Protein 3ZQ6 (pdb70)

Secondary structure (DSSP, 8-state):
-GGGG---BTTB-EEEEEEESTTSSHHHHHHHHHHHHHHTT--EEEEE--SS--HHHHHTS---SS-EEEETTEEEEE--HHHHHHHHHHH--TTSTTHHHHHHHHHHHHHHHH---SEEEEEPPPHHHHHHHHHHHHHHHHHHHHHHHHHHHHHHHHTTTTTTS-----HHHHHHHHHHHHHHHHHHHHHHHHHT-TTTEEEEEEE-SSHHHHHHHHHHHHHHHHTT--EEEEEEEEE--S---SHHHHHHHHHHHHHHHHHHHHTTTSEEEEEEPPSS-S-SHHHHHHHHHHHH-S--/-GGGG---BTTB-EEEEEEESTTSSHHHHHHHHHHHHHHTT--EEEEE--SS--HHHHHTS---SS-EEEETTEEEEE--HHHHHHHHHH--HHHHHHHHHTTSTTHHHHHHHHHHHHHHHS---SEEEEEPPPHHHHHHHHHHHHHHHHHHHHHHHHHHHH---HHHHHHHHHHHHHHHHHHT-TTTEEEEEEE-SSHHHHHHHHHHHHHHHHHT--EEEEEEEEEPPSS--SHHHHHHHHHHHHHHHHHHHHTTTSEEEEEEPPSS-S-SHHHHHHHHHHHH-S--/-GGGG---BTTB-EEEEEEESTTSSHHHHHHHHHHHHHHTT--EEEEE--SS--HHHHHTS---SS-EEEETTEEEEE--HHHHHHHH-----TTHHHHHHHHHHHHHHHH---SEEEEEPPPHHHHHHHHTHHHHHHHHHHHHHHHHHHHTT--HHHHHHHHHHHHHHHHHHHHHHHHHT-TTTEEEEEEE-SSHHHHHHHHHHHHHHHHTT--EEEEEEEEE--TT--SHHHHHHHHHHHHHHHHHHHHTTTSEEEEEEPPSS---SHHHHHHHHHHHH---/-GGGG---BTTB-EEEEEEESTTSSHHHHHHHHHHHHHHTT--EEEEE--SS--HHHHHTS---SS-EEEETTEEEEE--HHHHHHHHHHH--HHHHHHHHHTSTTHHHHHHHHHHHHHHHS--SSEEEEEPPPHHHHHHHHHHHHHHHHHHHHHHHHHHHHHHHHHHTTTT--SPPPHHHHHHHHHHHHHHHHHHHHHHHHHH-TTTEEEEEEE-SSHHHHHHHHHHHHHTTTTT--EEEEEEEEEPPTT--SHHHHHHHHHHHHHHHHHHHHTTTSEEEEEEPPSS-S-SHHHHHHHHHHHH---

CATH classification: 3.40.50.300

Nearest PDB structures (foldseek):
  3zq6-assembly2_D  TM=1.003E+00  e=7.695E-59  Methanothermobacter thermautotrophicus
  3zq6-assembly1_A  TM=9.754E-01  e=1.996E-52  Methanothermobacter thermautotrophicus
  3zq6-assembly1_B  TM=9.876E-01  e=6.273E-51  Methanothermobacter thermautotrophicus
  3zq6-assembly2_C  TM=9.934E-01  e=2.343E-49  Methanothermobacter thermautotrophicus
  3ug6-assembly1_A  TM=8.538E-01  e=9.283E-34  Methanocaldococcus jannaschii DSM 2661

Sequence (1179 aa):
AFKDLFKFNKGKTTFVFIGGKGGVGKTTISAATALWMARSGKKTLVISTDPAHSLSDSLEREIGHTPTKITENLYAVEIDPEVAMEEYQAKLASMSPGIDEAAAFDQFLRYMTTDEYDIVIFDTAPTGHTLRLLSFPEIMDSWVGKMIKIRRQIGSMAKAFKNILPFMGDEEEEDRALQDMEATKKQINAAREVMSDPERTSFKMVVIPEEMSIYESERAMKALEKYSIHADGVIVNQVLPEESDCEFCNARRKLQQERLKQIREKFSDKVVAEVPLLKKEAKGIETLEKIAEQLYGEPEAFKDLFKFNKGKTTFVFIGGKGGVGKTTISAATALWMARSGKKTLVISTDPAHSLSDSLEREIGHTPTKITENLYAVEIDPEVAMEEYQAKDMLQDQMDMASMSPGIDEAAAFDQFLRYMTTDEYDIVIFDTAPTGHTLRLLSFPEIMDSWVGKMIKIRRQIGSALQDMEATKKQINAAREVMSDPERTSFKMVVIPEEMSIYESERAMKALEKYSIHADGVIVNQVLPEESDCEFCNARRKLQQERLKQIREKFSDKVVAEVPLLKKEAKGIETLEKIAEQLYGEPEAFKDLFKFNKGKTTFVFIGGKGGVGKTTISAATALWMARSGKKTLVISTDPAHSLSDSLEREIGHTPTKITENLYAVEIDPEVAMEEYQASMSPGIDEAAAFDQFLRYMTTDEYDIVIFDTAPTGHTLRLLSFPEIMDSWVGKMIKIRRQIGSMDEEEEDRALQDMEATKKQINAAREVMSDPERTSFKMVVIPEEMSIYESERAMKALEKYSIHADGVIVNQVLPEESDCEFCNARRKLQQERLKQIREKFSDKVVAEVPLLKKEAKGIETLEKIAEQLYGEPAFKDLFKFNKGKTTFVFIGGKGGVGKTTISAATALWMARSGKKTLVISTDPAHSLSDSLEREIGHTPTKITENLYAVEIDPEVAMEEYQAKLMLQDQMDMASMSPGIDEAAAFDQFLRYMTTDEYDIVIFDTAPTGHTLRLLSFPEIMDSWVGKMIKIRRQIGSMAKAFKNILPFMGDEEEEDRALQDMEATKKQINAAREVMSDPERTSFKMVVIPEEMSIYESERAMKALEKYSIHADGVIVNQVLPEESDCEFCNARRKLQQERLKQIREKFSDKVVAEVPLLKKEAKGIETLEKIAEQLYGEP

Solvent-accessible surface area: 53478 Å² total; per-residue (Å²): 106,7,78,88,29,14,85,67,53,207,58,95,0,7,0,0,4,1,0,1,36,6,30,0,13,12,18,13,0,0,0,1,0,0,2,21,1,4,163,26,50,60,71,0,0,0,0,0,7,26,26,17,40,6,0,28,17,0,2,100,102,164,20,36,17,84,55,36,127,8,56,135,44,0,54,0,0,21,7,58,17,104,45,10,73,99,46,104,126,80,168,134,88,22,79,31,19,8,25,5,6,31,3,2,7,56,5,4,24,82,5,24,83,74,39,81,10,56,0,0,0,2,0,1,3,14,9,7,4,4,33,30,11,8,18,23,3,109,22,48,26,43,99,10,18,71,71,6,101,69,99,104,95,111,20,64,132,59,79,62,118,115,146,138,116,110,67,159,40,84,57,110,100,49,78,129,31,16,128,95,35,66,63,56,51,159,70,8,52,43,0,93,91,16,9,31,42,64,94,28,2,10,7,0,0,0,0,31,1,50,24,25,2,0,65,8,0,64,114,3,8,160,27,0,95,149,57,71,9,62,7,19,1,0,0,0,11,60,8,16,24,131,101,6,134,12,124,6,4,77,36,30,49,161,50,13,59,84,22,0,137,32,0,98,121,65,5,91,104,40,65,41,20,80,5,70,30,56,84,103,21,27,32,8,42,122,12,0,49,132,11,1,65,141,21,8,30,139,48,170,111,12,61,94,26,15,90,62,57,204,60,101,0,7,0,0,5,0,0,2,35,6,32,0,13,13,20,13,0,0,0,0,0,0,0,13,1,3,99,16,51,55,69,0,0,0,0,0,6,27,29,16,36,7,0,26,21,0,1,101,95,170,18,35,23,96,44,35,103,10,27,126,53,0,58,0,0,22,7,57,15,90,50,10,25,107,51,146,97,67,195,139,138,106,88,47,92,43,81,26,44,9,73,23,17,8,22,5,6,34,6,2,10,58,4,5,23,89,8,21,80,70,48,86,10,46,0,0,0,1,1,1,3,13,8,7,5,3,37,42,12,8,4,18,4,88,25,38,23,48,128,13,16,108,39,11,103,67,119,139,148,111,64,157,80,52,138,82,46,58,59,58,48,145,67,5,40,39,0,69,120,22,10,46,50,66,90,26,2,9,5,0,2,0,0,33,2,47,22,24,1,0,54,8,0,65,121,4,19,146,31,1,126,154,47,68,14,63,17,20,0,0,0,0,9,60,8,14,27,133,104,1,103,9,98,6,5,73,33,31,58,140,43,14,70,76,31,0,122,34,0,117,94,76,2,90,119,30,72,40,16,77,6,71,32,52,80,92,18,26,41,4,16,122,8,0,51,127,8,1,52,139,19,9,32,121,43,155,98,6,84,90,30,15,120,63,65,209,66,91,0,6,0,0,4,1,1,2,36,8,31,1,13,14,19,14,0,0,0,0,0,0,2,27,1,2,127,42,50,65,76,0,0,0,0,0,6,25,26,17,36,7,0,26,19,0,2,99,107,161,22,33,19,87,53,37,129,9,36,130,46,0,54,0,0,20,6,52,14,107,47,17,69,104,89,159,148,155,100,66,35,16,9,23,4,7,38,5,2,9,65,2,4,22,84,6,20,81,71,39,83,10,60,0,0,0,2,1,1,2,13,10,8,5,6,54,41,11,21,39,19,4,63,13,39,18,26,119,12,13,84,84,10,150,94,98,107,103,95,52,83,191,149,141,124,126,37,72,133,28,10,106,93,41,49,61,57,57,149,64,4,63,42,0,81,131,19,8,44,49,69,89,26,1,9,6,0,2,0,0,31,2,48,26,23,1,0,67,10,0,63,114,5,7,122,35,4,110,122,159,70,16,70,6,21,1,0,0,0,8,63,8,14,28,153,98,5,104,14,146,5,4,74,36,33,52,166,45,11,67,89,22,7,145,30,0,109,111,77,5,91,110,45,57,27,18,66,5,71,30,56,84,93,19,28,30,5,36,112,8,0,46,77,11,2,86,150,19,5,29,150,74,102,8,97,88,18,10,83,73,108,171,53,95,1,7,0,0,6,0,1,2,38,7,29,0,12,12,17,13,1,0,0,2,0,0,0,26,0,0,88,41,46,62,68,0,0,0,0,0,6,27,28,16,39,7,0,25,16,0,1,108,97,166,19,36,13,91,46,37,131,12,22,115,51,0,54,0,0,19,7,49,14,115,42,8,21,116,56,120,76,78,164,151,190,118,114,89,102,19,90,47,37,12,66,26,18,7,21,5,8,29,5,2,8,63,9,4,27,98,2,7,84,80,29,87,11,26,0,0,0,2,0,1,2,12,8,4,4,7,32,30,10,8,11,23,5,66,41,63,14,49,147,12,19,109,61,10,132,74,73,118,98,67,10,56,102,17,117,80,115,145,145,127,52,86,202,91,42,98,86,113,103,27,72,130,23,21,128,95,36,54,58,61,54,141,62,3,60,36,0,81,118,17,11,39,53,58,112,35,3,9,6,0,2,0,0,31,1,49,22,26,1,1,66,10,0,42,114,4,11,131,36,1,122,150,52,73,16,61,15,23,0,0,0,0,10,59,10,15,25,141,106,1,103,9,139,5,3,76,36,31,52,145,47,12,65,56,30,0,129,60,0,108,125,78,6,87,108,50,59,39,18,69,4,61,33,52,86,94,13,25,19,8,27,137,12,0,55,127,10,1,65,132,23,8,29,156,74

Structure (mmCIF, N/CA/C/O backbone):
data_3ZQ6
#
_entry.id   3ZQ6
#
_cell.length_a   206.948
_cell.length_b   49.768
_cell.length_c   147.363
_cell.angle_alpha   90.00
_cell.angle_beta   115.04
_cell.angle_gamma   90.00
#
_symmetry.space_group_name_H-M   'C 1 2 1'
#
loop_
_entity.id
_entity.type
_entity.pdbx_description
1 polymer 'PUTATIVE ARSENICAL PUMP-DRIVING ATPASE'
2 non-polymer "ADENOSINE-5'-DIPHOSPHATE"
3 non-polymer 'TETRAFLUOROALUMINATE ION'
4 non-polymer 'MAGNESIUM ION'
5 non-polymer 'POTASSIUM ION'
6 non-polymer 'ZINC ION'
7 water water
#
loop_
_atom_site.group_PDB
_atom_site.id
_atom_site.type_symbol
_atom_site.label_atom_id
_atom_site.label_alt_id
_atom_site.label_comp_id
_atom_site.label_asym_id
_atom_site.label_entity_id
_atom_site.label_seq_id
_atom_site.pdbx_PDB_ins_code
_atom_site.Cartn_x
_atom_site.Cartn_y
_atom_site.Cartn_z
_atom_site.occupancy
_atom_site.B_iso_or_equiv
_atom_site.auth_seq_id
_atom_site.auth_comp_id
_atom_site.auth_asym_id
_atom_site.auth_atom_id
_atom_site.pdbx_PDB_model_num
ATOM 1 N N . ALA A 1 2 ? 32.064 -19.116 43.377 1.00 63.93 2 ALA A N 1
ATOM 2 C CA . ALA A 1 2 ? 30.906 -18.589 44.084 1.00 52.08 2 ALA A CA 1
ATOM 3 C C . ALA A 1 2 ? 31.103 -18.699 45.593 1.00 46.95 2 ALA A C 1
ATOM 4 O O . ALA A 1 2 ? 30.161 -18.515 46.361 1.00 43.19 2 ALA A O 1
ATOM 6 N N . PHE A 1 3 ? 32.325 -18.993 46.029 1.00 39.77 3 PHE A N 1
ATOM 7 C CA . PHE A 1 3 ? 32.598 -18.920 47.460 1.00 36.61 3 PHE A CA 1
ATOM 8 C C . PHE A 1 3 ? 32.260 -17.528 48.022 1.00 35.36 3 PHE A C 1
ATOM 9 O O . PHE A 1 3 ? 31.762 -17.417 49.146 1.00 38.07 3 PHE A O 1
ATOM 17 N N . LYS A 1 4 ? 32.521 -16.470 47.247 1.00 24.73 4 LYS A N 1
ATOM 18 C CA . LYS A 1 4 ? 32.225 -15.126 47.713 1.00 31.67 4 LYS A CA 1
ATOM 19 C C . LYS A 1 4 ? 30.741 -14.939 47.992 1.00 29.63 4 LYS A C 1
ATOM 20 O O . LYS A 1 4 ? 30.349 -14.026 48.708 1.00 35.39 4 LYS A O 1
ATOM 26 N N . ASP A 1 5 ? 29.904 -15.812 47.455 1.00 30.25 5 ASP A N 1
ATOM 27 C CA . ASP A 1 5 ? 28.475 -15.615 47.653 1.00 34.09 5 ASP A CA 1
ATOM 28 C C . ASP A 1 5 ? 28.058 -16.169 49.009 1.00 39.47 5 ASP A C 1
ATOM 29 O O . ASP A 1 5 ? 26.935 -15.966 49.445 1.00 32.67 5 ASP A O 1
ATOM 34 N N . LEU A 1 6 ? 28.969 -16.863 49.685 1.00 27.82 6 LEU A N 1
ATOM 35 C CA . LEU A 1 6 ? 28.656 -17.390 51.013 1.00 28.76 6 LEU A CA 1
ATOM 36 C C . LEU A 1 6 ? 28.737 -16.300 52.097 1.00 31.99 6 LEU A C 1
ATOM 37 O O . LEU A 1 6 ? 28.709 -16.584 53.303 1.00 34.20 6 LEU A O 1
ATOM 42 N N . PHE A 1 7 ? 28.893 -15.056 51.674 1.00 32.00 7 PHE A N 1
ATOM 43 C CA . PHE A 1 7 ? 28.851 -13.952 52.627 1.00 37.50 7 PHE A CA 1
ATOM 44 C C . PHE A 1 7 ? 27.629 -13.051 52.397 1.00 39.06 7 PHE A C 1
ATOM 45 O O . PHE A 1 7 ? 27.558 -12.360 51.388 1.00 54.13 7 PHE A O 1
ATOM 53 N N . LYS A 1 8 ? 26.682 -13.051 53.335 1.00 42.63 8 LYS A N 1
ATOM 54 C CA . LYS A 1 8 ? 25.463 -12.239 53.224 1.00 47.90 8 LYS A CA 1
ATOM 55 C C . LYS A 1 8 ? 25.543 -10.957 54.054 1.00 45.76 8 LYS A C 1
ATOM 56 O O . LYS A 1 8 ? 26.098 -10.953 55.152 1.00 43.33 8 LYS A O 1
ATOM 62 N N . PHE A 1 9 ? 24.938 -9.887 53.544 1.00 37.99 9 PHE A N 1
ATOM 63 C CA . PHE A 1 9 ? 24.963 -8.582 54.207 1.00 35.57 9 PHE A CA 1
ATOM 64 C C . PHE A 1 9 ? 23.559 -8.026 54.342 1.00 46.26 9 P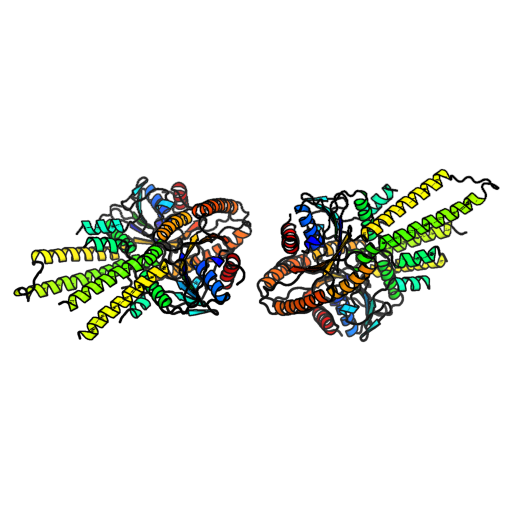HE A C 1
ATOM 65 O O . PHE A 1 9 ? 22.756 -8.129 53.417 1.00 50.28 9 PHE A O 1
ATOM 73 N N . ASN A 1 10 ? 23.284 -7.428 55.496 1.00 51.41 10 ASN A N 1
ATOM 74 C CA . ASN A 1 10 ? 22.030 -6.733 55.760 1.00 48.97 10 ASN A CA 1
ATOM 75 C C . ASN A 1 10 ? 22.320 -5.306 56.248 1.00 53.56 10 ASN A C 1
ATOM 76 O O . ASN A 1 10 ? 22.888 -5.102 57.344 1.00 36.74 10 ASN A O 1
ATOM 81 N N . LYS A 1 11 ? 21.943 -4.318 55.433 1.00 59.54 11 LYS A N 1
ATOM 82 C CA . LYS A 1 11 ? 22.193 -2.909 55.759 1.00 53.24 11 LYS A CA 1
ATOM 83 C C . LYS A 1 11 ? 21.880 -2.654 57.226 1.00 33.20 11 LYS A C 1
ATOM 84 O O . LYS A 1 11 ? 20.806 -2.997 57.699 1.00 34.10 11 LYS A O 1
ATOM 90 N N . GLY A 1 12 ? 22.838 -2.105 57.966 1.00 42.07 12 GLY A N 1
ATOM 91 C CA . GLY A 1 12 ? 22.629 -1.822 59.383 1.00 43.13 12 GLY A CA 1
ATOM 92 C C . GLY A 1 12 ? 22.653 -2.982 60.379 1.00 42.64 12 GLY A C 1
ATOM 93 O O . GLY A 1 12 ? 22.482 -2.767 61.589 1.00 35.52 12 GLY A O 1
ATOM 94 N N . LYS A 1 13 ? 22.853 -4.213 59.910 1.00 30.26 13 LYS A N 1
ATOM 95 C CA . LYS A 1 13 ? 23.056 -5.313 60.863 1.00 34.59 13 LYS A CA 1
ATOM 96 C C . LYS A 1 13 ? 24.392 -6.001 60.573 1.00 34.76 13 LYS A C 1
ATOM 97 O O . LYS A 1 13 ? 24.599 -6.544 59.491 1.00 25.61 13 LYS A O 1
ATOM 103 N N . THR A 1 14 ? 25.300 -5.970 61.533 1.00 29.57 14 THR A N 1
ATOM 104 C CA . THR A 1 14 ? 26.603 -6.597 61.329 1.00 24.98 14 THR A CA 1
ATOM 105 C C . THR A 1 14 ? 26.479 -8.073 60.948 1.00 17.98 14 THR A C 1
ATOM 106 O O . THR A 1 14 ? 25.778 -8.844 61.612 1.00 21.52 14 THR A O 1
ATOM 110 N N . THR A 1 15 ? 27.147 -8.447 59.871 1.00 22.29 15 THR A N 1
ATOM 111 C CA . THR A 1 15 ? 27.382 -9.842 59.529 1.00 21.11 15 THR A CA 1
ATOM 112 C C . THR A 1 15 ? 28.605 -10.375 60.328 1.00 25.05 15 THR A C 1
ATOM 113 O O . THR A 1 15 ? 29.642 -9.722 60.370 1.00 26.32 15 THR A O 1
ATOM 117 N N . PHE A 1 16 ? 28.470 -11.571 60.919 1.00 20.33 16 PHE A N 1
ATOM 118 C CA . PHE A 1 16 ? 29.540 -12.250 61.639 1.00 23.33 16 PHE A CA 1
ATOM 119 C C . PHE A 1 16 ? 30.016 -13.495 60.922 1.00 22.63 16 PHE A C 1
ATOM 120 O O . PHE A 1 16 ? 29.209 -14.280 60.406 1.00 27.05 16 PHE A O 1
ATOM 128 N N . VAL A 1 17 ? 31.333 -13.670 60.880 1.00 21.19 17 VAL A N 1
ATOM 129 C CA . VAL A 1 17 ? 31.929 -14.850 60.250 1.00 18.37 17 VAL A CA 1
ATOM 130 C C . VAL A 1 17 ? 33.031 -15.382 61.163 1.00 23.84 17 VAL A C 1
ATOM 131 O O . VAL A 1 17 ? 33.928 -14.627 61.536 1.00 22.84 17 VAL A O 1
ATOM 135 N N . PHE A 1 18 ? 32.958 -16.662 61.532 1.00 16.68 18 PHE A N 1
ATOM 136 C CA . PHE A 1 18 ? 34.026 -17.350 62.268 1.00 16.14 18 PHE A CA 1
ATOM 137 C C . PHE A 1 18 ? 34.836 -18.189 61.276 1.00 24.49 18 PHE A C 1
ATOM 138 O O . PHE A 1 18 ? 34.278 -18.991 60.529 1.00 20.50 18 PHE A O 1
ATOM 146 N N . ILE A 1 19 ? 36.146 -17.999 61.269 1.00 20.01 19 ILE A N 1
ATOM 147 C CA . ILE A 1 19 ? 37.045 -18.797 60.438 1.00 9.50 19 ILE A CA 1
ATOM 148 C C . ILE A 1 19 ? 37.720 -19.754 61.385 1.00 19.41 19 ILE A C 1
ATOM 149 O O . ILE A 1 19 ? 38.317 -19.337 62.372 1.00 17.58 19 ILE A O 1
ATOM 154 N N . GLY A 1 20 ? 37.595 -21.045 61.114 1.00 20.80 20 GLY A N 1
ATOM 155 C CA . GLY A 1 20 ? 37.991 -22.044 62.074 1.00 17.55 20 GLY A CA 1
ATOM 156 C C . GLY A 1 20 ? 38.678 -23.207 61.423 1.00 18.74 20 GLY A C 1
ATOM 157 O O . GLY A 1 20 ? 38.747 -23.308 60.191 1.00 14.92 20 GLY A O 1
ATOM 158 N N . GLY A 1 21 ? 39.181 -24.106 62.259 1.00 19.39 21 GLY A N 1
ATOM 159 C CA . GLY A 1 21 ? 39.883 -25.270 61.765 1.00 14.78 21 GLY A CA 1
ATOM 160 C C . GLY A 1 21 ? 40.993 -25.699 62.700 1.00 21.68 21 GLY A C 1
ATOM 161 O O . GLY A 1 21 ? 41.265 -25.091 63.751 1.00 16.05 21 GLY A O 1
ATOM 162 N N . LYS A 1 22 ? 41.622 -26.798 62.327 1.00 12.65 22 LYS A N 1
ATOM 163 C CA . LYS A 1 22 ? 42.710 -27.360 63.109 1.00 12.03 22 LYS A CA 1
ATOM 164 C C . LYS A 1 22 ? 43.935 -26.389 63.147 1.00 11.37 22 LYS A C 1
ATOM 165 O O . LYS A 1 22 ? 44.027 -25.446 62.363 1.00 18.57 22 LYS A O 1
ATOM 171 N N . GLY A 1 23 ? 44.857 -26.617 64.076 1.00 12.32 23 GLY A N 1
ATOM 172 C CA . GLY A 1 23 ? 46.058 -25.808 64.200 1.00 10.51 23 GLY A CA 1
ATOM 173 C C . GLY A 1 23 ? 46.804 -25.737 62.892 1.00 16.96 23 GLY A C 1
ATOM 174 O O . GLY A 1 23 ? 46.975 -26.752 62.203 1.00 14.14 23 GLY A O 1
ATOM 175 N N . GLY A 1 24 ? 47.236 -24.535 62.524 1.00 12.55 24 GLY A N 1
ATOM 176 C CA . GLY A 1 24 ? 48.203 -24.395 61.448 1.00 9.81 24 GLY A CA 1
ATOM 177 C C . GLY A 1 24 ? 47.658 -24.567 60.049 1.00 16.14 24 GLY A C 1
ATOM 178 O O . GLY A 1 24 ? 48.438 -24.607 59.096 1.00 13.01 24 GLY A O 1
ATOM 179 N N . VAL A 1 25 ? 46.338 -24.653 59.881 1.00 12.78 25 VAL A N 1
ATOM 180 C CA . VAL A 1 25 ? 45.834 -24.857 58.521 1.00 8.09 25 VAL A CA 1
ATOM 181 C C . VAL A 1 25 ? 45.720 -23.602 57.665 1.00 11.96 25 VAL A C 1
ATOM 182 O O . VAL A 1 25 ? 45.582 -23.706 56.409 1.00 14.36 25 VAL A O 1
ATOM 186 N N . GLY A 1 26 ? 45.749 -22.436 58.319 1.00 15.36 26 GLY A N 1
ATOM 187 C CA . GLY A 1 26 ? 45.624 -21.143 57.639 1.00 15.04 26 GLY A CA 1
ATOM 188 C C . GLY A 1 26 ? 44.430 -20.304 58.071 1.00 18.64 26 GLY A C 1
ATOM 189 O O . GLY A 1 26 ? 43.973 -19.446 57.320 1.00 18.27 26 GLY A O 1
ATOM 190 N N . LYS A 1 27 ? 43.867 -20.570 59.245 1.00 16.27 27 LYS A N 1
ATOM 191 C CA . LYS A 1 27 ? 42.786 -19.701 59.756 1.00 14.64 27 LYS A CA 1
ATOM 192 C C . LYS A 1 27 ? 43.143 -18.199 59.681 1.00 17.57 27 LYS A C 1
ATOM 193 O O . LYS A 1 27 ? 42.367 -17.364 59.218 1.00 17.69 27 LYS A O 1
ATOM 199 N N . THR A 1 28 ? 44.333 -17.855 60.151 1.00 17.18 28 THR A N 1
ATOM 200 C CA . THR A 1 28 ? 44.696 -16.463 60.256 1.00 10.97 28 THR A CA 1
ATOM 201 C C . THR A 1 28 ? 44.930 -15.940 58.851 1.00 20.45 28 THR A C 1
ATOM 202 O O . THR A 1 28 ? 44.482 -14.854 58.507 1.00 16.55 28 THR A O 1
ATOM 206 N N . THR A 1 29 ? 45.609 -16.732 58.026 1.00 14.93 29 THR A N 1
ATOM 207 C CA . THR A 1 29 ? 45.825 -16.343 56.648 1.00 15.13 29 THR A CA 1
ATOM 208 C C . THR A 1 29 ? 44.493 -16.069 55.928 1.00 21.31 29 THR A C 1
ATOM 209 O O . THR A 1 29 ? 44.340 -15.077 55.248 1.00 19.34 29 THR A O 1
ATOM 213 N N . ILE A 1 30 ? 43.526 -16.961 56.068 1.00 16.45 30 ILE A N 1
ATOM 214 C CA . ILE A 1 30 ? 42.248 -16.810 55.357 1.00 13.66 30 ILE A CA 1
ATOM 215 C C . ILE A 1 30 ? 41.452 -15.631 55.942 1.00 18.14 30 ILE A C 1
ATOM 216 O O . ILE A 1 30 ? 40.792 -14.899 55.207 1.00 18.37 30 ILE A O 1
ATOM 221 N N . SER A 1 31 ? 41.519 -15.462 57.266 1.00 10.30 31 SER A N 1
ATOM 222 C CA . SER A 1 31 ? 40.812 -14.369 57.934 1.00 21.84 31 SER A CA 1
ATOM 223 C C . SER A 1 31 ? 41.338 -13.023 57.443 1.00 22.36 31 SER A C 1
ATOM 224 O O . SER A 1 31 ? 40.568 -12.101 57.156 1.00 19.29 31 SER A O 1
ATOM 227 N N . ALA A 1 32 ? 42.653 -12.911 57.353 1.00 14.90 32 ALA A N 1
ATOM 228 C CA . ALA A 1 32 ? 43.255 -11.616 57.029 1.00 17.47 32 ALA A CA 1
ATOM 229 C C . ALA A 1 32 ? 43.046 -11.329 55.543 1.00 21.52 32 ALA A C 1
ATOM 230 O O . ALA A 1 32 ? 42.651 -10.229 55.169 1.00 18.51 32 ALA A O 1
ATOM 232 N N . ALA A 1 33 ? 43.255 -12.326 54.695 1.00 21.85 33 ALA A N 1
ATOM 233 C CA . ALA A 1 33 ? 42.947 -12.175 53.262 1.00 20.28 33 ALA A CA 1
ATOM 234 C C . ALA A 1 33 ? 41.480 -11.815 52.988 1.00 25.08 33 ALA A C 1
ATOM 235 O O . ALA A 1 33 ? 41.182 -10.949 52.147 1.00 22.27 33 ALA A O 1
ATOM 237 N N . THR A 1 34 ? 40.559 -12.489 53.685 1.00 21.05 34 THR A N 1
ATOM 238 C CA . THR A 1 34 ? 39.129 -12.243 53.497 1.00 19.05 34 THR A CA 1
ATOM 239 C C . THR A 1 34 ? 38.769 -10.832 53.970 1.00 26.96 34 THR A C 1
ATOM 240 O O . THR A 1 34 ? 38.002 -10.134 53.332 1.00 23.74 34 THR A O 1
ATOM 244 N N . ALA A 1 35 ? 39.313 -10.428 55.110 1.00 22.13 35 ALA A N 1
ATOM 245 C CA . ALA A 1 35 ? 39.043 -9.098 55.628 1.00 25.36 35 ALA A CA 1
ATOM 246 C C . ALA A 1 35 ? 39.547 -7.995 54.682 1.00 19.72 35 ALA A C 1
ATOM 247 O O . ALA A 1 35 ? 38.872 -6.977 54.473 1.00 20.63 35 ALA A O 1
ATOM 249 N N . LEU A 1 36 ? 40.742 -8.177 54.138 1.00 18.05 36 LEU A N 1
ATOM 250 C CA . LEU A 1 36 ? 41.291 -7.207 53.183 1.00 22.62 36 LEU A CA 1
ATOM 251 C C . LEU A 1 36 ? 40.426 -7.143 51.955 1.00 30.18 36 LEU A C 1
ATOM 252 O O . LEU A 1 36 ? 40.225 -6.087 51.377 1.00 27.70 36 LEU A O 1
ATOM 257 N N . TRP A 1 37 ? 39.936 -8.294 51.528 1.00 27.82 37 TRP A N 1
ATOM 258 C CA . TRP A 1 37 ? 39.084 -8.320 50.360 1.00 26.59 37 TRP A CA 1
ATOM 259 C C . TRP A 1 37 ? 37.780 -7.567 50.644 1.00 30.72 37 TRP A C 1
ATOM 260 O O . TRP A 1 37 ? 37.268 -6.860 49.785 1.00 26.44 37 TRP A O 1
ATOM 271 N N . MET A 1 38 ? 37.252 -7.715 51.858 1.00 24.47 38 MET A N 1
ATOM 272 C CA . MET A 1 38 ? 35.975 -7.116 52.201 1.00 20.86 38 MET A CA 1
ATOM 273 C C . MET A 1 38 ? 36.152 -5.623 52.258 1.00 30.05 38 MET A C 1
ATOM 274 O O . MET A 1 38 ? 35.302 -4.867 51.760 1.00 24.16 38 MET A O 1
ATOM 279 N N . ALA A 1 39 ? 37.268 -5.199 52.847 1.00 25.57 39 ALA A N 1
ATOM 280 C CA . ALA A 1 39 ? 37.576 -3.774 52.936 1.00 20.63 39 ALA A CA 1
ATOM 281 C C . ALA A 1 39 ? 37.678 -3.178 51.541 1.00 34.74 39 ALA A C 1
ATOM 282 O O . ALA A 1 39 ? 37.080 -2.151 51.262 1.00 27.69 39 ALA A O 1
ATOM 284 N N . ARG A 1 40 ? 38.433 -3.819 50.656 1.00 25.60 40 ARG A N 1
ATOM 285 C CA . ARG A 1 40 ? 38.543 -3.289 49.302 1.00 34.19 40 ARG A CA 1
ATOM 286 C C . ARG A 1 40 ? 37.186 -3.256 48.603 1.00 37.29 40 ARG A C 1
ATOM 287 O O . ARG A 1 40 ? 36.999 -2.496 47.670 1.00 38.50 40 ARG A O 1
ATOM 295 N N . SER A 1 41 ? 36.255 -4.104 49.035 1.00 30.40 41 SER A N 1
ATOM 296 C CA . SER A 1 41 ? 34.935 -4.164 48.429 1.00 32.47 41 SER A CA 1
ATOM 297 C C . SER A 1 41 ? 34.019 -3.078 48.978 1.00 33.23 41 SER A C 1
ATOM 298 O O . SER A 1 41 ? 32.878 -2.974 48.565 1.00 35.32 41 SER A O 1
ATOM 301 N N . GLY A 1 42 ? 34.508 -2.306 49.941 1.00 34.82 42 GLY A N 1
ATOM 302 C CA . GLY A 1 42 ? 33.750 -1.177 50.460 1.00 33.13 42 GLY A CA 1
ATOM 303 C C . GLY A 1 42 ? 32.996 -1.522 51.722 1.00 34.39 42 GLY A C 1
ATOM 304 O O . GLY A 1 42 ? 32.171 -0.758 52.188 1.00 31.21 42 GLY A O 1
ATOM 305 N N . LYS A 1 43 ? 33.262 -2.688 52.289 1.00 30.16 43 LYS A N 1
ATOM 306 C CA . LYS A 1 43 ? 32.604 -3.044 53.540 1.00 24.84 43 LYS A CA 1
ATOM 307 C C . LYS A 1 43 ? 33.453 -2.571 54.705 1.00 29.07 43 LYS A C 1
ATOM 308 O O . LYS A 1 43 ? 34.655 -2.801 54.715 1.00 28.06 43 LYS A O 1
ATOM 314 N N . LYS A 1 44 ? 32.837 -1.922 55.686 1.00 23.89 44 LYS A N 1
ATOM 315 C CA . LYS A 1 44 ? 33.578 -1.539 56.874 1.00 28.71 44 LYS A CA 1
ATOM 316 C C . LYS A 1 44 ? 33.826 -2.826 57.652 1.00 31.42 44 LYS A C 1
ATOM 317 O O . LYS A 1 44 ? 32.877 -3.487 58.082 1.00 24.43 44 LYS A O 1
ATOM 323 N N . THR A 1 45 ? 35.090 -3.187 57.834 1.00 25.81 45 THR A N 1
ATOM 324 C CA . THR A 1 45 ? 35.408 -4.552 58.286 1.00 25.55 45 THR A CA 1
ATOM 325 C C . THR A 1 45 ? 36.231 -4.551 59.550 1.00 17.95 45 THR A C 1
ATOM 326 O O . THR A 1 45 ? 37.180 -3.781 59.659 1.00 21.98 45 THR A O 1
ATOM 330 N N . LEU A 1 46 ? 35.855 -5.389 60.511 1.00 17.99 46 LEU A N 1
ATOM 331 C CA . LEU A 1 46 ? 36.689 -5.622 61.683 1.00 19.23 46 LEU A CA 1
ATOM 332 C C . LEU A 1 46 ? 37.126 -7.094 61.710 1.00 17.28 46 LEU A C 1
ATOM 333 O O . LEU A 1 46 ? 36.287 -7.994 61.705 1.00 19.20 46 LEU A O 1
ATOM 338 N N . VAL A 1 47 ? 38.433 -7.344 61.737 1.00 18.22 47 VAL A N 1
ATOM 339 C CA . VAL A 1 47 ? 38.895 -8.711 61.929 1.00 19.45 47 VAL A CA 1
ATOM 340 C C . VAL A 1 47 ? 39.456 -8.823 63.334 1.00 22.32 47 VAL A C 1
ATOM 341 O O . VAL A 1 47 ? 40.305 -8.054 63.724 1.00 20.72 47 VAL A O 1
ATOM 345 N N . ILE A 1 48 ? 38.947 -9.777 64.094 1.00 12.96 48 ILE A N 1
ATOM 346 C CA . ILE A 1 48 ? 39.299 -9.947 65.494 1.00 12.35 48 ILE A CA 1
ATOM 347 C C . ILE A 1 48 ? 39.930 -11.352 65.740 1.00 15.57 48 ILE A C 1
ATOM 348 O O . ILE A 1 48 ? 39.281 -12.380 65.524 1.00 19.91 48 ILE A O 1
ATOM 353 N N . SER A 1 49 ? 41.151 -11.377 66.266 1.00 16.57 49 SER A N 1
ATOM 354 C CA . SER A 1 49 ? 41.808 -12.622 66.675 1.00 16.00 49 SER A CA 1
ATOM 355 C C . SER A 1 49 ? 41.356 -13.037 68.073 1.00 18.25 49 SER A C 1
ATOM 356 O O . SER A 1 49 ? 41.461 -12.270 69.005 1.00 15.83 49 SER A O 1
ATOM 359 N N . THR A 1 50 ? 40.792 -14.237 68.208 1.00 13.56 50 THR A N 1
ATOM 360 C CA . THR A 1 50 ? 40.450 -14.771 69.519 1.00 20.23 50 THR A CA 1
ATOM 361 C C . THR A 1 50 ? 41.425 -15.881 69.980 1.00 22.61 50 THR A C 1
ATOM 362 O O . THR A 1 50 ? 41.249 -16.493 71.030 1.00 18.79 50 THR A O 1
ATOM 366 N N . ASP A 1 51 ? 42.446 -16.140 69.178 1.00 21.26 51 ASP A N 1
ATOM 367 C CA . ASP A 1 51 ? 43.517 -17.075 69.551 1.00 15.30 51 ASP A CA 1
ATOM 368 C C . ASP A 1 51 ? 44.459 -16.427 70.570 1.00 22.69 51 ASP A C 1
ATOM 369 O O . ASP A 1 51 ? 45.104 -15.444 70.243 1.00 20.14 51 ASP A O 1
ATOM 374 N N . PRO A 1 52 ? 44.540 -16.954 71.807 1.00 21.62 52 PRO A N 1
ATOM 375 C CA . PRO A 1 52 ? 45.379 -16.217 72.772 1.00 23.65 52 PRO A CA 1
ATOM 376 C C . PRO A 1 52 ? 46.853 -16.100 72.369 1.00 24.68 52 PRO A C 1
ATOM 377 O O . PRO A 1 52 ? 47.506 -15.209 72.859 1.00 28.11 52 PRO A O 1
ATOM 381 N N . ALA A 1 53 ? 47.370 -16.947 71.487 1.00 19.11 53 ALA A N 1
ATOM 382 C CA . ALA A 1 53 ? 48.661 -16.630 70.895 1.00 21.80 53 ALA A CA 1
ATOM 383 C C . ALA A 1 53 ? 48.378 -15.903 69.600 1.00 19.21 53 ALA A C 1
ATOM 384 O O . ALA A 1 53 ? 48.179 -16.534 68.593 1.00 15.48 53 ALA A O 1
ATOM 386 N N . HIS A 1 54 ? 48.293 -14.586 69.605 1.00 25.93 54 HIS A N 1
ATOM 387 C CA . HIS A 1 54 ? 47.824 -13.893 68.404 1.00 21.78 54 HIS A CA 1
ATOM 388 C C . HIS A 1 54 ? 48.785 -14.011 67.210 1.00 19.11 54 HIS A C 1
ATOM 389 O O . HIS A 1 54 ? 50.013 -13.950 67.367 1.00 21.89 54 HIS A O 1
ATOM 396 N N . SER A 1 55 ? 48.256 -14.192 66.010 1.00 17.87 55 SER A N 1
ATOM 397 C CA . SER A 1 55 ? 49.120 -14.167 64.796 1.00 17.47 55 SER A CA 1
ATOM 398 C C . SER A 1 55 ? 48.716 -13.152 63.713 1.00 13.48 55 SER A C 1
ATOM 399 O O . SER A 1 55 ? 49.363 -13.022 62.672 1.00 14.69 55 SER A O 1
ATOM 402 N N . LEU A 1 56 ? 47.583 -12.512 63.901 1.00 17.14 56 LEU A N 1
ATOM 403 C CA . LEU A 1 56 ? 47.070 -11.570 62.918 1.00 17.05 56 LEU A CA 1
ATOM 404 C C . LEU A 1 56 ? 48.096 -10.455 62.685 1.00 17.72 56 LEU A C 1
ATOM 405 O O . LEU A 1 56 ? 48.375 -10.025 61.565 1.00 15.43 56 LEU A O 1
ATOM 410 N N . SER A 1 57 ? 48.698 -10.003 63.761 1.00 14.94 57 SER A N 1
ATOM 411 C CA . SER A 1 57 ? 49.745 -8.994 63.619 1.00 18.83 57 SER A CA 1
ATOM 412 C C . SER A 1 57 ? 50.946 -9.499 62.814 1.00 25.32 57 SER A C 1
ATOM 413 O O . SER A 1 57 ? 51.508 -8.745 62.018 1.00 21.59 57 SER A O 1
ATOM 416 N N . ASP A 1 58 ? 51.340 -10.766 62.998 1.00 17.00 58 ASP A N 1
ATOM 417 C CA . ASP A 1 58 ? 52.449 -11.324 62.220 1.00 20.72 58 ASP A CA 1
ATOM 418 C C . ASP A 1 58 ? 52.028 -11.427 60.784 1.00 18.64 58 ASP A C 1
ATOM 419 O O . ASP A 1 58 ? 52.807 -11.180 59.873 1.00 22.24 58 ASP A O 1
ATOM 424 N N . SER A 1 59 ? 50.773 -11.815 60.578 1.00 21.07 59 SER A N 1
ATOM 425 C CA . SER A 1 59 ? 50.265 -12.058 59.233 1.00 17.14 59 SER A CA 1
ATOM 426 C C . SER A 1 59 ? 50.086 -10.783 58.412 1.00 20.75 59 SER A C 1
ATOM 427 O O . SER A 1 59 ? 50.386 -10.743 57.212 1.00 20.64 59 SER A O 1
ATOM 430 N N . LEU A 1 60 ? 49.544 -9.742 59.033 1.00 20.16 60 LEU A N 1
ATOM 431 C CA . LEU A 1 60 ? 49.403 -8.474 58.300 1.00 25.80 60 LEU A CA 1
ATOM 432 C C . LEU A 1 60 ? 50.702 -7.656 58.347 1.00 29.46 60 LEU A C 1
ATOM 433 O O . LEU A 1 60 ? 50.821 -6.634 57.668 1.00 25.28 60 LEU A O 1
ATOM 438 N N . GLU A 1 61 ? 51.656 -8.105 59.159 1.00 24.97 61 GLU A N 1
ATOM 439 C CA . GLU A 1 61 ? 52.887 -7.346 59.408 1.00 28.18 61 GLU A CA 1
ATOM 440 C C . GLU A 1 61 ? 52.588 -5.954 59.941 1.00 32.40 61 GLU A C 1
ATOM 441 O O . GLU A 1 61 ? 53.148 -4.960 59.475 1.00 26.34 61 GLU A O 1
ATOM 447 N N . ARG A 1 62 ? 51.727 -5.876 60.943 1.00 28.45 62 ARG A N 1
ATOM 448 C CA . ARG A 1 62 ? 51.396 -4.586 61.527 1.00 26.02 62 ARG A CA 1
ATOM 449 C C . ARG A 1 62 ? 51.184 -4.834 62.990 1.00 31.88 62 ARG A C 1
ATOM 450 O O . ARG A 1 62 ? 50.683 -5.895 63.374 1.00 30.14 62 ARG A O 1
ATOM 458 N N . GLU A 1 63 ? 51.554 -3.858 63.802 1.00 22.32 63 GLU A N 1
ATOM 459 C CA . GLU A 1 63 ? 51.291 -3.868 65.239 1.00 29.07 63 GLU A CA 1
ATOM 460 C C . GLU A 1 63 ? 49.790 -3.688 65.459 1.00 30.44 63 GLU A C 1
ATOM 461 O O . GLU A 1 63 ? 49.175 -2.833 64.838 1.00 24.42 63 GLU A O 1
ATOM 467 N N . ILE A 1 64 ? 49.188 -4.480 66.337 1.00 22.38 64 ILE A N 1
ATOM 468 C CA . ILE A 1 64 ? 47.747 -4.432 66.491 1.00 29.15 64 ILE A CA 1
ATOM 469 C C . ILE A 1 64 ? 47.490 -4.566 67.972 1.00 36.94 64 ILE A C 1
ATOM 470 O O . ILE A 1 64 ? 48.126 -5.372 68.630 1.00 33.12 64 ILE A O 1
ATOM 475 N N . GLY A 1 65 ? 46.577 -3.771 68.514 1.00 33.93 65 GLY A N 1
ATOM 476 C CA . GLY A 1 65 ? 46.266 -3.893 69.928 1.00 38.03 65 GLY A CA 1
ATOM 477 C C . GLY A 1 65 ? 44.898 -4.461 70.252 1.00 32.29 65 GLY A C 1
ATOM 478 O O . GLY A 1 65 ? 44.210 -4.991 69.393 1.00 22.91 65 GLY A O 1
ATOM 479 N N . HIS A 1 66 ? 44.509 -4.328 71.512 1.00 29.59 66 HIS A N 1
ATOM 480 C CA . HIS A 1 66 ? 43.192 -4.720 71.974 1.00 27.02 66 HIS A CA 1
ATOM 481 C C . HIS A 1 66 ? 42.113 -3.806 71.477 1.00 29.18 66 HIS A C 1
ATOM 482 O O . HIS A 1 66 ? 40.967 -4.240 71.280 1.00 29.10 66 HIS A O 1
ATOM 489 N N . THR A 1 67 ? 42.428 -2.518 71.319 1.00 25.17 67 THR A N 1
ATOM 490 C CA . THR A 1 67 ? 41.384 -1.627 70.817 1.00 25.29 67 THR A CA 1
ATOM 491 C C . THR A 1 67 ? 41.553 -1.604 69.307 1.00 20.28 67 THR A C 1
ATOM 492 O O . THR A 1 67 ? 42.644 -1.836 68.807 1.00 22.82 67 THR A O 1
ATOM 496 N N . PRO A 1 68 ? 40.471 -1.318 68.576 1.00 29.48 68 PRO A N 1
ATOM 497 C CA . PRO A 1 68 ? 40.505 -1.408 67.115 1.00 22.94 68 PRO A CA 1
ATOM 498 C C . PRO A 1 68 ? 41.611 -0.553 66.527 1.00 27.47 68 PRO A C 1
ATOM 499 O O . PRO A 1 68 ? 41.811 0.613 66.897 1.00 23.84 68 PRO A O 1
ATOM 503 N N . THR A 1 69 ? 42.345 -1.168 65.612 1.00 21.87 69 THR A N 1
ATOM 504 C CA . THR A 1 69 ? 43.539 -0.585 65.040 1.00 18.28 69 THR A CA 1
ATOM 505 C C . THR A 1 69 ? 43.244 -0.469 63.569 1.00 22.27 69 THR A C 1
ATOM 506 O O . THR A 1 69 ? 42.773 -1.427 62.992 1.00 19.64 69 THR A O 1
ATOM 510 N N . LYS A 1 70 ? 43.512 0.678 62.946 1.00 23.56 70 LYS A N 1
ATOM 511 C CA . LYS A 1 70 ? 43.239 0.805 61.526 1.00 25.74 70 LYS A CA 1
ATOM 512 C C . LYS A 1 70 ? 44.354 0.154 60.744 1.00 30.69 70 LYS A C 1
ATOM 513 O O . LYS A 1 70 ? 45.510 0.386 61.024 1.00 26.95 70 LYS A O 1
ATOM 519 N N . ILE A 1 71 ? 43.997 -0.636 59.743 1.00 25.55 71 ILE A N 1
ATOM 520 C CA . ILE A 1 71 ? 44.984 -1.318 58.924 1.00 21.10 71 ILE A CA 1
ATOM 521 C C . ILE A 1 71 ? 45.043 -0.621 57.580 1.00 28.22 71 ILE A C 1
ATOM 522 O O . ILE A 1 71 ? 46.122 -0.357 57.031 1.00 25.35 71 ILE A O 1
ATOM 527 N N . THR A 1 72 ? 43.865 -0.314 57.051 1.00 26.77 72 THR A N 1
ATOM 528 C CA . THR A 1 72 ? 43.778 0.375 55.768 1.00 31.85 72 THR A CA 1
ATOM 529 C C . THR A 1 72 ? 42.349 0.884 55.604 1.00 26.27 72 THR A C 1
ATOM 530 O O . THR A 1 72 ? 41.510 0.680 56.494 1.00 31.66 72 THR A O 1
ATOM 534 N N . GLU A 1 73 ? 42.057 1.583 54.516 1.00 28.62 73 GLU A N 1
ATOM 535 C CA . GLU A 1 73 ? 40.700 2.116 54.366 1.00 32.93 73 GLU A CA 1
ATOM 536 C C . GLU A 1 73 ? 39.678 0.977 54.554 1.00 32.77 73 GLU A C 1
ATOM 537 O O . GLU A 1 73 ? 39.735 -0.041 53.864 1.00 33.13 73 GLU A O 1
ATOM 543 N N . ASN A 1 74 ? 38.777 1.159 55.518 1.00 22.09 74 ASN A N 1
ATOM 544 C CA . ASN A 1 74 ? 37.690 0.224 55.832 1.00 20.69 74 ASN A CA 1
ATOM 545 C C . ASN A 1 74 ? 38.064 -1.056 56.588 1.00 21.85 74 ASN A C 1
ATOM 546 O O . ASN A 1 74 ? 37.195 -1.904 56.773 1.00 23.25 74 ASN A O 1
ATOM 551 N N . LEU A 1 75 ? 39.333 -1.213 56.972 1.00 24.70 75 LEU A N 1
ATOM 552 C CA . LEU A 1 75 ? 39.762 -2.425 57.712 1.00 21.64 75 LEU A CA 1
ATOM 553 C C . LEU A 1 75 ? 40.377 -2.058 59.041 1.00 18.06 75 LEU A C 1
ATOM 554 O O . LEU A 1 75 ? 41.335 -1.267 59.115 1.00 21.43 75 LEU A O 1
ATOM 559 N N . TYR A 1 76 ? 39.790 -2.618 60.087 1.00 19.99 76 TYR A N 1
ATOM 560 C CA . TYR A 1 76 ? 40.227 -2.419 61.459 1.00 19.18 76 TYR A CA 1
ATOM 561 C C . TYR A 1 76 ? 40.548 -3.809 62.016 1.00 20.81 76 TYR A C 1
ATOM 562 O O . TYR A 1 76 ? 39.953 -4.815 61.584 1.00 21.26 76 TYR A O 1
ATOM 571 N N . ALA A 1 77 ? 41.441 -3.883 62.985 1.00 19.01 77 ALA A N 1
ATOM 572 C CA . ALA A 1 77 ? 41.795 -5.196 63.559 1.00 20.64 77 ALA A CA 1
ATOM 573 C C . ALA A 1 77 ? 41.972 -5.092 65.062 1.00 26.86 77 ALA A C 1
ATOM 574 O O . ALA A 1 77 ? 42.378 -4.032 65.575 1.00 23.64 77 ALA A O 1
ATOM 576 N N . VAL A 1 78 ? 41.674 -6.194 65.747 1.00 17.43 78 VAL A N 1
ATOM 577 C CA . VAL A 1 78 ? 41.810 -6.312 67.185 1.00 14.65 78 VAL A CA 1
ATOM 578 C C . VAL A 1 78 ? 42.504 -7.654 67.514 1.00 23.86 78 VAL A C 1
ATOM 579 O O . VAL A 1 78 ? 42.143 -8.696 66.947 1.00 18.19 78 VAL A O 1
ATOM 583 N N . GLU A 1 79 ? 43.507 -7.625 68.395 1.00 21.46 79 GLU A N 1
ATOM 584 C CA . GLU A 1 79 ? 44.012 -8.828 69.048 1.00 24.22 79 GLU A CA 1
ATOM 585 C C . GLU A 1 79 ? 43.606 -8.734 70.497 1.00 21.01 79 GLU A C 1
ATOM 586 O O . GLU A 1 79 ? 44.093 -7.876 71.226 1.00 20.82 79 GLU A O 1
ATOM 592 N N . ILE A 1 80 ? 42.685 -9.595 70.911 1.00 21.19 80 ILE A N 1
ATOM 593 C CA . ILE A 1 80 ? 42.103 -9.521 72.252 1.00 24.86 80 ILE A CA 1
ATOM 594 C C . ILE A 1 80 ? 43.146 -9.684 73.367 1.00 32.32 80 ILE A C 1
ATOM 595 O O . ILE A 1 80 ? 43.925 -10.617 73.355 1.00 24.70 80 ILE A O 1
ATOM 600 N N . ASP A 1 81 ? 43.139 -8.781 74.339 1.00 23.35 81 ASP A N 1
ATOM 601 C CA . ASP A 1 81 ? 44.023 -8.900 75.495 1.00 26.10 81 ASP A CA 1
ATOM 602 C C . ASP A 1 81 ? 43.171 -9.033 76.767 1.00 29.64 81 ASP A C 1
ATOM 603 O O . ASP A 1 81 ? 42.551 -8.084 77.214 1.00 30.85 81 ASP A O 1
ATOM 608 N N . PRO A 1 82 ? 43.136 -10.230 77.351 1.00 34.11 82 PRO A N 1
ATOM 609 C CA . PRO A 1 82 ? 42.198 -10.555 78.437 1.00 34.57 82 PRO A CA 1
ATOM 610 C C . PRO A 1 82 ? 42.420 -9.695 79.684 1.00 26.08 82 PRO A C 1
ATOM 611 O O . PRO A 1 82 ? 41.471 -9.369 80.363 1.00 35.70 82 PRO A O 1
ATOM 615 N N . GLU A 1 83 ? 43.661 -9.358 79.984 1.00 29.85 83 GLU A N 1
ATOM 616 C CA . GLU A 1 83 ? 43.913 -8.310 80.986 1.00 51.81 83 GLU A CA 1
ATOM 617 C C . GLU A 1 83 ? 43.085 -7.029 80.746 1.00 50.63 83 GLU A C 1
ATOM 618 O O . GLU A 1 83 ? 42.394 -6.540 81.649 1.00 52.39 83 GLU A O 1
ATOM 624 N N . VAL A 1 84 ? 43.150 -6.482 79.535 1.00 45.79 84 VAL A N 1
ATOM 625 C CA . VAL A 1 84 ? 42.380 -5.277 79.235 1.00 30.90 84 VAL A CA 1
ATOM 626 C C . VAL A 1 84 ? 40.883 -5.601 79.253 1.00 42.33 84 VAL A C 1
ATOM 627 O O . VAL A 1 84 ? 40.081 -4.793 79.719 1.00 45.10 84 VAL A O 1
ATOM 631 N N . ALA A 1 85 ? 40.508 -6.787 78.762 1.00 38.91 85 ALA A N 1
ATOM 632 C CA . ALA A 1 85 ? 39.103 -7.220 78.772 1.00 42.62 85 ALA A CA 1
ATOM 633 C C . ALA A 1 85 ? 38.493 -7.208 80.178 1.00 44.99 85 ALA A C 1
ATOM 634 O O . ALA A 1 85 ? 37.349 -6.786 80.367 1.00 42.14 85 ALA A O 1
ATOM 636 N N . MET A 1 86 ? 39.260 -7.693 81.153 1.00 36.47 86 MET A N 1
ATOM 637 C CA . MET A 1 86 ? 38.872 -7.576 82.555 1.00 45.74 86 MET A CA 1
ATOM 638 C C . MET A 1 86 ? 38.543 -6.122 82.933 1.00 47.85 86 MET A C 1
ATOM 639 O O . MET A 1 86 ? 37.442 -5.846 83.440 1.00 48.78 86 MET A O 1
ATOM 644 N N . GLU A 1 87 ? 39.483 -5.201 82.685 1.00 46.66 87 GLU A N 1
ATOM 645 C CA . GLU A 1 87 ? 39.261 -3.770 82.983 1.00 44.29 87 GLU A CA 1
ATOM 646 C C . GLU A 1 87 ? 37.948 -3.274 82.395 1.00 44.82 87 GLU A C 1
ATOM 647 O O . GLU A 1 87 ? 37.106 -2.729 83.105 1.00 56.50 87 GLU A O 1
ATOM 653 N N . GLU A 1 88 ? 37.770 -3.482 81.095 1.00 45.38 88 GLU A N 1
ATOM 654 C CA . GLU A 1 88 ? 36.556 -3.057 80.407 1.00 51.61 88 GLU A CA 1
ATOM 655 C C . GLU A 1 88 ? 35.306 -3.727 80.961 1.00 64.02 88 GLU A C 1
ATOM 656 O O . GLU A 1 88 ? 34.197 -3.285 80.678 1.00 70.02 88 GLU A O 1
ATOM 662 N N . TYR A 1 89 ? 35.481 -4.799 81.731 1.00 64.17 89 TYR A N 1
ATOM 663 C CA . TYR A 1 89 ? 34.348 -5.488 82.344 1.00 63.29 89 TYR A CA 1
ATOM 664 C C . TYR A 1 89 ? 33.955 -4.815 83.663 1.00 59.63 89 TYR A C 1
ATOM 665 O O . TYR A 1 89 ? 32.803 -4.411 83.855 1.00 61.18 89 TYR A O 1
ATOM 674 N N . GLN A 1 90 ? 34.918 -4.707 84.570 1.00 58.47 90 GLN A N 1
ATOM 675 C CA . GLN A 1 90 ? 34.690 -4.048 85.844 1.00 73.57 90 GLN A CA 1
ATOM 676 C C . GLN A 1 90 ? 34.071 -2.665 85.622 1.00 79.60 90 GLN A C 1
ATOM 677 O O . GLN A 1 90 ? 33.044 -2.332 86.211 1.00 79.39 90 GLN A O 1
ATOM 683 N N . ALA A 1 91 ? 34.696 -1.874 84.752 1.00 82.72 91 ALA A N 1
ATOM 684 C CA . ALA A 1 91 ? 34.248 -0.512 84.480 1.00 87.15 91 ALA A CA 1
ATOM 685 C C . ALA A 1 91 ? 32.782 -0.439 84.038 1.00 93.80 91 ALA A C 1
ATOM 686 O O . ALA A 1 91 ? 32.057 0.478 84.422 1.00 94.70 91 ALA A O 1
ATOM 688 N N . LYS A 1 92 ? 32.346 -1.407 83.236 1.00 98.66 92 LYS A N 1
ATOM 689 C CA . LYS A 1 92 ? 30.978 -1.407 82.720 1.00 102.66 92 LYS A CA 1
ATOM 690 C C . LYS A 1 92 ? 29.938 -1.624 83.819 1.00 102.10 92 LYS A C 1
ATOM 691 O O . LYS A 1 92 ? 28.919 -0.934 83.861 1.00 102.55 92 LYS A O 1
ATOM 697 N N . LEU A 1 93 ? 30.196 -2.586 84.700 1.00 98.72 93 LEU A N 1
ATOM 698 C CA . LEU A 1 93 ? 29.313 -2.834 85.835 1.00 94.41 93 LEU A CA 1
ATOM 699 C C . LEU A 1 93 ? 30.093 -2.835 87.145 1.00 85.38 93 LEU A C 1
ATOM 700 O O . LEU A 1 93 ? 31.138 -3.475 87.251 1.00 74.46 93 LEU A O 1
ATOM 705 N N . ALA A 1 115 ? 41.223 -13.549 88.070 1.00 79.76 115 ALA A N 1
ATOM 706 C CA . ALA A 1 115 ? 42.482 -13.302 87.379 1.00 77.34 115 ALA A CA 1
ATOM 707 C C . ALA A 1 115 ? 42.300 -13.299 85.865 1.00 81.14 115 ALA A C 1
ATOM 708 O O . ALA A 1 115 ? 41.662 -14.185 85.294 1.00 80.32 115 ALA A O 1
ATOM 710 N N . SER A 1 116 ? 42.869 -12.285 85.227 1.00 83.91 116 SER A N 1
ATOM 711 C CA . SER A 1 116 ? 42.836 -12.147 83.780 1.00 78.20 116 SER A CA 1
ATOM 712 C C . SER A 1 116 ? 43.834 -13.105 83.149 1.00 63.02 116 SER A C 1
ATOM 713 O O . SER A 1 116 ? 44.397 -12.823 82.081 1.00 44.53 116 SER A O 1
ATOM 716 N N . MET A 1 117 ? 44.047 -14.238 83.820 1.00 56.93 117 MET A N 1
ATOM 717 C CA . MET A 1 117 ? 45.033 -15.216 83.392 1.00 49.82 117 MET A CA 1
ATOM 718 C C . MET A 1 117 ? 44.584 -16.660 83.700 1.00 38.97 117 MET A C 1
ATOM 719 O O . MET A 1 117 ? 45.345 -17.604 83.535 1.00 38.13 117 MET A O 1
ATOM 724 N N . SER A 1 118 ? 43.350 -16.804 84.155 1.00 29.58 118 SER A N 1
ATOM 725 C CA . SER A 1 118 ? 42.758 -18.097 84.451 1.00 36.90 118 SER A CA 1
ATOM 726 C C . SER A 1 118 ? 42.318 -18.812 83.164 1.00 31.96 118 SER A C 1
ATOM 727 O O . SER A 1 118 ? 41.859 -18.179 82.217 1.00 26.02 118 SER A O 1
ATOM 730 N N . PRO A 1 119 ? 42.416 -20.146 83.129 1.00 35.38 119 PRO A N 1
ATOM 731 C CA . PRO A 1 119 ? 42.004 -20.772 81.864 1.00 31.14 119 PRO A CA 1
ATOM 732 C C . PRO A 1 119 ? 40.540 -20.430 81.595 1.00 26.50 119 PRO A C 1
ATOM 733 O O . PRO A 1 119 ? 39.783 -20.292 82.545 1.00 28.87 119 PRO A O 1
ATOM 737 N N . GLY A 1 120 ? 40.157 -20.262 80.332 1.00 22.20 120 GLY A N 1
ATOM 738 C CA . GLY A 1 120 ? 38.788 -19.859 80.007 1.00 22.24 120 GLY A CA 1
ATOM 739 C C . GLY A 1 120 ? 38.632 -18.350 79.787 1.00 24.17 120 GLY A C 1
ATOM 740 O O . GLY A 1 120 ? 37.675 -17.894 79.172 1.00 23.30 120 GLY A O 1
ATOM 741 N N . ILE A 1 121 ? 39.568 -17.559 80.296 1.00 21.62 121 ILE A N 1
ATOM 742 C CA . ILE A 1 121 ? 39.427 -16.104 80.188 1.00 26.90 121 ILE A CA 1
ATOM 743 C C . ILE A 1 121 ? 39.441 -15.654 78.713 1.00 23.68 121 ILE A C 1
ATOM 744 O O . ILE A 1 121 ? 38.714 -14.754 78.330 1.00 24.61 121 ILE A O 1
ATOM 749 N N . ASP A 1 122 ? 40.239 -16.307 77.874 1.00 21.61 122 ASP A N 1
ATOM 750 C CA . ASP A 1 122 ? 40.317 -15.887 76.462 1.00 24.16 122 ASP A CA 1
ATOM 751 C C . ASP A 1 122 ? 38.991 -16.047 75.735 1.00 25.40 122 ASP A C 1
ATOM 752 O O . ASP A 1 122 ? 38.639 -15.241 74.863 1.00 21.17 122 ASP A O 1
ATOM 757 N N . GLU A 1 123 ? 38.250 -17.095 76.077 1.00 24.42 123 GLU A N 1
ATOM 758 C CA . GLU A 1 123 ? 36.955 -17.283 75.459 1.00 18.00 123 GLU A CA 1
ATOM 759 C C . GLU A 1 123 ? 35.879 -16.324 76.001 1.00 16.94 123 GLU A C 1
ATOM 760 O O . GLU A 1 123 ? 35.000 -15.879 75.253 1.00 21.86 123 GLU A O 1
ATOM 766 N N . ALA A 1 124 ? 35.919 -16.060 77.303 1.00 18.78 124 ALA A N 1
ATOM 767 C CA . ALA A 1 124 ? 34.994 -15.121 77.919 1.00 27.53 124 ALA A CA 1
ATOM 768 C C . ALA A 1 124 ? 35.240 -13.717 77.316 1.00 30.07 124 ALA A C 1
ATOM 769 O O . ALA A 1 124 ? 34.305 -12.983 76.955 1.00 24.97 124 ALA A O 1
ATOM 771 N N . ALA A 1 125 ? 36.509 -13.352 77.176 1.00 24.56 125 ALA A N 1
ATOM 772 C CA . ALA A 1 125 ? 36.830 -12.040 76.583 1.00 21.42 125 ALA A CA 1
ATOM 773 C C . ALA A 1 125 ? 36.431 -11.981 75.106 1.00 27.21 125 ALA A C 1
ATOM 774 O O . ALA A 1 125 ? 36.035 -10.934 74.613 1.00 22.79 125 ALA A O 1
ATOM 776 N N . ALA A 1 126 ? 36.512 -13.109 74.394 1.00 19.88 126 ALA A N 1
ATOM 777 C CA . ALA A 1 126 ? 36.076 -13.154 72.981 1.00 20.02 126 ALA A CA 1
ATOM 778 C C . ALA A 1 126 ? 34.567 -12.999 72.845 1.00 27.06 126 ALA A C 1
ATOM 779 O O . ALA A 1 126 ? 34.054 -12.362 71.912 1.00 22.62 126 ALA A O 1
ATOM 781 N N . PHE A 1 127 ? 33.843 -13.607 73.767 1.00 26.04 127 PHE A N 1
ATOM 782 C CA . PHE A 1 127 ? 32.392 -13.458 73.769 1.00 16.22 127 PHE A CA 1
ATOM 783 C C . PHE A 1 127 ? 31.981 -11.999 74.079 1.00 22.06 127 PHE A C 1
ATOM 784 O O . PHE A 1 127 ? 31.026 -11.485 73.517 1.00 23.75 127 PHE A O 1
ATOM 792 N N . ASP A 1 128 ? 32.690 -11.357 74.994 1.00 24.46 128 ASP A N 1
ATOM 793 C CA . ASP A 1 128 ? 32.474 -9.928 75.255 1.00 29.86 128 ASP A CA 1
ATOM 794 C C . ASP A 1 128 ? 32.630 -9.073 74.000 1.00 35.10 128 ASP A C 1
ATOM 795 O O . ASP A 1 128 ? 31.850 -8.146 73.773 1.00 28.84 128 ASP A O 1
ATOM 800 N N . GLN A 1 129 ? 33.638 -9.377 73.180 1.00 25.14 129 GLN A N 1
ATOM 801 C CA . GLN A 1 129 ? 33.803 -8.658 71.922 1.00 18.32 129 GLN A CA 1
ATOM 802 C C . GLN A 1 129 ? 32.597 -8.837 71.037 1.00 18.67 129 GLN A C 1
ATOM 803 O O . GLN A 1 129 ? 32.123 -7.874 70.430 1.00 25.02 129 GLN A O 1
ATOM 809 N N . PHE A 1 130 ? 32.091 -10.064 70.964 1.00 21.37 130 PHE A N 1
ATOM 810 C CA . PHE A 1 130 ? 30.907 -10.359 70.142 1.00 21.21 130 PHE A CA 1
ATOM 811 C C . PHE A 1 130 ? 29.697 -9.540 70.587 1.00 21.93 130 PHE A C 1
ATOM 812 O O . PHE A 1 130 ? 28.961 -9.020 69.756 1.00 30.38 130 PHE A O 1
ATOM 820 N N . LEU A 1 131 ? 29.489 -9.458 71.898 1.00 21.54 131 LEU A N 1
ATOM 821 C CA . LEU A 1 131 ? 28.390 -8.674 72.468 1.00 30.54 131 LEU A CA 1
ATOM 822 C C . LEU A 1 131 ? 28.541 -7.209 72.080 1.00 31.87 131 LEU A C 1
ATOM 823 O O . LEU A 1 131 ? 27.585 -6.576 71.629 1.00 30.29 131 LEU A O 1
ATOM 828 N N . ARG A 1 132 ? 29.753 -6.676 72.242 1.00 25.75 132 ARG A N 1
ATOM 829 C CA . ARG A 1 132 ? 30.005 -5.266 71.918 1.00 31.32 132 ARG A CA 1
ATOM 830 C C . ARG A 1 132 ? 29.568 -4.911 70.505 1.00 36.44 132 ARG A C 1
ATOM 831 O O . ARG A 1 132 ? 28.844 -3.943 70.299 1.00 35.12 132 ARG A O 1
ATOM 839 N N . TYR A 1 133 ? 30.024 -5.684 69.524 1.00 35.19 133 TYR A N 1
ATOM 840 C CA . TYR A 1 133 ? 29.794 -5.327 68.125 1.00 35.46 133 TYR A CA 1
ATOM 841 C C . TYR A 1 133 ? 28.399 -5.687 67.645 1.00 36.58 133 TYR A C 1
ATOM 842 O O . TYR A 1 133 ? 27.864 -5.060 66.732 1.00 30.98 133 TYR A O 1
ATOM 851 N N . MET A 1 134 ? 27.809 -6.688 68.282 1.00 38.53 134 MET A N 1
ATOM 852 C CA . MET A 1 134 ? 26.409 -7.001 68.081 1.00 36.37 134 MET A CA 1
ATOM 853 C C . MET A 1 134 ? 25.592 -5.810 68.589 1.00 36.88 134 MET A C 1
ATOM 854 O O . MET A 1 134 ? 24.604 -5.419 67.977 1.00 31.26 134 MET A O 1
ATOM 859 N N . THR A 1 135 ? 26.025 -5.233 69.710 1.00 37.08 135 THR A N 1
ATOM 860 C CA . THR A 1 135 ? 25.314 -4.112 70.313 1.00 42.33 135 THR A CA 1
ATOM 861 C C . THR A 1 135 ? 25.353 -2.841 69.474 1.00 53.57 135 THR A C 1
ATOM 862 O O . THR A 1 135 ? 24.328 -2.180 69.316 1.00 59.47 135 THR A O 1
ATOM 866 N N . THR A 1 136 ? 26.533 -2.480 68.967 1.00 47.18 136 THR A N 1
ATOM 867 C CA . THR A 1 136 ? 26.691 -1.207 68.255 1.00 34.71 136 THR A CA 1
ATOM 868 C C . THR A 1 136 ? 26.310 -1.322 66.793 1.00 30.45 136 THR A C 1
ATOM 869 O O . THR A 1 136 ? 25.872 -0.354 66.205 1.00 35.29 136 THR A O 1
ATOM 873 N N . ASP A 1 137 ? 26.518 -2.491 66.185 1.00 34.99 137 ASP A N 1
ATOM 874 C CA . ASP A 1 137 ? 26.280 -2.643 64.741 1.00 37.33 137 ASP A CA 1
ATOM 875 C C . ASP A 1 137 ? 27.084 -1.623 63.952 1.00 42.31 137 ASP A C 1
ATOM 876 O O . ASP A 1 137 ? 26.610 -1.081 62.957 1.00 42.80 137 ASP A O 1
ATOM 881 N N . GLU A 1 138 ? 28.296 -1.348 64.416 1.00 43.39 138 GLU A N 1
ATOM 882 C CA . GLU A 1 138 ? 29.153 -0.351 63.778 1.00 35.74 138 GLU A CA 1
ATOM 883 C C . GLU A 1 138 ? 29.832 -0.880 62.502 1.00 28.17 138 GLU A C 1
ATOM 884 O O . GLU A 1 138 ? 30.178 -0.111 61.625 1.00 27.16 138 GLU A O 1
ATOM 890 N N . TYR A 1 139 ? 30.005 -2.197 62.383 1.00 25.09 139 TYR A N 1
ATOM 891 C CA . TYR A 1 139 ? 30.680 -2.745 61.209 1.00 26.12 139 TYR A CA 1
ATOM 892 C C . TYR A 1 139 ? 29.694 -3.422 60.260 1.00 23.55 139 TYR A C 1
ATOM 893 O O . TYR A 1 139 ? 28.689 -3.956 60.702 1.00 31.31 139 TYR A O 1
ATOM 902 N N . ASP A 1 140 ? 29.982 -3.422 58.964 1.00 23.98 140 ASP A N 1
ATOM 903 C CA . ASP A 1 140 ? 29.251 -4.279 58.019 1.00 22.68 140 ASP A CA 1
ATOM 904 C C . ASP A 1 140 ? 29.510 -5.779 58.255 1.00 22.17 140 ASP A C 1
ATOM 905 O O . ASP A 1 140 ? 28.632 -6.635 58.088 1.00 28.77 140 ASP A O 1
ATOM 910 N N . ILE A 1 141 ? 30.747 -6.096 58.607 1.00 21.65 141 ILE A N 1
ATOM 911 C CA . ILE A 1 141 ? 31.123 -7.478 58.808 1.00 16.20 141 ILE A CA 1
ATOM 912 C C . ILE A 1 141 ? 32.232 -7.522 59.830 1.00 22.64 141 ILE A C 1
ATOM 913 O O . ILE A 1 141 ? 33.184 -6.710 59.772 1.00 17.73 141 ILE A O 1
ATOM 918 N N . VAL A 1 142 ? 32.065 -8.440 60.789 1.00 20.91 142 VAL A N 1
ATOM 919 C CA . VAL A 1 142 ? 33.079 -8.762 61.771 1.00 18.99 142 VAL A CA 1
ATOM 920 C C . VAL A 1 142 ? 33.571 -10.195 61.510 1.00 21.42 142 VAL A C 1
ATOM 921 O O . VAL A 1 142 ? 32.775 -11.126 61.349 1.00 20.21 142 VAL A O 1
ATOM 925 N N . ILE A 1 143 ? 34.883 -10.355 61.427 1.00 16.01 143 ILE A N 1
ATOM 926 C CA . ILE A 1 143 ? 35.471 -11.636 61.109 1.00 19.48 143 ILE A CA 1
ATOM 927 C C . ILE A 1 143 ? 36.300 -12.086 62.290 1.00 19.76 143 ILE A C 1
ATOM 928 O O . ILE A 1 143 ? 37.232 -11.400 62.705 1.00 17.86 143 ILE A O 1
ATOM 933 N N . PHE A 1 144 ? 35.924 -13.207 62.869 1.00 14.48 144 PHE A N 1
ATOM 934 C CA . PHE A 1 144 ? 36.694 -13.805 63.955 1.00 15.87 144 PHE A CA 1
ATOM 935 C C . PHE A 1 144 ? 37.766 -14.789 63.452 1.00 23.72 144 PHE A C 1
ATOM 936 O O . PHE A 1 144 ? 37.468 -15.785 62.805 1.00 20.08 144 PHE A O 1
ATOM 944 N N . ASP A 1 145 ? 39.018 -14.483 63.753 1.00 16.60 145 ASP A N 1
ATOM 945 C CA . ASP A 1 145 ? 40.119 -15.359 63.441 1.00 18.92 145 ASP A CA 1
ATOM 946 C C . ASP A 1 145 ? 40.325 -16.256 64.664 1.00 19.15 145 ASP A C 1
ATOM 947 O O . ASP A 1 145 ? 40.875 -15.820 65.663 1.00 18.29 145 ASP A O 1
ATOM 952 N N . THR A 1 146 ? 39.896 -17.514 64.599 1.00 19.30 146 THR A N 1
ATOM 953 C CA . THR A 1 146 ? 39.660 -18.217 65.845 1.00 15.85 146 THR A CA 1
ATOM 954 C C . THR A 1 146 ? 40.865 -19.044 66.270 1.00 18.49 146 THR A C 1
ATOM 955 O O . THR A 1 146 ? 41.758 -19.284 65.485 1.00 14.74 146 THR A O 1
ATOM 959 N N . ALA A 1 147 ? 40.884 -19.462 67.527 1.00 16.10 147 ALA A N 1
ATOM 960 C CA . ALA A 1 147 ? 41.816 -20.483 67.969 1.00 20.26 147 ALA A CA 1
ATOM 961 C C . ALA A 1 147 ? 41.539 -21.837 67.285 1.00 15.64 147 ALA A C 1
ATOM 962 O O . ALA A 1 147 ? 40.450 -22.051 66.739 1.00 16.00 147 ALA A O 1
ATOM 964 N N . PRO A 1 148 ? 42.530 -22.750 67.299 1.00 14.75 148 PRO A N 1
ATOM 965 C CA . PRO A 1 148 ? 42.342 -24.112 66.794 1.00 20.86 148 PRO A CA 1
ATOM 966 C C . PRO A 1 148 ? 41.091 -24.779 67.382 1.00 21.75 148 PRO A C 1
ATOM 967 O O . PRO A 1 148 ? 40.711 -24.556 68.536 1.00 16.27 148 PRO A O 1
ATOM 971 N N . THR A 1 149 ? 40.447 -25.571 66.542 1.00 17.60 149 THR A N 1
ATOM 972 C CA . THR A 1 149 ? 39.193 -26.281 66.847 1.00 18.06 149 THR A CA 1
ATOM 973 C C . THR A 1 149 ? 38.724 -26.398 68.299 1.00 18.45 149 THR A C 1
ATOM 974 O O . THR A 1 149 ? 37.678 -25.891 68.662 1.00 22.37 149 THR A O 1
ATOM 978 N N . GLY A 1 150 ? 39.492 -27.087 69.120 1.00 17.25 150 GLY A N 1
ATOM 979 C CA . GLY A 1 150 ? 38.961 -27.525 70.397 1.00 24.81 150 GLY A CA 1
ATOM 980 C C . GLY A 1 150 ? 38.522 -26.367 71.261 1.00 22.80 150 GLY A C 1
ATOM 981 O O . GLY A 1 150 ? 37.458 -26.404 71.844 1.00 18.74 150 GLY A O 1
ATOM 982 N N . HIS A 1 151 ? 39.336 -25.317 71.336 1.00 18.28 151 HIS A N 1
ATOM 983 C CA . HIS A 1 151 ? 38.961 -24.201 72.189 1.00 16.10 151 HIS A CA 1
ATOM 984 C C . HIS A 1 151 ? 37.919 -23.309 71.540 1.00 13.00 151 HIS A C 1
ATOM 985 O O . HIS A 1 151 ? 37.155 -22.646 72.225 1.00 19.53 151 HIS A O 1
ATOM 992 N N . THR A 1 152 ? 37.884 -23.270 70.216 1.00 15.59 152 THR A N 1
ATOM 993 C CA . THR A 1 152 ? 36.832 -22.511 69.543 1.00 15.49 152 THR A CA 1
ATOM 994 C C . THR A 1 152 ? 35.426 -23.140 69.689 1.00 19.92 152 THR A C 1
ATOM 995 O O . THR A 1 152 ? 34.398 -22.456 69.658 1.00 18.66 152 THR A O 1
ATOM 999 N N . LEU A 1 153 ? 35.377 -24.451 69.857 1.00 19.17 153 LEU A N 1
ATOM 1000 C CA . LEU A 1 153 ? 34.103 -25.097 70.160 1.00 16.20 153 LEU A CA 1
ATOM 1001 C C . LEU A 1 153 ? 33.654 -24.703 71.595 1.00 18.49 153 LEU A C 1
ATOM 1002 O O . LEU A 1 153 ? 32.465 -24.534 71.853 1.00 22.03 153 LEU A O 1
ATOM 1007 N N . ARG A 1 154 ? 34.613 -24.528 72.515 1.00 15.09 154 ARG A N 1
ATOM 1008 C CA . ARG A 1 154 ? 34.296 -24.023 73.838 1.00 23.41 154 ARG A CA 1
ATOM 1009 C C . ARG A 1 154 ? 33.714 -22.629 73.732 1.00 27.50 154 ARG A C 1
ATOM 1010 O O . ARG A 1 154 ? 32.714 -22.326 74.368 1.00 26.99 154 ARG A O 1
ATOM 1018 N N . LEU A 1 155 ? 34.354 -21.777 72.938 1.00 25.70 155 LEU A N 1
ATOM 1019 C CA . LEU A 1 155 ? 33.876 -20.415 72.765 1.00 18.41 155 LEU A CA 1
ATOM 1020 C C . LEU A 1 155 ? 32.425 -20.418 72.259 1.00 22.34 155 LEU A C 1
ATOM 1021 O O . LEU A 1 155 ? 31.557 -19.733 72.785 1.00 27.86 155 LEU A O 1
ATOM 1026 N N . LEU A 1 156 ? 32.180 -21.188 71.220 1.00 21.27 156 LEU A N 1
ATOM 1027 C CA . LEU A 1 156 ? 30.894 -21.200 70.545 1.00 18.31 156 LEU A CA 1
ATOM 1028 C C . LEU A 1 156 ? 29.772 -21.821 71.408 1.00 31.35 156 LEU A C 1
ATOM 1029 O O . LEU A 1 156 ? 28.610 -21.496 71.227 1.00 26.41 156 LEU A O 1
ATOM 1034 N N . SER A 1 157 ? 30.110 -22.676 72.368 1.00 26.14 157 SER A N 1
ATOM 1035 C CA . SER A 1 157 ? 29.075 -23.229 73.254 1.00 30.66 157 SER A CA 1
ATOM 1036 C C . SER A 1 157 ? 28.927 -22.407 74.529 1.00 32.88 157 SER A C 1
ATOM 1037 O O . SER A 1 157 ? 28.025 -22.643 75.329 1.00 30.66 157 SER A O 1
ATOM 1040 N N . PHE A 1 158 ? 29.806 -21.426 74.716 1.00 24.74 158 PHE A N 1
ATOM 1041 C CA . PHE A 1 158 ? 29.793 -20.620 75.942 1.00 25.45 158 PHE A CA 1
ATOM 1042 C C . PHE A 1 158 ? 28.518 -19.744 76.135 1.00 34.73 158 PHE A C 1
ATOM 1043 O O . PHE A 1 158 ? 28.048 -19.568 77.256 1.00 34.02 158 PHE A O 1
ATOM 1051 N N . PRO A 1 159 ? 27.948 -19.197 75.057 1.00 27.82 159 PRO A N 1
ATOM 1052 C CA . PRO A 1 159 ? 26.737 -18.372 75.286 1.00 28.88 159 PRO A CA 1
ATOM 1053 C C . PRO A 1 159 ? 25.576 -19.135 75.951 1.00 30.15 159 PRO A C 1
ATOM 1054 O O . PRO A 1 159 ? 24.992 -18.659 76.927 1.00 24.65 159 PRO A O 1
ATOM 1058 N N . GLU A 1 160 ? 25.245 -20.313 75.438 1.00 27.75 160 GLU A N 1
ATOM 1059 C CA . GLU A 1 160 ? 24.156 -21.102 76.022 1.00 30.56 160 GLU A CA 1
ATOM 1060 C C . GLU A 1 160 ? 24.425 -21.393 77.506 1.00 28.02 160 GLU A C 1
ATOM 1061 O O . GLU A 1 160 ? 23.544 -21.269 78.353 1.00 34.24 160 GLU A O 1
ATOM 1067 N N . ILE A 1 161 ? 25.663 -21.738 77.816 1.00 31.84 161 ILE A N 1
ATOM 1068 C CA . ILE A 1 161 ? 26.090 -21.966 79.196 1.00 34.38 161 ILE A CA 1
ATOM 1069 C C . ILE A 1 161 ? 25.964 -20.708 80.059 1.00 34.05 161 ILE A C 1
ATOM 1070 O O . ILE A 1 161 ? 25.523 -20.765 81.204 1.00 35.33 161 ILE A O 1
ATOM 1075 N N . MET A 1 162 ? 26.401 -19.577 79.520 1.00 33.59 162 MET A N 1
ATOM 1076 C CA . MET A 1 162 ? 26.294 -18.304 80.220 1.00 29.64 162 MET A CA 1
ATOM 1077 C C . MET A 1 162 ? 24.815 -17.948 80.463 1.00 27.39 162 MET A C 1
ATOM 1078 O O . MET A 1 162 ? 24.446 -17.433 81.512 1.00 29.58 162 MET A O 1
ATOM 1083 N N . ASP A 1 163 ? 23.976 -18.254 79.490 1.00 28.47 163 ASP A N 1
ATOM 1084 C CA . ASP A 1 163 ? 22.551 -17.979 79.594 1.00 32.20 163 ASP A CA 1
ATOM 1085 C C . ASP A 1 163 ? 21.918 -18.774 80.734 1.00 33.89 163 ASP A C 1
ATOM 1086 O O . ASP A 1 163 ? 21.137 -18.235 81.524 1.00 30.36 163 ASP A O 1
ATOM 1091 N N . SER A 1 164 ? 22.252 -20.059 80.819 1.00 22.98 164 SER A N 1
ATOM 1092 C CA . SER A 1 164 ? 21.682 -20.908 81.861 1.00 37.05 164 SER A CA 1
ATOM 1093 C C . SER A 1 164 ? 22.159 -20.449 83.214 1.00 33.88 164 SER A C 1
ATOM 1094 O O . SER A 1 164 ? 21.377 -20.344 84.151 1.00 35.33 164 SER A O 1
ATOM 1097 N N . TRP A 1 165 ? 23.456 -20.183 83.317 1.00 33.48 165 TRP A N 1
ATOM 1098 C CA . TRP A 1 165 ? 24.043 -19.774 84.585 1.00 29.74 165 TRP A CA 1
ATOM 1099 C C . TRP A 1 165 ? 23.417 -18.477 85.098 1.00 29.13 165 TRP A C 1
ATOM 1100 O O . TRP A 1 165 ? 23.022 -18.391 86.249 1.00 34.24 165 TRP A O 1
ATOM 1111 N N . VAL A 1 166 ? 23.367 -17.451 84.259 1.00 27.63 166 VAL A N 1
ATOM 1112 C CA . VAL A 1 166 ? 22.800 -16.182 84.694 1.00 29.59 166 VAL A CA 1
ATOM 1113 C C . VAL A 1 166 ? 21.323 -16.393 85.079 1.00 28.45 166 VAL A C 1
ATOM 1114 O O . VAL A 1 166 ? 20.852 -15.875 86.095 1.00 29.67 166 VAL A O 1
ATOM 1118 N N . GLY A 1 167 ? 20.615 -17.177 84.275 1.00 24.44 167 GLY A N 1
ATOM 1119 C CA . GLY A 1 167 ? 19.216 -17.487 84.535 1.00 27.11 167 GLY A CA 1
ATOM 1120 C C . GLY A 1 167 ? 19.011 -18.157 85.885 1.00 36.59 167 GLY A C 1
ATOM 1121 O O . GLY A 1 167 ? 18.047 -17.850 86.595 1.00 27.50 167 GLY A O 1
ATOM 1122 N N . LYS A 1 168 ? 19.912 -19.072 86.241 1.00 31.07 168 LYS A N 1
ATOM 1123 C CA . LYS A 1 168 ? 19.832 -19.725 87.535 1.00 33.50 168 LYS A CA 1
ATOM 1124 C C . LYS A 1 168 ? 20.152 -18.763 88.679 1.00 23.99 168 LYS A C 1
ATOM 1125 O O . LYS A 1 168 ? 19.472 -18.772 89.705 1.00 36.17 168 LYS A O 1
ATOM 1131 N N . MET A 1 169 ? 21.196 -17.963 88.543 1.00 24.93 169 MET A N 1
ATOM 1132 C CA . MET A 1 169 ? 21.484 -16.979 89.586 1.00 23.45 169 MET A CA 1
ATOM 1133 C C . MET A 1 169 ? 20.255 -16.085 89.863 1.00 33.49 169 MET A C 1
ATOM 1134 O O . MET A 1 169 ? 19.896 -15.852 91.015 1.00 35.41 169 MET A O 1
ATOM 1139 N N . ILE A 1 170 ? 19.623 -15.575 88.808 1.00 28.94 170 ILE A N 1
ATOM 1140 C CA . ILE A 1 170 ? 18.463 -14.704 88.975 1.00 26.81 170 ILE A CA 1
ATOM 1141 C C . ILE A 1 170 ? 17.328 -15.422 89.712 1.00 28.71 170 ILE A C 1
ATOM 1142 O O . ILE A 1 170 ? 16.720 -14.854 90.599 1.00 31.93 170 ILE A O 1
ATOM 1147 N N . LYS A 1 171 ? 17.072 -16.675 89.343 1.00 30.13 171 LYS A N 1
ATOM 1148 C CA . LYS A 1 171 ? 15.993 -17.464 89.915 1.00 40.66 171 LYS A CA 1
ATOM 1149 C C . LYS A 1 171 ? 16.217 -17.663 91.404 1.00 38.23 171 LYS A C 1
ATOM 1150 O O . LYS A 1 171 ? 15.364 -17.353 92.208 1.00 34.63 171 LYS A O 1
ATOM 1156 N N . ILE A 1 172 ? 17.377 -18.186 91.763 1.00 37.28 172 ILE A N 1
ATOM 1157 C CA . ILE A 1 172 ? 17.760 -18.292 93.165 1.00 42.17 172 ILE A CA 1
ATOM 1158 C C . ILE A 1 172 ? 17.627 -16.954 93.905 1.00 44.51 172 ILE A C 1
ATOM 1159 O O . ILE A 1 172 ? 17.005 -16.892 94.975 1.00 45.50 172 ILE A O 1
ATOM 1164 N N . ARG A 1 173 ? 18.179 -15.880 93.332 1.00 34.55 173 ARG A N 1
ATOM 1165 C CA . ARG A 1 173 ? 18.108 -14.570 93.979 1.00 29.66 173 ARG A CA 1
ATOM 1166 C C . ARG A 1 173 ? 16.674 -14.088 94.225 1.00 34.81 173 ARG A C 1
ATOM 1167 O O . ARG A 1 173 ? 16.392 -13.473 95.259 1.00 33.24 173 ARG A O 1
ATOM 1175 N N . ARG A 1 174 ? 15.775 -14.355 93.280 1.00 34.64 174 ARG A N 1
ATOM 1176 C CA . ARG A 1 174 ? 14.355 -14.045 93.479 1.00 40.12 174 ARG A CA 1
ATOM 1177 C C . ARG A 1 174 ? 13.731 -14.875 94.616 1.00 40.99 174 ARG A C 1
ATOM 1178 O O . ARG A 1 174 ? 12.974 -14.354 95.421 1.00 42.64 174 ARG A O 1
ATOM 1186 N N . GLN A 1 175 ? 14.054 -16.162 94.683 1.00 41.76 175 GLN A N 1
ATOM 1187 C CA . GLN A 1 175 ? 13.499 -17.022 95.731 1.00 45.89 175 GLN A CA 1
ATOM 1188 C C . GLN A 1 175 ? 13.923 -16.569 97.129 1.00 45.00 175 GLN A C 1
ATOM 1189 O O . GLN A 1 175 ? 13.102 -16.486 98.037 1.00 42.89 175 GLN A O 1
ATOM 1195 N N . ILE A 1 176 ? 15.208 -16.288 97.294 1.00 45.94 176 ILE A N 1
ATOM 1196 C CA . ILE A 1 176 ? 15.728 -15.768 98.558 1.00 46.75 176 ILE A CA 1
ATOM 1197 C C . ILE A 1 176 ? 15.093 -14.418 98.918 1.00 41.06 176 ILE A C 1
ATOM 1198 O O . ILE A 1 176 ? 14.804 -14.137 100.082 1.00 48.64 176 ILE A O 1
ATOM 1203 N N . GLY A 1 177 ? 14.858 -13.590 97.910 1.00 36.11 177 GLY A N 1
ATOM 1204 C CA . GLY A 1 177 ? 14.139 -12.342 98.105 1.00 39.81 177 GLY A CA 1
ATOM 1205 C C . GLY A 1 177 ? 12.697 -12.528 98.576 1.00 44.88 177 GLY A C 1
ATOM 1206 O O . GLY A 1 177 ? 12.241 -11.845 99.489 1.00 45.02 177 GLY A O 1
ATOM 1207 N N . SER A 1 178 ? 11.976 -13.445 97.942 1.00 46.17 178 SER A N 1
ATOM 1208 C CA . SER A 1 178 ? 10.603 -13.744 98.327 1.00 47.43 178 SER A CA 1
ATOM 1209 C C . SER A 1 178 ? 10.528 -14.187 99.783 1.00 49.45 178 SER A C 1
ATOM 1210 O O . SER A 1 178 ? 9.766 -13.631 100.562 1.00 53.04 178 SER A O 1
ATOM 1213 N N . MET A 1 179 ? 11.319 -15.191 100.143 1.00 48.24 179 MET A N 1
ATOM 1214 C CA . MET A 1 179 ? 11.422 -15.616 101.536 1.00 53.27 179 MET A CA 1
ATOM 1215 C C . MET A 1 179 ? 11.752 -14.443 102.471 1.00 59.53 179 MET A C 1
ATOM 1216 O O . MET A 1 179 ? 11.054 -14.205 103.463 1.00 60.21 179 MET A O 1
ATOM 1221 N N . ALA A 1 180 ? 12.802 -13.701 102.135 1.00 53.75 180 ALA A N 1
ATOM 1222 C CA . ALA A 1 180 ? 13.289 -12.627 102.994 1.00 50.56 180 ALA A CA 1
ATOM 1223 C C . ALA A 1 180 ? 12.230 -11.587 103.343 1.00 51.90 180 ALA A C 1
ATOM 1224 O O . ALA A 1 180 ? 12.264 -11.008 104.429 1.00 50.68 180 ALA A O 1
ATOM 1226 N N . LYS A 1 181 ? 11.300 -11.342 102.426 1.00 49.25 181 LYS A N 1
ATOM 1227 C CA . LYS A 1 181 ? 10.300 -10.304 102.643 1.00 53.53 181 LYS A CA 1
ATOM 1228 C C . LYS A 1 181 ? 8.919 -10.889 102.944 1.00 55.75 181 LYS A C 1
ATOM 1229 O O . LYS A 1 181 ? 7.914 -10.171 102.976 1.00 55.66 181 LYS A O 1
ATOM 1235 N N . ALA A 1 182 ? 8.878 -12.196 103.178 1.00 57.18 182 ALA A N 1
ATOM 1236 C CA . ALA A 1 182 ? 7.615 -12.906 103.368 1.00 62.84 182 ALA A CA 1
ATOM 1237 C C . ALA A 1 182 ? 6.916 -12.544 104.684 1.00 68.52 182 ALA A C 1
ATOM 1238 O O . ALA A 1 182 ? 5.718 -12.789 104.851 1.00 68.73 182 ALA A O 1
ATOM 1240 N N . PHE A 1 183 ? 7.665 -11.962 105.613 1.00 65.23 183 PHE A N 1
ATOM 1241 C CA . PHE A 1 183 ? 7.135 -11.676 106.938 1.00 63.79 183 PHE A CA 1
ATOM 1242 C C . PHE A 1 183 ? 7.083 -10.182 107.231 1.00 69.24 183 PHE A C 1
ATOM 1243 O O . PHE A 1 183 ? 6.965 -9.787 108.385 1.00 73.14 183 PHE A O 1
ATOM 1251 N N . LYS A 1 184 ? 7.159 -9.358 106.188 1.00 66.92 184 LYS A N 1
ATOM 1252 C CA . LYS A 1 184 ? 7.183 -7.904 106.350 1.00 71.07 184 LYS A CA 1
ATOM 1253 C C . LYS A 1 184 ? 5.896 -7.385 106.988 1.00 75.42 184 LYS A C 1
ATOM 1254 O O . LYS A 1 184 ? 5.822 -6.232 107.425 1.00 73.85 184 LYS A O 1
ATOM 1260 N N . ASN A 1 185 ? 4.889 -8.250 107.032 1.00 81.22 185 ASN A N 1
ATOM 1261 C CA . ASN A 1 185 ? 3.587 -7.910 107.591 1.00 86.35 185 ASN A CA 1
ATOM 1262 C C . ASN A 1 185 ? 3.449 -8.386 109.041 1.00 80.71 185 ASN A C 1
ATOM 1263 O O . ASN A 1 185 ? 2.426 -8.167 109.688 1.00 77.40 185 ASN A O 1
ATOM 1268 N N . ILE A 1 186 ? 4.495 -9.028 109.547 1.00 75.59 186 ILE A N 1
ATOM 1269 C CA . ILE A 1 186 ? 4.465 -9.623 110.873 1.00 74.74 186 ILE A CA 1
ATOM 1270 C C . ILE A 1 186 ? 5.671 -9.166 111.679 1.00 73.25 186 ILE A C 1
ATOM 1271 O O . ILE A 1 186 ? 5.570 -8.883 112.872 1.00 73.97 186 ILE A O 1
ATOM 1276 N N . LEU A 1 187 ? 6.814 -9.106 111.004 1.00 72.32 187 LEU A N 1
ATOM 1277 C CA . LEU A 1 187 ? 8.080 -8.732 111.613 1.00 70.75 187 LEU A CA 1
ATOM 1278 C C . LEU A 1 187 ? 8.639 -7.512 110.894 1.00 73.87 187 LEU A C 1
ATOM 1279 O O . LEU A 1 187 ? 8.383 -7.327 109.707 1.00 68.55 187 LEU A O 1
ATOM 1284 N N . PRO A 1 188 ? 9.403 -6.668 111.607 1.00 82.37 188 PRO A N 1
ATOM 1285 C CA . PRO A 1 188 ? 10.031 -5.535 110.922 1.00 78.48 188 PRO A CA 1
ATOM 1286 C C . PRO A 1 188 ? 10.999 -6.011 109.834 1.00 68.98 188 PRO A C 1
ATOM 1287 O O . PRO A 1 188 ? 11.940 -6.757 110.125 1.00 59.52 188 PRO A O 1
ATOM 1291 N N . PHE A 1 189 ? 10.736 -5.600 108.594 1.00 68.45 189 PHE A N 1
ATOM 1292 C CA . PHE A 1 189 ? 11.594 -5.915 107.452 1.00 68.17 189 PHE A CA 1
ATOM 1293 C C . PHE A 1 189 ? 12.237 -4.633 106.921 1.00 62.47 189 PHE A C 1
ATOM 1294 O O . PHE A 1 189 ? 11.535 -3.719 106.474 1.00 62.91 189 PHE A O 1
ATOM 1302 N N . MET A 1 190 ? 13.565 -4.564 106.972 1.00 56.32 190 MET A N 1
ATOM 1303 C CA . MET A 1 190 ? 14.261 -3.309 106.687 1.00 70.25 190 MET A CA 1
ATOM 1304 C C . MET A 1 190 ? 14.884 -3.261 105.296 1.00 78.11 190 MET A C 1
ATOM 1305 O O . MET A 1 190 ? 15.612 -2.319 104.968 1.00 81.41 190 MET A O 1
ATOM 1310 N N . GLY A 1 191 ? 14.594 -4.273 104.484 1.00 71.11 191 GLY A N 1
ATOM 1311 C CA . GLY A 1 191 ? 15.169 -4.370 103.157 1.00 65.08 191 GLY A CA 1
ATOM 1312 C C . GLY A 1 191 ? 14.687 -3.284 102.214 1.00 60.24 191 GLY A C 1
ATOM 1313 O O . GLY A 1 191 ? 13.549 -2.814 102.312 1.00 54.05 191 GLY A O 1
ATOM 1314 N N . ASP A 1 192 ? 15.561 -2.888 101.293 1.00 58.82 192 ASP A N 1
ATOM 1315 C CA . ASP A 1 192 ? 15.218 -1.893 100.278 1.00 58.93 192 ASP A CA 1
ATOM 1316 C C . ASP A 1 192 ? 14.726 -2.578 98.991 1.00 53.48 192 ASP A C 1
ATOM 1317 O O . ASP A 1 192 ? 15.527 -3.057 98.184 1.00 47.48 192 ASP A O 1
ATOM 1322 N N . GLU A 1 193 ? 13.408 -2.637 98.815 1.00 50.97 193 GLU A N 1
ATOM 1323 C CA . GLU A 1 193 ? 12.820 -3.370 97.701 1.00 50.26 193 GLU A CA 1
ATOM 1324 C C . GLU A 1 193 ? 13.083 -2.689 96.366 1.00 48.87 193 GLU A C 1
ATOM 1325 O O . GLU A 1 193 ? 13.280 -3.356 95.345 1.00 43.88 193 GLU A O 1
ATOM 1331 N N . GLU A 1 194 ? 13.069 -1.361 96.390 1.00 50.44 194 GLU A N 1
ATOM 1332 C CA . GLU A 1 194 ? 13.362 -0.535 95.225 1.00 54.29 194 GLU A CA 1
ATOM 1333 C C . GLU A 1 194 ? 14.691 -0.932 94.618 1.00 45.26 194 GLU A C 1
ATOM 1334 O O . GLU A 1 194 ? 14.775 -1.273 93.435 1.00 45.75 194 GLU A O 1
ATOM 1340 N N . GLU A 1 195 ? 15.732 -0.869 95.441 1.00 39.37 195 GLU A N 1
ATOM 1341 C CA . GLU A 1 195 ? 17.079 -1.182 95.005 1.00 37.77 195 GLU A CA 1
ATOM 1342 C C . GLU A 1 195 ? 17.199 -2.641 94.574 1.00 38.19 195 GLU A C 1
ATOM 1343 O O . GLU A 1 195 ? 17.876 -2.950 93.604 1.00 38.66 195 GLU A O 1
ATOM 1349 N N . GLU A 1 196 ? 16.565 -3.539 95.313 1.00 36.05 196 GLU A N 1
ATOM 1350 C CA . GLU A 1 196 ? 16.606 -4.951 94.949 1.00 38.99 196 GLU A CA 1
ATOM 1351 C C . GLU A 1 196 ? 15.986 -5.148 93.558 1.00 37.71 196 GLU A C 1
ATOM 1352 O O . GLU A 1 196 ? 16.544 -5.855 92.724 1.00 37.19 196 GLU A O 1
ATOM 1358 N N . ASP A 1 197 ? 14.843 -4.507 93.309 1.00 32.50 197 ASP A N 1
ATOM 1359 C CA . ASP A 1 197 ? 14.164 -4.625 92.011 1.00 34.32 197 ASP A CA 1
ATOM 1360 C C . ASP A 1 197 ? 15.017 -4.086 90.846 1.00 37.88 197 ASP A C 1
ATOM 1361 O O . ASP A 1 197 ? 15.027 -4.656 89.740 1.00 31.35 197 ASP A O 1
ATOM 1366 N N . ARG A 1 198 ? 15.736 -2.992 91.088 1.00 32.38 198 ARG A N 1
ATOM 1367 C CA . ARG A 1 198 ? 16.659 -2.468 90.082 1.00 29.72 198 ARG A CA 1
ATOM 1368 C C . ARG A 1 198 ? 17.785 -3.475 89.774 1.00 35.18 198 ARG A C 1
ATOM 1369 O O . ARG A 1 198 ? 18.142 -3.680 88.606 1.00 33.45 198 ARG A O 1
ATOM 1377 N N . ALA A 1 199 ? 18.333 -4.118 90.805 1.00 31.85 199 ALA A N 1
ATOM 1378 C CA . ALA A 1 199 ? 19.433 -5.054 90.580 1.00 33.50 199 ALA A CA 1
ATOM 1379 C C . ALA A 1 199 ? 18.925 -6.248 89.799 1.00 37.44 199 ALA A C 1
ATOM 1380 O O . ALA A 1 199 ? 19.591 -6.714 88.876 1.00 30.45 199 ALA A O 1
ATOM 1382 N N . LEU A 1 200 ? 17.746 -6.749 90.163 1.00 27.87 200 LEU A N 1
ATOM 1383 C CA . LEU A 1 200 ? 17.164 -7.850 89.390 1.00 29.39 200 LEU A CA 1
ATOM 1384 C C . LEU A 1 200 ? 16.936 -7.441 87.930 1.00 26.77 200 LEU A C 1
ATOM 1385 O O . LEU A 1 200 ? 17.192 -8.221 87.013 1.00 24.46 200 LEU A O 1
ATOM 1390 N N . GLN A 1 201 ? 16.454 -6.219 87.723 1.00 27.13 201 GLN A N 1
ATOM 1391 C CA . GLN A 1 201 ? 16.223 -5.717 86.379 1.00 31.44 201 GLN A CA 1
ATOM 1392 C C . GLN A 1 201 ? 17.544 -5.652 85.589 1.00 31.57 201 GLN A C 1
ATOM 1393 O O . GLN A 1 201 ? 17.595 -5.974 84.396 1.00 33.96 201 GLN A O 1
ATOM 1399 N N . ASP A 1 202 ? 18.616 -5.256 86.261 1.00 27.91 202 ASP A N 1
ATOM 1400 C CA . ASP A 1 202 ? 19.927 -5.226 85.614 1.00 26.98 202 ASP A CA 1
ATOM 1401 C C . ASP A 1 202 ? 20.424 -6.639 85.261 1.00 29.41 202 ASP A C 1
ATOM 1402 O O . ASP A 1 202 ? 20.925 -6.872 84.168 1.00 29.77 202 ASP A O 1
ATOM 1407 N N . MET A 1 203 ? 20.261 -7.598 86.161 1.00 27.27 203 MET A N 1
ATOM 1408 C CA . MET A 1 203 ? 20.631 -8.967 85.820 1.00 27.54 203 MET A CA 1
ATOM 1409 C C . MET A 1 203 ? 19.821 -9.504 84.640 1.00 27.28 203 MET A C 1
ATOM 1410 O O . MET A 1 203 ? 20.356 -10.219 83.804 1.00 30.06 203 MET A O 1
ATOM 1415 N N . GLU A 1 204 ? 18.527 -9.180 84.589 1.00 23.33 204 GLU A N 1
ATOM 1416 C CA . GLU A 1 204 ? 17.650 -9.668 83.522 1.00 23.44 204 GLU A CA 1
ATOM 1417 C C . GLU A 1 204 ? 18.087 -9.084 82.173 1.00 25.97 204 GLU A C 1
ATOM 1418 O O . GLU A 1 204 ? 18.056 -9.779 81.157 1.00 31.75 204 GLU A O 1
ATOM 1424 N N . ALA A 1 205 ? 18.471 -7.804 82.169 1.00 22.60 205 ALA A N 1
ATOM 1425 C CA . ALA A 1 205 ? 18.964 -7.162 80.952 1.00 24.21 205 ALA A CA 1
ATOM 1426 C C . ALA A 1 205 ? 20.289 -7.792 80.480 1.00 31.87 205 ALA A C 1
ATOM 1427 O O . ALA A 1 205 ? 20.497 -7.985 79.285 1.00 32.05 205 ALA A O 1
ATOM 1429 N N . THR A 1 206 ? 21.177 -8.132 81.410 1.00 32.73 206 THR A N 1
ATOM 1430 C CA . THR A 1 206 ? 22.420 -8.831 81.031 1.00 26.58 206 THR A CA 1
ATOM 1431 C C . THR A 1 206 ? 22.071 -10.169 80.386 1.00 30.75 206 THR A C 1
ATOM 1432 O O . THR A 1 206 ? 22.623 -10.541 79.346 1.00 30.94 206 THR A O 1
ATOM 1436 N N . LYS A 1 207 ? 21.142 -10.889 81.001 1.00 27.43 207 LYS A N 1
ATOM 1437 C CA . LYS A 1 207 ? 20.719 -12.168 80.456 1.00 30.57 207 LYS A CA 1
ATOM 1438 C C . LYS A 1 207 ? 20.110 -12.033 79.063 1.00 32.15 207 LYS A C 1
ATOM 1439 O O . LYS A 1 207 ? 20.385 -12.862 78.200 1.00 31.15 207 LYS A O 1
ATOM 1445 N N . LYS A 1 208 ? 19.268 -11.017 78.854 1.00 29.26 208 LYS A N 1
ATOM 1446 C CA . LYS A 1 208 ? 18.639 -10.797 77.550 1.00 32.23 208 LYS A CA 1
ATOM 1447 C C . LYS A 1 208 ? 19.705 -10.555 76.481 1.00 31.14 208 LYS A C 1
ATOM 1448 O O . LYS A 1 208 ? 19.575 -10.989 75.343 1.00 28.42 208 LYS A O 1
ATOM 1454 N N . GLN A 1 209 ? 20.759 -9.845 76.857 1.00 27.82 209 GLN A N 1
ATOM 1455 C CA . GLN A 1 209 ? 21.874 -9.607 75.952 1.00 38.39 209 GLN A CA 1
ATOM 1456 C C . GLN A 1 209 ? 22.579 -10.928 75.593 1.00 36.78 209 GLN A C 1
ATOM 1457 O O . GLN A 1 209 ? 22.815 -11.211 74.426 1.00 28.38 209 GLN A O 1
ATOM 1463 N N . ILE A 1 210 ? 22.913 -11.731 76.595 1.00 28.81 210 ILE A N 1
ATOM 1464 C CA . ILE A 1 210 ? 23.560 -13.010 76.350 1.00 29.28 210 ILE A CA 1
ATOM 1465 C C . ILE A 1 210 ? 22.677 -13.875 75.448 1.00 39.25 210 ILE A C 1
ATOM 1466 O O . ILE A 1 210 ? 23.125 -14.518 74.497 1.00 32.74 210 ILE A O 1
ATOM 1471 N N . ASN A 1 211 ? 21.396 -13.877 75.739 1.00 38.33 211 ASN A N 1
ATOM 1472 C CA . ASN A 1 211 ? 20.510 -14.676 74.942 1.00 30.61 211 ASN A CA 1
ATOM 1473 C C . ASN A 1 211 ? 20.334 -14.109 73.543 1.00 34.30 211 ASN A C 1
ATOM 1474 O O . ASN A 1 211 ? 20.211 -14.862 72.584 1.00 37.50 211 ASN A O 1
ATOM 1479 N N . ALA A 1 212 ? 20.308 -12.785 73.410 1.00 27.61 212 ALA A N 1
ATOM 1480 C CA . ALA A 1 212 ? 20.195 -12.213 72.073 1.00 35.42 212 ALA A CA 1
ATOM 1481 C C . ALA A 1 212 ? 21.404 -12.670 71.207 1.00 37.18 212 ALA A C 1
ATOM 1482 O O . ALA A 1 212 ? 21.275 -12.946 70.024 1.00 40.67 212 ALA A O 1
ATOM 1484 N N . ALA A 1 213 ? 22.571 -12.778 71.820 1.00 35.63 213 ALA A N 1
ATOM 1485 C CA . ALA A 1 213 ? 23.784 -13.090 71.080 1.00 29.05 213 ALA A CA 1
ATOM 1486 C C . ALA A 1 213 ? 23.773 -14.555 70.664 1.00 30.45 213 ALA A C 1
ATOM 1487 O O . ALA A 1 213 ? 24.132 -14.899 69.550 1.00 33.28 213 ALA A O 1
ATOM 1489 N N . ARG A 1 214 ? 23.336 -15.417 71.563 1.00 31.39 214 ARG A N 1
ATOM 1490 C CA . ARG A 1 214 ? 23.159 -16.826 71.234 1.00 34.61 214 ARG A CA 1
ATOM 1491 C C . ARG A 1 214 ? 22.250 -16.952 69.997 1.00 38.28 214 ARG A C 1
ATOM 1492 O O . ARG A 1 214 ? 22.466 -17.803 69.120 1.00 38.56 214 ARG A O 1
ATOM 1500 N N . GLU A 1 215 ? 21.272 -16.055 69.896 1.00 36.33 215 GLU A N 1
ATOM 1501 C CA . GLU A 1 215 ? 20.277 -16.090 68.824 1.00 37.64 215 GLU A CA 1
ATOM 1502 C C . GLU A 1 215 ? 20.855 -15.526 67.524 1.00 35.77 215 GLU A C 1
ATOM 1503 O O . GLU A 1 215 ? 20.507 -15.946 66.425 1.00 39.01 215 GLU A O 1
ATOM 1509 N N . VAL A 1 216 ? 21.742 -14.557 67.633 1.00 24.21 216 VAL A N 1
ATOM 1510 C CA . VAL A 1 216 ? 22.338 -14.042 66.409 1.00 26.60 216 VAL A CA 1
ATOM 1511 C C . VAL A 1 216 ? 23.327 -15.076 65.860 1.00 27.44 216 VAL A C 1
ATOM 1512 O O . VAL A 1 216 ? 23.459 -15.254 64.648 1.00 25.77 216 VAL A O 1
ATOM 1516 N N . MET A 1 217 ? 24.008 -15.767 66.768 1.00 27.41 217 MET A N 1
ATOM 1517 C CA . MET A 1 217 ? 25.027 -16.738 66.390 1.00 30.99 217 MET A CA 1
ATOM 1518 C C . MET A 1 217 ? 24.487 -17.947 65.642 1.00 35.31 217 MET A C 1
ATOM 1519 O O . MET A 1 217 ? 25.194 -18.554 64.820 1.00 28.90 217 MET A O 1
ATOM 1524 N N . SER A 1 218 ? 23.242 -18.304 65.919 1.00 30.23 218 SER A N 1
ATOM 1525 C CA . SER A 1 218 ? 22.655 -19.477 65.271 1.00 33.54 218 SER A CA 1
ATOM 1526 C C . SER A 1 218 ? 21.672 -19.060 64.181 1.00 34.25 218 SER A C 1
ATOM 1527 O O . SER A 1 218 ? 20.917 -19.864 63.669 1.00 35.53 218 SER A O 1
ATOM 1530 N N . ASP A 1 219 ? 21.707 -17.784 63.821 1.00 28.33 219 ASP A N 1
ATOM 1531 C CA . ASP A 1 219 ? 20.914 -17.256 62.713 1.00 25.69 219 ASP A CA 1
ATOM 1532 C C . ASP A 1 219 ? 21.737 -17.255 61.408 1.00 33.49 219 ASP A C 1
ATOM 1533 O O . ASP A 1 219 ? 22.616 -16.406 61.221 1.00 29.80 219 ASP A O 1
ATOM 1538 N N . PRO A 1 220 ? 21.440 -18.185 60.488 1.00 29.17 220 PRO A N 1
ATOM 1539 C CA . PRO A 1 220 ? 22.250 -18.331 59.272 1.00 28.93 220 PRO A CA 1
ATOM 1540 C C . PRO A 1 220 ? 22.252 -17.075 58.411 1.00 33.67 220 PRO A C 1
ATOM 1541 O O . PRO A 1 220 ? 23.045 -16.972 57.484 1.00 38.25 220 PRO A O 1
ATOM 1545 N N . GLU A 1 221 ? 21.359 -16.140 58.703 1.00 27.66 221 GLU A N 1
ATOM 1546 C CA . GLU A 1 221 ? 21.297 -14.886 57.960 1.00 37.28 221 GLU A CA 1
ATOM 1547 C C . GLU A 1 221 ? 22.254 -13.838 58.522 1.00 34.23 221 GLU A C 1
ATOM 1548 O O . GLU A 1 221 ? 22.527 -12.842 57.868 1.00 44.84 221 GLU A O 1
ATOM 1554 N N . ARG A 1 222 ? 22.733 -14.061 59.741 1.00 22.77 222 ARG A N 1
ATOM 1555 C CA . ARG A 1 222 ? 23.648 -13.140 60.415 1.00 22.44 222 ARG A CA 1
ATOM 1556 C C . ARG A 1 222 ? 25.075 -13.696 60.637 1.00 27.00 222 ARG A C 1
ATOM 1557 O O . ARG A 1 222 ? 26.060 -12.947 60.569 1.00 26.96 222 ARG A O 1
ATOM 1565 N N . THR A 1 223 ? 25.181 -14.992 60.926 1.00 25.84 223 THR A N 1
ATOM 1566 C CA . THR A 1 223 ? 26.439 -15.596 61.368 1.00 22.26 223 THR A CA 1
ATOM 1567 C C . THR A 1 223 ? 26.732 -16.853 60.582 1.00 30.73 223 THR A C 1
ATOM 1568 O O . THR A 1 223 ? 25.846 -17.682 60.409 1.00 24.03 223 THR A O 1
ATOM 1572 N N . SER A 1 224 ? 27.974 -17.014 60.133 1.00 30.47 224 SER A N 1
ATOM 1573 C CA . SER A 1 224 ? 28.391 -18.255 59.496 1.00 25.39 224 SER A CA 1
ATOM 1574 C C . SER A 1 224 ? 29.784 -18.677 59.976 1.00 27.26 224 SER A C 1
ATOM 1575 O O . SER A 1 224 ? 30.525 -17.874 60.547 1.00 21.74 224 SER A O 1
ATOM 1578 N N . PHE A 1 225 ? 30.138 -19.931 59.716 1.00 23.99 225 PHE A N 1
ATOM 1579 C CA . PHE A 1 225 ? 31.434 -20.498 60.086 1.00 23.08 225 PHE A CA 1
ATOM 1580 C C . PHE A 1 225 ? 32.046 -21.091 58.808 1.00 25.15 225 PHE A C 1
ATOM 1581 O O . PHE A 1 225 ? 31.393 -21.880 58.128 1.00 22.21 225 PHE A O 1
ATOM 1589 N N . LYS A 1 226 ? 33.258 -20.673 58.438 1.00 17.28 226 LYS A N 1
ATOM 1590 C CA . LYS A 1 226 ? 33.952 -21.248 57.288 1.00 13.11 226 LYS A CA 1
ATOM 1591 C C . LYS A 1 226 ? 35.045 -22.125 57.839 1.00 23.31 226 LYS A C 1
ATOM 1592 O O . LYS A 1 226 ? 35.868 -21.666 58.625 1.00 19.40 226 LYS A O 1
ATOM 1598 N N . MET A 1 227 ? 35.053 -23.385 57.424 1.00 15.77 227 MET A N 1
ATOM 1599 C CA . MET A 1 227 ? 35.999 -24.359 57.952 1.00 18.18 227 MET A CA 1
ATOM 1600 C C . MET A 1 227 ? 37.253 -24.401 57.048 1.00 20.43 227 MET A C 1
ATOM 1601 O O . MET A 1 227 ? 37.125 -24.611 55.856 1.00 21.58 227 MET A O 1
ATOM 1606 N N . VAL A 1 228 ? 38.453 -24.203 57.597 1.00 17.08 228 VAL A N 1
ATOM 1607 C CA . VAL A 1 228 ? 39.676 -24.372 56.807 1.00 13.77 228 VAL A CA 1
ATOM 1608 C C . VAL A 1 228 ? 40.298 -25.743 57.108 1.00 14.87 228 VAL A C 1
ATOM 1609 O O . VAL 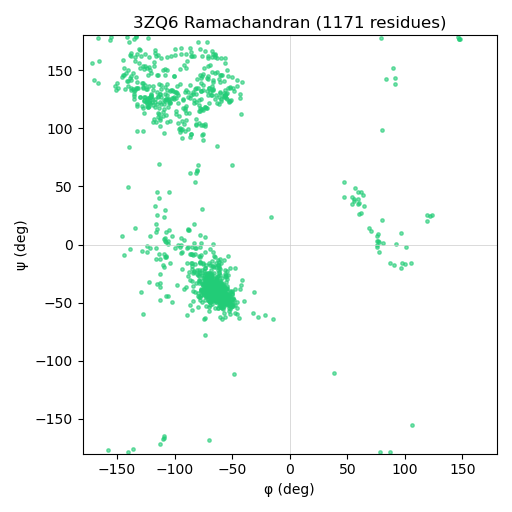A 1 228 ? 40.398 -26.144 58.263 1.00 13.62 228 VAL A O 1
ATOM 1613 N N . VAL A 1 229 ? 40.640 -26.483 56.060 1.00 14.75 229 VAL A N 1
ATOM 1614 C CA . VAL A 1 229 ? 41.323 -27.772 56.195 1.00 17.14 229 VAL A CA 1
ATOM 1615 C C . VAL A 1 229 ? 42.561 -27.748 55.276 1.00 22.75 229 VAL A C 1
ATOM 1616 O O . VAL A 1 229 ? 42.696 -26.868 54.407 1.00 17.40 229 VAL A O 1
ATOM 1620 N N . ILE A 1 230 ? 43.491 -28.662 55.519 1.00 16.76 230 ILE A N 1
ATOM 1621 C CA . ILE A 1 230 ? 44.519 -28.951 54.538 1.00 24.71 230 ILE A CA 1
ATOM 1622 C C . ILE A 1 230 ? 44.284 -30.390 54.084 1.00 23.02 230 ILE A C 1
ATOM 1623 O O . ILE A 1 230 ? 43.581 -31.131 54.765 1.00 18.20 230 ILE A O 1
ATOM 1628 N N . PRO A 1 231 ? 44.874 -30.798 52.948 1.00 18.44 231 PRO A N 1
ATOM 1629 C CA . PRO A 1 231 ? 44.555 -32.144 52.449 1.00 22.54 231 PRO A CA 1
ATOM 1630 C C . PRO A 1 231 ? 45.350 -33.223 53.174 1.00 25.69 231 PRO A C 1
ATOM 1631 O O . PRO A 1 231 ? 46.156 -33.924 52.548 1.00 21.80 231 PRO A O 1
ATOM 1635 N N . GLU A 1 232 ? 45.117 -33.364 54.473 1.00 23.33 232 GLU A N 1
ATOM 1636 C CA . GLU A 1 232 ? 45.831 -34.356 55.284 1.00 19.42 232 GLU A CA 1
ATOM 1637 C C . GLU A 1 232 ? 44.813 -34.935 56.238 1.00 20.68 232 GLU A C 1
ATOM 1638 O O . GLU A 1 232 ? 43.937 -34.225 56.736 1.00 19.66 232 GLU A O 1
ATOM 1644 N N . GLU A 1 233 ? 44.898 -36.239 56.470 1.00 17.98 233 GLU A N 1
ATOM 1645 C CA . GLU A 1 233 ? 43.861 -36.919 57.197 1.00 19.42 233 GLU A CA 1
ATOM 1646 C C . GLU A 1 233 ? 43.625 -36.361 58.573 1.00 16.15 233 GLU A C 1
ATOM 1647 O O . GLU A 1 233 ? 42.476 -36.251 58.994 1.00 23.33 233 GLU A O 1
ATOM 1653 N N . MET A 1 234 ? 44.696 -36.003 59.292 1.00 22.82 234 MET A N 1
ATOM 1654 C CA . MET A 1 234 ? 44.498 -35.503 60.662 1.00 23.35 234 MET A CA 1
ATOM 1655 C C . MET A 1 234 ? 43.675 -34.222 60.699 1.00 27.65 234 MET A C 1
ATOM 1656 O O . MET A 1 234 ? 42.868 -34.022 61.599 1.00 19.65 234 MET A O 1
ATOM 1661 N N . SER A 1 235 ? 43.849 -33.375 59.697 1.00 17.98 235 SER A N 1
ATOM 1662 C CA . SER A 1 235 ? 43.019 -32.199 59.575 1.00 14.39 235 SER A CA 1
ATOM 1663 C C . SER A 1 235 ? 41.578 -32.534 59.125 1.00 18.56 235 SER A C 1
ATOM 1664 O O . SER A 1 235 ? 40.611 -32.020 59.682 1.00 21.68 235 SER A O 1
ATOM 1667 N N . ILE A 1 236 ? 41.444 -33.400 58.128 1.00 21.13 236 ILE A N 1
ATOM 1668 C CA . ILE A 1 236 ? 40.125 -33.845 57.656 1.00 23.69 236 ILE A CA 1
ATOM 1669 C C . ILE A 1 236 ? 39.243 -34.447 58.762 1.00 23.34 236 ILE A C 1
ATOM 1670 O O . ILE A 1 236 ? 38.082 -34.061 58.913 1.00 22.74 236 ILE A O 1
ATOM 1675 N N . TYR A 1 237 ? 39.803 -35.370 59.535 1.00 17.63 237 TYR A N 1
ATOM 1676 C CA . TYR A 1 237 ? 39.058 -36.031 60.600 1.00 20.94 237 TYR A CA 1
ATOM 1677 C C . TYR A 1 237 ? 38.685 -35.080 61.706 1.00 26.28 237 TYR A C 1
ATOM 1678 O O . TYR A 1 237 ? 37.587 -35.152 62.240 1.00 23.88 237 TYR A O 1
ATOM 1687 N N . GLU A 1 238 ? 39.609 -34.212 62.093 1.00 22.36 238 GLU A N 1
ATOM 1688 C CA . GLU A 1 238 ? 39.295 -33.255 63.140 1.00 17.32 238 GLU A CA 1
ATOM 1689 C C . GLU A 1 238 ? 38.130 -32.393 62.701 1.00 17.72 238 GLU A C 1
ATOM 1690 O O . GLU A 1 238 ? 37.174 -32.179 63.445 1.00 21.39 238 GLU A O 1
ATOM 1696 N N . SER A 1 239 ? 38.192 -31.907 61.470 1.00 15.96 239 SER A N 1
ATOM 1697 C CA . SER A 1 239 ? 37.183 -30.975 61.014 1.00 16.70 239 SER A CA 1
ATOM 1698 C C . SER A 1 239 ? 35.856 -31.634 60.771 1.00 22.01 239 SER A C 1
ATOM 1699 O O . SER A 1 239 ? 34.819 -30.995 60.868 1.00 17.35 239 SER A O 1
ATOM 1702 N N . GLU A 1 240 ? 35.885 -32.921 60.433 1.00 19.13 240 GLU A N 1
ATOM 1703 C CA . GLU A 1 240 ? 34.642 -33.673 60.254 1.00 25.68 240 GLU A CA 1
ATOM 1704 C C . GLU A 1 240 ? 33.958 -33.826 61.631 1.00 22.60 240 GLU A C 1
ATOM 1705 O O . GLU A 1 240 ? 32.761 -33.620 61.763 1.00 19.45 240 GLU A O 1
ATOM 1711 N N . ARG A 1 241 ? 34.726 -34.140 62.671 1.00 22.73 241 ARG A N 1
ATOM 1712 C CA . ARG A 1 241 ? 34.152 -34.118 64.020 1.00 20.34 241 ARG A CA 1
ATOM 1713 C C . ARG A 1 241 ? 33.667 -32.722 64.410 1.00 33.39 241 ARG A C 1
ATOM 1714 O O . ARG A 1 241 ? 32.570 -32.563 64.990 1.00 29.49 241 ARG A O 1
ATOM 1722 N N . ALA A 1 242 ? 34.464 -31.695 64.093 1.00 21.05 242 ALA A N 1
ATOM 1723 C CA . ALA A 1 242 ? 34.037 -30.344 64.445 1.00 20.20 242 ALA A CA 1
ATOM 1724 C C . ALA A 1 242 ? 32.749 -29.943 63.743 1.00 19.30 242 ALA A C 1
ATOM 1725 O O . ALA A 1 242 ? 31.889 -29.342 64.368 1.00 21.83 242 ALA A O 1
ATOM 1727 N N . MET A 1 243 ? 32.616 -30.243 62.447 1.00 17.28 243 MET A N 1
ATOM 1728 C CA . MET A 1 243 ? 31.412 -29.850 61.715 1.00 20.07 243 MET A CA 1
ATOM 1729 C C . MET A 1 243 ? 30.164 -30.481 62.365 1.00 35.68 243 MET A C 1
ATOM 1730 O O . MET A 1 243 ? 29.074 -29.909 62.355 1.00 24.02 243 MET A O 1
ATOM 1735 N N . LYS A 1 244 ? 30.325 -31.676 62.918 1.00 32.82 244 LYS A N 1
ATOM 1736 C CA . LYS A 1 244 ? 29.195 -32.357 63.523 1.00 30.39 244 LYS A CA 1
ATOM 1737 C C . LYS A 1 244 ? 28.843 -31.611 64.802 1.00 32.79 244 LYS A C 1
ATOM 1738 O O . LYS A 1 244 ? 27.690 -31.269 65.032 1.00 31.72 244 LYS A O 1
ATOM 1744 N N . ALA A 1 245 ? 29.842 -31.313 65.620 1.00 23.13 245 ALA A N 1
ATOM 1745 C CA . ALA A 1 245 ? 29.592 -30.571 66.841 1.00 22.36 245 ALA A CA 1
ATOM 1746 C C . ALA A 1 245 ? 28.972 -29.195 66.542 1.00 43.60 245 ALA A C 1
ATOM 1747 O O . ALA A 1 245 ? 28.139 -28.711 67.312 1.00 41.11 245 ALA A O 1
ATOM 1749 N N . LEU A 1 246 ? 29.359 -28.586 65.417 1.00 37.02 246 LEU A N 1
ATOM 1750 C CA . LEU A 1 246 ? 28.831 -27.277 65.006 1.00 39.00 246 LEU A CA 1
ATOM 1751 C C . LEU A 1 246 ? 27.349 -27.335 64.615 1.00 39.61 246 LEU A C 1
ATOM 1752 O O . LEU A 1 246 ? 26.544 -26.478 65.009 1.00 33.16 246 LEU A O 1
ATOM 1757 N N . GLU A 1 247 ? 26.989 -28.314 63.797 1.00 31.14 247 GLU A N 1
ATOM 1758 C CA . GLU A 1 247 ? 25.605 -28.376 63.349 1.00 45.07 247 GLU A CA 1
ATOM 1759 C C . GLU A 1 247 ? 24.697 -28.948 64.431 1.00 49.91 247 GLU A C 1
ATOM 1760 O O . GLU A 1 247 ? 23.485 -28.994 64.268 1.00 51.76 247 GLU A O 1
ATOM 1766 N N . LYS A 1 248 ? 25.309 -29.329 65.549 1.00 54.60 248 LYS A N 1
ATOM 1767 C CA . LYS A 1 248 ? 24.594 -29.601 66.785 1.00 60.91 248 LYS A CA 1
ATOM 1768 C C . LYS A 1 248 ? 24.160 -28.300 67.473 1.00 58.67 248 LYS A C 1
ATOM 1769 O O . LYS A 1 248 ? 22.998 -28.174 67.864 1.00 66.24 248 LYS A O 1
ATOM 1775 N N . TYR A 1 249 ? 25.094 -27.357 67.630 1.00 56.27 249 TYR A N 1
ATOM 1776 C CA . TYR A 1 249 ? 24.828 -26.043 68.236 1.00 55.39 249 TYR A CA 1
ATOM 1777 C C . TYR A 1 249 ? 24.030 -25.123 67.282 1.00 44.47 249 TYR A C 1
ATOM 1778 O O . TYR A 1 249 ? 23.844 -23.950 67.557 1.00 50.81 249 TYR A O 1
ATOM 1787 N N . SER A 1 250 ? 23.581 -25.651 66.154 1.00 34.97 250 SER A N 1
ATOM 1788 C CA . SER A 1 250 ? 22.967 -24.821 65.112 1.00 42.92 250 SER A CA 1
ATOM 1789 C C . SER A 1 250 ? 23.810 -23.624 64.613 1.00 42.87 250 SER A C 1
ATOM 1790 O O . SER A 1 250 ? 23.249 -22.578 64.273 1.00 38.45 250 SER A O 1
ATOM 1793 N N . ILE A 1 251 ? 25.140 -23.775 64.540 1.00 34.96 251 ILE A N 1
ATOM 1794 C CA . ILE A 1 251 ? 25.975 -22.751 63.900 1.00 34.09 251 ILE A CA 1
ATOM 1795 C C . ILE A 1 251 ? 26.015 -23.042 62.405 1.00 26.55 251 ILE A C 1
ATOM 1796 O O . ILE A 1 251 ? 26.303 -24.156 62.021 1.00 31.43 251 ILE A O 1
ATOM 1801 N N . HIS A 1 252 ? 25.726 -22.057 61.563 1.00 30.36 252 HIS A N 1
ATOM 1802 C CA . HIS A 1 252 ? 25.648 -22.283 60.114 1.00 30.37 252 HIS A CA 1
ATOM 1803 C C . HIS A 1 252 ? 27.049 -22.467 59.514 1.00 23.50 252 HIS A C 1
ATOM 1804 O O . HIS A 1 252 ? 27.764 -21.505 59.331 1.00 23.12 252 HIS A O 1
ATOM 1811 N N . ALA A 1 253 ? 27.460 -23.692 59.219 1.00 26.46 253 ALA A N 1
ATOM 1812 C CA . ALA A 1 253 ? 28.807 -23.909 58.672 1.00 27.19 253 ALA A CA 1
ATOM 1813 C C . ALA A 1 253 ? 28.689 -24.299 57.206 1.00 31.12 253 ALA A C 1
ATOM 1814 O O . ALA A 1 253 ? 28.465 -25.470 56.892 1.00 29.51 253 ALA A O 1
ATOM 1816 N N . ASP A 1 254 ? 28.817 -23.329 56.305 1.00 22.72 254 ASP A N 1
ATOM 1817 C CA . ASP A 1 254 ? 28.357 -23.538 54.924 1.00 23.18 254 ASP A CA 1
ATOM 1818 C C . ASP A 1 254 ? 29.480 -23.710 53.901 1.00 24.15 254 ASP A C 1
ATOM 1819 O O . ASP A 1 254 ? 29.235 -24.118 52.768 1.00 28.90 254 ASP A O 1
ATOM 1824 N N . GLY A 1 255 ? 30.716 -23.438 54.307 1.00 21.41 255 GLY A N 1
ATOM 1825 C CA . GLY A 1 255 ? 31.826 -23.437 53.362 1.00 17.03 255 GLY A CA 1
ATOM 1826 C C . GLY A 1 255 ? 33.068 -24.103 53.951 1.00 23.96 255 GLY A C 1
ATOM 1827 O O . GLY A 1 255 ? 33.384 -23.938 55.132 1.00 19.75 255 GLY A O 1
ATOM 1828 N N . VAL A 1 256 ? 33.774 -24.845 53.109 1.00 19.24 256 VAL A N 1
ATOM 1829 C CA . VAL A 1 256 ? 35.043 -25.461 53.472 1.00 18.96 256 VAL A CA 1
ATOM 1830 C C . VAL A 1 256 ? 36.108 -24.928 52.509 1.00 24.27 256 VAL A C 1
ATOM 1831 O O . VAL A 1 256 ? 35.949 -24.971 51.295 1.00 24.04 256 VAL A O 1
ATOM 1835 N N . ILE A 1 257 ? 37.199 -24.433 53.061 1.00 17.69 257 ILE A N 1
ATOM 1836 C CA . ILE A 1 257 ? 38.348 -24.015 52.271 1.00 13.91 257 ILE A CA 1
ATOM 1837 C C . ILE A 1 257 ? 39.487 -25.034 52.469 1.00 19.81 257 ILE A C 1
ATOM 1838 O O . ILE A 1 257 ? 39.874 -25.332 53.608 1.00 22.19 257 ILE A O 1
ATOM 1843 N N . VAL A 1 258 ? 39.998 -25.582 51.367 1.00 18.32 258 VAL A N 1
ATOM 1844 C CA . VAL A 1 258 ? 41.132 -26.494 51.431 1.00 19.18 258 VAL A CA 1
ATOM 1845 C C . VAL A 1 258 ? 42.363 -25.685 51.098 1.00 21.61 258 VAL A C 1
ATOM 1846 O O . VAL A 1 258 ? 42.532 -25.244 49.977 1.00 22.22 258 VAL A O 1
ATOM 1850 N N . ASN A 1 259 ? 43.225 -25.491 52.080 1.00 19.33 259 ASN A N 1
ATOM 1851 C CA . ASN A 1 259 ? 44.355 -24.587 51.935 1.00 14.55 259 ASN A CA 1
ATOM 1852 C C . ASN A 1 259 ? 45.637 -25.393 51.707 1.00 19.39 259 ASN A C 1
ATOM 1853 O O . ASN A 1 259 ? 45.660 -26.573 52.000 1.00 20.81 259 ASN A O 1
ATOM 1858 N N . GLN A 1 260 ? 46.689 -24.743 51.201 1.00 19.10 260 GLN A N 1
ATOM 1859 C CA . GLN A 1 260 ? 48.013 -25.350 51.073 1.00 19.76 260 GLN A CA 1
ATOM 1860 C C . GLN A 1 260 ? 48.035 -26.512 50.098 1.00 16.95 260 GLN A C 1
ATOM 1861 O O . GLN A 1 260 ? 48.749 -27.476 50.290 1.00 23.19 260 GLN A O 1
ATOM 1867 N N . VAL A 1 261 ? 47.206 -26.419 49.057 1.00 18.50 261 VAL A N 1
ATOM 1868 C CA . VAL A 1 261 ? 47.165 -27.436 48.008 1.00 22.14 261 VAL A CA 1
ATOM 1869 C C . VAL A 1 261 ? 48.328 -27.311 47.020 1.00 25.08 261 VAL A C 1
ATOM 1870 O O . VAL A 1 261 ? 48.443 -26.310 46.303 1.00 29.85 261 VAL A O 1
ATOM 1874 N N . LEU A 1 262 ? 49.195 -28.315 46.994 1.00 23.38 262 LEU A N 1
ATOM 1875 C CA . LEU A 1 262 ? 50.344 -28.331 46.071 1.00 24.13 262 LEU A CA 1
ATOM 1876 C C . LEU A 1 262 ? 49.936 -28.160 44.617 1.00 25.06 262 LEU A C 1
ATOM 1877 O O . LEU A 1 262 ? 49.116 -28.902 44.113 1.00 31.30 262 LEU A O 1
ATOM 1882 N N . PRO A 1 263 ? 50.531 -27.181 43.932 1.00 28.00 263 PRO A N 1
ATOM 1883 C CA . PRO A 1 263 ? 50.229 -26.914 42.530 1.00 35.49 263 PRO A CA 1
ATOM 1884 C C . PRO A 1 263 ? 50.782 -28.005 41.597 1.00 40.40 263 PRO A C 1
ATOM 1885 O O . PRO A 1 263 ? 51.738 -28.696 41.945 1.00 39.52 263 PRO A O 1
ATOM 1889 N N . GLU A 1 264 ? 50.149 -28.168 40.436 1.00 47.17 264 GLU A N 1
ATOM 1890 C CA . GLU A 1 264 ? 50.615 -29.104 39.417 1.00 64.23 264 GLU A CA 1
ATOM 1891 C C . GLU A 1 264 ? 52.094 -28.901 39.083 1.00 63.15 264 GLU A C 1
ATOM 1892 O O . GLU A 1 264 ? 52.845 -29.865 38.970 1.00 64.45 264 GLU A O 1
ATOM 1898 N N . GLU A 1 265 ? 52.508 -27.649 38.918 1.00 59.96 265 GLU A N 1
ATOM 1899 C CA . GLU A 1 265 ? 53.907 -27.349 38.634 1.00 73.26 265 GLU A CA 1
ATOM 1900 C C . GLU A 1 265 ? 54.816 -28.057 39.638 1.00 81.42 265 GLU A C 1
ATOM 1901 O O . GLU A 1 265 ? 55.452 -27.416 40.475 1.00 76.33 265 GLU A O 1
ATOM 1907 N N . SER A 1 266 ? 54.859 -29.385 39.551 1.00 88.83 266 SER A N 1
ATOM 1908 C CA . SER A 1 266 ? 55.665 -30.202 40.452 1.00 92.71 266 SER A CA 1
ATOM 1909 C C . SER A 1 266 ? 56.338 -31.334 39.680 1.00 101.15 266 SER A C 1
ATOM 1910 O O . SER A 1 266 ? 55.840 -32.461 39.642 1.00 105.14 266 SER A O 1
ATOM 1913 N N . ASP A 1 267 ? 57.478 -31.018 39.069 1.00 105.38 267 ASP A N 1
ATOM 1914 C CA . ASP A 1 267 ? 58.205 -31.959 38.218 1.00 104.65 267 ASP A CA 1
ATOM 1915 C C . ASP A 1 267 ? 58.926 -33.045 39.007 1.00 93.14 267 ASP A C 1
ATOM 1916 O O . ASP A 1 267 ? 59.260 -34.096 38.458 1.00 91.57 267 ASP A O 1
ATOM 1921 N N . CYS A 1 268 ? 59.171 -32.794 40.290 1.00 78.85 268 CYS A N 1
ATOM 1922 C CA . CYS A 1 268 ? 60.054 -33.668 41.052 1.00 67.86 268 CYS A CA 1
ATOM 1923 C C . CYS A 1 268 ? 59.339 -34.840 41.730 1.00 57.59 268 CYS A C 1
ATOM 1924 O O . CYS A 1 268 ? 58.132 -34.813 41.962 1.00 59.03 268 CYS A O 1
ATOM 1927 N N . GLU A 1 269 ? 60.094 -35.882 42.028 1.00 48.11 269 GLU A N 1
ATOM 1928 C CA . GLU A 1 269 ? 59.503 -37.106 42.529 1.00 52.52 269 GLU A CA 1
ATOM 1929 C C . GLU A 1 269 ? 58.957 -36.945 43.952 1.00 44.31 269 GLU A C 1
ATOM 1930 O O . GLU A 1 269 ? 57.936 -37.543 44.303 1.00 41.84 269 GLU A O 1
ATOM 1936 N N . PHE A 1 270 ? 59.632 -36.140 44.768 1.00 37.84 270 PHE A N 1
ATOM 1937 C CA . PHE A 1 270 ? 59.156 -35.865 46.122 1.00 33.65 270 PHE A CA 1
ATOM 1938 C C . PHE A 1 270 ? 57.777 -35.176 46.064 1.00 33.70 270 PHE A C 1
ATOM 1939 O O . PHE A 1 270 ? 56.816 -35.625 46.682 1.00 37.33 270 PHE A O 1
ATOM 1947 N N . CYS A 1 271 ? 57.679 -34.103 45.287 1.00 41.39 271 CYS A N 1
ATOM 1948 C CA . CYS A 1 271 ? 56.403 -33.416 45.036 1.00 39.66 271 CYS A CA 1
ATOM 1949 C C . CYS A 1 271 ? 55.307 -34.312 44.500 1.00 42.41 271 CYS A C 1
ATOM 1950 O O . CYS A 1 271 ? 54.126 -34.143 44.825 1.00 42.34 271 CYS A O 1
ATOM 1953 N N . ASN A 1 272 ? 55.692 -35.242 43.637 1.00 35.62 272 ASN A N 1
ATOM 1954 C CA . ASN A 1 272 ? 54.704 -36.004 42.918 1.00 37.23 272 ASN A CA 1
ATOM 1955 C C . ASN A 1 272 ? 53.986 -36.951 43.847 1.00 38.83 272 ASN A C 1
ATOM 1956 O O . ASN A 1 272 ? 52.767 -37.104 43.767 1.00 38.42 272 ASN A O 1
ATOM 1961 N N . ALA A 1 273 ? 54.760 -37.578 44.725 1.00 35.76 273 ALA A N 1
ATOM 1962 C CA . ALA A 1 273 ? 54.218 -38.433 45.760 1.00 35.87 273 ALA A CA 1
ATOM 1963 C C . ALA A 1 273 ? 53.253 -37.638 46.650 1.00 31.40 273 ALA A C 1
ATOM 1964 O O . ALA A 1 273 ? 52.113 -38.073 46.896 1.00 27.69 273 ALA A O 1
ATOM 1966 N N . ARG A 1 274 ? 53.700 -36.476 47.118 1.00 24.08 274 ARG A N 1
ATOM 1967 C CA . ARG A 1 274 ? 52.870 -35.675 48.021 1.00 25.99 274 ARG A CA 1
ATOM 1968 C C . ARG A 1 274 ? 51.595 -35.160 47.329 1.00 24.18 274 ARG A C 1
ATOM 1969 O O . ARG A 1 274 ? 50.500 -35.179 47.898 1.00 28.34 274 ARG A O 1
ATOM 1977 N N . ARG A 1 275 ? 51.733 -34.735 46.082 1.00 28.92 275 ARG A N 1
ATOM 1978 C CA . ARG A 1 275 ? 50.598 -34.170 45.357 1.00 24.94 275 ARG A CA 1
ATOM 1979 C C . ARG A 1 275 ? 49.592 -35.252 45.065 1.00 27.80 275 ARG A C 1
ATOM 1980 O O . ARG A 1 275 ? 48.382 -35.042 45.194 1.00 31.69 275 ARG A O 1
ATOM 1988 N N . LYS A 1 276 ? 50.091 -36.432 44.696 1.00 32.65 276 LYS A N 1
ATOM 1989 C CA . LYS A 1 276 ? 49.211 -37.574 44.422 1.00 38.27 276 LYS A CA 1
ATOM 1990 C C . LYS A 1 276 ? 48.379 -37.961 45.661 1.00 35.68 276 LYS A C 1
ATOM 1991 O O . LYS A 1 276 ? 47.190 -38.255 45.574 1.00 28.57 276 LYS A O 1
ATOM 1997 N N . LEU A 1 277 ? 49.016 -37.933 46.824 1.00 35.59 277 LEU A N 1
ATOM 1998 C CA . LEU A 1 277 ? 48.319 -38.139 48.082 1.00 28.52 277 LEU A CA 1
ATOM 1999 C C . LEU A 1 277 ? 47.378 -36.971 48.421 1.00 26.99 277 LEU A C 1
ATOM 2000 O O . LEU A 1 277 ? 46.270 -37.203 48.871 1.00 32.57 277 LEU A O 1
ATOM 2005 N N . GLN A 1 278 ? 47.804 -35.719 48.224 1.00 24.67 278 GLN A N 1
ATOM 2006 C CA . GLN A 1 278 ? 46.865 -34.608 48.452 1.00 22.98 278 GLN A CA 1
ATOM 2007 C C . GLN A 1 278 ? 45.576 -34.729 47.588 1.00 28.71 278 GLN A C 1
ATOM 2008 O O . GLN A 1 278 ? 44.462 -34.542 48.082 1.00 26.39 278 GLN A O 1
ATOM 2014 N N . GLN A 1 279 ? 45.729 -35.080 46.315 1.00 22.41 279 GLN A N 1
ATOM 2015 C CA . GLN A 1 279 ? 44.568 -35.235 45.411 1.00 28.48 279 GLN A CA 1
ATOM 2016 C C . GLN A 1 279 ? 43.602 -36.347 45.830 1.00 26.94 279 GLN A C 1
ATOM 2017 O O . GLN A 1 279 ? 42.392 -36.263 45.599 1.00 28.76 279 GLN A O 1
ATOM 2023 N N . GLU A 1 280 ? 44.121 -37.372 46.490 1.00 29.05 280 GLU A N 1
ATOM 2024 C CA . GLU A 1 280 ? 43.241 -38.371 47.072 1.00 27.12 280 GLU A CA 1
ATOM 2025 C C . GLU A 1 280 ? 42.529 -37.827 48.322 1.00 30.93 280 GLU A C 1
ATOM 2026 O O . GLU A 1 280 ? 41.378 -38.177 48.606 1.00 23.67 280 GLU A O 1
ATOM 2032 N N . ARG A 1 281 ? 43.220 -36.985 49.086 1.00 23.01 281 ARG A N 1
ATOM 2033 C CA . ARG A 1 281 ? 42.606 -36.371 50.251 1.00 22.09 281 ARG A CA 1
ATOM 2034 C C . ARG A 1 281 ? 41.535 -35.378 49.789 1.00 21.26 281 ARG A C 1
ATOM 2035 O O . ARG A 1 281 ? 40.512 -35.202 50.442 1.00 24.21 281 ARG A O 1
ATOM 2043 N N . LEU A 1 282 ? 41.780 -34.717 48.668 1.00 19.81 282 LEU A N 1
ATOM 2044 C CA . LEU A 1 282 ? 40.786 -33.802 48.130 1.00 22.06 282 LEU A CA 1
ATOM 2045 C C . LEU A 1 282 ? 39.529 -34.552 47.781 1.00 30.96 282 LEU A C 1
ATOM 2046 O O . LEU A 1 282 ? 38.420 -34.045 47.974 1.00 29.47 282 LEU A O 1
ATOM 2051 N N . LYS A 1 283 ? 39.689 -35.769 47.270 1.00 26.97 283 LYS A N 1
ATOM 2052 C CA . LYS A 1 283 ? 38.505 -36.551 46.975 1.00 23.25 283 LYS A CA 1
ATOM 2053 C C . LYS A 1 283 ? 37.758 -36.868 48.260 1.00 25.97 283 LYS A C 1
ATOM 2054 O O . LYS A 1 283 ? 36.528 -36.764 48.303 1.00 27.52 283 LYS A O 1
ATOM 2060 N N . GLN A 1 284 ? 38.483 -37.257 49.310 1.00 22.85 284 GLN A N 1
ATOM 2061 C CA . GLN A 1 284 ? 37.812 -37.564 50.569 1.00 27.91 284 GLN A CA 1
ATOM 2062 C C . GLN A 1 284 ? 37.099 -36.341 51.109 1.00 24.81 284 GLN A C 1
ATOM 2063 O O . GLN A 1 284 ? 36.010 -36.439 51.666 1.00 27.15 284 GLN A O 1
ATOM 2069 N N . ILE A 1 285 ? 37.744 -35.187 50.968 1.00 26.07 285 ILE A N 1
ATOM 2070 C CA . ILE A 1 285 ? 37.172 -33.966 51.478 1.00 19.89 285 ILE A CA 1
ATOM 2071 C C . ILE A 1 285 ? 35.889 -33.692 50.744 1.00 20.22 285 ILE A C 1
ATOM 2072 O O . ILE A 1 285 ? 34.865 -33.361 51.351 1.00 24.42 285 ILE A O 1
ATOM 2077 N N . ARG A 1 286 ? 35.918 -33.818 49.428 1.00 22.37 286 ARG A N 1
ATOM 2078 C CA . ARG A 1 286 ? 34.701 -33.494 48.693 1.00 28.56 286 ARG A CA 1
ATOM 2079 C C . ARG A 1 286 ? 33.588 -34.517 49.016 1.00 30.89 286 ARG A C 1
ATOM 2080 O O . ARG A 1 286 ? 32.418 -34.204 48.981 1.00 26.01 286 ARG A O 1
ATOM 2088 N N . GLU A 1 287 ? 33.964 -35.718 49.412 1.00 31.19 287 GLU A N 1
ATOM 2089 C CA . GLU A 1 287 ? 32.971 -36.708 49.812 1.00 26.87 287 GLU A CA 1
ATOM 2090 C C . GLU A 1 287 ? 32.485 -36.444 51.254 1.00 31.43 287 GLU A C 1
ATOM 2091 O O . GLU A 1 287 ? 31.280 -36.466 51.534 1.00 32.97 287 GLU A O 1
ATOM 2097 N N . LYS A 1 288 ? 33.397 -36.147 52.177 1.00 21.71 288 LYS A N 1
ATOM 2098 C CA . LYS A 1 288 ? 32.941 -35.938 53.549 1.00 23.76 288 LYS A CA 1
ATOM 2099 C C . LYS A 1 288 ? 32.184 -34.612 53.746 1.00 30.26 288 LYS A C 1
ATOM 2100 O O . LYS A 1 288 ? 31.371 -34.499 54.651 1.00 25.68 288 LYS A O 1
ATOM 2106 N N . PHE A 1 289 ? 32.450 -33.611 52.912 1.00 20.17 289 PHE A N 1
ATOM 2107 C CA . PHE A 1 289 ? 31.737 -32.338 53.029 1.00 26.36 289 PHE A CA 1
ATOM 2108 C C . PHE A 1 289 ? 30.860 -32.115 51.796 1.00 33.77 289 PHE A C 1
ATOM 2109 O O . PHE A 1 289 ? 30.739 -31.003 51.302 1.00 31.69 289 PHE A O 1
ATOM 2117 N N . SER A 1 290 ? 30.224 -33.192 51.329 1.00 30.53 290 SER A N 1
ATOM 2118 C CA . SER A 1 290 ? 29.526 -33.183 50.045 1.00 25.74 290 SER A CA 1
ATOM 2119 C C . SER A 1 290 ? 28.314 -32.259 50.069 1.00 26.23 290 SER A C 1
ATOM 2120 O O . SER A 1 290 ? 27.795 -31.871 49.018 1.00 27.55 290 SER A O 1
ATOM 2123 N N . ASP A 1 291 ? 27.852 -31.917 51.270 1.00 23.58 291 ASP A N 1
ATOM 2124 C CA . ASP A 1 291 ? 26.712 -31.016 51.411 1.00 20.99 291 ASP A CA 1
ATOM 2125 C C . ASP A 1 291 ? 27.148 -29.555 51.527 1.00 24.92 291 ASP A C 1
ATOM 2126 O O . ASP A 1 291 ? 26.320 -28.676 51.752 1.00 26.74 291 ASP A O 1
ATOM 2131 N N . LYS A 1 292 ? 28.446 -29.294 51.404 1.00 26.63 292 LYS A N 1
ATOM 2132 C CA . LYS A 1 292 ? 28.960 -27.927 51.585 1.00 23.21 292 LYS A CA 1
ATOM 2133 C C . LYS A 1 292 ? 29.589 -27.436 50.288 1.00 25.24 292 LYS A C 1
ATOM 2134 O O . LYS A 1 292 ? 29.829 -28.215 49.382 1.00 28.99 292 LYS A O 1
ATOM 2140 N N . VAL A 1 293 ? 29.865 -26.138 50.209 1.00 24.14 293 VAL A N 1
ATOM 2141 C CA . VAL A 1 293 ? 30.680 -25.602 49.137 1.00 23.00 293 VAL A CA 1
ATOM 2142 C C . VAL A 1 293 ? 32.156 -25.749 49.509 1.00 29.44 293 VAL A C 1
ATOM 2143 O O . VAL A 1 293 ? 32.550 -25.355 50.595 1.00 31.18 293 VAL A O 1
ATOM 2147 N N . VAL A 1 294 ? 32.961 -26.309 48.609 1.00 34.70 294 VAL A N 1
ATOM 2148 C CA . VAL A 1 294 ? 34.384 -26.552 48.851 1.00 32.15 294 VAL A CA 1
ATOM 2149 C C . VAL A 1 294 ? 35.227 -25.746 47.875 1.00 27.93 294 VAL A C 1
ATOM 2150 O O . VAL A 1 294 ? 35.053 -25.860 46.677 1.00 33.81 294 VAL A O 1
ATOM 2154 N N . ALA A 1 295 ? 36.149 -24.935 48.382 1.00 22.07 295 ALA A N 1
ATOM 2155 C CA . ALA A 1 295 ? 37.049 -24.193 47.502 1.00 22.26 295 ALA A CA 1
ATOM 2156 C C . ALA A 1 295 ? 38.507 -24.425 47.920 1.00 25.10 295 ALA A C 1
ATOM 2157 O O . ALA A 1 295 ? 38.778 -24.735 49.086 1.00 24.91 295 ALA A O 1
ATOM 2159 N N . GLU A 1 296 ? 39.435 -24.294 46.964 1.00 24.24 296 GLU A N 1
ATOM 2160 C CA . GLU A 1 296 ? 40.835 -24.579 47.196 1.00 22.91 296 GLU A CA 1
ATOM 2161 C C . GLU A 1 296 ? 41.652 -23.309 47.222 1.00 23.46 296 GLU A C 1
ATOM 2162 O O . GLU A 1 296 ? 41.364 -22.361 46.501 1.00 28.06 296 GLU A O 1
ATOM 2168 N N . VAL A 1 297 ? 42.687 -23.297 48.055 1.00 21.64 297 VAL A N 1
ATOM 2169 C CA . VAL A 1 297 ? 43.701 -22.272 47.945 1.00 20.91 297 VAL A CA 1
ATOM 2170 C C . VAL A 1 297 ? 45.055 -22.926 47.768 1.00 22.72 297 VAL A C 1
ATOM 2171 O O . VAL A 1 297 ? 45.478 -23.719 48.610 1.00 23.38 297 VAL A O 1
ATOM 2175 N N . PRO A 1 298 ? 45.738 -22.609 46.663 1.00 25.50 298 PRO A N 1
ATOM 2176 C CA . PRO A 1 298 ? 47.048 -23.215 46.391 1.00 16.14 298 PRO A CA 1
ATOM 2177 C C . PRO A 1 298 ? 48.107 -22.813 47.410 1.00 21.26 298 PRO A C 1
ATOM 2178 O O . PRO A 1 298 ? 48.115 -21.704 47.952 1.00 23.25 298 PRO A O 1
ATOM 2182 N N . LEU A 1 299 ? 49.017 -23.736 47.649 1.00 19.66 299 LEU A N 1
ATOM 2183 C CA . LEU A 1 299 ? 50.227 -23.436 48.370 1.00 23.95 299 LEU A CA 1
ATOM 2184 C C . LEU A 1 299 ? 51.127 -22.549 47.519 1.00 24.47 299 LEU A C 1
ATOM 2185 O O . LEU A 1 299 ? 51.421 -22.872 46.371 1.00 27.84 299 LEU A O 1
ATOM 2190 N N . LEU A 1 300 ? 51.616 -21.476 48.116 1.00 23.91 300 LEU A N 1
ATOM 2191 C CA . LEU A 1 300 ? 52.471 -20.528 47.406 1.00 26.37 300 LEU A CA 1
ATOM 2192 C C . LEU A 1 300 ? 53.922 -20.961 47.435 1.00 27.66 300 LEU A C 1
ATOM 2193 O O . LEU A 1 300 ? 54.296 -21.784 48.268 1.00 30.14 300 LEU A O 1
ATOM 2198 N N . LYS A 1 301 ? 54.732 -20.393 46.539 1.00 30.84 301 LYS A N 1
ATOM 2199 C CA . LYS A 1 301 ? 56.189 -20.564 46.526 1.00 34.84 301 LYS A CA 1
ATOM 2200 C C . LYS A 1 301 ? 56.847 -19.954 47.757 1.00 31.96 301 LYS A C 1
ATOM 2201 O O . LYS A 1 301 ? 58.041 -20.098 47.958 1.00 37.84 301 LYS A O 1
ATOM 2207 N N . LYS A 1 302 ? 56.099 -19.198 48.539 1.00 24.78 302 LYS A N 1
ATOM 2208 C CA . LYS A 1 302 ? 56.674 -18.556 49.734 1.00 25.91 302 LYS A CA 1
ATOM 2209 C C . LYS A 1 302 ? 55.654 -18.623 50.846 1.00 25.17 302 LYS A C 1
ATOM 2210 O O . LYS A 1 302 ? 54.578 -19.179 50.650 1.00 21.43 302 LYS A O 1
ATOM 2216 N N . GLU A 1 303 ? 55.973 -18.063 52.003 1.00 23.98 303 GLU A N 1
ATOM 2217 C CA . GLU A 1 303 ? 55.013 -18.026 53.103 1.00 29.11 303 GLU A CA 1
ATOM 2218 C C . GLU A 1 303 ? 53.880 -17.045 52.813 1.00 28.83 303 GLU A C 1
ATOM 2219 O O . GLU A 1 303 ? 54.115 -16.009 52.191 1.00 27.58 303 GLU A O 1
ATOM 2225 N N . ALA A 1 304 ? 52.661 -17.374 53.260 1.00 22.34 304 ALA A N 1
ATOM 2226 C CA . ALA A 1 304 ? 51.509 -16.467 53.156 1.00 19.49 304 ALA A CA 1
ATOM 2227 C C . ALA A 1 304 ? 51.645 -15.519 54.299 1.00 28.12 304 ALA A C 1
ATOM 2228 O O . ALA A 1 304 ? 51.444 -15.900 55.463 1.00 24.31 304 ALA A O 1
ATOM 2230 N N . LYS A 1 305 ? 52.005 -14.284 53.980 1.00 20.26 305 LYS A N 1
ATOM 2231 C CA . LYS A 1 305 ? 52.328 -13.318 54.999 1.00 22.96 305 LYS A CA 1
ATOM 2232 C C . LYS A 1 305 ? 52.445 -11.979 54.256 1.00 29.34 305 LYS A C 1
ATOM 2233 O O . LYS A 1 305 ? 52.935 -11.959 53.150 1.00 29.13 305 LYS A O 1
ATOM 2239 N N . GLY A 1 306 ? 51.983 -10.882 54.843 1.00 25.79 306 GLY A N 1
ATOM 2240 C CA . GLY A 1 306 ? 52.141 -9.572 54.210 1.00 30.08 306 GLY A CA 1
ATOM 2241 C C . GLY A 1 306 ? 50.935 -9.252 53.343 1.00 34.85 306 GLY A C 1
ATOM 2242 O O . GLY A 1 306 ? 50.447 -10.116 52.616 1.00 26.10 306 GLY A O 1
ATOM 2243 N N . ILE A 1 307 ? 50.468 -8.005 53.410 1.00 25.38 307 ILE A N 1
ATOM 2244 C CA . ILE A 1 307 ? 49.217 -7.591 52.776 1.00 26.45 307 ILE A CA 1
ATOM 2245 C C . ILE A 1 307 ? 49.137 -7.903 51.294 1.00 26.65 307 ILE A C 1
ATOM 2246 O O . ILE A 1 307 ? 48.123 -8.382 50.803 1.00 35.80 307 ILE A O 1
ATOM 2251 N N . GLU A 1 308 ? 50.215 -7.665 50.575 1.00 27.92 308 GLU A N 1
ATOM 2252 C CA . GLU A 1 308 ? 50.179 -7.842 49.131 1.00 31.83 308 GLU A CA 1
ATOM 2253 C C . GLU A 1 308 ? 49.957 -9.307 48.794 1.00 21.49 308 GLU A C 1
ATOM 2254 O O . GLU A 1 308 ? 49.189 -9.650 47.896 1.00 22.81 308 GLU A O 1
ATOM 2260 N N . THR A 1 309 ? 50.658 -10.177 49.512 1.00 26.38 309 THR A N 1
ATOM 2261 C CA . THR A 1 309 ? 50.491 -11.612 49.332 1.00 27.84 309 THR A CA 1
ATOM 2262 C C . THR A 1 309 ? 49.078 -12.045 49.753 1.00 25.16 309 THR A C 1
ATOM 2263 O O . THR A 1 309 ? 48.455 -12.844 49.073 1.00 25.28 309 THR A O 1
ATOM 2267 N N . LEU A 1 310 ? 48.561 -11.488 50.854 1.00 21.98 310 LEU A N 1
ATOM 2268 C CA . LEU A 1 310 ? 47.201 -11.834 51.305 1.00 16.55 310 LEU A CA 1
ATOM 2269 C C . LEU A 1 310 ? 46.126 -11.410 50.302 1.00 26.58 310 LEU A C 1
ATOM 2270 O O . LEU A 1 310 ? 45.152 -12.135 50.085 1.00 25.09 310 LEU A O 1
ATOM 2275 N N . GLU A 1 311 ? 46.288 -10.233 49.697 1.00 20.19 311 GLU A N 1
ATOM 2276 C CA . GLU A 1 311 ? 45.339 -9.800 48.667 1.00 24.02 311 GLU A CA 1
ATOM 2277 C C . GLU A 1 311 ? 45.319 -10.679 47.413 1.00 27.41 311 GLU A C 1
ATOM 2278 O O . GLU A 1 311 ? 44.256 -10.897 46.823 1.00 29.53 311 GLU A O 1
ATOM 2284 N N . LYS A 1 312 ? 46.477 -11.194 47.013 1.00 24.44 312 LYS A N 1
ATOM 2285 C CA . LYS A 1 312 ? 46.530 -12.132 45.889 1.00 35.53 312 LYS A CA 1
ATOM 2286 C C . LYS A 1 312 ? 45.832 -13.462 46.185 1.00 31.35 312 LYS A C 1
ATOM 2287 O O . LYS A 1 312 ? 45.248 -14.073 45.288 1.00 39.29 312 LYS A O 1
ATOM 2293 N N . ILE A 1 313 ? 45.897 -13.911 47.436 1.00 29.08 313 ILE A N 1
ATOM 2294 C CA . ILE A 1 313 ? 45.176 -15.123 47.851 1.00 25.98 313 ILE A CA 1
ATOM 2295 C C . ILE A 1 313 ? 43.691 -14.826 47.798 1.00 27.18 313 ILE A C 1
ATOM 2296 O O . ILE A 1 313 ? 42.920 -15.607 47.258 1.00 30.99 313 ILE A O 1
ATOM 2301 N N . ALA A 1 314 ? 43.294 -13.663 48.327 1.00 19.44 314 ALA A N 1
ATOM 2302 C CA . ALA A 1 314 ? 41.882 -13.266 48.311 1.00 23.58 314 ALA A CA 1
ATOM 2303 C C . ALA A 1 314 ? 41.352 -13.163 46.874 1.00 32.90 314 ALA A C 1
ATOM 2304 O O . ALA A 1 314 ? 40.250 -13.610 46.564 1.00 31.19 314 ALA A O 1
ATOM 2306 N N . GLU A 1 315 ? 42.145 -12.580 45.992 1.00 27.84 315 GLU A N 1
ATOM 2307 C CA . GLU A 1 315 ? 41.696 -12.384 44.614 1.00 37.07 315 GLU A CA 1
ATOM 2308 C C . GLU A 1 315 ? 41.463 -13.716 43.875 1.00 35.03 315 GLU A C 1
ATOM 2309 O O . GLU A 1 315 ? 40.530 -13.847 43.086 1.00 36.96 315 GLU A O 1
ATOM 2315 N N . GLN A 1 316 ? 42.299 -14.711 44.140 1.00 29.72 316 GLN A N 1
ATOM 2316 C CA . GLN A 1 316 ? 42.123 -16.022 43.517 1.00 31.01 316 GLN A CA 1
ATOM 2317 C C . GLN A 1 316 ? 40.929 -16.776 44.108 1.00 36.64 316 GLN A C 1
ATOM 2318 O O . GLN A 1 316 ? 40.259 -17.533 43.415 1.00 35.48 316 GLN A O 1
ATOM 2324 N N . LEU A 1 317 ? 40.666 -16.569 45.394 1.00 34.07 317 LEU A N 1
ATOM 2325 C CA . LEU A 1 317 ? 39.548 -17.235 46.061 1.00 32.23 317 LEU A CA 1
ATOM 2326 C C . LEU A 1 317 ? 38.175 -16.607 45.796 1.00 39.79 317 LEU A C 1
ATOM 2327 O O . LEU A 1 317 ? 37.189 -17.316 45.551 1.00 38.37 317 LEU A O 1
ATOM 2332 N N . TYR A 1 318 ? 38.116 -15.282 45.884 1.00 29.58 318 TYR A N 1
ATOM 2333 C CA . TYR A 1 318 ? 36.862 -14.537 45.816 1.00 34.32 318 TYR A CA 1
ATOM 2334 C C . TYR A 1 318 ? 36.678 -13.777 44.499 1.00 33.96 318 TYR A C 1
ATOM 2335 O O . TYR A 1 318 ? 35.593 -13.280 44.216 1.00 40.37 318 TYR A O 1
ATOM 2344 N N . GLY A 1 319 ? 37.722 -13.705 43.688 1.00 31.47 319 GLY A N 1
ATOM 2345 C CA . GLY A 1 319 ? 37.674 -12.890 42.488 1.00 41.88 319 GLY A CA 1
ATOM 2346 C C . GLY A 1 319 ? 38.075 -11.450 42.799 1.00 46.39 319 GLY A C 1
ATOM 2347 O O . GLY A 1 319 ? 38.407 -11.109 43.938 1.00 38.99 319 GLY A O 1
ATOM 2348 N N . GLU A 1 320 ? 38.045 -10.588 41.791 1.00 45.77 320 GLU A N 1
ATOM 2349 C CA . GLU A 1 320 ? 38.415 -9.198 42.020 1.00 48.09 320 GLU A CA 1
ATOM 2350 C C . GLU A 1 320 ? 37.388 -8.532 42.931 1.00 36.33 320 GLU A C 1
ATOM 2351 O O . GLU A 1 320 ? 36.199 -8.820 42.835 1.00 41.27 320 GLU A O 1
ATOM 2357 N N . PRO A 1 321 ? 37.851 -7.668 43.849 1.00 36.75 321 PRO A N 1
ATOM 2358 C CA . PRO A 1 321 ? 36.972 -6.943 44.778 1.00 43.81 321 PRO A CA 1
ATOM 2359 C C . PRO A 1 321 ? 36.017 -6.057 43.995 1.00 52.61 321 PRO A C 1
ATOM 2360 O O . PRO A 1 321 ? 36.447 -5.515 42.980 1.00 50.99 321 PRO A O 1
ATOM 2364 N N . GLU A 1 322 ? 34.762 -5.936 44.435 1.00 69.21 322 GLU A N 1
ATOM 2365 C CA . GLU A 1 322 ? 33.773 -5.078 43.763 1.00 79.39 322 GLU A CA 1
ATOM 2366 C C . GLU A 1 322 ? 33.739 -3.655 44.322 1.00 70.02 322 GLU A C 1
ATOM 2367 O O . GLU A 1 322 ? 34.621 -2.844 44.033 1.00 66.98 322 GLU A O 1
ATOM 2373 N N . ALA B 1 2 ? 72.911 -35.700 69.838 1.00 69.02 2 ALA B N 1
ATOM 2374 C CA . ALA B 1 2 ? 72.818 -35.943 71.272 1.00 64.10 2 ALA B CA 1
ATOM 2375 C C . ALA B 1 2 ? 71.479 -35.471 71.837 1.00 51.78 2 ALA B C 1
ATOM 2376 O O . ALA B 1 2 ? 71.321 -35.369 73.053 1.00 47.07 2 ALA B O 1
ATOM 2378 N N . PHE B 1 3 ? 70.520 -35.197 70.954 1.00 50.76 3 PHE B N 1
ATOM 2379 C CA . PHE B 1 3 ? 69.215 -34.673 71.365 1.00 39.65 3 PHE B CA 1
ATOM 2380 C C . PHE B 1 3 ? 68.552 -35.551 72.432 1.00 38.41 3 PHE B C 1
ATOM 2381 O O . PHE B 1 3 ? 68.051 -35.046 73.429 1.00 42.20 3 PHE B O 1
ATOM 2389 N N . LYS B 1 4 ? 68.566 -36.870 72.225 1.00 36.84 4 LYS B N 1
ATOM 2390 C CA . LYS B 1 4 ? 68.058 -37.812 73.227 1.00 30.14 4 LYS B CA 1
ATOM 2391 C C . LYS B 1 4 ? 68.657 -37.601 74.634 1.00 32.29 4 LYS B C 1
ATOM 2392 O O . LYS B 1 4 ? 68.083 -38.044 75.631 1.00 39.47 4 LYS B O 1
ATOM 2398 N N . ASP B 1 5 ? 69.807 -36.933 74.732 1.00 29.82 5 ASP B N 1
ATOM 2399 C CA . ASP B 1 5 ? 70.400 -36.719 76.047 1.00 37.85 5 ASP B CA 1
ATOM 2400 C C . ASP B 1 5 ? 69.622 -35.667 76.842 1.00 43.44 5 ASP B C 1
ATOM 2401 O O . ASP B 1 5 ? 69.887 -35.458 78.028 1.00 35.63 5 ASP B O 1
ATOM 2406 N N . LEU B 1 6 ? 68.645 -35.032 76.195 1.00 31.94 6 LEU B N 1
ATOM 2407 C CA . LEU B 1 6 ? 67.850 -33.980 76.839 1.00 42.03 6 LEU B CA 1
ATOM 2408 C C . LEU B 1 6 ? 66.730 -34.549 77.711 1.00 49.68 6 LEU B C 1
ATOM 2409 O O . LEU B 1 6 ? 65.964 -33.806 78.333 1.00 53.86 6 LEU B O 1
ATOM 2414 N N . PHE B 1 7 ? 66.603 -35.868 77.700 1.00 40.76 7 PHE B N 1
ATOM 2415 C CA . PHE B 1 7 ? 65.622 -36.562 78.528 1.00 45.85 7 PHE B CA 1
ATOM 2416 C C . PHE B 1 7 ? 66.339 -37.214 79.712 1.00 59.28 7 PHE B C 1
ATOM 2417 O O . PHE B 1 7 ? 67.035 -38.218 79.537 1.00 67.67 7 PHE B O 1
ATOM 2425 N N . LYS B 1 8 ? 66.178 -36.643 80.905 1.00 46.17 8 LYS B N 1
ATOM 2426 C CA . LYS B 1 8 ? 66.793 -37.190 82.106 1.00 40.62 8 LYS B CA 1
ATOM 2427 C C . LYS B 1 8 ? 65.817 -38.092 82.839 1.00 48.34 8 LYS B C 1
ATOM 2428 O O . LYS B 1 8 ? 64.623 -37.779 82.964 1.00 40.44 8 LYS B O 1
ATOM 2434 N N . PHE B 1 9 ? 66.342 -39.218 83.320 1.00 41.67 9 PHE B N 1
ATOM 2435 C CA . PHE B 1 9 ? 65.556 -40.212 84.029 1.00 44.80 9 PHE B CA 1
ATOM 2436 C C . PHE B 1 9 ? 66.130 -40.452 85.408 1.00 50.65 9 PHE B C 1
ATOM 2437 O O . PHE B 1 9 ? 67.344 -40.591 85.579 1.00 50.61 9 PHE B O 1
ATOM 2445 N N . ASN B 1 10 ? 65.240 -40.517 86.385 1.00 42.89 10 ASN B N 1
ATOM 2446 C CA . ASN B 1 10 ? 65.617 -40.837 87.747 1.00 45.36 10 ASN B CA 1
ATOM 2447 C C . ASN B 1 10 ? 64.723 -41.997 88.212 1.00 41.77 10 ASN B C 1
ATOM 2448 O O . ASN B 1 10 ? 63.577 -41.783 88.618 1.00 44.04 10 ASN B O 1
ATOM 2453 N N . LYS B 1 11 ? 65.231 -43.226 88.135 1.00 44.71 11 LYS B N 1
ATOM 2454 C CA . LYS B 1 11 ? 64.414 -44.403 88.462 1.00 48.91 11 LYS B CA 1
ATOM 2455 C C . LYS B 1 11 ? 63.606 -44.245 89.763 1.00 42.63 11 LYS B C 1
ATOM 2456 O O . LYS B 1 11 ? 64.106 -43.734 90.760 1.00 44.58 11 LYS B O 1
ATOM 2462 N N . GLY B 1 12 ? 62.343 -44.652 89.731 1.00 45.23 12 GLY B N 1
ATOM 2463 C CA . GLY B 1 12 ? 61.447 -44.453 90.857 1.00 44.46 12 GLY B CA 1
ATOM 2464 C C . GLY B 1 12 ? 60.730 -43.113 90.844 1.00 54.93 12 GLY B C 1
ATOM 2465 O O . GLY B 1 12 ? 59.743 -42.914 91.571 1.00 57.89 12 GLY B O 1
ATOM 2466 N N . LYS B 1 13 ? 61.221 -42.180 90.027 1.00 40.91 13 LYS B N 1
ATOM 2467 C CA . LYS B 1 13 ? 60.619 -40.855 89.975 1.00 43.81 13 LYS B CA 1
ATOM 2468 C C . LYS B 1 13 ? 60.197 -40.493 88.542 1.00 45.30 13 LYS B C 1
ATOM 2469 O O . LYS B 1 13 ? 61.004 -40.555 87.607 1.00 46.09 13 LYS B O 1
ATOM 2475 N N . THR B 1 14 ? 58.930 -40.131 88.377 1.00 37.75 14 THR B N 1
ATOM 2476 C CA . THR B 1 14 ? 58.377 -39.830 87.047 1.00 41.73 14 THR B CA 1
ATOM 2477 C C . THR B 1 14 ? 59.057 -38.613 86.402 1.00 35.14 14 THR B C 1
ATOM 2478 O O . THR B 1 14 ? 59.068 -37.537 86.983 1.00 32.19 14 THR B O 1
ATOM 2482 N N . THR B 1 15 ? 59.640 -38.800 85.217 1.00 29.44 15 THR B N 1
ATOM 2483 C CA . THR B 1 15 ? 60.062 -37.674 84.374 1.00 30.59 15 THR B CA 1
ATOM 2484 C C . THR B 1 15 ? 58.887 -37.098 83.561 1.00 27.19 15 THR B C 1
ATOM 2485 O O . THR B 1 15 ? 58.099 -37.842 82.964 1.00 33.91 15 THR B O 1
ATOM 2489 N N . PHE B 1 16 ? 58.766 -35.772 83.525 1.00 30.60 16 PHE B N 1
ATOM 2490 C CA . PHE B 1 16 ? 57.681 -35.127 82.778 1.00 30.70 16 PHE B CA 1
ATOM 2491 C C . PHE B 1 16 ? 58.202 -34.370 81.569 1.00 31.76 16 PHE B C 1
ATOM 2492 O O . PHE B 1 16 ? 59.190 -33.634 81.669 1.00 24.44 16 PHE B O 1
ATOM 2500 N N . VAL B 1 17 ? 57.554 -34.550 80.426 1.00 23.65 17 VAL B N 1
ATOM 2501 C CA . VAL B 1 17 ? 57.922 -33.783 79.246 1.00 17.06 17 VAL B CA 1
ATOM 2502 C C . VAL B 1 17 ? 56.693 -33.162 78.612 1.00 25.03 17 VAL B C 1
ATOM 2503 O O . VAL B 1 17 ? 55.706 -33.865 78.336 1.00 27.72 17 VAL B O 1
ATOM 2507 N N . PHE B 1 18 ? 56.745 -31.846 78.395 1.00 23.46 18 PHE B N 1
ATOM 2508 C CA . PHE B 1 18 ? 55.698 -31.147 77.658 1.00 18.27 18 PHE B CA 1
ATOM 2509 C C . PHE B 1 18 ? 56.196 -30.878 76.270 1.00 22.59 18 PHE B C 1
ATOM 2510 O O . PHE B 1 18 ? 57.256 -30.302 76.109 1.00 23.40 18 PHE B O 1
ATOM 2518 N N . ILE B 1 19 ? 55.435 -31.298 75.268 1.00 17.02 19 ILE B N 1
ATOM 2519 C CA . ILE B 1 19 ? 55.799 -31.025 73.881 1.00 17.14 19 ILE B CA 1
ATOM 2520 C C . ILE B 1 19 ? 54.844 -29.919 73.451 1.00 26.21 19 ILE B C 1
ATOM 2521 O O . ILE B 1 19 ? 53.643 -30.109 73.564 1.00 21.55 19 ILE B O 1
ATOM 2526 N N . GLY B 1 20 ? 55.354 -28.755 73.019 1.00 20.24 20 GLY B N 1
ATOM 2527 C CA . GLY B 1 20 ? 54.479 -27.619 72.762 1.00 13.97 20 GLY B CA 1
ATOM 2528 C C . GLY B 1 20 ? 54.845 -27.005 71.437 1.00 19.03 20 GLY B C 1
ATOM 2529 O O . GLY B 1 20 ? 55.779 -27.479 70.766 1.00 17.58 20 GLY B O 1
ATOM 2530 N N . GLY B 1 21 ? 54.114 -25.956 71.066 1.00 18.51 21 GLY B N 1
ATOM 2531 C CA . GLY B 1 21 ? 54.345 -25.212 69.839 1.00 16.73 21 GLY B CA 1
ATOM 2532 C C . GLY B 1 21 ? 53.069 -24.682 69.215 1.00 17.65 21 GLY B C 1
ATOM 2533 O O . GLY B 1 21 ? 51.956 -24.928 69.737 1.00 16.29 21 GLY B O 1
ATOM 2534 N N . LYS B 1 22 ? 53.224 -23.965 68.093 1.00 15.16 22 LYS B N 1
ATOM 2535 C CA . LYS B 1 22 ? 52.102 -23.391 67.338 1.00 15.13 22 LYS B CA 1
ATOM 2536 C C . LYS B 1 22 ? 51.218 -24.513 66.753 1.00 14.96 22 LYS B C 1
ATOM 2537 O O . LYS B 1 22 ? 51.653 -25.650 66.637 1.00 16.03 22 LYS B O 1
ATOM 2543 N N . GLY B 1 23 ? 49.995 -24.194 66.345 1.00 16.51 23 GLY B N 1
ATOM 2544 C CA . GLY B 1 23 ? 49.117 -25.203 65.768 1.00 14.47 23 GLY B CA 1
ATOM 2545 C C . GLY B 1 23 ? 49.724 -25.885 64.557 1.00 18.80 23 GLY B C 1
ATOM 2546 O O . GLY B 1 23 ? 50.374 -25.219 63.747 1.00 12.47 23 GLY B O 1
ATOM 2547 N N . GLY B 1 24 ? 49.522 -27.202 64.408 1.00 15.63 24 GLY B N 1
ATOM 2548 C CA . GLY B 1 24 ? 49.893 -27.862 63.160 1.00 10.18 24 GLY B CA 1
ATOM 2549 C C . GLY B 1 24 ? 51.376 -28.152 62.921 1.00 16.59 24 GLY B C 1
ATOM 2550 O O . GLY B 1 24 ? 51.730 -28.658 61.859 1.00 17.56 24 GLY B O 1
ATOM 2551 N N . VAL B 1 25 ? 52.252 -27.851 63.880 1.00 12.05 25 VAL B N 1
ATOM 2552 C CA . VAL B 1 25 ? 53.687 -27.913 63.595 1.00 9.48 25 VAL B CA 1
ATOM 2553 C C . VAL B 1 25 ? 54.173 -29.373 63.795 1.00 11.90 25 VAL B C 1
ATOM 2554 O O . VAL B 1 25 ? 55.229 -29.746 63.291 1.00 16.18 25 VAL B O 1
ATOM 2558 N N . GLY B 1 26 ? 53.416 -30.166 64.554 1.00 13.71 26 GLY B N 1
ATOM 2559 C CA . GLY B 1 26 ? 53.737 -31.587 64.769 1.00 18.27 26 GLY B CA 1
ATOM 2560 C C . GLY B 1 26 ? 53.890 -32.024 66.222 1.00 16.10 26 GLY B C 1
ATOM 2561 O O . GLY B 1 26 ? 54.601 -32.985 66.491 1.00 17.59 26 GLY B O 1
ATOM 2562 N N . LYS B 1 27 ? 53.246 -31.320 67.163 1.00 15.73 27 LYS B N 1
ATOM 2563 C CA . LYS B 1 27 ? 53.327 -31.686 68.590 1.00 12.49 27 LYS B CA 1
ATOM 2564 C C . LYS B 1 27 ? 52.906 -33.148 68.785 1.00 16.70 27 LYS B C 1
ATOM 2565 O O . LYS B 1 27 ? 53.530 -33.885 69.522 1.00 20.15 27 LYS B O 1
ATOM 2571 N N . THR B 1 28 ? 51.808 -33.530 68.149 1.00 18.98 28 THR B N 1
ATOM 2572 C CA . THR B 1 28 ? 51.221 -34.839 68.392 1.00 16.91 28 THR B CA 1
ATOM 2573 C C . THR B 1 28 ? 52.124 -35.893 67.766 1.00 14.19 28 THR B C 1
ATOM 2574 O O . THR B 1 28 ? 52.457 -36.886 68.386 1.00 23.76 28 THR B O 1
ATOM 2578 N N . THR B 1 29 ? 52.565 -35.618 66.546 1.00 19.55 29 THR B N 1
ATOM 2579 C CA . THR B 1 29 ? 53.488 -36.496 65.836 1.00 23.15 29 THR B CA 1
ATOM 2580 C C . THR B 1 29 ? 54.765 -36.742 66.628 1.00 25.52 29 THR B C 1
ATOM 2581 O O . THR B 1 29 ? 55.217 -37.879 66.778 1.00 20.66 29 THR B O 1
ATOM 2585 N N . ILE B 1 30 ? 55.340 -35.662 67.140 1.00 18.70 30 ILE B N 1
ATOM 2586 C CA . ILE B 1 30 ? 56.562 -35.747 67.911 1.00 19.23 30 ILE B CA 1
ATOM 2587 C C . ILE B 1 30 ? 56.310 -36.418 69.278 1.00 27.24 30 ILE B C 1
ATOM 2588 O O . ILE B 1 30 ? 57.120 -37.203 69.760 1.00 20.37 30 ILE B O 1
ATOM 2593 N N . SER B 1 31 ? 55.191 -36.099 69.906 1.00 15.52 31 SER B N 1
ATOM 2594 C CA . SER B 1 31 ? 54.870 -36.713 71.184 1.00 24.96 31 SER B CA 1
ATOM 2595 C C . SER B 1 31 ? 54.740 -38.212 71.004 1.00 24.4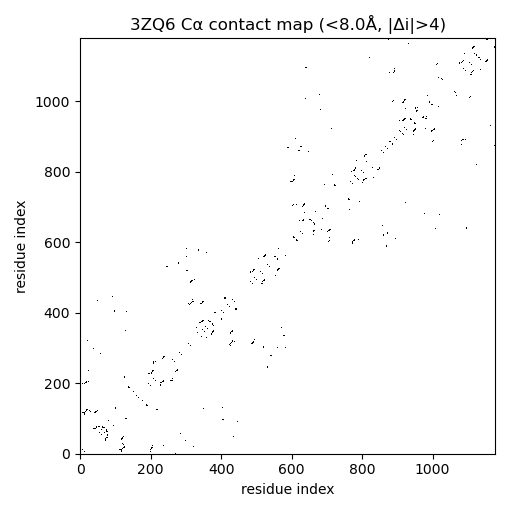8 31 SER B C 1
ATOM 2596 O O . SER B 1 31 ? 55.221 -39.005 71.812 1.00 20.82 31 SER B O 1
ATOM 2599 N N . ALA B 1 32 ? 54.072 -38.603 69.936 1.00 24.27 32 ALA B N 1
ATOM 2600 C CA . ALA B 1 32 ? 53.767 -40.011 69.771 1.00 21.64 32 ALA B CA 1
ATOM 2601 C C . ALA B 1 32 ? 55.042 -40.717 69.339 1.00 22.45 32 ALA B C 1
ATOM 2602 O O . ALA B 1 32 ? 55.335 -41.798 69.817 1.00 24.64 32 ALA B O 1
ATOM 2604 N N . ALA B 1 33 ? 55.820 -40.108 68.455 1.00 19.48 33 ALA B N 1
ATOM 2605 C CA . ALA B 1 33 ? 57.065 -40.733 68.050 1.00 19.65 33 ALA B CA 1
ATOM 2606 C C . ALA B 1 33 ? 57.962 -40.879 69.278 1.00 27.21 33 ALA B C 1
ATOM 2607 O O . ALA B 1 33 ? 58.593 -41.920 69.464 1.00 29.18 33 ALA B O 1
ATOM 2609 N N . THR B 1 34 ? 58.010 -39.839 70.110 1.00 25.29 34 THR B N 1
ATOM 2610 C CA . THR B 1 34 ? 58.864 -39.834 71.305 1.00 29.36 34 THR B CA 1
ATOM 2611 C C . THR B 1 34 ? 58.440 -40.947 72.276 1.00 30.79 34 THR B C 1
ATOM 2612 O O . THR B 1 34 ? 59.267 -41.709 72.755 1.00 23.66 34 THR B O 1
ATOM 2616 N N . ALA B 1 35 ? 57.142 -41.027 72.534 1.00 24.20 35 ALA B N 1
ATOM 2617 C CA . ALA B 1 35 ? 56.560 -42.015 73.423 1.00 27.05 35 ALA B CA 1
ATOM 2618 C C . ALA B 1 35 ? 56.857 -43.449 72.946 1.00 32.79 35 ALA B C 1
ATOM 2619 O O . ALA B 1 35 ? 57.190 -44.316 73.749 1.00 29.88 35 ALA B O 1
ATOM 2621 N N . LEU B 1 36 ? 56.723 -43.703 71.648 1.00 26.14 36 LEU B N 1
ATOM 2622 C CA . LEU B 1 36 ? 57.054 -45.035 71.135 1.00 32.70 36 LEU B CA 1
ATOM 2623 C C . LEU B 1 36 ? 58.526 -45.335 71.358 1.00 38.34 36 LEU B C 1
ATOM 2624 O O . LEU B 1 36 ? 58.888 -46.444 71.721 1.00 37.45 36 LEU B O 1
ATOM 2629 N N . TRP B 1 37 ? 59.379 -44.342 71.128 1.00 31.49 37 TRP B N 1
ATOM 2630 C CA . TRP B 1 37 ? 60.803 -44.540 71.312 1.00 30.94 37 TRP B CA 1
ATOM 2631 C C . TRP B 1 37 ? 61.150 -44.847 72.762 1.00 38.24 37 TRP B C 1
ATOM 2632 O O . TRP B 1 37 ? 61.968 -45.733 73.023 1.00 31.95 37 TRP B O 1
ATOM 2643 N N . MET B 1 38 ? 60.544 -44.121 73.706 1.00 32.56 38 MET B N 1
ATOM 2644 C CA . MET B 1 38 ? 60.800 -44.378 75.127 1.00 21.07 38 MET B CA 1
ATOM 2645 C C . MET B 1 38 ? 60.391 -45.797 75.490 1.00 28.12 38 MET B C 1
ATOM 2646 O O . MET B 1 38 ? 61.085 -46.483 76.240 1.00 28.19 38 MET B O 1
ATOM 2651 N N . ALA B 1 39 ? 59.249 -46.224 74.961 1.00 29.17 39 ALA B N 1
ATOM 2652 C CA . ALA B 1 39 ? 58.696 -47.544 75.266 1.00 31.48 39 ALA B CA 1
ATOM 2653 C C . ALA B 1 39 ? 59.570 -48.666 74.695 1.00 38.56 39 ALA B C 1
ATOM 2654 O O . ALA B 1 39 ? 59.856 -49.646 75.371 1.00 37.33 39 ALA B O 1
ATOM 2656 N N . ARG B 1 40 ? 59.989 -48.519 73.446 1.00 31.10 40 ARG B N 1
ATOM 2657 C CA . ARG B 1 40 ? 60.873 -49.492 72.839 1.00 43.31 40 ARG B CA 1
ATOM 2658 C C . ARG B 1 40 ? 62.158 -49.540 73.648 1.00 47.37 40 ARG B C 1
ATOM 2659 O O . ARG B 1 40 ? 62.798 -50.580 73.744 1.00 43.22 40 ARG B O 1
ATOM 2667 N N . SER B 1 41 ? 62.521 -48.404 74.241 1.00 36.72 41 SER B N 1
ATOM 2668 C CA . SER B 1 41 ? 63.709 -48.316 75.078 1.00 32.82 41 SER B CA 1
ATOM 2669 C C . SER B 1 41 ? 63.540 -48.913 76.476 1.00 36.24 41 SER B C 1
ATOM 2670 O O . SER B 1 41 ? 64.462 -48.852 77.277 1.00 37.84 41 SER B O 1
ATOM 2673 N N . GLY B 1 42 ? 62.372 -49.463 76.783 1.00 39.69 42 GLY B N 1
ATOM 2674 C CA . GLY B 1 42 ? 62.180 -50.106 78.075 1.00 37.56 42 GLY B CA 1
ATOM 2675 C C . GLY B 1 42 ? 61.616 -49.199 79.166 1.00 46.08 42 GLY B C 1
ATOM 2676 O O . GLY B 1 42 ? 61.413 -49.639 80.297 1.00 40.80 42 GLY B O 1
ATOM 2677 N N . LYS B 1 43 ? 61.357 -47.933 78.833 1.00 40.96 43 LYS B N 1
ATOM 2678 C CA . LYS B 1 43 ? 60.732 -46.995 79.776 1.00 40.50 43 LYS B CA 1
ATOM 2679 C C . LYS B 1 43 ? 59.218 -47.194 79.788 1.00 37.36 43 LYS B C 1
ATOM 2680 O O . LYS B 1 43 ? 58.579 -47.210 78.739 1.00 37.62 43 LYS B O 1
ATOM 2686 N N . LYS B 1 44 ? 58.631 -47.341 80.965 1.00 34.99 44 LYS B N 1
ATOM 2687 C CA . LYS B 1 44 ? 57.186 -47.405 81.026 1.00 23.43 44 LYS B CA 1
ATOM 2688 C C . LYS B 1 44 ? 56.631 -45.996 80.791 1.00 31.98 44 LYS B C 1
ATOM 2689 O O . LYS B 1 44 ? 56.881 -45.074 81.573 1.00 30.09 44 LYS B O 1
ATOM 2695 N N . THR B 1 45 ? 55.862 -45.842 79.725 1.00 30.79 45 THR B N 1
ATOM 2696 C CA . THR B 1 45 ? 55.622 -44.518 79.148 1.00 32.66 45 THR B CA 1
ATOM 2697 C C . THR B 1 45 ? 54.135 -44.247 79.054 1.00 31.23 45 THR B C 1
ATOM 2698 O O . THR B 1 45 ? 53.368 -45.128 78.656 1.00 34.56 45 THR B O 1
ATOM 2702 N N . LEU B 1 46 ? 53.718 -43.058 79.483 1.00 26.59 46 LEU B N 1
ATOM 2703 C CA . LEU B 1 46 ? 52.337 -42.621 79.297 1.00 28.98 46 LEU B CA 1
ATOM 2704 C C . LEU B 1 46 ? 52.371 -41.333 78.477 1.00 30.30 46 LEU B C 1
ATOM 2705 O O . LEU B 1 46 ? 53.108 -40.424 78.825 1.00 28.92 46 LEU B O 1
ATOM 2710 N N . VAL B 1 47 ? 51.605 -41.276 77.389 1.00 26.15 47 VAL B N 1
ATOM 2711 C CA . VAL B 1 47 ? 51.465 -40.056 76.595 1.00 24.98 47 VAL B CA 1
ATOM 2712 C C . VAL B 1 47 ? 50.023 -39.581 76.698 1.00 26.92 47 VAL B C 1
ATOM 2713 O O . VAL B 1 47 ? 49.089 -40.343 76.478 1.00 22.39 47 VAL B O 1
ATOM 2717 N N . ILE B 1 48 ? 49.851 -38.317 77.069 1.00 24.25 48 ILE B N 1
ATOM 2718 C CA . ILE B 1 48 ? 48.546 -37.788 77.424 1.00 18.81 48 ILE B CA 1
ATOM 2719 C C . ILE B 1 48 ? 48.245 -36.591 76.511 1.00 23.32 48 ILE B C 1
ATOM 2720 O O . ILE B 1 48 ? 48.987 -35.631 76.523 1.00 19.35 48 ILE B O 1
ATOM 2725 N N . SER B 1 49 ? 47.179 -36.655 75.713 1.00 18.10 49 SER B N 1
ATOM 2726 C CA . SER B 1 49 ? 46.752 -35.492 74.947 1.00 17.80 49 SER B CA 1
ATOM 2727 C C . SER B 1 49 ? 46.014 -34.490 75.829 1.00 26.28 49 SER B C 1
ATOM 2728 O O . SER B 1 49 ? 45.008 -34.836 76.448 1.00 21.58 49 SER B O 1
ATOM 2731 N N . THR B 1 50 ? 46.470 -33.241 75.846 1.00 24.46 50 THR B N 1
ATOM 2732 C CA . THR B 1 50 ? 45.741 -32.199 76.605 1.00 20.45 50 THR B CA 1
ATOM 2733 C C . THR B 1 50 ? 44.993 -31.263 75.671 1.00 26.72 50 THR B C 1
ATOM 2734 O O . THR B 1 50 ? 44.316 -30.346 76.111 1.00 27.09 50 THR B O 1
ATOM 2738 N N . ASP B 1 51 ? 45.097 -31.525 74.374 1.00 26.15 51 ASP B N 1
ATOM 2739 C CA . ASP B 1 51 ? 44.410 -30.726 73.372 1.00 26.15 51 ASP B CA 1
ATOM 2740 C C . ASP B 1 51 ? 42.930 -31.116 73.325 1.00 30.37 51 ASP B C 1
ATOM 2741 O O . ASP B 1 51 ? 42.621 -32.242 72.964 1.00 26.89 51 ASP B O 1
ATOM 2746 N N . PRO B 1 52 ? 42.012 -30.180 73.665 1.00 26.46 52 PRO B N 1
ATOM 2747 C CA . PRO B 1 52 ? 40.591 -30.570 73.703 1.00 23.56 52 PRO B CA 1
ATOM 2748 C C . PRO B 1 52 ? 40.106 -31.179 72.397 1.00 28.50 52 PRO B C 1
ATOM 2749 O O . PRO B 1 52 ? 39.200 -32.009 72.457 1.00 30.25 52 PRO B O 1
ATOM 2753 N N . ALA B 1 53 ? 40.696 -30.822 71.249 1.00 18.02 53 ALA B N 1
ATOM 2754 C CA . ALA B 1 53 ? 40.422 -31.595 70.036 1.00 24.15 53 ALA B CA 1
ATOM 2755 C C . ALA B 1 53 ? 41.530 -32.631 69.934 1.00 28.47 53 ALA B C 1
ATOM 2756 O O . ALA B 1 53 ? 42.631 -32.310 69.548 1.00 21.03 53 ALA B O 1
ATOM 2758 N N . HIS B 1 54 ? 41.285 -33.858 70.355 1.00 20.94 54 HIS B N 1
ATOM 2759 C CA . HIS B 1 54 ? 42.388 -34.827 70.490 1.00 21.34 54 HIS B CA 1
ATOM 2760 C C . HIS B 1 54 ? 42.812 -35.388 69.154 1.00 19.19 54 HIS B C 1
ATOM 2761 O O . HIS B 1 54 ? 41.956 -35.683 68.325 1.00 22.52 54 HIS B O 1
ATOM 2768 N N . SER B 1 55 ? 44.115 -35.544 68.939 1.00 25.20 55 SER B N 1
ATOM 2769 C CA . SER B 1 55 ? 44.604 -36.168 67.704 1.00 24.65 55 SER B CA 1
ATOM 2770 C C . SER B 1 55 ? 45.464 -37.418 67.890 1.00 19.18 55 SER B C 1
ATOM 2771 O O . SER B 1 55 ? 45.923 -38.005 66.903 1.00 18.16 55 SER B O 1
ATOM 2774 N N . LEU B 1 56 ? 45.743 -37.791 69.132 1.00 14.96 56 LEU B N 1
ATOM 2775 C CA . LEU B 1 56 ? 46.614 -38.937 69.393 1.00 23.26 56 LEU B CA 1
ATOM 2776 C C . LEU B 1 56 ? 46.045 -40.206 68.771 1.00 23.91 56 LEU B C 1
ATOM 2777 O O . LEU B 1 56 ? 46.773 -41.035 68.235 1.00 25.28 56 LEU B O 1
ATOM 2782 N N . SER B 1 57 ? 44.731 -40.359 68.859 1.00 21.42 57 SER B N 1
ATOM 2783 C CA . SER B 1 57 ? 44.055 -41.524 68.281 1.00 22.32 57 SER B CA 1
ATOM 2784 C C . SER B 1 57 ? 44.263 -41.547 66.785 1.00 32.03 57 SER B C 1
ATOM 2785 O O . SER B 1 57 ? 44.522 -42.592 66.225 1.00 24.13 57 SER B O 1
ATOM 2788 N N . ASP B 1 58 ? 44.132 -40.395 66.129 1.00 22.50 58 ASP B N 1
ATOM 2789 C CA . ASP B 1 58 ? 44.338 -40.356 64.686 1.00 25.79 58 ASP B CA 1
ATOM 2790 C C . ASP B 1 58 ? 45.795 -40.651 64.360 1.00 24.28 58 ASP B C 1
ATOM 2791 O O . ASP B 1 58 ? 46.092 -41.331 63.393 1.00 23.40 58 ASP B O 1
ATOM 2796 N N . SER B 1 59 ? 46.709 -40.111 65.163 1.00 22.32 59 SER B N 1
ATOM 2797 C CA . SER B 1 59 ? 48.146 -40.277 64.917 1.00 23.99 59 SER B CA 1
ATOM 2798 C C . SER B 1 59 ? 48.592 -41.750 65.092 1.00 24.14 59 SER B C 1
ATOM 2799 O O . SER B 1 59 ? 49.312 -42.320 64.265 1.00 24.12 59 SER B O 1
ATOM 2802 N N . LEU B 1 60 ? 48.182 -42.353 66.186 1.00 21.91 60 LEU B N 1
ATOM 2803 C CA . LEU B 1 60 ? 48.611 -43.726 66.489 1.00 24.61 60 LEU B CA 1
ATOM 2804 C C . LEU B 1 60 ? 47.724 -44.751 65.800 1.00 27.85 60 LEU B C 1
ATOM 2805 O O . LEU B 1 60 ? 48.010 -45.940 65.822 1.00 37.25 60 LEU B O 1
ATOM 2810 N N . GLU B 1 61 ? 46.644 -44.256 65.204 1.00 22.71 61 GLU B N 1
ATOM 2811 C CA . GLU B 1 61 ? 45.667 -45.049 64.477 1.00 18.84 61 GLU B CA 1
ATOM 2812 C C . GLU B 1 61 ? 45.014 -46.128 65.360 1.00 23.15 61 GLU B C 1
ATOM 2813 O O . GLU B 1 61 ? 44.767 -47.233 64.885 1.00 26.84 61 GLU B O 1
ATOM 2819 N N . ARG B 1 62 ? 44.733 -45.795 66.618 1.00 27.81 62 ARG B N 1
ATOM 2820 C CA . ARG B 1 62 ? 44.158 -46.717 67.606 1.00 29.38 62 ARG B CA 1
ATOM 2821 C C . ARG B 1 62 ? 43.100 -45.923 68.311 1.00 31.33 62 ARG B C 1
ATOM 2822 O O . ARG B 1 62 ? 43.306 -44.736 68.538 1.00 27.65 62 ARG B O 1
ATOM 2830 N N . GLU B 1 63 ? 42.027 -46.572 68.748 1.00 23.38 63 GLU B N 1
ATOM 2831 C CA . GLU B 1 63 ? 41.064 -45.934 69.649 1.00 25.39 63 GLU B CA 1
ATOM 2832 C C . GLU B 1 63 ? 41.698 -45.778 71.018 1.00 32.80 63 GLU B C 1
ATOM 2833 O O . GLU B 1 63 ? 42.233 -46.740 71.569 1.00 30.30 63 GLU B O 1
ATOM 2839 N N . ILE B 1 64 ? 41.645 -44.559 71.550 1.00 23.73 64 ILE B N 1
ATOM 2840 C CA . ILE B 1 64 ? 42.204 -44.216 72.852 1.00 27.40 64 ILE B CA 1
ATOM 2841 C C . ILE B 1 64 ? 41.113 -43.525 73.662 1.00 35.07 64 ILE B C 1
ATOM 2842 O O . ILE B 1 64 ? 40.399 -42.683 73.135 1.00 38.41 64 ILE B O 1
ATOM 2847 N N . GLY B 1 65 ? 40.953 -43.899 74.922 1.00 41.13 65 GLY B N 1
ATOM 2848 C CA . GLY B 1 65 ? 39.977 -43.218 75.758 1.00 43.73 65 GLY B CA 1
ATOM 2849 C C . GLY B 1 65 ? 40.596 -42.348 76.839 1.00 33.38 65 GLY B C 1
ATOM 2850 O O . GLY B 1 65 ? 41.794 -42.049 76.808 1.00 24.76 65 GLY B O 1
ATOM 2851 N N . HIS B 1 66 ? 39.782 -41.968 77.814 1.00 28.05 66 HIS B N 1
ATOM 2852 C CA . HIS B 1 66 ? 40.248 -41.169 78.944 1.00 29.09 66 HIS B CA 1
ATOM 2853 C C . HIS B 1 66 ? 41.065 -42.020 79.883 1.00 34.71 66 HIS B C 1
ATOM 2854 O O . HIS B 1 66 ? 42.001 -41.531 80.537 1.00 32.57 66 HIS B O 1
ATOM 2861 N N . THR B 1 67 ? 40.696 -43.302 79.959 1.00 34.20 67 THR B N 1
ATOM 2862 C CA . THR B 1 67 ? 41.435 -44.304 80.727 1.00 33.03 67 THR B CA 1
ATOM 2863 C C . THR B 1 67 ? 42.712 -44.703 80.009 1.00 36.84 67 THR B C 1
ATOM 2864 O O . THR B 1 67 ? 42.681 -44.985 78.812 1.00 37.22 67 THR B O 1
ATOM 2868 N N . PRO B 1 68 ? 43.838 -44.741 80.733 1.00 33.68 68 PRO B N 1
ATOM 2869 C CA . PRO B 1 68 ? 45.065 -45.196 80.082 1.00 35.53 68 PRO B CA 1
ATOM 2870 C C . PRO B 1 68 ? 44.817 -46.428 79.218 1.00 37.92 68 PRO B C 1
ATOM 2871 O O . PRO B 1 68 ? 44.211 -47.420 79.636 1.00 34.26 68 PRO B O 1
ATOM 2875 N N . THR B 1 69 ? 45.290 -46.329 77.982 1.00 28.79 69 THR B N 1
ATOM 2876 C CA . THR B 1 69 ? 44.960 -47.299 76.958 1.00 34.42 69 THR B CA 1
ATOM 2877 C C . THR B 1 69 ? 46.252 -47.848 76.431 1.00 31.40 69 THR B C 1
ATOM 2878 O O . THR B 1 69 ? 47.110 -47.092 75.979 1.00 30.06 69 THR B O 1
ATOM 2882 N N . LYS B 1 70 ? 46.410 -49.163 76.501 1.00 22.13 70 LYS B N 1
ATOM 2883 C CA . LYS B 1 70 ? 47.650 -49.788 76.090 1.00 26.24 70 LYS B CA 1
ATOM 2884 C C . LYS B 1 70 ? 47.815 -49.647 74.599 1.00 26.63 70 LYS B C 1
ATOM 2885 O O . LYS B 1 70 ? 46.883 -49.886 73.849 1.00 34.19 70 LYS B O 1
ATOM 2891 N N . ILE B 1 71 ? 49.021 -49.306 74.174 1.00 30.82 71 ILE B N 1
ATOM 2892 C CA . ILE B 1 71 ? 49.308 -49.179 72.756 1.00 35.78 71 ILE B CA 1
ATOM 2893 C C . ILE B 1 71 ? 50.280 -50.263 72.296 1.00 44.62 71 ILE B C 1
ATOM 2894 O O . ILE B 1 71 ? 50.101 -50.887 71.252 1.00 42.81 71 ILE B O 1
ATOM 2899 N N . THR B 1 72 ? 51.346 -50.433 73.062 1.00 51.03 72 THR B N 1
ATOM 2900 C CA . THR B 1 72 ? 52.312 -51.489 72.816 1.00 51.99 72 THR B CA 1
ATOM 2901 C C . THR B 1 72 ? 52.972 -51.749 74.156 1.00 48.45 72 THR B C 1
ATOM 2902 O O . THR B 1 72 ? 52.619 -51.106 75.147 1.00 42.48 72 THR B O 1
ATOM 2906 N N . GLU B 1 73 ? 53.887 -52.712 74.215 1.00 51.68 73 GLU B N 1
ATOM 2907 C CA . GLU B 1 73 ? 54.601 -52.974 75.465 1.00 47.69 73 GLU B CA 1
ATOM 2908 C C . GLU B 1 73 ? 55.261 -51.699 76.005 1.00 36.82 73 GLU B C 1
ATOM 2909 O O . GLU B 1 73 ? 56.058 -51.037 75.314 1.00 35.74 73 GLU B O 1
ATOM 2915 N N . ASN B 1 74 ? 54.934 -51.383 77.250 1.00 27.63 74 ASN B N 1
ATOM 2916 C CA . ASN B 1 74 ? 55.509 -50.233 77.947 1.00 29.62 74 ASN B CA 1
ATOM 2917 C C . ASN B 1 74 ? 54.904 -48.896 77.536 1.00 29.28 74 ASN B C 1
ATOM 2918 O O . ASN B 1 74 ? 55.361 -47.859 78.009 1.00 36.49 74 ASN B O 1
ATOM 2923 N N . LEU B 1 75 ? 53.917 -48.900 76.644 1.00 30.92 75 LEU B N 1
ATOM 2924 C CA . LEU B 1 75 ? 53.312 -47.621 76.207 1.00 26.83 75 LEU B CA 1
ATOM 2925 C C . LEU B 1 75 ? 51.813 -47.571 76.397 1.00 24.47 75 LEU B C 1
ATOM 2926 O O . LEU B 1 75 ? 51.061 -48.406 75.851 1.00 31.41 75 LEU B O 1
ATOM 2931 N N . TYR B 1 76 ? 51.375 -46.578 77.154 1.00 21.70 76 TYR B N 1
ATOM 2932 C CA . TYR B 1 76 ? 49.950 -46.331 77.346 1.00 22.65 76 TYR B CA 1
ATOM 2933 C C . TYR B 1 76 ? 49.608 -44.897 76.891 1.00 28.74 76 TYR B C 1
ATOM 2934 O O . TYR B 1 76 ? 50.486 -44.048 76.815 1.00 26.07 76 TYR B O 1
ATOM 2943 N N . ALA B 1 77 ? 48.333 -44.623 76.634 1.00 27.15 77 ALA B N 1
ATOM 2944 C CA . ALA B 1 77 ? 47.936 -43.310 76.123 1.00 27.68 77 ALA B CA 1
ATOM 2945 C C . ALA B 1 77 ? 46.593 -42.902 76.699 1.00 22.59 77 ALA B C 1
ATOM 2946 O O . ALA B 1 77 ? 45.774 -43.753 77.061 1.00 25.02 77 ALA B O 1
ATOM 2948 N N . VAL B 1 78 ? 46.394 -41.595 76.813 1.00 20.69 78 VAL B N 1
ATOM 2949 C CA . VAL B 1 78 ? 45.179 -41.009 77.368 1.00 21.85 78 VAL B CA 1
ATOM 2950 C C . VAL B 1 78 ? 44.752 -39.806 76.528 1.00 26.85 78 VAL B C 1
ATOM 2951 O O . VAL B 1 78 ? 45.581 -38.961 76.205 1.00 27.89 78 VAL B O 1
ATOM 2955 N N . GLU B 1 79 ? 43.470 -39.730 76.175 1.00 22.28 79 GLU B N 1
ATOM 2956 C CA . GLU B 1 79 ? 42.914 -38.529 75.584 1.00 27.65 79 GLU B CA 1
ATOM 2957 C C . GLU B 1 79 ? 41.944 -37.997 76.625 1.00 27.19 79 GLU B C 1
ATOM 2958 O O . GLU B 1 79 ? 40.920 -38.599 76.891 1.00 23.75 79 GLU B O 1
ATOM 2964 N N . ILE B 1 80 ? 42.311 -36.887 77.253 1.00 23.20 80 ILE B N 1
ATOM 2965 C CA . ILE B 1 80 ? 41.550 -36.380 78.381 1.00 25.01 80 ILE B CA 1
ATOM 2966 C C . ILE B 1 80 ? 40.093 -36.122 78.005 1.00 25.76 80 ILE B C 1
ATOM 2967 O O . ILE B 1 80 ? 39.810 -35.475 77.004 1.00 29.02 80 ILE B O 1
ATOM 2972 N N . ASP B 1 81 ? 39.173 -36.625 78.821 1.00 25.13 81 ASP B N 1
ATOM 2973 C CA . ASP B 1 81 ? 37.753 -36.305 78.665 1.00 22.91 81 ASP B CA 1
ATOM 2974 C C . ASP B 1 81 ? 37.280 -35.557 79.903 1.00 35.22 81 ASP B C 1
ATOM 2975 O O . ASP B 1 81 ? 37.090 -36.173 80.947 1.00 26.73 81 ASP B O 1
ATOM 2980 N N . PRO B 1 82 ? 37.078 -34.233 79.794 1.00 27.13 82 PRO B N 1
ATOM 2981 C CA . PRO B 1 82 ? 36.811 -33.402 80.988 1.00 35.45 82 PRO B CA 1
ATOM 2982 C C . PRO B 1 82 ? 35.529 -33.754 81.759 1.00 34.19 82 PRO B C 1
ATOM 2983 O O . PRO B 1 82 ? 35.455 -33.500 82.954 1.00 37.48 82 PRO B O 1
ATOM 2987 N N . GLU B 1 83 ? 34.530 -34.310 81.100 1.00 33.47 83 GLU B N 1
ATOM 2988 C CA . GLU B 1 83 ? 33.337 -34.733 81.833 1.00 43.15 83 GLU B CA 1
ATOM 2989 C C . GLU B 1 83 ? 33.640 -35.916 82.746 1.00 45.78 83 GLU B C 1
ATOM 2990 O O . GLU B 1 83 ? 33.265 -35.928 83.918 1.00 49.17 83 GLU B O 1
ATOM 2996 N N . VAL B 1 84 ? 34.339 -36.909 82.221 1.00 48.34 84 VAL B N 1
ATOM 2997 C CA . VAL B 1 84 ? 34.749 -38.014 83.068 1.00 41.81 84 VAL B CA 1
ATOM 2998 C C . VAL B 1 84 ? 35.670 -37.503 84.182 1.00 47.09 84 VAL B C 1
ATOM 2999 O O . VAL B 1 84 ? 35.615 -38.002 85.302 1.00 48.19 84 VAL B O 1
ATOM 3003 N N . ALA B 1 85 ? 36.489 -36.487 83.899 1.00 43.89 85 ALA B N 1
ATOM 3004 C CA . ALA B 1 85 ? 37.343 -35.910 84.953 1.00 48.59 85 ALA B CA 1
ATOM 3005 C C . ALA B 1 85 ? 36.535 -35.261 86.072 1.00 50.39 85 ALA B C 1
ATOM 3006 O O . ALA B 1 85 ? 36.982 -35.230 87.220 1.00 54.85 85 ALA B O 1
ATOM 3008 N N . MET B 1 86 ? 35.358 -34.733 85.731 1.00 48.24 86 MET B N 1
ATOM 3009 C CA . MET B 1 86 ? 34.518 -34.018 86.696 1.00 53.64 86 MET B CA 1
ATOM 3010 C C . MET B 1 86 ? 33.745 -34.946 87.628 1.00 64.82 86 MET B C 1
ATOM 3011 O O . MET B 1 86 ? 33.682 -34.702 88.828 1.00 63.16 86 MET B O 1
ATOM 3016 N N . GLU B 1 87 ? 33.136 -35.991 87.075 1.00 71.48 87 GLU B N 1
ATOM 3017 C CA . GLU B 1 87 ? 32.440 -36.960 87.905 1.00 80.50 87 GLU B CA 1
ATOM 3018 C C . GLU B 1 87 ? 33.451 -37.699 88.776 1.00 83.49 87 GLU B C 1
ATOM 3019 O O . GLU B 1 87 ? 33.166 -38.020 89.933 1.00 85.47 87 GLU B O 1
ATOM 3025 N N . GLU B 1 88 ? 34.637 -37.942 88.216 1.00 81.12 88 GLU B N 1
ATOM 3026 C CA . GLU B 1 88 ? 35.769 -38.487 88.968 1.00 78.60 88 GLU B CA 1
ATOM 3027 C C . GLU B 1 88 ? 36.148 -37.568 90.119 1.00 82.59 88 GLU B C 1
ATOM 3028 O O . GLU B 1 88 ? 36.444 -38.031 91.218 1.00 87.98 88 GLU B O 1
ATOM 3034 N N . TYR B 1 89 ? 36.161 -36.264 89.848 1.00 86.03 89 TYR B N 1
ATOM 3035 C CA . TYR B 1 89 ? 36.539 -35.264 90.846 1.00 91.51 89 TYR B CA 1
ATOM 3036 C C . TYR B 1 89 ? 35.482 -35.090 91.933 1.00 96.11 89 TYR B C 1
ATOM 3037 O O . TYR B 1 89 ? 35.814 -34.873 93.099 1.00 98.13 89 TYR B O 1
ATOM 3046 N N . GLN B 1 90 ? 34.212 -35.175 91.552 1.00 95.33 90 GLN B N 1
ATOM 3047 C CA . GLN B 1 90 ? 33.133 -35.082 92.525 1.00 97.25 90 GLN B CA 1
ATOM 3048 C C . GLN B 1 90 ? 32.983 -36.417 93.268 1.00 100.62 90 GLN B C 1
ATOM 3049 O O . GLN B 1 90 ? 32.344 -36.488 94.322 1.00 104.73 90 GLN B O 1
ATOM 3055 N N . ALA B 1 91 ? 33.600 -37.462 92.718 1.00 98.14 91 ALA B N 1
ATOM 3056 C CA . ALA B 1 91 ? 33.571 -38.798 93.317 1.00 99.83 91 ALA B CA 1
ATOM 3057 C C . ALA B 1 91 ? 34.498 -38.926 94.529 1.00 103.92 91 ALA B C 1
ATOM 3058 O O . ALA B 1 91 ? 34.312 -39.806 95.373 1.00 105.73 91 ALA B O 1
ATOM 3060 N N . LYS B 1 92 ? 35.497 -38.053 94.609 1.00 104.14 92 LYS B N 1
ATOM 3061 C CA . LYS B 1 92 ? 36.446 -38.075 95.719 1.00 105.64 92 LYS B CA 1
ATOM 3062 C C . LYS B 1 92 ? 35.966 -37.203 96.879 1.00 104.22 92 LYS B C 1
ATOM 3063 O O . LYS B 1 92 ? 34.821 -36.746 96.900 1.00 103.64 92 LYS B O 1
ATOM 3069 N N . ASP B 1 106 ? 21.837 -28.897 94.484 1.00 112.51 106 ASP B N 1
ATOM 3070 C CA . ASP B 1 106 ? 21.751 -28.531 93.071 1.00 118.94 106 ASP B CA 1
ATOM 3071 C C . ASP B 1 106 ? 22.286 -27.129 92.784 1.00 117.19 106 ASP B C 1
ATOM 3072 O O . ASP B 1 106 ? 22.266 -26.668 91.641 1.00 110.70 106 ASP B O 1
ATOM 3077 N N . MET B 1 107 ? 22.742 -26.449 93.830 1.00 120.66 107 MET B N 1
ATOM 3078 C CA . MET B 1 107 ? 23.539 -25.249 93.648 1.00 121.55 107 MET B CA 1
ATOM 3079 C C . MET B 1 107 ? 24.809 -25.706 92.946 1.00 120.21 107 MET B C 1
ATOM 3080 O O . MET B 1 107 ? 25.294 -25.058 92.016 1.00 120.60 107 MET B O 1
ATOM 3085 N N . LEU B 1 108 ? 25.327 -26.848 93.394 1.00 116.18 108 LEU B N 1
ATOM 3086 C CA . LEU B 1 108 ? 26.562 -27.413 92.861 1.00 110.37 108 LEU B CA 1
ATOM 3087 C C . LEU B 1 108 ? 26.341 -28.243 91.602 1.00 100.66 108 LEU B C 1
ATOM 3088 O O . LEU B 1 108 ? 27.052 -28.071 90.611 1.00 96.24 108 LEU B O 1
ATOM 3093 N N . GLN B 1 109 ? 25.366 -29.147 91.643 1.00 96.12 109 GLN B N 1
ATOM 3094 C CA . GLN B 1 109 ? 25.087 -30.007 90.497 1.00 97.65 109 GLN B CA 1
ATOM 3095 C C . GLN B 1 109 ? 25.089 -29.235 89.177 1.00 96.48 109 GLN B C 1
ATOM 3096 O O . GLN B 1 109 ? 25.913 -29.493 88.299 1.00 100.46 109 GLN B O 1
ATOM 3102 N N . ASP B 1 110 ? 24.169 -28.289 89.036 1.00 88.50 110 ASP B N 1
ATOM 3103 C CA . ASP B 1 110 ? 24.128 -27.473 87.833 1.00 87.21 110 ASP B CA 1
ATOM 3104 C C . ASP B 1 110 ? 25.480 -26.826 87.588 1.00 74.01 110 ASP B C 1
ATOM 3105 O O . ASP B 1 110 ? 25.917 -26.708 86.448 1.00 68.21 110 ASP B O 1
ATOM 3110 N N . GLN B 1 111 ? 26.138 -26.404 88.664 1.00 67.01 111 GLN B N 1
ATOM 3111 C CA . GLN B 1 111 ? 27.454 -25.786 88.556 1.00 70.21 111 GLN B CA 1
ATOM 3112 C C . GLN B 1 111 ? 28.500 -26.762 88.023 1.00 63.98 111 GLN B C 1
ATOM 3113 O O . GLN B 1 111 ? 29.284 -26.414 87.147 1.00 56.18 111 GLN B O 1
ATOM 3119 N N . MET B 1 112 ? 28.506 -27.986 88.539 1.00 53.04 112 MET B N 1
ATOM 3120 C CA . MET B 1 112 ? 29.455 -28.975 88.055 1.00 55.33 112 MET B CA 1
ATOM 3121 C C . MET B 1 112 ? 29.214 -29.364 86.601 1.00 53.46 112 MET B C 1
ATOM 3122 O O . MET B 1 112 ? 30.163 -29.539 85.842 1.00 52.40 112 MET B O 1
ATOM 3127 N N . ASP B 1 113 ? 27.955 -29.522 86.213 1.00 54.47 113 ASP B N 1
ATOM 3128 C CA . ASP B 1 113 ? 27.654 -29.956 84.851 1.00 55.12 113 ASP B CA 1
ATOM 3129 C C . ASP B 1 113 ? 27.972 -28.831 83.879 1.00 50.39 113 ASP B C 1
ATOM 3130 O O . ASP B 1 113 ? 28.451 -29.069 82.768 1.00 50.42 113 ASP B O 1
ATOM 3135 N N . MET B 1 114 ? 27.710 -27.599 84.307 1.00 41.44 114 MET B N 1
ATOM 3136 C CA . MET B 1 114 ? 28.039 -26.445 83.482 1.00 55.85 114 MET B CA 1
ATOM 3137 C C . MET B 1 114 ? 29.556 -26.233 83.410 1.00 61.39 114 MET B C 1
ATOM 3138 O O . MET B 1 114 ? 30.107 -26.015 82.334 1.00 69.74 114 MET B O 1
ATOM 3143 N N . ALA B 1 115 ? 30.230 -26.316 84.552 1.00 53.70 115 ALA B N 1
ATOM 3144 C CA . ALA B 1 115 ? 31.680 -26.174 84.584 1.00 51.74 115 ALA B CA 1
ATOM 3145 C C . ALA B 1 115 ? 32.343 -27.234 83.704 1.00 49.80 115 ALA B C 1
ATOM 3146 O O . ALA B 1 115 ? 33.332 -26.959 83.020 1.00 44.17 115 ALA B O 1
ATOM 3148 N N . SER B 1 116 ? 31.775 -28.437 83.698 1.00 35.21 116 SER B N 1
ATOM 3149 C CA . SER B 1 116 ? 32.361 -29.541 82.941 1.00 44.05 116 SER B CA 1
ATOM 3150 C C . SER B 1 116 ? 32.358 -29.300 81.427 1.00 39.51 116 SER B C 1
ATOM 3151 O O . SER B 1 116 ? 32.997 -30.038 80.673 1.00 41.51 116 SER B O 1
ATOM 3154 N N . MET B 1 117 ? 31.645 -28.268 80.989 1.00 36.36 117 MET B N 1
ATOM 3155 C CA . MET B 1 117 ? 31.603 -27.917 79.565 1.00 45.46 117 MET B CA 1
ATOM 3156 C C . MET B 1 117 ? 32.101 -26.478 79.315 1.00 36.35 117 MET B C 1
ATOM 3157 O O . MET B 1 117 ? 31.976 -25.940 78.213 1.00 28.34 117 MET B O 1
ATOM 3162 N N . SER B 1 118 ? 32.625 -25.854 80.358 1.00 30.09 118 SER B N 1
ATOM 3163 C CA . SER B 1 118 ? 33.014 -24.450 80.292 1.00 31.75 118 SER B CA 1
ATOM 3164 C C . SER B 1 118 ? 34.452 -24.216 79.843 1.00 33.31 118 SER B C 1
ATOM 3165 O O . SER B 1 118 ? 35.322 -25.068 80.057 1.00 28.38 118 SER B O 1
ATOM 3168 N N . PRO B 1 119 ? 34.703 -23.053 79.211 1.00 26.64 119 PRO B N 1
ATOM 3169 C CA . PRO B 1 119 ? 36.068 -22.700 78.811 1.00 26.64 119 PRO B CA 1
ATOM 3170 C C . PRO B 1 119 ? 36.992 -22.834 80.010 1.00 24.26 119 PRO B C 1
ATOM 3171 O O . PRO B 1 119 ? 36.646 -22.422 81.119 1.00 25.04 119 PRO B O 1
ATOM 3175 N N . GLY B 1 120 ? 38.142 -23.453 79.798 1.00 21.73 120 GLY B N 1
ATOM 3176 C CA . GLY B 1 120 ? 39.116 -23.603 80.863 1.00 22.59 120 GLY B CA 1
ATOM 3177 C C . GLY B 1 120 ? 39.092 -24.974 81.523 1.00 25.21 120 GLY B C 1
ATOM 3178 O O . GLY B 1 120 ? 40.049 -25.315 82.228 1.00 27.64 120 GLY B O 1
ATOM 3179 N N . ILE B 1 121 ? 38.019 -25.746 81.325 1.00 21.49 121 ILE B N 1
ATOM 3180 C CA . ILE B 1 121 ? 37.906 -27.059 81.977 1.00 23.17 121 ILE B CA 1
ATOM 3181 C C . ILE B 1 121 ? 38.972 -28.024 81.471 1.00 29.32 121 ILE B C 1
ATOM 3182 O O . ILE B 1 121 ? 39.467 -28.864 82.219 1.00 28.87 121 ILE B O 1
ATOM 3187 N N . ASP B 1 122 ? 39.347 -27.876 80.206 1.00 22.28 122 ASP B N 1
ATOM 3188 C CA . ASP B 1 122 ? 40.349 -28.747 79.606 1.00 26.00 122 ASP B CA 1
ATOM 3189 C C . ASP B 1 122 ? 41.698 -28.580 80.282 1.00 31.27 122 ASP B C 1
ATOM 3190 O O . ASP B 1 122 ? 42.426 -29.555 80.470 1.00 25.52 122 ASP B O 1
ATOM 3195 N N . GLU B 1 123 ? 42.025 -27.346 80.666 1.00 20.44 123 GLU B N 1
ATOM 3196 C CA . GLU B 1 123 ? 43.323 -27.098 81.291 1.00 20.99 123 GLU B CA 1
ATOM 3197 C C . GLU B 1 123 ? 43.341 -27.590 82.740 1.00 23.35 123 GLU B C 1
ATOM 3198 O O . GLU B 1 123 ? 44.340 -28.151 83.197 1.00 31.46 123 GLU B O 1
ATOM 3204 N N . ALA B 1 124 ? 42.244 -27.360 83.459 1.00 24.74 124 ALA B N 1
ATOM 3205 C CA . ALA B 1 124 ? 42.057 -27.914 84.808 1.00 31.04 124 ALA B CA 1
ATOM 3206 C C . ALA B 1 124 ? 42.167 -29.436 84.802 1.00 25.59 124 ALA B C 1
ATOM 3207 O O . ALA B 1 124 ? 42.787 -30.037 85.685 1.00 24.21 124 ALA B O 1
ATOM 3209 N N . ALA B 1 125 ? 41.550 -30.072 83.812 1.00 24.84 125 ALA B N 1
ATOM 3210 C CA . ALA B 1 125 ? 41.596 -31.541 83.747 1.00 27.78 125 ALA B CA 1
ATOM 3211 C C . ALA B 1 125 ? 43.019 -32.024 83.421 1.00 31.81 125 ALA B C 1
ATOM 3212 O O . ALA B 1 125 ? 43.470 -33.047 83.930 1.00 27.55 125 ALA B O 1
ATOM 3214 N N . ALA B 1 126 ? 43.732 -31.287 82.572 1.00 23.18 126 ALA B N 1
ATOM 3215 C CA . ALA B 1 126 ? 45.130 -31.625 82.300 1.00 18.50 126 ALA B CA 1
ATOM 3216 C C . ALA B 1 126 ? 45.951 -31.514 83.586 1.00 26.27 126 ALA B C 1
ATOM 3217 O O . ALA B 1 126 ? 46.773 -32.364 83.871 1.00 26.14 126 ALA B O 1
ATOM 3219 N N . PHE B 1 127 ? 45.717 -30.475 84.384 1.00 30.59 127 PHE B N 1
ATOM 3220 C CA . PHE B 1 127 ? 46.525 -30.287 85.577 1.00 26.39 127 PHE B CA 1
ATOM 3221 C C . PHE B 1 127 ? 46.270 -31.417 86.589 1.00 29.50 127 PHE B C 1
ATOM 3222 O O . PHE B 1 127 ? 47.185 -31.889 87.270 1.00 32.92 127 PHE B O 1
ATOM 3230 N N . ASP B 1 128 ? 45.024 -31.862 86.655 1.00 27.68 128 ASP B N 1
ATOM 3231 C CA . ASP B 1 128 ? 44.659 -33.038 87.450 1.00 34.62 128 ASP B CA 1
ATOM 3232 C C . ASP B 1 128 ? 45.440 -34.309 87.054 1.00 34.19 128 ASP B C 1
ATOM 3233 O O . ASP B 1 128 ? 45.811 -35.107 87.908 1.00 34.57 128 ASP B O 1
ATOM 3238 N N . GLN B 1 129 ? 45.710 -34.492 85.764 1.00 32.52 129 GLN B N 1
ATOM 3239 C CA . GLN B 1 129 ? 46.526 -35.617 85.326 1.00 24.39 129 GLN B CA 1
ATOM 3240 C C . GLN B 1 129 ? 47.941 -35.498 85.847 1.00 28.15 129 GLN B C 1
ATOM 3241 O O . GLN B 1 129 ? 48.544 -36.479 86.291 1.00 28.60 129 GLN B O 1
ATOM 3247 N N . PHE B 1 130 ? 48.475 -34.287 85.820 1.00 30.86 130 PHE B N 1
ATOM 3248 C CA . PHE B 1 130 ? 49.813 -34.070 86.356 1.00 30.65 130 PHE B CA 1
ATOM 3249 C C . PHE B 1 130 ? 49.854 -34.455 87.832 1.00 35.58 130 PHE B C 1
ATOM 3250 O O . PHE B 1 130 ? 50.770 -35.172 88.280 1.00 29.34 130 PHE B O 1
ATOM 3258 N N . LEU B 1 131 ? 48.864 -33.980 88.588 1.00 26.93 131 LEU B N 1
ATOM 3259 C CA . LEU B 1 131 ? 48.829 -34.241 90.026 1.00 33.54 131 LEU B CA 1
ATOM 3260 C C . LEU B 1 131 ? 48.805 -35.748 90.289 1.00 35.39 131 LEU B C 1
ATOM 3261 O O . LEU B 1 131 ? 49.492 -36.247 91.164 1.00 39.06 131 LEU B O 1
ATOM 3266 N N . ARG B 1 132 ? 48.030 -36.471 89.498 1.00 36.72 132 ARG B N 1
ATOM 3267 C CA . ARG B 1 132 ? 47.870 -37.907 89.695 1.00 34.30 132 ARG B CA 1
ATOM 3268 C C . ARG B 1 132 ? 49.169 -38.698 89.526 1.00 38.83 132 ARG B C 1
ATOM 3269 O O . ARG B 1 132 ? 49.426 -39.618 90.279 1.00 38.34 132 ARG B O 1
ATOM 3277 N N . TYR B 1 133 ? 49.987 -38.345 88.539 1.00 38.84 133 TYR B N 1
ATOM 3278 C CA . TYR B 1 133 ? 51.196 -39.124 88.260 1.00 34.35 133 TYR B CA 1
ATOM 3279 C C . TYR B 1 133 ? 52.475 -38.649 88.938 1.00 41.14 133 TYR B C 1
ATOM 3280 O O . TYR B 1 133 ? 53.433 -39.420 89.079 1.00 40.69 133 TYR B O 1
ATOM 3289 N N . MET B 1 134 ? 52.507 -37.389 89.356 1.00 38.63 134 MET B N 1
ATOM 3290 C CA . MET B 1 134 ? 53.644 -36.926 90.134 1.00 45.13 134 MET B CA 1
ATOM 3291 C C . MET B 1 134 ? 53.600 -37.627 91.486 1.00 53.99 134 MET B C 1
ATOM 3292 O O . MET B 1 134 ? 54.626 -37.808 92.137 1.00 55.79 134 MET B O 1
ATOM 3297 N N . THR B 1 135 ? 52.388 -37.998 91.897 1.00 62.91 135 THR B N 1
ATOM 3298 C CA . THR B 1 135 ? 52.158 -38.688 93.160 1.00 82.13 135 THR B CA 1
ATOM 3299 C C . THR B 1 135 ? 52.621 -40.142 93.051 1.00 83.43 135 THR B C 1
ATOM 3300 O O . THR B 1 135 ? 53.700 -40.511 93.528 1.00 87.42 135 THR B O 1
ATOM 3304 N N . THR B 1 136 ? 51.789 -40.955 92.409 1.00 67.72 136 THR B N 1
ATOM 3305 C CA . THR B 1 136 ? 52.106 -42.341 92.139 1.00 67.47 136 THR B CA 1
ATOM 3306 C C . THR B 1 136 ? 53.114 -42.423 91.009 1.00 66.11 136 THR B C 1
ATOM 3307 O O . THR B 1 136 ? 52.731 -42.492 89.840 1.00 64.28 136 THR B O 1
ATOM 3311 N N . ASP B 1 137 ? 54.400 -42.403 91.341 1.00 63.59 137 ASP B N 1
ATOM 3312 C CA . ASP B 1 137 ? 55.419 -42.620 90.321 1.00 61.46 137 ASP B CA 1
ATOM 3313 C C . ASP B 1 137 ? 55.268 -44.035 89.757 1.00 69.63 137 ASP B C 1
ATOM 3314 O O . ASP B 1 137 ? 55.926 -44.981 90.194 1.00 71.66 137 ASP B O 1
ATOM 3319 N N . GLU B 1 138 ? 54.377 -44.157 88.781 1.00 65.80 138 GLU B N 1
ATOM 3320 C CA . GLU B 1 138 ? 54.003 -45.439 88.204 1.00 58.21 138 GLU B CA 1
ATOM 3321 C C . GLU B 1 138 ? 54.568 -45.528 86.782 1.00 46.20 138 GLU B C 1
ATOM 3322 O O . GLU B 1 138 ? 54.732 -46.607 86.233 1.00 47.26 138 GLU B O 1
ATOM 3328 N N . TYR B 1 139 ? 54.900 -44.379 86.203 1.00 34.33 139 TYR B N 1
ATOM 3329 C CA . TYR B 1 139 ? 55.497 -44.362 84.882 1.00 33.94 139 TYR B CA 1
ATOM 3330 C C . TYR B 1 139 ? 56.907 -43.813 85.007 1.00 33.04 139 TYR B C 1
ATOM 3331 O O . TYR B 1 139 ? 57.138 -42.951 85.833 1.00 29.49 139 TYR B O 1
ATOM 3340 N N . ASP B 1 140 ? 57.849 -44.302 84.204 1.00 25.44 140 ASP B N 1
ATOM 3341 C CA . ASP B 1 140 ? 59.166 -43.670 84.176 1.00 25.47 140 ASP B CA 1
ATOM 3342 C C . ASP B 1 140 ? 59.077 -42.289 83.494 1.00 31.87 140 ASP B C 1
ATOM 3343 O O . ASP B 1 140 ? 59.837 -41.379 83.795 1.00 30.47 140 ASP B O 1
ATOM 3348 N N . ILE B 1 141 ? 58.163 -42.149 82.546 1.00 26.16 141 ILE B N 1
ATOM 3349 C CA . ILE B 1 141 ? 58.051 -40.894 81.838 1.00 26.95 141 ILE B CA 1
ATOM 3350 C C . ILE B 1 141 ? 56.640 -40.668 81.346 1.00 22.94 141 ILE B C 1
ATOM 3351 O O . ILE B 1 141 ? 55.990 -41.587 80.853 1.00 32.88 141 ILE B O 1
ATOM 3356 N N . VAL B 1 142 ? 56.168 -39.442 81.532 1.00 23.42 142 VAL B N 1
ATOM 3357 C CA . VAL B 1 142 ? 54.864 -39.008 81.071 1.00 24.49 142 VAL B CA 1
ATOM 3358 C C . VAL B 1 142 ? 55.088 -37.848 80.101 1.00 28.80 142 VAL B C 1
ATOM 3359 O O . VAL B 1 142 ? 55.735 -36.858 80.439 1.00 24.21 142 VAL B O 1
ATOM 3363 N N . ILE B 1 143 ? 54.546 -37.983 78.900 1.00 22.10 143 ILE B N 1
ATOM 3364 C CA . ILE B 1 143 ? 54.708 -36.998 77.854 1.00 19.91 143 ILE B CA 1
ATOM 3365 C C . ILE B 1 143 ? 53.357 -36.334 77.603 1.00 22.09 143 ILE B C 1
ATOM 3366 O O . ILE B 1 143 ? 52.358 -37.033 77.320 1.00 18.16 143 ILE B O 1
ATOM 3371 N N . PHE B 1 144 ? 53.304 -35.007 77.775 1.00 18.23 144 PHE B N 1
ATOM 3372 C CA . PHE B 1 144 ? 52.085 -34.224 77.481 1.00 20.43 144 PHE B CA 1
ATOM 3373 C C . PHE B 1 144 ? 52.106 -33.743 76.053 1.00 22.51 144 PHE B C 1
ATOM 3374 O O . PHE B 1 144 ? 52.993 -32.999 75.650 1.00 23.39 144 PHE B O 1
ATOM 3382 N N . ASP B 1 145 ? 51.136 -34.202 75.279 1.00 22.91 145 ASP B N 1
ATOM 3383 C CA . ASP B 1 145 ? 50.975 -33.747 73.910 1.00 22.37 145 ASP B CA 1
ATOM 3384 C C . ASP B 1 145 ? 50.025 -32.572 74.018 1.00 25.36 145 ASP B C 1
ATOM 3385 O O . ASP B 1 145 ? 48.814 -32.770 74.083 1.00 18.97 145 ASP B O 1
ATOM 3390 N N . THR B 1 146 ? 50.566 -31.351 74.046 1.00 22.65 146 THR B N 1
ATOM 3391 C CA . THR B 1 146 ? 49.783 -30.184 74.447 1.00 20.43 146 THR B CA 1
ATOM 3392 C C . THR B 1 146 ? 48.964 -29.532 73.336 1.00 24.91 146 THR B C 1
ATOM 3393 O O . THR B 1 146 ? 49.158 -29.751 72.134 1.00 20.66 146 THR B O 1
ATOM 3397 N N . ALA B 1 147 ? 48.002 -28.740 73.779 1.00 20.29 147 ALA B N 1
ATOM 3398 C CA . ALA B 1 147 ? 47.247 -27.869 72.899 1.00 19.35 147 ALA B CA 1
ATOM 3399 C C . ALA B 1 147 ? 48.158 -26.767 72.343 1.00 16.69 147 ALA B C 1
ATOM 3400 O O . ALA B 1 147 ? 49.265 -26.539 72.856 1.00 17.05 147 ALA B O 1
ATOM 3402 N N . PRO B 1 148 ? 47.723 -26.130 71.251 1.00 19.01 148 PRO B N 1
ATOM 3403 C CA . PRO B 1 148 ? 48.592 -25.114 70.674 1.00 19.73 148 PRO B CA 1
ATOM 3404 C C . PRO B 1 148 ? 48.963 -24.027 71.680 1.00 21.33 148 PRO B C 1
ATOM 3405 O O . PRO B 1 148 ? 48.303 -23.855 72.701 1.00 19.32 148 PRO B O 1
ATOM 3409 N N . THR B 1 149 ? 50.040 -23.319 71.362 1.00 17.37 149 THR B N 1
ATOM 3410 C CA . THR B 1 149 ? 50.738 -22.404 72.273 1.00 20.60 149 THR B CA 1
ATOM 3411 C C . THR B 1 149 ? 49.867 -21.696 73.308 1.00 25.14 149 THR B C 1
ATOM 3412 O O . THR B 1 149 ? 50.104 -21.771 74.514 1.00 22.48 149 THR B O 1
ATOM 3416 N N . GLY B 1 150 ? 48.883 -20.954 72.826 1.00 21.67 150 GLY B N 1
ATOM 3417 C CA . GLY B 1 150 ? 48.227 -19.981 73.680 1.00 18.63 150 GLY B CA 1
ATOM 3418 C C . GLY B 1 150 ? 47.528 -20.563 74.889 1.00 25.08 150 GLY B C 1
ATOM 3419 O O . GLY B 1 150 ? 47.606 -20.000 75.986 1.00 24.42 150 GLY B O 1
ATOM 3420 N N . HIS B 1 151 ? 46.858 -21.699 74.700 1.00 15.94 151 HIS B N 1
ATOM 3421 C CA . HIS B 1 151 ? 46.151 -22.345 75.795 1.00 18.64 151 HIS B CA 1
ATOM 3422 C C . HIS B 1 151 ? 47.073 -23.210 76.635 1.00 16.03 151 HIS B C 1
ATOM 3423 O O . HIS B 1 151 ? 46.797 -23.476 77.802 1.00 24.94 151 HIS B O 1
ATOM 3430 N N . THR B 1 152 ? 48.176 -23.648 76.050 1.00 17.46 152 THR B N 1
ATOM 3431 C CA . THR B 1 152 ? 49.184 -24.337 76.859 1.00 17.99 152 THR B CA 1
ATOM 3432 C C . THR B 1 152 ? 49.874 -23.407 77.884 1.00 18.86 152 THR B C 1
ATOM 3433 O O . THR B 1 152 ? 50.176 -23.815 79.016 1.00 19.88 152 THR B O 1
ATOM 3437 N N . LEU B 1 153 ? 50.085 -22.145 77.517 1.00 19.62 153 LEU B N 1
ATOM 3438 C CA . LEU B 1 153 ? 50.552 -21.189 78.510 1.00 24.33 153 LEU B CA 1
ATOM 3439 C C . LEU B 1 153 ? 49.536 -21.080 79.688 1.00 24.39 153 LEU B C 1
ATOM 3440 O O . LEU B 1 153 ? 49.942 -21.068 80.844 1.00 21.28 153 LEU B O 1
ATOM 3445 N N . ARG B 1 154 ? 48.234 -21.004 79.398 1.00 23.21 154 ARG B N 1
ATOM 3446 C CA . ARG B 1 154 ? 47.227 -21.024 80.471 1.00 22.12 154 ARG B CA 1
ATOM 3447 C C . ARG B 1 154 ? 47.358 -22.255 81.349 1.00 28.16 154 ARG B C 1
ATOM 3448 O O . ARG B 1 154 ? 47.184 -22.193 82.569 1.00 26.14 154 ARG B O 1
ATOM 3456 N N . LEU B 1 155 ? 47.619 -23.392 80.730 1.00 24.42 155 LEU B N 1
ATOM 3457 C CA . LEU B 1 155 ? 47.819 -24.604 81.502 1.00 25.75 155 LEU B CA 1
ATOM 3458 C C . LEU B 1 155 ? 49.029 -24.437 82.410 1.00 26.72 155 LEU B C 1
ATOM 3459 O O . LEU B 1 155 ? 48.983 -24.761 83.589 1.00 25.95 155 LEU B O 1
ATOM 3464 N N . LEU B 1 156 ? 50.124 -23.922 81.864 1.00 22.08 156 LEU B N 1
ATOM 3465 C CA . LEU B 1 156 ? 51.370 -23.923 82.632 1.00 25.26 156 LEU B CA 1
ATOM 3466 C C . LEU B 1 156 ? 51.354 -22.880 83.750 1.00 32.38 156 LEU B C 1
ATOM 3467 O O . LEU B 1 156 ? 52.102 -22.999 84.710 1.00 35.15 156 LEU B O 1
ATOM 3472 N N . SER B 1 157 ? 50.488 -21.873 83.640 1.00 29.43 157 SER B N 1
ATOM 3473 C CA . SER B 1 157 ? 50.385 -20.890 84.706 1.00 39.09 157 SER B CA 1
ATOM 3474 C C . SER B 1 157 ? 49.257 -21.236 85.677 1.00 32.42 157 SER B C 1
ATOM 3475 O O . SER B 1 157 ? 49.036 -20.526 86.646 1.00 32.80 157 SER B O 1
ATOM 3478 N N . PHE B 1 158 ? 48.530 -22.315 85.407 1.00 28.44 158 PHE B N 1
ATOM 3479 C CA . PHE B 1 158 ? 47.365 -22.661 86.232 1.00 32.33 158 PHE B CA 1
ATOM 3480 C C . PHE B 1 158 ? 47.702 -22.994 87.709 1.00 33.65 158 PHE B C 1
ATOM 3481 O O . PHE B 1 158 ? 46.897 -22.746 88.600 1.00 32.29 158 PHE B O 1
ATOM 3489 N N . PRO B 1 159 ? 48.887 -23.559 87.970 1.00 32.59 159 PRO B N 1
ATOM 3490 C CA . PRO B 1 159 ? 49.122 -23.940 89.373 1.00 36.65 159 PRO B CA 1
ATOM 3491 C C . PRO B 1 159 ? 49.148 -22.737 90.319 1.00 40.42 159 PRO B C 1
ATOM 3492 O O . PRO B 1 159 ? 48.443 -22.759 91.328 1.00 39.29 159 PRO B O 1
ATOM 3496 N N . GLU B 1 160 ? 49.913 -21.699 89.991 1.00 39.52 160 GLU B N 1
ATOM 3497 C CA . GLU B 1 160 ? 49.862 -20.455 90.763 1.00 43.18 160 GLU B CA 1
ATOM 3498 C C . GLU B 1 160 ? 48.429 -19.943 91.001 1.00 38.34 160 GLU B C 1
ATOM 3499 O O . GLU B 1 160 ? 48.072 -19.576 92.112 1.00 44.79 160 GLU B O 1
ATOM 3505 N N . ILE B 1 161 ? 47.611 -19.922 89.958 1.00 42.61 161 ILE B N 1
ATOM 3506 C CA . ILE B 1 161 ? 46.227 -19.471 90.083 1.00 44.66 161 ILE B CA 1
ATOM 3507 C C . ILE B 1 161 ? 45.430 -20.374 91.009 1.00 44.23 161 ILE B C 1
ATOM 3508 O O . ILE B 1 161 ? 44.647 -19.909 91.828 1.00 39.40 161 ILE B O 1
ATOM 3513 N N . MET B 1 162 ? 45.620 -21.676 90.862 1.00 45.99 162 MET B N 1
ATOM 3514 C CA . MET B 1 162 ? 44.928 -22.638 91.701 1.00 46.65 162 MET B CA 1
ATOM 3515 C C . MET B 1 162 ? 45.325 -22.415 93.146 1.00 43.23 162 MET B C 1
ATOM 3516 O O . MET B 1 162 ? 44.490 -22.459 94.047 1.00 38.32 162 MET B O 1
ATOM 3521 N N . ASP B 1 163 ? 46.617 -22.211 93.361 1.00 36.35 163 ASP B N 1
ATOM 3522 C CA . ASP B 1 163 ? 47.122 -22.029 94.706 1.00 47.61 163 ASP B CA 1
ATOM 3523 C C . ASP B 1 163 ? 46.391 -20.865 95.362 1.00 53.50 163 ASP B C 1
ATOM 3524 O O . ASP B 1 163 ? 45.685 -21.031 96.359 1.00 56.70 163 ASP B O 1
ATOM 3529 N N . SER B 1 164 ? 46.559 -19.687 94.783 1.00 44.80 164 SER B N 1
ATOM 3530 C CA . SER B 1 164 ? 45.925 -18.496 95.307 1.00 47.20 164 SER B CA 1
ATOM 3531 C C . SER B 1 164 ? 44.451 -18.738 95.567 1.00 48.83 164 SER B C 1
ATOM 3532 O O . SER B 1 164 ? 43.924 -18.389 96.621 1.00 50.40 164 SER B O 1
ATOM 3535 N N . TRP B 1 165 ? 43.785 -19.348 94.598 1.00 46.67 165 TRP B N 1
ATOM 3536 C CA . TRP B 1 165 ? 42.342 -19.497 94.665 1.00 42.53 165 TRP B CA 1
ATOM 3537 C C . TRP B 1 165 ? 41.922 -20.348 95.852 1.00 44.06 165 TRP B C 1
ATOM 3538 O O . TRP B 1 165 ? 41.008 -19.982 96.586 1.00 48.32 165 TRP B O 1
ATOM 3549 N N . VAL B 1 166 ? 42.578 -21.493 96.020 1.00 41.33 166 VAL B N 1
ATOM 3550 C CA . VAL B 1 166 ? 42.255 -22.401 97.112 1.00 42.66 166 VAL B CA 1
ATOM 3551 C C . VAL B 1 166 ? 42.470 -21.682 98.444 1.00 44.54 166 VAL B C 1
ATOM 3552 O O . VAL B 1 166 ? 41.690 -21.839 99.371 1.00 49.79 166 VAL B O 1
ATOM 3556 N N . GLY B 1 167 ? 43.528 -20.883 98.515 1.00 41.30 167 GLY B N 1
ATOM 3557 C CA . GLY B 1 167 ? 43.819 -20.100 99.700 1.00 51.09 167 GLY B CA 1
ATOM 3558 C C . GLY B 1 167 ? 42.672 -19.164 100.022 1.00 51.02 167 GLY B C 1
ATOM 3559 O O . GLY B 1 167 ? 42.149 -19.179 101.134 1.00 50.13 167 GLY B O 1
ATOM 3560 N N . LYS B 1 168 ? 42.279 -18.352 99.043 1.00 50.25 168 LYS B N 1
ATOM 3561 C CA . LYS B 1 168 ? 41.133 -17.465 99.207 1.00 55.27 168 LYS B CA 1
ATOM 3562 C C . LYS B 1 168 ? 39.926 -18.267 99.666 1.00 55.15 168 LYS B C 1
ATOM 3563 O O . LYS B 1 168 ? 39.209 -17.860 100.571 1.00 60.01 168 LYS B O 1
ATOM 3569 N N . MET B 1 169 ? 39.699 -19.416 99.049 1.00 54.26 169 MET B N 1
ATOM 3570 C CA . MET B 1 169 ? 38.581 -20.241 99.464 1.00 55.99 169 MET B CA 1
ATOM 3571 C C . MET B 1 169 ? 38.767 -20.701 100.902 1.00 60.63 169 MET B C 1
ATOM 3572 O O . MET B 1 169 ? 37.791 -20.846 101.630 1.00 59.36 169 MET B O 1
ATOM 3577 N N . ILE B 1 170 ? 40.011 -20.922 101.321 1.00 57.98 170 ILE B N 1
ATOM 3578 C CA . ILE B 1 170 ? 40.242 -21.406 102.677 1.00 60.01 170 ILE B CA 1
ATOM 3579 C C . ILE B 1 170 ? 39.716 -20.414 103.713 1.00 59.35 170 ILE B C 1
ATOM 3580 O O . ILE B 1 170 ? 38.816 -20.737 104.489 1.00 56.17 170 ILE B O 1
ATOM 3585 N N . LYS B 1 171 ? 40.281 -19.211 103.715 1.00 67.07 171 LYS B N 1
ATOM 3586 C CA . LYS B 1 171 ? 39.947 -18.208 104.720 1.00 74.37 171 LYS B CA 1
ATOM 3587 C C . LYS B 1 171 ? 38.463 -17.870 104.713 1.00 72.64 171 LYS B C 1
ATOM 3588 O O . LYS B 1 171 ? 37.898 -17.510 105.742 1.00 74.08 171 LYS B O 1
ATOM 3594 N N . ILE B 1 172 ? 37.833 -18.000 103.552 1.00 73.01 172 ILE B N 1
ATOM 3595 C CA . ILE B 1 172 ? 36.413 -17.698 103.421 1.00 71.61 172 ILE B CA 1
ATOM 3596 C C . ILE B 1 172 ? 35.510 -18.777 104.017 1.00 65.89 172 ILE B C 1
ATOM 3597 O O . ILE B 1 172 ? 34.456 -18.464 104.562 1.00 65.09 172 ILE B O 1
ATOM 3602 N N . ARG B 1 173 ? 35.914 -20.039 103.926 1.00 65.86 173 ARG B N 1
ATOM 3603 C CA . ARG B 1 173 ? 35.161 -21.102 104.589 1.00 73.72 173 ARG B CA 1
ATOM 3604 C C . ARG B 1 173 ? 35.261 -20.925 106.105 1.00 68.00 173 ARG B C 1
ATOM 3605 O O . ARG B 1 173 ? 34.277 -21.087 106.818 1.00 70.48 173 ARG B O 1
ATOM 3613 N N . ARG B 1 174 ? 36.452 -20.593 106.591 1.00 63.18 174 ARG B N 1
ATOM 3614 C CA . ARG B 1 174 ? 36.646 -20.376 108.020 1.00 75.65 174 ARG B CA 1
ATOM 3615 C C . ARG B 1 174 ? 35.724 -19.269 108.517 1.00 80.69 174 ARG B C 1
ATOM 3616 O O . ARG B 1 174 ? 34.842 -19.506 109.345 1.00 85.61 174 ARG B O 1
ATOM 3624 N N . GLN B 1 175 ? 35.942 -18.059 108.005 1.00 74.65 175 GLN B N 1
ATOM 3625 C CA . GLN B 1 175 ? 35.119 -16.904 108.354 1.00 78.46 175 GLN B CA 1
ATOM 3626 C C . GLN B 1 175 ? 33.631 -17.235 108.426 1.00 77.27 175 GLN B C 1
ATOM 3627 O O . GLN B 1 175 ? 32.891 -16.622 109.199 1.00 77.41 175 GLN B O 1
ATOM 3633 N N . ILE B 1 176 ? 33.194 -18.198 107.620 1.00 68.15 176 ILE B N 1
ATOM 3634 C CA . ILE B 1 176 ? 31.772 -18.493 107.509 1.00 66.82 176 ILE B CA 1
ATOM 3635 C C . ILE B 1 176 ? 31.255 -19.435 108.591 1.00 70.62 176 ILE B C 1
ATOM 3636 O O . ILE B 1 176 ? 30.131 -19.272 109.060 1.00 74.51 176 ILE B O 1
ATOM 3641 N N . GLY B 1 177 ? 32.067 -20.404 109.001 1.00 71.80 177 GLY B N 1
ATOM 3642 C CA . GLY B 1 177 ? 31.600 -21.398 109.949 1.00 78.91 177 GLY B CA 1
ATOM 3643 C C . GLY B 1 177 ? 30.160 -21.767 109.635 1.00 88.30 177 GLY B C 1
ATOM 3644 O O . GLY B 1 177 ? 29.884 -22.371 108.597 1.00 91.52 177 GLY B O 1
ATOM 3645 N N . SER B 1 178 ? 29.234 -21.373 110.507 1.00 88.31 178 SER B N 1
ATOM 3646 C CA . SER B 1 178 ? 27.815 -21.675 110.304 1.00 85.02 178 SER B CA 1
ATOM 3647 C C . SER B 1 178 ? 26.952 -20.430 110.050 1.00 81.92 178 SER B C 1
ATOM 3648 O O . SER B 1 178 ? 26.679 -20.059 108.902 1.00 76.50 178 SER B O 1
ATOM 3651 N N . ALA B 1 199 ? 36.606 -30.100 107.179 1.00 104.02 199 ALA B N 1
ATOM 3652 C CA . ALA B 1 199 ? 37.141 -30.371 105.847 1.00 103.19 199 ALA B CA 1
ATOM 3653 C C . ALA B 1 199 ? 38.141 -29.308 105.391 1.00 104.72 199 ALA B C 1
ATOM 3654 O O . ALA B 1 199 ? 38.701 -29.407 104.298 1.00 104.48 199 ALA B O 1
ATOM 3656 N N . LEU B 1 200 ? 38.355 -28.290 106.221 1.00 105.46 200 LEU B N 1
ATOM 3657 C CA . LEU B 1 200 ? 39.416 -27.319 105.970 1.00 108.21 200 LEU B CA 1
ATOM 3658 C C . LEU B 1 200 ? 40.750 -28.053 106.009 1.00 113.39 200 LEU B C 1
ATOM 3659 O O . LEU B 1 200 ? 41.754 -27.593 105.459 1.00 111.95 200 LEU B O 1
ATOM 3664 N N . GLN B 1 201 ? 40.740 -29.202 106.678 1.00 116.69 201 GLN B N 1
ATOM 3665 C CA . GLN B 1 201 ? 41.910 -30.062 106.801 1.00 118.48 201 GLN B CA 1
ATOM 3666 C C . GLN B 1 201 ? 42.282 -30.711 105.460 1.00 114.95 201 GLN B C 1
ATOM 3667 O O . GLN B 1 201 ? 43.438 -31.071 105.223 1.00 110.29 201 GLN B O 1
ATOM 3673 N N . ASP B 1 202 ? 41.294 -30.844 104.581 1.00 114.39 202 ASP B N 1
ATOM 3674 C CA . ASP B 1 202 ? 41.498 -31.472 103.283 1.00 112.32 202 ASP B CA 1
ATOM 3675 C C . ASP B 1 202 ? 41.928 -30.450 102.244 1.00 105.28 202 ASP B C 1
ATOM 3676 O O . ASP B 1 202 ? 43.008 -30.564 101.663 1.00 103.86 202 ASP B O 1
ATOM 3681 N N . MET B 1 203 ? 41.077 -29.455 102.012 1.00 99.37 203 MET B N 1
ATOM 3682 C CA . MET B 1 203 ? 41.403 -28.376 101.092 1.00 91.28 203 MET B CA 1
ATOM 3683 C C . MET B 1 203 ? 42.837 -27.939 101.333 1.00 78.14 203 MET B C 1
ATOM 3684 O O . MET B 1 203 ? 43.574 -27.636 100.394 1.00 69.14 203 MET B O 1
ATOM 3689 N N . GLU B 1 204 ? 43.226 -27.922 102.603 1.00 73.18 204 GLU B N 1
ATOM 3690 C CA . GLU B 1 204 ? 44.567 -27.511 102.993 1.00 77.67 204 GLU B CA 1
ATOM 3691 C C . GLU B 1 204 ? 45.627 -28.465 102.446 1.00 76.30 204 GLU B C 1
ATOM 3692 O O . GLU B 1 204 ? 46.743 -28.050 102.126 1.00 77.30 204 GLU B O 1
ATOM 3698 N N . ALA B 1 205 ? 45.279 -29.742 102.347 1.00 74.52 205 ALA B N 1
ATOM 3699 C CA . ALA B 1 205 ? 46.211 -30.737 101.834 1.00 70.66 205 ALA B CA 1
ATOM 3700 C C . ALA B 1 205 ? 46.406 -30.502 100.344 1.00 68.15 205 ALA B C 1
ATOM 3701 O O . ALA B 1 205 ? 47.535 -30.341 99.868 1.00 66.70 205 ALA B O 1
ATOM 3703 N N . THR B 1 206 ? 45.294 -30.463 99.617 1.00 59.38 206 THR B N 1
ATOM 3704 C CA . THR B 1 206 ? 45.336 -30.221 98.182 1.00 60.07 206 THR B CA 1
ATOM 3705 C C . THR B 1 206 ? 46.097 -28.939 97.827 1.00 53.99 206 THR B C 1
ATOM 3706 O O . THR B 1 206 ? 46.718 -28.864 96.771 1.00 57.09 206 THR B O 1
ATOM 3710 N N . LYS B 1 207 ? 46.080 -27.945 98.713 1.00 51.80 207 LYS B N 1
ATOM 3711 C CA . LYS B 1 207 ? 46.858 -26.729 98.478 1.00 52.14 207 LYS B CA 1
ATOM 3712 C C . LYS B 1 207 ? 48.357 -27.043 98.470 1.00 56.94 207 LYS B C 1
ATOM 3713 O O . LYS B 1 207 ? 49.113 -26.522 97.641 1.00 50.82 207 LYS B O 1
ATOM 3719 N N . LYS B 1 208 ? 48.787 -27.892 99.398 1.00 55.48 208 LYS B N 1
ATOM 3720 C CA . LYS B 1 208 ? 50.188 -28.276 99.461 1.00 56.35 208 LYS B CA 1
ATOM 3721 C C . LYS B 1 208 ? 50.508 -29.202 98.293 1.00 58.88 208 LYS B C 1
ATOM 3722 O O . LYS B 1 208 ? 51.611 -29.166 97.746 1.00 61.28 208 LYS B O 1
ATOM 3728 N N . GLN B 1 209 ? 49.537 -30.027 97.913 1.00 50.16 209 GLN B N 1
ATOM 3729 C CA . GLN B 1 209 ? 49.671 -30.849 96.719 1.00 51.69 209 GLN B CA 1
ATOM 3730 C C . GLN B 1 209 ? 49.955 -29.940 95.516 1.00 46.70 209 GLN B C 1
ATOM 3731 O O . GLN B 1 209 ? 50.843 -30.215 94.713 1.00 43.75 209 GLN B O 1
ATOM 3737 N N . ILE B 1 210 ? 49.221 -28.835 95.420 1.00 37.57 210 ILE B N 1
ATOM 3738 C CA . ILE B 1 210 ? 49.364 -27.945 94.290 1.00 36.85 210 ILE B CA 1
ATOM 3739 C C . ILE B 1 210 ? 50.744 -27.321 94.259 1.00 44.47 210 ILE B C 1
ATOM 3740 O O . ILE B 1 210 ? 51.358 -27.217 93.198 1.00 43.46 210 ILE B O 1
ATOM 3745 N N . ASN B 1 211 ? 51.224 -26.888 95.422 1.00 48.97 211 ASN B N 1
ATOM 3746 C CA . ASN B 1 211 ? 52.552 -26.283 95.508 1.00 47.72 211 ASN B CA 1
ATOM 3747 C C . ASN B 1 211 ? 53.678 -27.293 95.313 1.00 40.25 211 ASN B C 1
ATOM 3748 O O . ASN B 1 211 ? 54.751 -26.954 94.827 1.00 52.46 211 ASN B O 1
ATOM 3753 N N . ALA B 1 212 ? 53.421 -28.539 95.667 1.00 34.53 212 ALA B N 1
ATOM 3754 C CA . ALA B 1 212 ? 54.393 -29.592 95.408 1.00 38.67 212 ALA B CA 1
ATOM 3755 C C . ALA B 1 212 ? 54.486 -29.829 93.898 1.00 44.12 212 ALA B C 1
ATOM 3756 O O . ALA B 1 212 ? 55.531 -30.209 93.383 1.00 45.79 212 ALA B O 1
ATOM 3758 N N . ALA B 1 213 ? 53.393 -29.577 93.183 1.00 38.55 213 ALA B N 1
ATOM 3759 C CA . ALA B 1 213 ? 53.387 -29.798 91.751 1.00 35.09 213 ALA B CA 1
ATOM 3760 C C . ALA B 1 213 ? 54.156 -28.692 91.032 1.00 36.21 213 ALA B C 1
ATOM 3761 O O . ALA B 1 213 ? 54.832 -28.945 90.020 1.00 33.11 213 ALA B O 1
ATOM 3763 N N . ARG B 1 214 ? 54.076 -27.473 91.564 1.00 32.90 214 ARG B N 1
ATOM 3764 C CA . ARG B 1 214 ? 54.791 -26.353 90.973 1.00 37.81 214 ARG B CA 1
ATOM 3765 C C . ARG B 1 214 ? 56.295 -26.574 91.068 1.00 38.34 214 ARG B C 1
ATOM 3766 O O . ARG B 1 214 ? 57.035 -26.351 90.112 1.00 50.33 214 ARG B O 1
ATOM 3774 N N . GLU B 1 215 ? 56.743 -27.031 92.224 1.00 39.20 215 GLU B N 1
ATOM 3775 C CA . GLU B 1 215 ? 58.145 -27.369 92.419 1.00 44.54 215 GLU B CA 1
ATOM 3776 C C . GLU B 1 215 ? 58.618 -28.461 91.443 1.00 42.50 215 GLU B C 1
ATOM 3777 O O . GLU B 1 215 ? 59.684 -28.337 90.832 1.00 41.60 215 GLU B O 1
ATOM 3783 N N . VAL B 1 216 ? 57.834 -29.524 91.289 1.00 36.15 216 VAL B N 1
ATOM 3784 C CA . VAL B 1 216 ? 58.189 -30.564 90.330 1.00 33.55 216 VAL B CA 1
ATOM 3785 C C . VAL B 1 216 ? 58.277 -29.977 88.920 1.00 37.73 216 VAL B C 1
ATOM 3786 O O . VAL B 1 216 ? 59.215 -30.267 88.181 1.00 32.16 216 VAL B O 1
ATOM 3790 N N . MET B 1 217 ? 57.321 -29.115 88.577 1.00 37.23 217 MET B N 1
ATOM 3791 C CA . MET B 1 217 ? 57.238 -28.523 87.244 1.00 38.43 217 MET B CA 1
ATOM 3792 C C . MET B 1 217 ? 58.398 -27.595 86.893 1.00 40.33 217 MET B C 1
ATOM 3793 O O . MET B 1 217 ? 58.822 -27.521 85.730 1.00 30.69 217 MET B O 1
ATOM 3798 N N . SER B 1 218 ? 58.893 -26.873 87.893 1.00 34.17 218 SER B N 1
ATOM 3799 C CA . SER B 1 218 ? 60.006 -25.965 87.680 1.00 45.14 218 SER B CA 1
ATOM 3800 C C . SER B 1 218 ? 61.357 -26.626 88.016 1.00 49.08 218 SER B C 1
ATOM 3801 O O . SER B 1 218 ? 62.399 -25.985 87.984 1.00 49.79 218 SER B O 1
ATOM 3804 N N . ASP B 1 219 ? 61.329 -27.919 88.323 1.00 38.57 219 ASP B N 1
ATOM 3805 C CA . ASP B 1 219 ? 62.539 -28.660 88.630 1.00 31.48 219 ASP B CA 1
ATOM 3806 C C . ASP B 1 219 ? 63.117 -29.270 87.350 1.00 32.35 219 ASP B C 1
ATOM 3807 O O . ASP B 1 219 ? 62.597 -30.264 86.839 1.00 34.69 219 ASP B O 1
ATOM 3812 N N . PRO B 1 220 ? 64.229 -28.714 86.854 1.00 39.36 220 PRO B N 1
ATOM 3813 C CA . PRO B 1 220 ? 64.768 -29.202 85.581 1.00 38.20 220 PRO B CA 1
ATOM 3814 C C . PRO B 1 220 ? 65.196 -30.677 85.645 1.00 39.01 220 PRO B C 1
ATOM 3815 O O . PRO B 1 220 ? 65.357 -31.296 84.593 1.00 43.87 220 PRO B O 1
ATOM 3819 N N . GLU B 1 221 ? 65.376 -31.233 86.843 1.00 32.16 221 GLU B N 1
ATOM 3820 C CA . GLU B 1 221 ? 65.692 -32.661 86.957 1.00 40.64 221 GLU B CA 1
ATOM 3821 C C . GLU B 1 221 ? 64.474 -33.562 86.723 1.00 36.01 221 GLU B C 1
ATOM 3822 O O . GLU B 1 221 ? 64.623 -34.756 86.471 1.00 37.50 221 GLU B O 1
ATOM 3828 N N . ARG B 1 222 ? 63.276 -32.989 86.799 1.00 31.20 222 ARG B N 1
ATOM 3829 C CA . ARG B 1 222 ? 62.038 -33.773 86.715 1.00 31.91 222 ARG B CA 1
ATOM 3830 C C . ARG B 1 222 ? 61.220 -33.416 85.475 1.00 33.58 222 ARG B C 1
ATOM 3831 O O . ARG B 1 222 ? 60.520 -34.250 84.920 1.00 33.91 222 ARG B O 1
ATOM 3839 N N . THR B 1 223 ? 61.269 -32.152 85.069 1.00 34.48 223 THR B N 1
ATOM 3840 C CA . THR B 1 223 ? 60.328 -31.644 84.070 1.00 32.15 223 THR B CA 1
ATOM 3841 C C . THR B 1 223 ? 61.060 -30.843 83.000 1.00 35.84 223 THR B C 1
ATOM 3842 O O . THR B 1 223 ? 61.951 -30.049 83.307 1.00 44.20 223 THR B O 1
ATOM 3846 N N . SER B 1 224 ? 60.721 -31.084 81.745 1.00 30.37 224 SER B N 1
ATOM 3847 C CA . SER B 1 224 ? 61.225 -30.241 80.668 1.00 31.44 224 SER B CA 1
ATOM 3848 C C . SER B 1 224 ? 60.135 -29.935 79.634 1.00 30.94 224 SER B C 1
ATOM 3849 O O . SER B 1 224 ? 59.103 -30.607 79.574 1.00 27.61 224 SER B O 1
ATOM 3852 N N . PHE B 1 225 ? 60.398 -28.918 78.826 1.00 22.84 225 PHE B N 1
ATOM 3853 C CA . PHE B 1 225 ? 59.541 -28.506 77.747 1.00 21.33 225 PHE B CA 1
ATOM 3854 C C . PHE B 1 225 ? 60.348 -28.591 76.460 1.00 23.72 225 PHE B C 1
ATOM 3855 O O . PHE B 1 225 ? 61.435 -28.037 76.381 1.00 24.23 225 PHE B O 1
ATOM 3863 N N . LYS B 1 226 ? 59.829 -29.315 75.474 1.00 19.33 226 LYS B N 1
ATOM 3864 C CA . LYS B 1 226 ? 60.393 -29.334 74.137 1.00 23.83 226 LYS B CA 1
ATOM 3865 C C . LYS B 1 226 ? 59.481 -28.555 73.229 1.00 28.26 226 LYS B C 1
ATOM 3866 O O . LYS B 1 226 ? 58.288 -28.824 73.174 1.00 22.78 226 LYS B O 1
ATOM 3872 N N . MET B 1 227 ? 60.055 -27.608 72.494 1.00 18.74 227 MET B N 1
ATOM 3873 C CA . MET B 1 227 ? 59.263 -26.728 71.613 1.00 20.99 227 MET B CA 1
ATOM 3874 C C . MET B 1 227 ? 59.349 -27.263 70.181 1.00 20.38 227 MET B C 1
ATOM 3875 O O . MET B 1 227 ? 60.434 -27.575 69.689 1.00 23.62 227 MET B O 1
ATOM 3880 N N . VAL B 1 228 ? 58.223 -27.406 69.504 1.00 20.14 228 VAL B N 1
ATOM 3881 C CA . VAL B 1 228 ? 58.295 -27.818 68.106 1.00 15.15 228 VAL B CA 1
ATOM 3882 C C . VAL B 1 228 ? 57.968 -26.598 67.270 1.00 18.58 228 VAL B C 1
ATOM 3883 O O . VAL B 1 228 ? 57.061 -25.844 67.623 1.00 14.40 228 VAL B O 1
ATOM 3887 N N . VAL B 1 229 ? 58.710 -26.391 66.184 1.00 19.07 229 VAL B N 1
ATOM 3888 C CA . VAL B 1 229 ? 58.446 -25.277 65.283 1.00 17.96 229 VAL B CA 1
ATOM 3889 C C . VAL B 1 229 ? 58.572 -25.788 63.870 1.00 22.55 229 VAL B C 1
ATOM 3890 O O . VAL B 1 229 ? 59.111 -26.859 63.648 1.00 22.81 229 VAL B O 1
ATOM 3894 N N . ILE B 1 230 ? 58.024 -25.056 62.912 1.00 19.52 230 ILE B N 1
ATOM 3895 C CA . ILE B 1 230 ? 58.344 -25.325 61.523 1.00 16.73 230 ILE B CA 1
ATOM 3896 C C . ILE B 1 230 ? 59.152 -24.155 60.999 1.00 20.97 230 ILE B C 1
ATOM 3897 O O . ILE B 1 230 ? 59.103 -23.061 61.572 1.00 19.40 230 ILE B O 1
ATOM 3902 N N . PRO B 1 231 ? 59.886 -24.356 59.893 1.00 23.20 231 PRO B N 1
ATOM 3903 C CA . PRO B 1 231 ? 60.756 -23.270 59.423 1.00 16.88 231 PRO B CA 1
ATOM 3904 C C . PRO B 1 231 ? 59.951 -22.212 58.652 1.00 22.04 231 PRO B C 1
ATOM 3905 O O . PRO B 1 231 ? 60.093 -22.077 57.437 1.00 18.43 231 PRO B O 1
ATOM 3909 N N . GLU B 1 232 ? 59.097 -21.482 59.374 1.00 18.82 232 GLU B N 1
ATOM 3910 C CA . GLU B 1 232 ? 58.293 -20.390 58.800 1.00 17.82 232 GLU B CA 1
ATOM 3911 C C . GLU B 1 232 ? 58.170 -19.350 59.884 1.00 23.41 232 GLU B C 1
ATOM 3912 O O . GLU B 1 232 ? 58.076 -19.686 61.074 1.00 18.12 232 GLU B O 1
ATOM 3918 N N . GLU B 1 233 ? 58.178 -18.089 59.477 1.00 16.56 233 GLU B N 1
ATOM 3919 C CA . GLU B 1 233 ? 58.187 -16.993 60.437 1.00 19.61 233 GLU B CA 1
ATOM 3920 C C . GLU B 1 233 ? 57.095 -17.045 61.463 1.00 16.76 233 GLU B C 1
ATOM 3921 O O . GLU B 1 233 ? 57.340 -16.779 62.656 1.00 22.43 233 GLU B O 1
ATOM 3927 N N . MET B 1 234 ? 55.875 -17.374 61.031 1.00 17.90 234 MET B N 1
ATOM 3928 C CA . MET B 1 234 ? 54.778 -17.327 61.995 1.00 18.32 234 MET B CA 1
ATOM 3929 C C . MET B 1 234 ? 54.930 -18.328 63.135 1.00 17.74 234 MET B C 1
ATOM 3930 O O . MET B 1 234 ? 54.572 -18.027 64.279 1.00 16.21 234 MET B O 1
ATOM 3935 N N . SER B 1 235 ? 55.501 -19.497 62.843 1.00 12.61 235 SER B N 1
ATOM 3936 C CA . SER B 1 235 ? 55.808 -20.468 63.899 1.00 13.07 235 SER B CA 1
ATOM 3937 C C . SER B 1 235 ? 57.015 -19.984 64.727 1.00 16.27 235 SER B C 1
ATOM 3938 O O . SER B 1 235 ? 57.030 -20.060 65.963 1.00 18.64 235 SER B O 1
ATOM 3941 N N . ILE B 1 236 ? 58.029 -19.477 64.052 1.00 18.20 236 ILE B N 1
ATOM 3942 C CA . ILE B 1 236 ? 59.212 -18.967 64.762 1.00 21.97 236 ILE B CA 1
ATOM 3943 C C . ILE B 1 236 ? 58.878 -17.844 65.766 1.00 23.42 236 ILE B C 1
ATOM 3944 O O . ILE B 1 236 ? 59.243 -17.936 66.940 1.00 20.44 236 ILE B O 1
ATOM 3949 N N . TYR B 1 237 ? 58.160 -16.807 65.325 1.00 17.86 237 TYR B N 1
ATOM 3950 C CA . TYR B 1 237 ? 57.849 -15.688 66.225 1.00 17.24 237 TYR B CA 1
ATOM 3951 C C . TYR B 1 237 ? 56.938 -16.088 67.347 1.00 16.13 237 TYR B C 1
ATOM 3952 O O . TYR B 1 237 ? 57.086 -15.601 68.466 1.00 20.79 237 TYR B O 1
ATOM 3961 N N . GLU B 1 238 ? 55.959 -16.954 67.063 1.00 16.20 238 GLU B N 1
ATOM 3962 C CA . GLU B 1 238 ? 55.061 -17.346 68.138 1.00 14.56 238 GLU B CA 1
ATOM 3963 C C . GLU B 1 238 ? 55.847 -18.084 69.196 1.00 13.65 238 GLU B C 1
ATOM 3964 O O . GLU B 1 238 ? 55.638 -17.885 70.403 1.00 22.16 238 GLU B O 1
ATOM 3970 N N . SER B 1 239 ? 56.711 -18.993 68.747 1.00 17.56 239 SER B N 1
ATOM 3971 C CA . SER B 1 239 ? 57.459 -19.818 69.694 1.00 18.31 239 SER B CA 1
ATOM 3972 C C . SER B 1 239 ? 58.539 -19.002 70.425 1.00 24.21 239 SER B C 1
ATOM 3973 O O . SER B 1 239 ? 58.828 -19.273 71.582 1.00 21.18 239 SER B O 1
ATOM 3976 N N . GLU B 1 240 ? 59.125 -17.997 69.771 1.00 18.43 240 GLU B N 1
ATOM 3977 C CA . GLU B 1 240 ? 60.071 -17.122 70.489 1.00 18.12 240 GLU B CA 1
ATOM 3978 C C . GLU B 1 240 ? 59.304 -16.399 71.619 1.00 19.95 240 GLU B C 1
ATOM 3979 O O . GLU B 1 240 ? 59.724 -16.377 72.760 1.00 23.86 240 GLU B O 1
ATOM 3985 N N . ARG B 1 241 ? 58.131 -15.854 71.311 1.00 17.63 241 ARG B N 1
ATOM 3986 C CA . ARG B 1 241 ? 57.341 -15.189 72.363 1.00 15.30 241 ARG B CA 1
ATOM 3987 C C . ARG B 1 241 ? 56.980 -16.165 73.473 1.00 22.82 241 ARG B C 1
ATOM 3988 O O . ARG B 1 241 ? 57.061 -15.834 74.655 1.00 25.84 241 ARG B O 1
ATOM 3996 N N . ALA B 1 242 ? 56.575 -17.387 73.096 1.00 18.96 242 ALA B N 1
ATOM 3997 C CA . ALA B 1 242 ? 56.171 -18.382 74.087 1.00 18.83 242 ALA B CA 1
ATOM 3998 C C . ALA B 1 242 ? 57.308 -18.793 75.021 1.00 25.45 242 ALA B C 1
ATOM 3999 O O . ALA B 1 242 ? 57.114 -19.017 76.214 1.00 26.62 242 ALA B O 1
ATOM 4001 N N . MET B 1 243 ? 58.499 -18.918 74.463 1.00 22.84 243 MET B N 1
ATOM 4002 C CA . MET B 1 243 ? 59.683 -19.297 75.228 1.00 26.61 243 MET B CA 1
ATOM 4003 C C . MET B 1 243 ? 59.879 -18.231 76.330 1.00 37.61 243 MET B C 1
ATOM 4004 O O . MET B 1 243 ? 60.300 -18.520 77.452 1.00 30.76 243 MET B O 1
ATOM 4009 N N . LYS B 1 244 ? 59.556 -16.987 76.008 1.00 24.37 244 LYS B N 1
ATOM 4010 C CA . LYS B 1 244 ? 59.740 -15.907 76.984 1.00 32.98 244 LYS B CA 1
ATOM 4011 C C . LYS B 1 244 ? 58.704 -16.019 78.103 1.00 30.08 244 LYS B C 1
ATOM 4012 O O . LYS B 1 244 ? 59.008 -15.787 79.252 1.00 29.64 244 LYS B O 1
ATOM 4018 N N . ALA B 1 245 ? 57.481 -16.408 77.774 1.00 29.17 245 ALA B N 1
ATOM 4019 C CA . ALA B 1 245 ? 56.453 -16.541 78.798 1.00 31.17 245 ALA B CA 1
ATOM 4020 C C . ALA B 1 245 ? 56.694 -17.737 79.693 1.00 41.48 245 ALA B C 1
ATOM 4021 O O . ALA B 1 245 ? 56.275 -17.746 80.843 1.00 56.65 245 ALA B O 1
ATOM 4023 N N . LEU B 1 246 ? 57.362 -18.756 79.170 1.00 39.61 246 LEU B N 1
ATOM 4024 C CA . LEU B 1 246 ? 57.694 -19.903 79.984 1.00 43.07 246 LEU B CA 1
ATOM 4025 C C . LEU B 1 246 ? 58.758 -19.528 81.015 1.00 46.61 246 LEU B C 1
ATOM 4026 O O . LEU B 1 246 ? 58.729 -20.033 82.137 1.00 44.43 246 LEU B O 1
ATOM 4031 N N . GLU B 1 247 ? 59.700 -18.667 80.622 1.00 50.09 247 GLU B N 1
ATOM 4032 C CA . GLU B 1 247 ? 60.711 -18.125 81.545 1.00 52.29 247 GLU B CA 1
ATOM 4033 C C . GLU B 1 247 ? 60.052 -17.671 82.841 1.00 43.87 247 GLU B C 1
ATOM 4034 O O . GLU B 1 247 ? 60.421 -18.080 83.936 1.00 42.08 247 GLU B O 1
ATOM 4040 N N . LYS B 1 248 ? 59.067 -16.805 82.690 1.00 41.60 248 LYS B N 1
ATOM 4041 C CA . LYS B 1 248 ? 58.346 -16.229 83.809 1.00 54.87 248 LYS B CA 1
ATOM 4042 C C . LYS B 1 248 ? 57.798 -17.299 84.747 1.00 58.99 248 LYS B C 1
ATOM 4043 O O . LYS B 1 248 ? 57.582 -17.048 85.930 1.00 61.49 248 LYS B O 1
ATOM 4049 N N . TYR B 1 249 ? 57.562 -18.492 84.213 1.00 57.08 249 TYR B N 1
ATOM 4050 C CA . TYR B 1 249 ? 56.960 -19.558 85.000 1.00 55.62 249 TYR B CA 1
ATOM 4051 C C . TYR B 1 249 ? 58.002 -20.537 85.504 1.00 45.94 249 TYR B C 1
ATOM 4052 O O . TYR B 1 249 ? 57.690 -21.463 86.246 1.00 53.88 249 TYR B O 1
ATOM 4061 N N . SER B 1 250 ? 59.248 -20.308 85.107 1.00 43.02 250 SER B N 1
ATOM 4062 C CA . SER B 1 250 ? 60.354 -21.188 85.451 1.00 51.34 250 SER B CA 1
ATOM 4063 C C . SER B 1 250 ? 60.123 -22.580 84.881 1.00 57.99 250 SER B C 1
ATOM 4064 O O . SER B 1 250 ? 60.320 -23.591 85.556 1.00 63.16 250 SER B O 1
ATOM 4067 N N . ILE B 1 251 ? 59.698 -22.625 83.627 1.00 53.04 251 ILE B N 1
ATOM 4068 C CA . ILE B 1 251 ? 59.623 -23.884 82.915 1.00 47.34 251 ILE B CA 1
ATOM 4069 C C . ILE B 1 251 ? 60.930 -24.091 82.151 1.00 44.71 251 ILE B C 1
ATOM 4070 O O . ILE B 1 251 ? 61.331 -23.245 81.356 1.00 52.72 251 ILE B O 1
ATOM 4075 N N . HIS B 1 252 ? 61.584 -25.216 82.408 1.00 49.05 252 HIS B N 1
ATOM 4076 C CA . HIS B 1 252 ? 62.861 -25.555 81.779 1.00 51.58 252 HIS B CA 1
ATOM 4077 C C . HIS B 1 252 ? 62.667 -26.007 80.322 1.00 45.23 252 HIS B C 1
ATOM 4078 O O . HIS B 1 252 ? 62.245 -27.144 80.058 1.00 47.74 252 HIS B O 1
ATOM 4085 N N . ALA B 1 253 ? 62.975 -25.121 79.382 1.00 29.92 253 ALA B N 1
ATOM 4086 C CA . ALA B 1 253 ? 62.833 -25.424 77.959 1.00 29.10 253 ALA B CA 1
ATOM 4087 C C . ALA B 1 253 ? 64.204 -25.638 77.325 1.00 34.45 253 ALA B C 1
ATOM 4088 O O . ALA B 1 253 ? 64.934 -24.689 77.105 1.00 37.61 253 ALA B O 1
ATOM 4090 N N . ASP B 1 254 ? 64.581 -26.877 77.025 1.00 24.48 254 ASP B N 1
ATOM 4091 C CA . ASP B 1 254 ? 65.997 -27.085 76.687 1.00 27.91 254 ASP B CA 1
ATOM 4092 C C . ASP B 1 254 ? 66.225 -27.499 75.236 1.00 31.56 254 ASP B C 1
ATOM 4093 O O . ASP B 1 254 ? 67.367 -27.556 74.769 1.00 29.27 254 ASP B O 1
ATOM 4098 N N . GLY B 1 255 ? 65.135 -27.785 74.521 1.00 28.64 255 GLY B N 1
ATOM 4099 C CA . GLY B 1 255 ? 65.263 -28.356 73.192 1.00 29.96 255 GLY B CA 1
ATOM 4100 C C . GLY B 1 255 ? 64.252 -27.832 72.197 1.00 22.74 255 GLY B C 1
ATOM 4101 O O . GLY B 1 255 ? 63.107 -27.617 72.552 1.00 20.23 255 GLY B O 1
ATOM 4102 N N . VAL B 1 256 ? 64.685 -27.601 70.960 1.00 21.37 256 VAL B N 1
ATOM 4103 C CA . VAL B 1 256 ? 63.769 -27.185 69.905 1.00 20.63 256 VAL B CA 1
ATOM 4104 C C . VAL B 1 256 ? 63.804 -28.207 68.773 1.00 26.95 256 VAL B C 1
ATOM 4105 O O . VAL B 1 256 ? 64.878 -28.540 68.262 1.00 28.46 256 VAL B O 1
ATOM 4109 N N . ILE B 1 257 ? 62.640 -28.714 68.375 1.00 21.83 257 ILE B N 1
ATOM 4110 C CA . ILE B 1 257 ? 62.585 -29.578 67.219 1.00 18.55 257 ILE B CA 1
ATOM 4111 C C . ILE B 1 257 ? 62.017 -28.822 66.015 1.00 22.98 257 ILE B C 1
ATOM 4112 O O . ILE B 1 257 ? 60.911 -28.286 66.081 1.00 16.74 257 ILE B O 1
ATOM 4117 N N . VAL B 1 258 ? 62.776 -28.763 64.920 1.00 23.31 258 VAL B N 1
ATOM 4118 C CA . VAL B 1 258 ? 62.275 -28.137 63.701 1.00 19.92 258 VAL B CA 1
ATOM 4119 C C . VAL B 1 258 ? 61.726 -29.239 62.824 1.00 28.47 258 VAL B C 1
ATOM 4120 O O . VAL B 1 258 ? 62.477 -30.052 62.305 1.00 22.28 258 VAL B O 1
ATOM 4124 N N . ASN B 1 259 ? 60.407 -29.251 62.665 1.00 19.19 259 ASN B N 1
ATOM 4125 C CA . ASN B 1 259 ? 59.727 -30.302 61.938 1.00 14.56 259 ASN B CA 1
ATOM 4126 C C . ASN B 1 259 ? 59.392 -29.880 60.529 1.00 14.67 259 ASN B C 1
ATOM 4127 O O . ASN B 1 259 ? 59.379 -28.692 60.208 1.00 22.24 259 ASN B O 1
ATOM 4132 N N . GLN B 1 260 ? 59.090 -30.861 59.689 1.00 16.94 260 GLN B N 1
ATOM 4133 C CA . GLN B 1 260 ? 58.663 -30.632 58.302 1.00 15.72 260 GLN B CA 1
ATOM 4134 C C . GLN B 1 260 ? 59.673 -29.894 57.434 1.00 24.09 260 GLN B C 1
ATOM 4135 O O . GLN B 1 260 ? 59.295 -29.131 56.562 1.00 23.42 260 GLN B O 1
ATOM 4141 N N . VAL B 1 261 ? 60.959 -30.161 57.659 1.00 22.08 261 VAL B N 1
ATOM 4142 C CA . VAL B 1 261 ? 62.030 -29.589 56.846 1.00 23.74 261 VAL B CA 1
ATOM 4143 C C . VAL B 1 261 ? 62.148 -30.270 55.475 1.00 29.17 261 VAL B C 1
ATOM 4144 O O . VAL B 1 261 ? 62.414 -31.468 55.396 1.00 25.92 261 VAL B O 1
ATOM 4148 N N . LEU B 1 262 ? 61.916 -29.513 54.402 1.00 20.53 262 LEU B N 1
ATOM 4149 C CA . LEU B 1 262 ? 62.014 -30.051 53.051 1.00 25.70 262 LEU B CA 1
ATOM 4150 C C . LEU B 1 262 ? 63.392 -30.618 52.824 1.00 24.76 262 LEU B C 1
ATOM 4151 O O . LEU B 1 262 ? 64.387 -29.939 53.057 1.00 28.32 262 LEU B O 1
ATOM 4156 N N . PRO B 1 263 ? 63.460 -31.873 52.376 1.00 29.57 263 PRO B N 1
ATOM 4157 C CA . PRO B 1 263 ? 64.770 -32.498 52.148 1.00 30.56 263 PRO B CA 1
ATOM 4158 C C . PRO B 1 263 ? 65.376 -31.964 50.857 1.00 36.19 263 PRO B C 1
ATOM 4159 O O . PRO B 1 263 ? 64.679 -31.383 50.012 1.00 41.17 263 PRO B O 1
ATOM 4163 N N . GLU B 1 264 ? 66.678 -32.146 50.716 1.00 34.71 264 GLU B N 1
ATOM 4164 C CA . GLU B 1 264 ? 67.403 -31.637 49.564 1.00 45.95 264 GLU B CA 1
ATOM 4165 C C . GLU B 1 264 ? 67.040 -32.329 48.240 1.00 53.62 264 GLU B C 1
ATOM 4166 O O . GLU B 1 264 ? 67.134 -31.717 47.176 1.00 66.99 264 GLU B O 1
ATOM 4172 N N . GLU B 1 265 ? 66.622 -33.591 48.300 1.00 46.71 265 GLU B N 1
ATOM 4173 C CA . GLU B 1 265 ? 66.381 -34.351 47.074 1.00 75.22 265 GLU B CA 1
ATOM 4174 C C . GLU B 1 265 ? 65.393 -33.610 46.177 1.00 90.68 265 GLU B C 1
ATOM 4175 O O . GLU B 1 265 ? 65.631 -33.434 44.977 1.00 99.26 265 GLU B O 1
ATOM 4181 N N . SER B 1 266 ? 64.292 -33.166 46.772 1.00 93.87 266 SER B N 1
ATOM 4182 C CA . SER B 1 266 ? 63.354 -32.300 46.083 1.00 100.95 266 SER B CA 1
ATOM 4183 C C . SER B 1 266 ? 64.138 -31.251 45.301 1.00 108.70 266 SER B C 1
ATOM 4184 O O . SER B 1 266 ? 64.804 -30.396 45.888 1.00 114.51 266 SER B O 1
ATOM 4187 N N . ASP B 1 267 ? 64.082 -31.337 43.974 1.00 106.34 267 ASP B N 1
ATOM 4188 C CA . ASP B 1 267 ? 64.793 -30.383 43.131 1.00 99.34 267 ASP B CA 1
ATOM 4189 C C . ASP B 1 267 ? 63.984 -29.979 41.893 1.00 87.10 267 ASP B C 1
ATOM 4190 O O . ASP B 1 267 ? 64.477 -30.013 40.765 1.00 91.63 267 ASP B O 1
ATOM 4195 N N . CYS B 1 268 ? 62.730 -29.605 42.114 1.00 68.32 268 CYS B N 1
ATOM 4196 C CA . CYS B 1 268 ? 61.958 -28.929 41.084 1.00 54.43 268 CYS B CA 1
ATOM 4197 C C . CYS B 1 268 ? 62.006 -27.436 41.415 1.00 45.01 268 CYS B C 1
ATOM 4198 O O . CYS B 1 268 ? 62.461 -27.065 42.495 1.00 45.46 268 CYS B O 1
ATOM 4201 N N . GLU B 1 269 ? 61.574 -26.575 40.500 1.00 42.44 269 GLU B N 1
ATOM 4202 C CA . GLU B 1 269 ? 61.673 -25.128 40.726 1.00 52.40 269 GLU B CA 1
ATOM 4203 C C . GLU B 1 269 ? 60.890 -24.719 41.986 1.00 53.42 269 GLU B C 1
ATOM 4204 O O . GLU B 1 269 ? 61.320 -23.859 42.767 1.00 49.22 269 GLU B O 1
ATOM 4210 N N . PHE B 1 270 ? 59.740 -25.358 42.170 1.00 48.49 270 PHE B N 1
ATOM 4211 C CA . PHE B 1 270 ? 58.819 -25.025 43.252 1.00 45.07 270 PHE B CA 1
ATOM 4212 C C . PHE B 1 270 ? 59.440 -25.392 44.603 1.00 41.03 270 PHE B C 1
ATOM 4213 O O . PHE B 1 270 ? 59.514 -24.557 45.497 1.00 40.40 270 PHE B O 1
ATOM 4221 N N . CYS B 1 271 ? 59.915 -26.629 44.726 1.00 37.39 271 CYS B N 1
ATOM 4222 C CA . CYS B 1 271 ? 60.668 -27.083 45.901 1.00 46.34 271 CYS B CA 1
ATOM 4223 C C . CYS B 1 271 ? 61.914 -26.268 46.236 1.00 44.60 271 CYS B C 1
ATOM 4224 O O . CYS B 1 271 ? 62.171 -25.980 47.404 1.00 45.15 271 CYS B O 1
ATOM 4227 N N . ASN B 1 272 ? 62.723 -25.958 45.230 1.00 41.86 272 ASN B N 1
ATOM 4228 C CA . ASN B 1 272 ? 63.942 -25.198 45.487 1.00 46.09 272 ASN B CA 1
ATOM 4229 C C . ASN B 1 272 ? 63.613 -23.853 46.133 1.00 38.62 272 ASN B C 1
ATOM 4230 O O . ASN B 1 272 ? 64.204 -23.480 47.144 1.00 47.70 272 ASN B O 1
ATOM 4235 N N . ALA B 1 273 ? 62.644 -23.140 45.574 1.00 30.31 273 ALA B N 1
ATOM 4236 C CA . ALA B 1 273 ? 62.296 -21.838 46.119 1.00 40.23 273 ALA B CA 1
ATOM 4237 C C . ALA B 1 273 ? 61.863 -21.971 47.591 1.00 37.01 273 ALA B C 1
ATOM 4238 O O . ALA B 1 273 ? 62.204 -21.140 48.440 1.00 32.65 273 ALA B O 1
ATOM 4240 N N . ARG B 1 274 ? 61.138 -23.037 47.899 1.00 36.79 274 ARG B N 1
ATOM 4241 C CA . ARG B 1 274 ? 60.627 -23.218 49.256 1.00 34.19 274 ARG B CA 1
ATOM 4242 C C . ARG B 1 274 ? 61.726 -23.658 50.220 1.00 38.84 274 ARG B C 1
ATOM 4243 O O . ARG B 1 274 ? 61.762 -23.223 51.370 1.00 34.17 274 ARG B O 1
ATOM 4251 N N . ARG B 1 275 ? 62.619 -24.512 49.734 1.00 32.56 275 ARG B N 1
ATOM 4252 C CA . ARG B 1 275 ? 63.719 -25.014 50.531 1.00 37.06 275 ARG B CA 1
ATOM 4253 C C . ARG B 1 275 ? 64.710 -23.892 50.816 1.00 38.49 275 ARG B C 1
ATOM 4254 O O . ARG B 1 275 ? 65.240 -23.784 51.926 1.00 30.29 275 ARG B O 1
ATOM 4262 N N . LYS B 1 276 ? 64.950 -23.048 49.820 1.00 30.60 276 LYS B N 1
ATOM 4263 C CA . LYS B 1 276 ? 65.816 -21.900 50.016 1.00 33.95 276 LYS B CA 1
ATOM 4264 C C . LYS B 1 276 ? 65.269 -20.993 51.132 1.00 34.55 276 LYS B C 1
ATOM 4265 O O . LYS B 1 276 ? 66.023 -20.493 51.961 1.00 31.52 276 LYS B O 1
ATOM 4271 N N . LEU B 1 277 ? 63.958 -20.785 51.170 1.00 27.77 277 LEU B N 1
ATOM 4272 C CA . LEU B 1 277 ? 63.378 -20.002 52.262 1.00 33.11 277 LEU B CA 1
ATOM 4273 C C . LEU B 1 277 ? 63.497 -20.725 53.599 1.00 25.86 277 LEU B C 1
ATOM 4274 O O . LEU B 1 277 ? 63.827 -20.118 54.611 1.00 25.20 277 LEU B O 1
ATOM 4279 N N . GLN B 1 278 ? 63.165 -22.012 53.619 1.00 23.31 278 GLN B N 1
ATOM 4280 C CA . GLN B 1 278 ? 63.249 -22.766 54.864 1.00 25.77 278 GLN B CA 1
ATOM 4281 C C . GLN B 1 278 ? 64.657 -22.714 55.447 1.00 20.03 278 GLN B C 1
ATOM 4282 O O . GLN B 1 278 ? 64.833 -22.623 56.671 1.00 21.94 278 GLN B O 1
ATOM 4288 N N . GLN B 1 279 ? 65.660 -22.765 54.573 1.00 22.39 279 GLN B N 1
ATOM 4289 C CA . GLN B 1 279 ? 67.051 -22.776 55.028 1.00 31.21 279 GLN B CA 1
ATOM 4290 C C . GLN B 1 279 ? 67.460 -21.432 55.617 1.00 27.46 279 GLN B C 1
ATOM 4291 O O . GLN B 1 279 ? 68.284 -21.381 56.524 1.00 27.23 279 GLN B O 1
ATOM 4297 N N . GLU B 1 280 ? 66.874 -20.336 55.131 1.00 27.07 280 GLU B N 1
ATOM 4298 C CA . GLU B 1 280 ? 67.081 -19.051 55.822 1.00 22.37 280 GLU B CA 1
ATOM 4299 C C . GLU B 1 280 ? 66.358 -19.087 57.174 1.00 19.55 280 GLU B C 1
ATOM 4300 O O . GLU B 1 280 ? 66.846 -18.543 58.153 1.00 17.22 280 GLU B O 1
ATOM 4306 N N . ARG B 1 281 ? 65.182 -19.721 57.237 1.00 22.93 281 ARG B N 1
ATOM 4307 C CA . ARG B 1 281 ? 64.457 -19.760 58.519 1.00 18.36 281 ARG B CA 1
ATOM 4308 C C . ARG B 1 281 ? 65.194 -20.634 59.556 1.00 23.39 281 ARG B C 1
ATOM 4309 O O . ARG B 1 281 ? 65.150 -20.360 60.757 1.00 17.04 281 ARG B O 1
ATOM 4317 N N . LEU B 1 282 ? 65.832 -21.707 59.093 1.00 19.58 282 LEU B N 1
ATOM 4318 C CA . LEU B 1 282 ? 66.644 -22.535 59.979 1.00 24.81 282 LEU B CA 1
ATOM 4319 C C . LEU B 1 282 ? 67.765 -21.735 60.603 1.00 21.27 282 LEU B C 1
ATOM 4320 O O . LEU B 1 282 ? 68.044 -21.855 61.800 1.00 23.46 282 LEU B O 1
ATOM 4325 N N . LYS B 1 283 ? 68.411 -20.905 59.802 1.00 21.48 283 LYS B N 1
ATOM 4326 C CA . LYS B 1 283 ? 69.435 -20.032 60.371 1.00 18.60 283 LYS B CA 1
ATOM 4327 C C . LYS B 1 283 ? 68.821 -19.129 61.462 1.00 22.47 283 LYS B C 1
ATOM 4328 O O . LYS B 1 283 ? 69.406 -18.974 62.537 1.00 22.90 283 LYS B O 1
ATOM 4334 N N . GLN B 1 284 ? 67.625 -18.575 61.226 1.00 24.05 284 GLN B N 1
ATOM 4335 C CA . GLN B 1 284 ? 67.002 -17.722 62.253 1.00 26.77 284 GLN B CA 1
ATOM 4336 C C . GLN B 1 284 ? 66.650 -18.503 63.492 1.00 23.93 284 GLN B C 1
ATOM 4337 O O . GLN B 1 284 ? 66.768 -18.013 64.605 1.00 22.55 284 GLN B O 1
ATOM 4343 N N . ILE B 1 285 ? 66.142 -19.711 63.289 1.00 20.04 285 ILE B N 1
ATOM 4344 C CA . ILE B 1 285 ? 65.804 -20.560 64.418 1.00 16.66 285 ILE B CA 1
ATOM 4345 C C . ILE B 1 285 ? 67.039 -20.801 65.284 1.00 19.86 285 ILE B C 1
ATOM 4346 O O . ILE B 1 285 ? 66.978 -20.665 66.511 1.00 19.34 285 ILE B O 1
ATOM 4351 N N . ARG B 1 286 ? 68.164 -21.137 64.649 1.00 16.24 286 ARG B N 1
ATOM 4352 C CA . ARG B 1 286 ? 69.387 -21.415 65.411 1.00 24.76 286 ARG B CA 1
ATOM 4353 C C . ARG B 1 286 ? 69.891 -20.182 66.148 1.00 27.35 286 ARG B C 1
ATOM 4354 O O . ARG B 1 286 ? 70.351 -20.287 67.287 1.00 25.73 286 ARG B O 1
ATOM 4362 N N . GLU B 1 287 ? 69.788 -19.019 65.504 1.00 25.37 287 GLU B N 1
ATOM 4363 C CA . GLU B 1 287 ? 70.139 -17.743 66.125 1.00 24.76 287 GLU B CA 1
ATOM 4364 C C . GLU B 1 287 ? 69.206 -17.424 67.290 1.00 26.30 287 GLU B C 1
ATOM 4365 O O . GLU B 1 287 ? 69.645 -17.196 68.405 1.00 24.78 287 GLU B O 1
ATOM 4371 N N . LYS B 1 288 ? 67.905 -17.417 67.037 1.00 26.97 288 LYS B N 1
ATOM 4372 C CA . LYS B 1 288 ? 66.944 -17.055 68.082 1.00 32.19 288 LYS B CA 1
ATOM 4373 C C . LYS B 1 288 ? 66.812 -18.047 69.242 1.00 29.31 288 LYS B C 1
ATOM 4374 O O . LYS B 1 288 ? 66.435 -17.665 70.335 1.00 33.48 288 LYS B O 1
ATOM 4380 N N . PHE B 1 289 ? 67.109 -19.324 69.021 1.00 19.26 289 PHE B N 1
ATOM 4381 C CA . PHE B 1 289 ? 67.013 -20.267 70.113 1.00 16.11 289 PHE B CA 1
ATOM 4382 C C . PHE B 1 289 ? 68.418 -20.780 70.382 1.00 25.48 289 PHE B C 1
ATOM 4383 O O . PHE B 1 289 ? 68.654 -21.981 70.516 1.00 24.89 289 PHE B O 1
ATOM 4391 N N . SER B 1 290 ? 69.363 -19.856 70.416 1.00 19.67 290 SER B N 1
ATOM 4392 C CA . SER B 1 290 ? 70.765 -20.239 70.583 1.00 20.54 290 SER B CA 1
ATOM 4393 C C . SER B 1 290 ? 71.074 -20.769 71.968 1.00 24.29 290 SER B C 1
ATOM 4394 O O . SER B 1 290 ? 72.125 -21.360 72.175 1.00 29.51 290 SER B O 1
ATOM 4397 N N . ASP B 1 291 ? 70.194 -20.545 72.942 1.00 27.14 291 ASP B N 1
ATOM 4398 C CA . ASP B 1 291 ? 70.399 -21.168 74.258 1.00 27.22 291 ASP B CA 1
ATOM 4399 C C . ASP B 1 291 ? 69.775 -22.565 74.366 1.00 30.96 291 ASP B C 1
ATOM 4400 O O . ASP B 1 291 ? 69.670 -23.140 75.451 1.00 32.08 291 ASP B O 1
ATOM 4405 N N . LYS B 1 292 ? 69.380 -23.121 73.232 1.00 27.10 292 LYS B N 1
ATOM 4406 C CA . LYS B 1 292 ? 68.749 -24.448 73.220 1.00 27.40 292 LYS B CA 1
ATOM 4407 C C . LYS B 1 292 ? 69.409 -25.314 72.175 1.00 28.06 292 LYS B C 1
ATOM 4408 O O . LYS B 1 292 ? 69.997 -24.795 71.224 1.00 30.84 292 LYS B O 1
ATOM 4414 N N . VAL B 1 293 ? 69.311 -26.627 72.365 1.00 26.77 293 VAL B N 1
ATOM 4415 C CA . VAL B 1 293 ? 69.728 -27.609 71.378 1.00 26.07 293 VAL B CA 1
ATOM 4416 C C . VAL B 1 293 ? 68.659 -27.689 70.294 1.00 26.72 293 VAL B C 1
ATOM 4417 O O . VAL B 1 293 ? 67.494 -27.809 70.599 1.00 27.64 293 VAL B O 1
ATOM 4421 N N . VAL B 1 294 ? 69.072 -27.646 69.029 1.00 22.87 294 VAL B N 1
ATOM 4422 C CA . VAL B 1 294 ? 68.146 -27.712 67.906 1.00 30.10 294 VAL B CA 1
ATOM 4423 C C . VAL B 1 294 ? 68.373 -28.979 67.080 1.00 29.57 294 VAL B C 1
ATOM 4424 O O . VAL B 1 294 ? 69.509 -29.301 66.719 1.00 32.01 294 VAL B O 1
ATOM 4428 N N . ALA B 1 295 ? 67.281 -29.680 66.793 1.00 28.32 295 ALA B N 1
ATOM 4429 C CA . ALA B 1 295 ? 67.266 -30.898 65.979 1.00 28.15 295 ALA B CA 1
ATOM 4430 C C . ALA B 1 295 ? 66.262 -30.741 64.826 1.00 25.42 295 ALA B C 1
ATOM 4431 O O . ALA B 1 295 ? 65.308 -29.991 64.941 1.00 27.63 295 ALA B O 1
ATOM 4433 N N . GLU B 1 296 ? 66.461 -31.437 63.715 1.00 22.38 296 GLU B N 1
ATOM 4434 C CA . GLU B 1 296 ? 65.529 -31.308 62.584 1.00 22.34 296 GLU B CA 1
ATOM 4435 C C . GLU B 1 296 ? 64.810 -32.639 62.369 1.00 26.89 296 GLU B C 1
ATOM 4436 O O . GLU B 1 296 ? 65.391 -33.700 62.606 1.00 26.12 296 GLU B O 1
ATOM 4442 N N . VAL B 1 297 ? 63.547 -32.575 61.945 1.00 24.96 297 VAL B N 1
ATOM 4443 C CA . VAL B 1 297 ? 62.835 -33.734 61.405 1.00 22.72 297 VAL B CA 1
ATOM 4444 C C . VAL B 1 297 ? 62.427 -33.433 59.956 1.00 25.52 297 VAL B C 1
ATOM 4445 O O . VAL B 1 297 ? 61.704 -32.463 59.701 1.00 24.27 297 VAL B O 1
ATOM 4449 N N . PRO B 1 298 ? 62.914 -34.247 58.998 1.00 24.02 298 PRO B N 1
ATOM 4450 C CA . PRO B 1 298 ? 62.538 -34.064 57.590 1.00 17.59 298 PRO B CA 1
ATOM 4451 C C . PRO B 1 298 ? 61.040 -34.200 57.343 1.00 26.67 298 PRO B C 1
ATOM 4452 O O . PRO B 1 298 ? 60.343 -34.964 58.015 1.00 19.23 298 PRO B O 1
ATOM 4456 N N . LEU B 1 299 ? 60.544 -33.421 56.391 1.00 21.11 299 LEU B N 1
ATOM 4457 C CA . LEU B 1 299 ? 59.238 -33.680 55.838 1.00 21.79 299 LEU B CA 1
ATOM 4458 C C . LEU B 1 299 ? 59.252 -35.028 55.091 1.00 27.92 299 LEU B C 1
ATOM 4459 O O . LEU B 1 299 ? 60.062 -35.239 54.190 1.00 25.04 299 LEU B O 1
ATOM 4464 N N . LEU B 1 300 ? 58.347 -35.929 55.457 1.00 26.63 300 LEU B N 1
ATOM 4465 C CA . LEU B 1 300 ? 58.169 -37.193 54.742 1.00 29.23 300 LEU B CA 1
ATOM 4466 C C . LEU B 1 300 ? 57.474 -37.009 53.402 1.00 35.64 300 LEU B C 1
ATOM 4467 O O . LEU B 1 300 ? 56.878 -35.954 53.133 1.00 27.99 300 LEU B O 1
ATOM 4472 N N . LYS B 1 301 ? 57.527 -38.058 52.583 1.00 33.57 301 LYS B N 1
ATOM 4473 C CA . LYS B 1 301 ? 56.814 -38.126 51.297 1.00 40.88 301 LYS B CA 1
ATOM 4474 C C . LYS B 1 301 ? 55.336 -38.429 51.481 1.00 36.60 301 LYS B C 1
ATOM 4475 O O . LYS B 1 301 ? 54.555 -38.385 50.528 1.00 39.11 301 LYS B O 1
ATOM 4481 N N . LYS B 1 302 ? 54.964 -38.796 52.700 1.00 29.34 302 LYS B N 1
ATOM 4482 C CA . LYS B 1 302 ? 53.565 -39.037 53.037 1.00 26.07 302 LYS B CA 1
ATOM 4483 C C . LYS B 1 302 ? 53.256 -38.402 54.389 1.00 30.81 302 LYS B C 1
ATOM 4484 O O . LYS B 1 302 ? 54.111 -37.740 54.971 1.00 29.76 302 LYS B O 1
ATOM 4490 N N . GLU B 1 303 ? 52.047 -38.603 54.894 1.00 25.21 303 GLU B N 1
ATOM 4491 C CA . GLU B 1 303 ? 51.667 -38.026 56.175 1.00 28.83 303 GLU B CA 1
ATOM 4492 C C . GLU B 1 303 ? 52.271 -38.795 57.304 1.00 32.36 303 GLU B C 1
ATOM 4493 O O . GLU B 1 303 ? 52.421 -39.997 57.219 1.00 35.11 303 GLU B O 1
ATOM 4499 N N . ALA B 1 304 ? 52.634 -38.080 58.356 1.00 25.79 304 ALA B N 1
ATOM 4500 C CA . ALA B 1 304 ? 53.174 -38.693 59.549 1.00 22.95 304 ALA B CA 1
ATOM 4501 C C . ALA B 1 304 ? 52.027 -39.213 60.390 1.00 35.96 304 ALA B C 1
ATOM 4502 O O . ALA B 1 304 ? 51.314 -38.438 61.065 1.00 29.01 304 ALA B O 1
ATOM 4504 N N . LYS B 1 305 ? 51.842 -40.526 60.332 1.00 29.56 305 LYS B N 1
ATOM 4505 C CA . LYS B 1 305 ? 50.859 -41.199 61.173 1.00 34.08 305 LYS B CA 1
ATOM 4506 C C . LYS B 1 305 ? 50.997 -42.720 61.056 1.00 30.25 305 LYS B C 1
ATOM 4507 O O . LYS B 1 305 ? 51.495 -43.237 60.055 1.00 26.32 305 LYS B O 1
ATOM 4513 N N . GLY B 1 306 ? 50.549 -43.426 62.080 1.00 28.45 306 GLY B N 1
ATOM 4514 C CA . GLY B 1 306 ? 50.739 -44.866 62.128 1.00 32.77 306 GLY B CA 1
ATOM 4515 C C . GLY B 1 306 ? 52.041 -45.187 62.842 1.00 31.88 306 GLY B C 1
ATOM 4516 O O . GLY B 1 306 ? 53.032 -44.473 62.726 1.00 32.13 306 GLY B O 1
ATOM 4517 N N . ILE B 1 307 ? 52.027 -46.267 63.607 1.00 32.54 307 ILE B N 1
ATOM 4518 C CA . ILE B 1 307 ? 53.159 -46.632 64.431 1.00 30.32 307 ILE B CA 1
ATOM 4519 C C . ILE B 1 307 ? 54.438 -46.821 63.618 1.00 30.10 307 ILE B C 1
ATOM 4520 O O . ILE B 1 307 ? 55.515 -46.352 64.002 1.00 36.93 307 ILE B O 1
ATOM 4525 N N . GLU B 1 308 ? 54.322 -47.475 62.475 1.00 30.39 308 GLU B N 1
ATOM 4526 C CA . GLU B 1 308 ? 55.514 -47.715 61.660 1.00 30.33 308 GLU B CA 1
ATOM 4527 C C . GLU B 1 308 ? 56.188 -46.403 61.231 1.00 27.30 308 GLU B C 1
ATOM 4528 O O . GLU B 1 308 ? 57.391 -46.229 61.378 1.00 33.06 308 GLU B O 1
ATOM 4534 N N . THR B 1 309 ? 55.417 -45.481 60.680 1.00 32.89 309 THR B N 1
ATOM 4535 C CA . THR B 1 309 ? 55.998 -44.192 60.297 1.00 26.17 309 THR B CA 1
ATOM 4536 C C . THR B 1 309 ? 56.522 -43.428 61.509 1.00 23.98 309 THR B C 1
ATOM 4537 O O . THR B 1 309 ? 57.602 -42.839 61.461 1.00 28.57 309 THR B O 1
ATOM 4541 N N . LEU B 1 310 ? 55.777 -43.450 62.611 1.00 18.48 310 LEU B N 1
ATOM 4542 C CA . LEU B 1 310 ? 56.221 -42.716 63.791 1.00 19.59 310 LEU B CA 1
ATOM 4543 C C . LEU B 1 310 ? 57.546 -43.246 64.327 1.00 27.12 310 LEU B C 1
ATOM 4544 O O . LEU B 1 310 ? 58.410 -42.472 64.768 1.00 23.71 310 LEU B O 1
ATOM 4549 N N . GLU B 1 311 ? 57.728 -44.570 64.285 1.00 24.47 311 GLU B N 1
ATOM 4550 C CA . GLU B 1 311 ? 58.979 -45.136 64.762 1.00 26.34 311 GLU B CA 1
ATOM 4551 C C . GLU B 1 311 ? 60.136 -44.732 63.874 1.00 27.46 311 GLU B C 1
ATOM 4552 O O . GLU B 1 311 ? 61.236 -44.475 64.366 1.00 30.66 311 GLU B O 1
ATOM 4558 N N . LYS B 1 312 ? 59.905 -44.658 62.565 1.00 27.47 312 LYS B N 1
ATOM 4559 C CA . LYS B 1 312 ? 60.968 -44.157 61.694 1.00 35.58 312 LYS B CA 1
ATOM 4560 C C . LYS B 1 312 ? 61.417 -42.750 62.098 1.00 39.42 312 LYS B C 1
ATOM 4561 O O . LYS B 1 312 ? 62.615 -42.459 62.091 1.00 34.16 312 LYS B O 1
ATOM 4567 N N . ILE B 1 313 ? 60.456 -41.893 62.458 1.00 30.66 313 ILE B N 1
ATOM 4568 C CA . ILE B 1 313 ? 60.750 -40.523 62.881 1.00 21.81 313 ILE B CA 1
ATOM 4569 C C . ILE B 1 313 ? 61.518 -40.535 64.187 1.00 28.30 313 ILE B C 1
ATOM 4570 O O . ILE B 1 313 ? 62.494 -39.819 64.342 1.00 31.99 313 ILE B O 1
ATOM 4575 N N . ALA B 1 314 ? 61.063 -41.324 65.154 1.00 25.30 314 ALA B N 1
ATOM 4576 C CA . ALA B 1 314 ? 61.775 -41.343 66.417 1.00 30.15 314 ALA B CA 1
ATOM 4577 C C . ALA B 1 314 ? 63.209 -41.835 66.169 1.00 34.20 314 ALA B C 1
ATOM 4578 O O . ALA B 1 314 ? 64.151 -41.355 66.775 1.00 34.85 314 ALA B O 1
ATOM 4580 N N . GLU B 1 315 ? 63.374 -42.784 65.260 1.00 34.44 315 GLU B N 1
ATOM 4581 C CA . GLU B 1 315 ? 64.695 -43.375 65.076 1.00 46.66 315 GLU B CA 1
ATOM 4582 C C . GLU B 1 315 ? 65.630 -42.392 64.409 1.00 50.29 315 GLU B C 1
ATOM 4583 O O . GLU B 1 315 ? 66.802 -42.322 64.742 1.00 54.43 315 GLU B O 1
ATOM 4589 N N . GLN B 1 316 ? 65.103 -41.618 63.470 1.00 57.70 316 GLN B N 1
ATOM 4590 C CA . GLN B 1 316 ? 65.905 -40.616 62.785 1.00 53.26 316 GLN B CA 1
ATOM 4591 C C . GLN B 1 316 ? 66.231 -39.458 63.709 1.00 49.50 316 GLN B C 1
ATOM 4592 O O . GLN B 1 316 ? 67.231 -38.763 63.520 1.00 50.51 316 GLN B O 1
ATOM 4598 N N . LEU B 1 317 ? 65.398 -39.264 64.721 1.00 38.91 317 LEU B N 1
ATOM 4599 C CA . LEU B 1 317 ? 65.586 -38.171 65.654 1.00 31.72 317 LEU B CA 1
ATOM 4600 C C . LEU B 1 317 ? 66.411 -38.575 66.871 1.00 38.98 317 LEU B C 1
ATOM 4601 O O . LEU B 1 317 ? 67.198 -37.780 67.381 1.00 39.76 317 LEU B O 1
ATOM 4606 N N . TYR B 1 318 ? 66.198 -39.793 67.365 1.00 34.77 318 TYR B N 1
ATOM 4607 C CA . TYR B 1 318 ? 66.868 -40.206 68.586 1.00 38.32 318 TYR B CA 1
ATOM 4608 C C . TYR B 1 318 ? 67.847 -41.379 68.415 1.00 42.81 318 TYR B C 1
ATOM 4609 O O . TYR B 1 318 ? 68.467 -41.784 69.381 1.00 34.15 318 TYR B O 1
ATOM 4618 N N . GLY B 1 319 ? 67.951 -41.939 67.212 1.00 42.46 319 GLY B N 1
ATOM 4619 C CA . GLY B 1 319 ? 68.729 -43.148 66.996 1.00 39.54 319 GLY B CA 1
ATOM 4620 C C . GLY B 1 319 ? 67.945 -44.373 67.443 1.00 47.20 319 GLY B C 1
ATOM 4621 O O . GLY B 1 319 ? 66.824 -44.238 67.950 1.00 45.70 319 GLY B O 1
ATOM 4622 N N . GLU B 1 320 ? 68.521 -45.564 67.263 1.00 40.63 320 GLU B N 1
ATOM 4623 C CA . GLU B 1 320 ? 67.876 -46.797 67.711 1.00 52.58 320 GLU B CA 1
ATOM 4624 C C . GLU B 1 320 ? 67.635 -46.736 69.211 1.00 45.98 320 GLU B C 1
ATOM 4625 O O . GLU B 1 320 ? 68.421 -46.144 69.932 1.00 43.22 320 GLU B O 1
ATOM 4631 N N . PRO B 1 321 ? 66.531 -47.336 69.680 1.00 47.40 321 PRO B N 1
ATOM 4632 C CA . PRO B 1 321 ? 66.217 -47.407 71.115 1.00 51.83 321 PRO B CA 1
ATOM 4633 C C . PRO B 1 321 ? 67.182 -48.350 71.840 1.00 66.53 321 PRO B C 1
ATOM 4634 O O . PRO B 1 321 ? 68.190 -48.722 71.242 1.00 75.55 321 PRO B O 1
ATOM 4638 N N . GLU B 1 322 ? 66.889 -48.719 73.089 1.00 74.10 322 GLU B N 1
ATOM 4639 C CA . GLU B 1 322 ? 67.675 -49.732 73.816 1.00 79.92 322 GLU B CA 1
ATOM 4640 C C . GLU B 1 322 ? 66.816 -50.597 74.746 1.00 67.96 322 GLU B C 1
ATOM 4641 O O . GLU B 1 322 ? 66.183 -51.566 74.320 1.00 58.59 322 GLU B O 1
ATOM 4647 N N . ALA C 1 2 ? 47.363 -14.152 25.219 1.00 78.43 2 ALA C N 1
ATOM 4648 C CA . ALA C 1 2 ? 46.986 -13.244 24.141 1.00 79.31 2 ALA C CA 1
ATOM 4649 C C . ALA C 1 2 ? 48.062 -13.210 23.067 1.00 71.21 2 ALA C C 1
ATOM 4650 O O . ALA C 1 2 ? 47.781 -13.398 21.879 1.00 57.81 2 ALA C O 1
ATOM 4652 N N . PHE C 1 3 ? 49.301 -12.964 23.481 1.00 68.40 3 PHE C N 1
ATOM 4653 C CA . PHE C 1 3 ? 50.381 -12.937 22.511 1.00 60.43 3 PHE C CA 1
ATOM 4654 C C . PHE C 1 3 ? 50.509 -14.298 21.827 1.00 58.97 3 PHE C C 1
ATOM 4655 O O . PHE C 1 3 ? 50.869 -14.372 20.651 1.00 57.19 3 PHE C O 1
ATOM 4663 N N . LYS C 1 4 ? 50.176 -15.365 22.552 1.00 59.42 4 LYS C N 1
ATOM 4664 C CA . LYS C 1 4 ? 50.286 -16.721 22.011 1.00 59.20 4 LYS C CA 1
ATOM 4665 C C . LYS C 1 4 ? 49.287 -16.979 20.879 1.00 58.85 4 LYS C C 1
ATOM 4666 O O . LYS C 1 4 ? 49.458 -17.905 20.083 1.00 58.46 4 LYS C O 1
ATOM 4672 N N . ASP C 1 5 ? 48.251 -16.148 20.813 1.00 53.03 5 ASP C N 1
ATOM 4673 C CA . ASP C 1 5 ? 47.213 -16.282 19.800 1.00 56.15 5 ASP C CA 1
ATOM 4674 C C . ASP C 1 5 ? 47.602 -15.637 18.466 1.00 57.93 5 ASP C C 1
ATOM 4675 O O . ASP C 1 5 ? 46.820 -15.652 17.511 1.00 57.22 5 ASP C O 1
ATOM 4680 N N . LEU C 1 6 ? 48.806 -15.074 18.402 1.00 54.10 6 LEU C N 1
ATOM 4681 C CA . LEU C 1 6 ? 49.312 -14.489 17.160 1.00 50.17 6 LEU C CA 1
ATOM 4682 C C . LEU C 1 6 ? 50.017 -15.567 16.352 1.00 47.41 6 LEU C C 1
ATOM 4683 O O . LEU C 1 6 ? 50.747 -15.277 15.395 1.00 47.61 6 LEU C O 1
ATOM 4688 N N . PHE C 1 7 ? 49.803 -16.813 16.760 1.00 47.32 7 PHE C N 1
ATOM 4689 C CA . PHE C 1 7 ? 50.338 -17.964 16.049 1.00 46.12 7 PHE C CA 1
ATOM 4690 C C . PHE C 1 7 ? 49.189 -18.831 15.575 1.00 51.31 7 PHE C C 1
ATOM 4691 O O . PHE C 1 7 ? 48.550 -19.520 16.362 1.00 61.37 7 PHE C O 1
ATOM 4699 N N . LYS C 1 8 ? 48.916 -18.769 14.280 1.00 53.69 8 LYS C N 1
ATOM 4700 C CA . LYS C 1 8 ? 47.799 -19.492 13.696 1.00 58.15 8 LYS C CA 1
ATOM 4701 C C . LYS C 1 8 ? 48.275 -20.750 12.964 1.00 52.75 8 LYS C C 1
ATOM 4702 O O . LYS C 1 8 ? 49.235 -20.705 12.196 1.00 49.05 8 LYS C O 1
ATOM 4708 N N . PHE C 1 9 ? 47.605 -21.872 13.206 1.00 48.62 9 PHE C N 1
ATOM 4709 C CA . PHE C 1 9 ? 47.978 -23.132 12.562 1.00 54.04 9 PHE C CA 1
ATOM 4710 C C . PHE C 1 9 ? 46.946 -23.601 11.534 1.00 57.60 9 PHE C C 1
ATOM 4711 O O . PHE C 1 9 ? 45.757 -23.294 11.650 1.00 50.96 9 PHE C O 1
ATOM 4719 N N . ASN C 1 10 ? 47.423 -24.317 10.515 1.00 64.08 10 ASN C N 1
ATOM 4720 C CA . ASN C 1 10 ? 46.566 -24.908 9.486 1.00 62.08 10 ASN C CA 1
ATOM 4721 C C . ASN C 1 10 ? 46.982 -26.344 9.207 1.00 66.25 10 ASN C C 1
ATOM 4722 O O . ASN C 1 10 ? 48.159 -26.615 8.968 1.00 63.83 10 ASN C O 1
ATOM 4727 N N . LYS C 1 11 ? 46.014 -27.257 9.225 1.00 71.56 11 LYS C N 1
ATOM 4728 C CA . LYS C 1 11 ? 46.289 -28.681 9.041 1.00 75.21 11 LYS C CA 1
ATOM 4729 C C . LYS C 1 11 ? 47.102 -28.957 7.780 1.00 69.97 11 LYS C C 1
ATOM 4730 O O . LYS C 1 11 ? 46.706 -28.575 6.673 1.00 70.95 11 LYS C O 1
ATOM 4736 N N . GLY C 1 12 ? 48.249 -29.606 7.952 1.00 61.54 12 GLY C N 1
ATOM 4737 C CA . GLY C 1 12 ? 49.055 -30.044 6.822 1.00 51.43 12 GLY C CA 1
ATOM 4738 C C . GLY C 1 12 ? 49.848 -28.968 6.100 1.00 48.20 12 GLY C C 1
ATOM 4739 O O . GLY C 1 12 ? 50.454 -29.245 5.064 1.00 54.78 12 GLY C O 1
ATOM 4740 N N . LYS C 1 13 ? 49.859 -27.749 6.644 1.00 41.77 13 LYS C N 1
ATOM 4741 C CA . LYS C 1 13 ? 50.579 -26.636 6.028 1.00 37.35 13 LYS C CA 1
ATOM 4742 C C . LYS C 1 13 ? 51.438 -25.856 7.042 1.00 45.65 13 LYS C C 1
ATOM 4743 O O . LYS C 1 13 ? 50.936 -25.298 8.025 1.00 46.16 13 LYS C O 1
ATOM 4749 N N . THR C 1 14 ? 52.738 -25.808 6.786 1.00 43.66 14 THR C N 1
ATOM 4750 C CA . THR C 1 14 ? 53.667 -25.207 7.727 1.00 40.85 14 THR C CA 1
ATOM 4751 C C . THR C 1 14 ? 53.358 -23.728 7.972 1.00 37.63 14 THR C C 1
ATOM 4752 O O . THR C 1 14 ? 53.159 -22.959 7.029 1.00 40.71 14 THR C O 1
ATOM 4756 N N . THR C 1 15 ? 53.299 -23.342 9.243 1.00 35.03 15 THR C N 1
ATOM 4757 C CA . THR C 1 15 ? 53.218 -21.938 9.614 1.00 33.98 15 THR C CA 1
ATOM 4758 C C . THR C 1 15 ? 54.635 -21.393 9.695 1.00 42.14 15 THR C C 1
ATOM 4759 O O . THR C 1 15 ? 55.521 -22.063 10.229 1.00 37.88 15 THR C O 1
ATOM 4763 N N . PHE C 1 16 ? 54.851 -20.187 9.172 1.00 36.78 16 PHE C N 1
ATOM 4764 C CA . PHE C 1 16 ? 56.170 -19.550 9.238 1.00 35.05 16 PHE C CA 1
ATOM 4765 C C . PHE C 1 16 ? 56.167 -18.315 10.113 1.00 38.87 16 PHE C C 1
ATOM 4766 O O . PHE C 1 16 ? 55.234 -17.513 10.052 1.00 40.55 16 PHE C O 1
ATOM 4774 N N . VAL C 1 17 ? 57.218 -18.157 10.921 1.00 35.33 17 VAL C N 1
ATOM 4775 C CA . VAL C 1 17 ? 57.361 -16.981 11.772 1.00 31.12 17 VAL C CA 1
ATOM 4776 C C . VAL C 1 17 ? 58.784 -16.449 11.696 1.00 34.20 17 VAL C C 1
ATOM 4777 O O . VAL C 1 17 ? 59.746 -17.194 11.880 1.00 31.72 17 VAL C O 1
ATOM 4781 N N . PHE C 1 18 ? 58.912 -15.159 11.409 1.00 29.13 18 PHE C N 1
ATOM 4782 C CA . PHE C 1 18 ? 60.209 -14.496 11.454 1.00 27.84 18 PHE C CA 1
ATOM 4783 C C . PHE C 1 18 ? 60.251 -13.658 12.734 1.00 31.63 18 PHE C C 1
ATOM 4784 O O . PHE C 1 18 ? 59.291 -12.944 13.044 1.00 32.93 18 PHE C O 1
ATOM 4792 N N . ILE C 1 19 ? 61.346 -13.783 13.479 1.00 23.67 19 ILE C N 1
ATOM 4793 C CA . ILE C 1 19 ? 61.611 -12.978 14.652 1.00 30.91 19 ILE C CA 1
ATOM 4794 C C . ILE C 1 19 ? 62.742 -12.033 14.287 1.00 32.38 19 ILE C C 1
ATOM 4795 O O . ILE C 1 19 ? 63.845 -12.476 13.962 1.00 32.98 19 ILE C O 1
ATOM 4800 N N . GLY C 1 20 ? 62.459 -10.737 14.302 1.00 30.66 20 GLY C N 1
ATOM 4801 C CA . GLY C 1 20 ? 63.429 -9.743 13.879 1.00 29.02 20 GLY C CA 1
ATOM 4802 C C . GLY C 1 20 ? 63.540 -8.571 14.841 1.00 32.10 20 GLY C C 1
ATOM 4803 O O . GLY C 1 20 ? 62.844 -8.501 15.859 1.00 27.23 20 GLY C O 1
ATOM 4804 N N . GLY C 1 21 ? 64.437 -7.649 14.518 1.00 32.83 21 GLY C N 1
ATOM 4805 C CA . GLY C 1 21 ? 64.667 -6.479 15.333 1.00 31.97 21 GLY C CA 1
ATOM 4806 C C . GLY C 1 21 ? 66.116 -6.020 15.267 1.00 38.91 21 GLY C C 1
ATOM 4807 O O . GLY C 1 21 ? 66.952 -6.641 14.604 1.00 32.33 21 GLY C O 1
ATOM 4808 N N . LYS C 1 22 ? 66.396 -4.911 15.942 1.00 29.48 22 LYS C N 1
ATOM 4809 C CA . LYS C 1 22 ? 67.731 -4.329 15.986 1.00 28.84 22 LYS C CA 1
ATOM 4810 C C . LYS C 1 22 ? 68.754 -5.306 16.578 1.00 31.05 22 LYS C C 1
ATOM 4811 O O . LYS C 1 22 ? 68.398 -6.276 17.263 1.00 27.65 22 LYS C O 1
ATOM 4817 N N . GLY C 1 23 ? 70.031 -5.062 16.307 1.00 32.23 23 GLY C N 1
ATOM 4818 C CA . GLY C 1 23 ? 71.085 -5.828 16.948 1.00 25.95 23 GLY C CA 1
ATOM 4819 C C . GLY C 1 23 ? 70.941 -5.941 18.460 1.00 33.36 23 GLY C C 1
ATOM 4820 O O . GLY C 1 23 ? 70.650 -4.951 19.141 1.00 33.70 23 GLY C O 1
ATOM 4821 N N . GLY C 1 24 ? 71.127 -7.155 18.982 1.00 32.82 24 GLY C N 1
ATOM 4822 C CA . GLY C 1 24 ? 71.208 -7.385 20.417 1.00 30.92 24 GLY C CA 1
ATOM 4823 C C . GLY C 1 24 ? 69.944 -7.230 21.263 1.00 29.06 24 GLY C C 1
ATOM 4824 O O . GLY C 1 24 ? 70.028 -7.240 22.492 1.00 29.71 24 GLY C O 1
ATOM 4825 N N . VAL C 1 25 ? 68.771 -7.128 20.638 1.00 28.02 25 VAL C N 1
ATOM 4826 C CA . VAL C 1 25 ? 67.528 -6.951 21.410 1.00 32.56 25 VAL C CA 1
ATOM 4827 C C . VAL C 1 25 ? 66.968 -8.230 22.054 1.00 28.26 25 VAL C C 1
ATOM 4828 O O . VAL C 1 25 ? 66.199 -8.160 23.023 1.00 28.49 25 VAL C O 1
ATOM 4832 N N . GLY C 1 26 ? 67.334 -9.391 21.530 1.00 29.50 26 GLY C N 1
ATOM 4833 C CA . GLY C 1 26 ? 66.808 -10.643 22.059 1.00 23.83 26 GLY C CA 1
ATOM 4834 C C . GLY C 1 26 ? 66.068 -11.509 21.036 1.00 27.38 26 GLY C C 1
ATOM 4835 O O . GLY C 1 26 ? 65.235 -12.320 21.401 1.00 33.28 26 GLY C O 1
ATOM 4836 N N . LYS C 1 27 ? 66.370 -11.347 19.754 1.00 27.37 27 LYS C N 1
ATOM 4837 C CA . LYS C 1 27 ? 65.718 -12.156 18.718 1.00 28.94 27 LYS C CA 1
ATOM 4838 C C . LYS C 1 27 ? 65.974 -13.644 18.936 1.00 28.55 27 LYS C C 1
ATOM 4839 O O . LYS C 1 27 ? 65.089 -14.492 18.790 1.00 26.34 27 LYS C O 1
ATOM 4845 N N . THR C 1 28 ? 67.215 -13.971 19.240 1.00 30.90 28 THR C N 1
ATOM 4846 C CA . THR C 1 28 ? 67.574 -15.367 19.389 1.00 35.46 28 THR C CA 1
ATOM 4847 C C . THR C 1 28 ? 66.941 -15.935 20.662 1.00 37.84 28 THR C C 1
ATOM 4848 O O . THR C 1 28 ? 66.308 -16.990 20.632 1.00 36.98 28 THR C O 1
ATOM 4852 N N . THR C 1 29 ? 67.097 -15.210 21.767 1.00 33.41 29 THR C N 1
ATOM 4853 C CA . THR C 1 29 ? 66.437 -15.538 23.033 1.00 35.36 29 THR C CA 1
ATOM 4854 C C . THR C 1 29 ? 64.934 -15.794 22.840 1.00 34.32 29 THR C C 1
ATOM 4855 O O . THR C 1 29 ? 64.400 -16.811 23.272 1.00 36.09 29 THR C O 1
ATOM 4859 N N . ILE C 1 30 ? 64.258 -14.867 22.177 1.00 31.54 30 ILE C N 1
ATOM 4860 C CA . ILE C 1 30 ? 62.823 -14.996 21.901 1.00 33.63 30 ILE C CA 1
ATOM 4861 C C . ILE C 1 30 ? 62.529 -16.160 20.939 1.00 34.46 30 ILE C C 1
ATOM 4862 O O . ILE C 1 30 ? 61.549 -16.897 21.115 1.00 32.67 30 ILE C O 1
ATOM 4867 N N . SER C 1 31 ? 63.378 -16.327 19.921 1.00 28.88 31 SER C N 1
ATOM 4868 C CA . SER C 1 31 ? 63.177 -17.388 18.937 1.00 31.63 31 SER C CA 1
ATOM 4869 C C . SER C 1 31 ? 63.289 -18.728 19.637 1.00 37.47 31 SER C C 1
ATOM 4870 O O . SER C 1 31 ? 62.466 -19.623 19.437 1.00 31.97 31 SER C O 1
ATOM 4873 N N . ALA C 1 32 ? 64.323 -18.851 20.462 1.00 31.56 32 ALA C N 1
ATOM 4874 C CA . ALA C 1 32 ? 64.576 -20.096 21.170 1.00 32.71 32 ALA C CA 1
ATOM 4875 C C . ALA C 1 32 ? 63.490 -20.365 22.213 1.00 35.47 32 ALA C C 1
ATOM 4876 O O . ALA C 1 32 ? 62.976 -21.478 22.293 1.00 37.99 32 ALA C O 1
ATOM 4878 N N . ALA C 1 33 ? 63.132 -19.356 23.003 1.00 31.97 33 ALA C N 1
ATOM 4879 C CA . ALA C 1 33 ? 62.049 -19.517 23.973 1.00 32.64 33 ALA C CA 1
ATOM 4880 C C . ALA C 1 33 ? 60.764 -19.962 23.286 1.00 37.06 33 ALA C C 1
ATOM 4881 O O . ALA C 1 33 ? 60.108 -20.886 23.736 1.00 39.42 33 ALA C O 1
ATOM 4883 N N . THR C 1 34 ? 60.405 -19.291 22.196 1.00 35.67 34 THR C N 1
ATOM 4884 C CA . THR C 1 34 ? 59.179 -19.600 21.485 1.00 31.20 34 THR C CA 1
ATOM 4885 C C . THR C 1 34 ? 59.196 -21.002 20.889 1.00 37.63 34 THR C C 1
ATOM 4886 O O . THR C 1 34 ? 58.194 -21.711 20.901 1.00 35.82 34 THR C O 1
ATOM 4890 N N . ALA C 1 35 ? 60.346 -21.402 20.369 1.00 33.70 35 ALA C N 1
ATOM 4891 C CA . ALA C 1 35 ? 60.445 -22.681 19.719 1.00 31.48 35 ALA C CA 1
ATOM 4892 C C . ALA C 1 35 ? 60.246 -23.763 20.764 1.00 39.16 35 ALA C C 1
ATOM 4893 O O . ALA C 1 35 ? 59.610 -24.776 20.493 1.00 33.74 35 ALA C O 1
ATOM 4895 N N . LEU C 1 36 ? 60.798 -23.555 21.953 1.00 37.71 36 LEU C N 1
ATOM 4896 C CA . LEU C 1 36 ? 60.679 -24.546 23.022 1.00 42.10 36 LEU C CA 1
ATOM 4897 C C . LEU C 1 36 ? 59.227 -24.665 23.447 1.00 44.81 36 LEU C C 1
ATOM 4898 O O . LEU C 1 36 ? 58.725 -25.759 23.641 1.00 45.32 36 LEU C O 1
ATOM 4903 N N . TRP C 1 37 ? 58.552 -23.527 23.569 1.00 46.60 37 TRP C N 1
ATOM 4904 C CA . TRP C 1 37 ? 57.140 -23.515 23.928 1.00 45.58 37 TRP C CA 1
ATOM 4905 C C . TRP C 1 37 ? 56.285 -24.281 22.913 1.00 46.17 37 TRP C C 1
ATOM 4906 O O . TRP C 1 37 ? 55.463 -25.116 23.292 1.00 39.74 37 TRP C O 1
ATOM 4917 N N . MET C 1 38 ? 56.487 -24.001 21.626 1.00 42.15 38 MET C N 1
ATOM 4918 C CA . MET C 1 38 ? 55.740 -24.686 20.573 1.00 42.63 38 MET C CA 1
ATOM 4919 C C . MET C 1 38 ? 55.921 -26.198 20.675 1.00 46.85 38 MET C C 1
ATOM 4920 O O . MET C 1 38 ? 54.955 -26.958 20.586 1.00 44.45 38 MET C O 1
ATOM 4925 N N . ALA C 1 39 ? 57.169 -26.627 20.845 1.00 43.51 39 ALA C N 1
ATOM 4926 C CA . ALA C 1 39 ? 57.497 -28.048 20.929 1.00 42.74 39 ALA C CA 1
ATOM 4927 C C . ALA C 1 39 ? 56.823 -28.663 22.144 1.00 48.69 39 ALA C C 1
ATOM 4928 O O . ALA C 1 39 ? 56.232 -29.743 22.065 1.00 47.33 39 ALA C O 1
ATOM 4930 N N . ARG C 1 40 ? 56.928 -27.968 23.273 1.00 41.81 40 ARG C N 1
ATOM 4931 C CA . ARG C 1 40 ? 56.313 -28.416 24.509 1.00 50.86 40 ARG C CA 1
ATOM 4932 C C . ARG C 1 40 ? 54.797 -28.509 24.313 1.00 53.86 40 ARG C C 1
ATOM 4933 O O . ARG C 1 40 ? 54.121 -29.293 24.974 1.00 57.95 40 ARG C O 1
ATOM 4941 N N . SER C 1 41 ? 54.277 -27.711 23.383 1.00 49.39 41 SER C N 1
ATOM 4942 C CA . SER C 1 41 ? 52.842 -27.662 23.108 1.00 50.86 41 SER C CA 1
ATOM 4943 C C . SER C 1 41 ? 52.353 -28.735 22.131 1.00 52.31 41 SER C C 1
ATOM 4944 O O . SER C 1 41 ? 51.159 -28.810 21.831 1.00 49.02 41 SER C O 1
ATOM 4947 N N . GLY C 1 42 ? 53.269 -29.544 21.612 1.00 45.05 42 GLY C N 1
ATOM 4948 C CA . GLY C 1 42 ? 52.879 -30.627 20.733 1.00 48.87 42 GLY C CA 1
ATOM 4949 C C . GLY C 1 42 ? 53.082 -30.339 19.265 1.00 52.08 42 GLY C C 1
ATOM 4950 O O . GLY C 1 42 ? 52.831 -31.199 18.422 1.00 52.38 42 GLY C O 1
ATOM 4951 N N . LYS C 1 43 ? 53.537 -29.131 18.951 1.00 45.63 43 LYS C N 1
ATOM 4952 C CA . LYS C 1 43 ? 53.834 -28.779 17.569 1.00 42.66 43 LYS C CA 1
ATOM 4953 C C . LYS C 1 43 ? 55.245 -29.241 17.167 1.00 47.53 43 LYS C C 1
ATOM 4954 O O . LYS C 1 43 ? 56.215 -29.006 17.893 1.00 50.56 43 LYS C O 1
ATOM 4960 N N . LYS C 1 44 ? 55.354 -29.912 16.024 1.00 41.97 44 LYS C N 1
ATOM 4961 C CA . LYS C 1 44 ? 56.659 -30.294 15.487 1.00 37.93 44 LYS C CA 1
ATOM 4962 C C . LYS C 1 44 ? 57.358 -29.046 14.918 1.00 42.55 44 LYS C C 1
ATOM 4963 O O . LYS C 1 44 ? 56.872 -28.410 13.980 1.00 37.43 44 LYS C O 1
ATOM 4969 N N . THR C 1 45 ? 58.501 -28.698 15.488 1.00 42.35 45 THR C N 1
ATOM 4970 C CA . THR C 1 45 ? 59.004 -27.339 15.348 1.00 38.78 45 THR C CA 1
ATOM 4971 C C . THR C 1 45 ? 60.429 -27.296 14.836 1.00 41.95 45 THR C C 1
ATOM 4972 O O . THR C 1 45 ? 61.279 -28.092 15.250 1.00 38.68 45 THR C O 1
ATOM 4976 N N . LEU C 1 46 ? 60.693 -26.362 13.932 1.00 31.46 46 LEU C N 1
ATOM 4977 C CA . LEU C 1 46 ? 62.062 -26.114 13.515 1.00 32.05 46 LEU C CA 1
ATOM 4978 C C . LEU C 1 46 ? 62.419 -24.641 13.747 1.00 37.54 46 LEU C C 1
ATOM 4979 O O . LEU C 1 46 ? 61.696 -23.749 13.307 1.00 36.72 46 LEU C O 1
ATOM 4984 N N . VAL C 1 47 ? 63.503 -24.383 14.473 1.00 29.41 47 VAL C N 1
ATOM 4985 C CA . VAL C 1 47 ? 64.009 -23.024 14.564 1.00 32.16 47 VAL C CA 1
ATOM 4986 C C . VAL C 1 47 ? 65.303 -22.931 13.768 1.00 33.17 47 VAL C C 1
ATOM 4987 O O . VAL C 1 47 ? 66.194 -23.784 13.907 1.00 29.03 47 VAL C O 1
ATOM 4991 N N . ILE C 1 48 ? 65.368 -21.924 12.894 1.00 29.82 48 ILE C N 1
ATOM 4992 C CA . ILE C 1 48 ? 66.481 -21.732 11.957 1.00 27.28 48 ILE C CA 1
ATOM 4993 C C . ILE C 1 48 ? 67.138 -20.374 12.158 1.00 30.10 48 ILE C C 1
ATOM 4994 O O . ILE C 1 48 ? 66.483 -19.333 12.050 1.00 29.48 48 ILE C O 1
ATOM 4999 N N . SER C 1 49 ? 68.432 -20.378 12.448 1.00 28.78 49 SER C N 1
ATOM 5000 C CA . SER C 1 49 ? 69.166 -19.141 12.541 1.00 28.17 49 SER C CA 1
ATOM 5001 C C . SER C 1 49 ? 69.656 -18.751 11.152 1.00 30.38 49 SER C C 1
ATOM 5002 O O . SER C 1 49 ? 70.295 -19.550 10.480 1.00 32.69 49 SER C O 1
ATOM 5005 N N . THR C 1 50 ? 69.330 -17.533 10.723 1.00 28.50 50 THR C N 1
ATOM 5006 C CA . THR C 1 50 ? 69.772 -16.994 9.440 1.00 23.17 50 THR C CA 1
ATOM 5007 C C . THR C 1 50 ? 70.849 -15.925 9.635 1.00 33.21 50 THR C C 1
ATOM 5008 O O . THR C 1 50 ? 71.325 -15.321 8.674 1.00 34.39 50 THR C O 1
ATOM 5012 N N . ASP C 1 51 ? 71.230 -15.710 10.888 1.00 32.06 51 ASP C N 1
ATOM 5013 C CA . ASP C 1 51 ? 72.302 -14.780 11.250 1.00 31.86 51 ASP C CA 1
ATOM 5014 C C . ASP C 1 51 ? 73.657 -15.423 10.997 1.00 37.27 51 ASP C C 1
ATOM 5015 O O . ASP C 1 51 ? 74.003 -16.398 11.664 1.00 40.95 51 ASP C O 1
ATOM 5020 N N . PRO C 1 52 ? 74.445 -14.872 10.052 1.00 38.17 52 PRO C N 1
ATOM 5021 C CA . PRO C 1 52 ? 75.706 -15.547 9.701 1.00 36.72 52 PRO C CA 1
ATOM 5022 C C . PRO C 1 52 ? 76.645 -15.767 10.899 1.00 44.10 52 PRO C C 1
ATOM 5023 O O . PRO C 1 52 ? 77.423 -16.718 10.881 1.00 40.84 52 PRO C O 1
ATOM 5027 N N . ALA C 1 53 ? 76.569 -14.933 11.933 1.00 39.28 53 ALA C N 1
ATOM 5028 C CA . ALA C 1 53 ? 77.247 -15.276 13.179 1.00 37.50 53 ALA C CA 1
ATOM 5029 C C . ALA C 1 53 ? 76.219 -15.950 14.062 1.00 40.88 53 ALA C C 1
ATOM 5030 O O . ALA C 1 53 ? 75.450 -15.284 14.690 1.00 34.55 53 ALA C O 1
ATOM 5032 N N . HIS C 1 54 ? 76.171 -17.271 14.103 1.00 35.86 54 HIS C N 1
ATOM 5033 C CA . HIS C 1 54 ? 75.065 -17.938 14.797 1.00 35.08 54 HIS C CA 1
ATOM 5034 C C . HIS C 1 54 ? 75.143 -17.827 16.325 1.00 42.48 54 HIS C C 1
ATOM 5035 O O . HIS C 1 54 ? 76.227 -17.842 16.898 1.00 39.17 54 HIS C O 1
ATOM 5042 N N . SER C 1 55 ? 73.987 -17.684 16.975 1.00 41.71 55 SER C N 1
ATOM 5043 C CA . SER C 1 55 ? 73.912 -17.664 18.439 1.00 35.73 55 SER C CA 1
ATOM 5044 C C . SER C 1 55 ? 72.894 -18.640 19.004 1.00 33.68 55 SER C C 1
ATOM 5045 O O . SER C 1 55 ? 72.774 -18.793 20.215 1.00 29.42 55 SER C O 1
ATOM 5048 N N . LEU C 1 56 ? 72.141 -19.279 18.126 1.00 36.01 56 LEU C N 1
ATOM 5049 C CA . LEU C 1 56 ? 71.142 -20.236 18.560 1.00 41.22 56 LEU C CA 1
ATOM 5050 C C . LEU C 1 56 ? 71.799 -21.341 19.390 1.00 41.05 56 LEU C C 1
ATOM 5051 O O . LEU C 1 56 ? 71.240 -21.778 20.399 1.00 33.70 56 LEU C O 1
ATOM 5056 N N . SER C 1 57 ? 72.996 -21.771 18.987 1.00 36.10 57 SER C N 1
ATOM 5057 C CA . SER C 1 57 ? 73.721 -22.770 19.773 1.00 36.16 57 SER C CA 1
ATOM 5058 C C . SER C 1 57 ? 74.203 -22.236 21.137 1.00 38.45 57 SER C C 1
ATOM 5059 O O . SER C 1 57 ? 74.114 -22.945 22.126 1.00 39.04 57 SER C O 1
ATOM 5062 N N . ASP C 1 58 ? 74.671 -20.988 21.220 1.00 35.51 58 ASP C N 1
ATOM 5063 C CA . ASP C 1 58 ? 75.063 -20.462 22.542 1.00 30.90 58 ASP C CA 1
ATOM 5064 C C . ASP C 1 58 ? 73.827 -20.382 23.436 1.00 34.31 58 ASP C C 1
ATOM 5065 O O . ASP C 1 58 ? 73.872 -20.706 24.624 1.00 36.39 58 ASP C O 1
ATOM 5070 N N . SER C 1 59 ? 72.714 -19.957 22.848 1.00 37.62 59 SER C N 1
ATOM 5071 C CA . SER C 1 59 ? 71.500 -19.710 23.619 1.00 42.75 59 SER C CA 1
ATOM 5072 C C . SER C 1 59 ? 70.933 -21.000 24.173 1.00 39.81 59 SER C C 1
ATOM 5073 O O . SER C 1 59 ? 70.603 -21.080 25.348 1.00 44.46 59 SER C O 1
ATOM 5076 N N . LEU C 1 60 ? 70.811 -22.005 23.309 1.00 39.17 60 LEU C N 1
ATOM 5077 C CA . LEU C 1 60 ? 70.268 -23.285 23.719 1.00 39.09 60 LEU C CA 1
ATOM 5078 C C . LEU C 1 60 ? 71.313 -24.102 24.479 1.00 43.83 60 LEU C C 1
ATOM 5079 O O . LEU C 1 60 ? 70.972 -25.057 25.155 1.00 45.03 60 LEU C O 1
ATOM 5084 N N . GLU C 1 61 ? 72.580 -23.711 24.373 1.00 50.20 61 GLU C N 1
ATOM 5085 C CA . GLU C 1 61 ? 73.671 -24.470 24.988 1.00 48.78 61 GLU C CA 1
ATOM 5086 C C . GLU C 1 61 ? 73.802 -25.877 24.379 1.00 51.82 61 GLU C C 1
ATOM 5087 O O . GLU C 1 61 ? 73.999 -26.865 25.087 1.00 54.45 61 GLU C O 1
ATOM 5093 N N . ARG C 1 62 ? 73.697 -25.954 23.060 1.00 45.75 62 ARG C N 1
ATOM 5094 C CA . ARG C 1 62 ? 73.744 -27.226 22.364 1.00 46.79 62 ARG C CA 1
ATOM 5095 C C . ARG C 1 62 ? 74.463 -27.076 21.039 1.00 47.17 62 ARG C C 1
ATOM 5096 O O . ARG C 1 62 ? 74.351 -26.043 20.371 1.00 42.79 62 ARG C O 1
ATOM 5104 N N . GLU C 1 63 ? 75.181 -28.116 20.647 1.00 42.89 63 GLU C N 1
ATOM 5105 C CA . GLU C 1 63 ? 75.796 -28.155 19.330 1.00 50.58 63 GLU C CA 1
ATOM 5106 C C . GLU C 1 63 ? 74.722 -28.248 18.249 1.00 49.45 63 GLU C C 1
ATOM 5107 O O . GLU C 1 63 ? 73.836 -29.097 18.321 1.00 49.70 63 GLU C O 1
ATOM 5113 N N . ILE C 1 64 ? 74.799 -27.367 17.254 1.00 42.35 64 ILE C N 1
ATOM 5114 C CA . ILE C 1 64 ? 73.826 -27.354 16.167 1.00 37.76 64 ILE C CA 1
ATOM 5115 C C . ILE C 1 64 ? 74.503 -27.260 14.802 1.00 46.20 64 ILE C C 1
ATOM 5116 O O . ILE C 1 64 ? 75.465 -26.516 14.624 1.00 50.32 64 ILE C O 1
ATOM 5121 N N . GLY C 1 65 ? 73.985 -28.002 13.831 1.00 42.75 65 GLY C N 1
ATOM 5122 C CA . GLY C 1 65 ? 74.584 -28.017 12.513 1.00 41.63 65 GLY C CA 1
ATOM 5123 C C . GLY C 1 65 ? 73.715 -27.399 11.444 1.00 46.64 65 GLY C C 1
ATOM 5124 O O . GLY C 1 65 ? 72.677 -26.805 11.736 1.00 49.03 65 GLY C O 1
ATOM 5125 N N . HIS C 1 66 ? 74.149 -27.550 10.196 1.00 46.40 66 HIS C N 1
ATOM 5126 C CA . HIS C 1 66 ? 73.387 -27.089 9.041 1.00 39.61 66 HIS C CA 1
ATOM 5127 C C . HIS C 1 66 ? 72.216 -28.010 8.704 1.00 39.83 66 HIS C C 1
ATOM 5128 O O . HIS C 1 66 ? 71.237 -27.573 8.088 1.00 35.31 66 HIS C O 1
ATOM 5135 N N . THR C 1 67 ? 72.316 -29.289 9.069 1.00 39.64 67 THR C N 1
ATOM 5136 C CA . THR C 1 67 ? 71.174 -30.194 8.896 1.00 37.45 67 THR C CA 1
ATOM 5137 C C . THR C 1 67 ? 70.450 -30.207 10.228 1.00 34.22 67 THR C C 1
ATOM 5138 O O . THR C 1 67 ? 71.069 -29.985 11.260 1.00 32.99 67 THR C O 1
ATOM 5142 N N . PRO C 1 68 ? 69.133 -30.429 10.207 1.00 33.74 68 PRO C N 1
ATOM 5143 C CA . PRO C 1 68 ? 68.334 -30.321 11.432 1.00 32.38 68 PRO C CA 1
ATOM 5144 C C . PRO C 1 68 ? 68.862 -31.220 12.540 1.00 39.29 68 PRO C C 1
ATOM 5145 O O . PRO C 1 68 ? 69.087 -32.422 12.332 1.00 40.44 68 PRO C O 1
ATOM 5149 N N . THR C 1 69 ? 69.035 -30.610 13.707 1.00 35.60 69 THR C N 1
ATOM 5150 C CA . THR C 1 69 ? 69.538 -31.228 14.925 1.00 34.38 69 THR C CA 1
ATOM 5151 C C . THR C 1 69 ? 68.395 -31.286 15.919 1.00 39.96 69 THR C C 1
ATOM 5152 O O . THR C 1 69 ? 67.761 -30.256 16.195 1.00 36.24 69 THR C O 1
ATOM 5156 N N . LYS C 1 70 ? 68.125 -32.474 16.460 1.00 35.85 70 LYS C N 1
ATOM 5157 C CA . LYS C 1 70 ? 67.122 -32.615 17.509 1.00 46.57 70 LYS C CA 1
ATOM 5158 C C . LYS C 1 70 ? 67.642 -32.013 18.802 1.00 45.82 70 LYS C C 1
ATOM 5159 O O . LYS C 1 70 ? 68.767 -32.282 19.211 1.00 49.14 70 LYS C O 1
ATOM 5165 N N . ILE C 1 71 ? 66.811 -31.197 19.442 1.00 42.28 71 ILE C N 1
ATOM 5166 C CA . ILE C 1 71 ? 67.187 -30.526 20.676 1.00 40.59 71 ILE C CA 1
ATOM 5167 C C . ILE C 1 71 ? 66.433 -31.177 21.825 1.00 45.48 71 ILE C C 1
ATOM 5168 O O . ILE C 1 71 ? 66.988 -31.429 22.889 1.00 42.56 71 ILE C O 1
ATOM 5173 N N . THR C 1 72 ? 65.148 -31.419 21.598 1.00 44.90 72 THR C N 1
ATOM 5174 C CA . THR C 1 72 ? 64.295 -32.107 22.553 1.00 48.58 72 THR C CA 1
ATOM 5175 C C . THR C 1 72 ? 63.119 -32.672 21.773 1.00 44.29 72 THR C C 1
ATOM 5176 O O . THR C 1 72 ? 63.070 -32.545 20.544 1.00 43.87 72 THR C O 1
ATOM 5180 N N . GLU C 1 73 ? 62.169 -33.296 22.460 1.00 45.71 73 GLU C N 1
ATOM 5181 C CA . GLU C 1 73 ? 61.011 -33.836 21.755 1.00 52.59 73 GLU C CA 1
ATOM 5182 C C . GLU C 1 73 ? 60.250 -32.720 21.023 1.00 48.67 73 GLU C C 1
ATOM 5183 O O . GLU C 1 73 ? 59.879 -31.709 21.619 1.00 47.79 73 GLU C O 1
ATOM 5189 N N . ASN C 1 74 ? 60.056 -32.917 19.723 1.00 46.48 74 ASN C N 1
ATOM 5190 C CA . ASN C 1 74 ? 59.310 -31.990 18.884 1.00 43.77 74 ASN C CA 1
ATOM 5191 C C . ASN C 1 74 ? 60.084 -30.746 18.400 1.00 41.35 74 ASN C C 1
ATOM 5192 O O . ASN C 1 74 ? 59.530 -29.907 17.691 1.00 45.01 74 ASN C O 1
ATOM 5197 N N . LEU C 1 75 ? 61.356 -30.632 18.767 1.00 30.64 75 LEU C N 1
ATOM 5198 C CA . LEU C 1 75 ? 62.105 -29.415 18.464 1.00 33.97 75 LEU C CA 1
ATOM 5199 C C . LEU C 1 75 ? 63.378 -29.741 17.742 1.00 36.29 75 LEU C C 1
ATOM 5200 O O . LEU C 1 75 ? 64.204 -30.516 18.227 1.00 42.75 75 LEU C O 1
ATOM 5205 N N . TYR C 1 76 ? 63.524 -29.141 16.571 1.00 32.74 76 TYR C N 1
ATOM 5206 C CA . TYR C 1 76 ? 64.712 -29.310 15.755 1.00 36.20 76 TYR C CA 1
ATOM 5207 C C . TYR C 1 76 ? 65.315 -27.933 15.488 1.00 42.06 76 TYR C C 1
ATOM 5208 O O . TYR C 1 76 ? 64.582 -26.942 15.372 1.00 34.72 76 TYR C O 1
ATOM 5217 N N . ALA C 1 77 ? 66.641 -27.871 15.408 1.00 38.87 77 ALA C N 1
ATOM 5218 C CA . ALA C 1 77 ? 67.324 -26.614 15.115 1.00 34.02 77 ALA C CA 1
ATOM 5219 C C . ALA C 1 77 ? 68.283 -26.743 13.935 1.00 34.93 77 ALA C C 1
ATOM 5220 O O . ALA C 1 77 ? 68.825 -27.830 13.646 1.00 34.24 77 ALA C O 1
ATOM 5222 N N . VAL C 1 78 ? 68.464 -25.619 13.252 1.00 29.85 78 VAL C N 1
ATOM 5223 C CA . VAL C 1 78 ? 69.375 -25.499 12.136 1.00 28.70 78 VAL C CA 1
ATOM 5224 C C . VAL C 1 78 ? 70.166 -24.204 12.273 1.00 36.85 78 VAL C C 1
ATOM 5225 O O . VAL C 1 78 ? 69.591 -23.147 12.541 1.00 32.17 78 VAL C O 1
ATOM 5229 N N . GLU C 1 79 ? 71.481 -24.287 12.109 1.00 39.40 79 GLU C N 1
ATOM 5230 C CA . GLU C 1 79 ? 72.296 -23.086 11.927 1.00 41.80 79 GLU C CA 1
ATOM 5231 C C . GLU C 1 79 ? 72.844 -23.115 10.509 1.00 43.61 79 GLU C C 1
ATOM 5232 O O . GLU C 1 79 ? 73.725 -23.919 10.190 1.00 45.09 79 GLU C O 1
ATOM 5238 N N . ILE C 1 80 ? 72.309 -22.254 9.654 1.00 38.81 80 ILE C N 1
ATOM 5239 C CA . ILE C 1 80 ? 72.626 -22.287 8.231 1.00 36.19 80 ILE C CA 1
ATOM 5240 C C . ILE C 1 80 ? 74.118 -22.171 7.970 1.00 40.72 80 ILE C C 1
ATOM 5241 O O . ILE C 1 80 ? 74.771 -21.265 8.472 1.00 44.63 80 ILE C O 1
ATOM 5246 N N . ASP C 1 81 ? 74.659 -23.083 7.171 1.00 33.85 81 ASP C N 1
ATOM 5247 C CA . ASP C 1 81 ? 76.075 -23.012 6.809 1.00 37.60 81 ASP C CA 1
ATOM 5248 C C . ASP C 1 81 ? 76.200 -22.757 5.311 1.00 42.58 81 ASP C C 1
ATOM 5249 O O . ASP C 1 81 ? 75.891 -23.621 4.491 1.00 40.78 81 ASP C O 1
ATOM 5254 N N . PRO C 1 82 ? 76.639 -21.554 4.948 1.00 46.82 82 PRO C N 1
ATOM 5255 C CA . PRO C 1 82 ? 76.561 -21.156 3.539 1.00 52.02 82 PRO C CA 1
ATOM 5256 C C . PRO C 1 82 ? 77.513 -21.976 2.684 1.00 47.75 82 PRO C C 1
ATOM 5257 O O . PRO C 1 82 ? 77.198 -22.241 1.534 1.00 44.81 82 PRO C O 1
ATOM 5261 N N . GLU C 1 83 ? 78.649 -22.379 3.245 1.00 52.90 83 GLU C N 1
ATOM 5262 C CA . GLU C 1 83 ? 79.616 -23.184 2.505 1.00 58.88 83 GLU C CA 1
ATOM 5263 C C . GLU C 1 83 ? 78.981 -24.522 2.151 1.00 58.03 83 GLU C C 1
ATOM 5264 O O . GLU C 1 83 ? 79.138 -25.020 1.034 1.00 63.36 83 GLU C O 1
ATOM 5270 N N . VAL C 1 84 ? 78.251 -25.102 3.098 1.00 49.30 84 VAL C N 1
ATOM 5271 C CA . VAL C 1 84 ? 77.495 -26.308 2.799 1.00 44.18 84 VAL C CA 1
ATOM 5272 C C . VAL C 1 84 ? 76.417 -25.978 1.772 1.00 52.98 84 VAL C C 1
ATOM 5273 O O . VAL C 1 84 ? 76.268 -26.688 0.783 1.00 55.46 84 VAL C O 1
ATOM 5277 N N . ALA C 1 85 ? 75.675 -24.896 1.998 1.00 54.98 85 ALA C N 1
ATOM 5278 C CA . ALA C 1 85 ? 74.618 -24.492 1.068 1.00 61.37 85 ALA C CA 1
ATOM 5279 C C . ALA C 1 85 ? 75.131 -24.405 -0.372 1.00 66.00 85 ALA C C 1
ATOM 5280 O O . ALA C 1 85 ? 74.448 -24.813 -1.315 1.00 62.72 85 ALA C O 1
ATOM 5282 N N . MET C 1 86 ? 76.336 -23.875 -0.531 1.00 71.48 86 MET C N 1
ATOM 5283 C CA . MET C 1 86 ? 76.961 -23.785 -1.841 1.00 83.30 86 MET C CA 1
ATOM 5284 C C . MET C 1 86 ? 77.053 -25.167 -2.477 1.00 91.56 86 MET C C 1
ATOM 5285 O O . MET C 1 86 ? 76.509 -25.400 -3.557 1.00 96.14 86 MET C O 1
ATOM 5290 N N . GLU C 1 87 ? 77.743 -26.082 -1.802 1.00 91.64 87 GLU C N 1
ATOM 5291 C CA . GLU C 1 87 ? 77.853 -27.456 -2.279 1.00 90.46 87 GLU C CA 1
ATOM 5292 C C . GLU C 1 87 ? 76.489 -27.992 -2.725 1.00 88.60 87 GLU C C 1
ATOM 5293 O O . GLU C 1 87 ? 76.311 -28.349 -3.889 1.00 92.45 87 GLU C O 1
ATOM 5299 N N . GLU C 1 88 ? 75.525 -28.021 -1.808 1.00 85.68 88 GLU C N 1
ATOM 5300 C CA . GLU C 1 88 ? 74.188 -28.546 -2.108 1.00 88.40 88 GLU C CA 1
ATOM 5301 C C . GLU C 1 88 ? 73.603 -27.993 -3.411 1.00 89.94 88 GLU C C 1
ATOM 5302 O O . GLU C 1 88 ? 72.701 -28.594 -3.995 1.00 88.41 88 GLU C O 1
ATOM 5308 N N . TYR C 1 89 ? 74.128 -26.859 -3.867 1.00 90.47 89 TYR C N 1
ATOM 5309 C CA . TYR C 1 89 ? 73.555 -26.138 -5.004 1.00 95.14 89 TYR C CA 1
ATOM 5310 C C . TYR C 1 89 ? 73.841 -26.782 -6.364 1.00 99.21 89 TYR C C 1
ATOM 5311 O O . TYR C 1 89 ? 73.014 -26.716 -7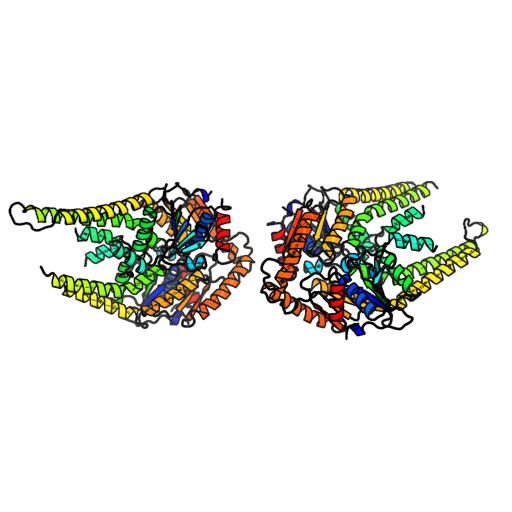.275 1.00 100.96 89 TYR C O 1
ATOM 5320 N N . GLN C 1 90 ? 75.005 -27.402 -6.502 1.00 101.88 90 GLN C N 1
ATOM 5321 C CA . GLN C 1 90 ? 75.375 -28.031 -7.766 1.00 107.31 90 GLN C CA 1
ATOM 5322 C C . GLN C 1 90 ? 74.311 -29.016 -8.263 1.00 111.93 90 GLN C C 1
ATOM 5323 O O . GLN C 1 90 ? 73.651 -29.689 -7.468 1.00 113.43 90 GLN C O 1
ATOM 5329 N N . ALA C 1 91 ? 74.143 -29.088 -9.581 1.00 111.51 91 ALA C N 1
ATOM 5330 C CA . ALA C 1 91 ?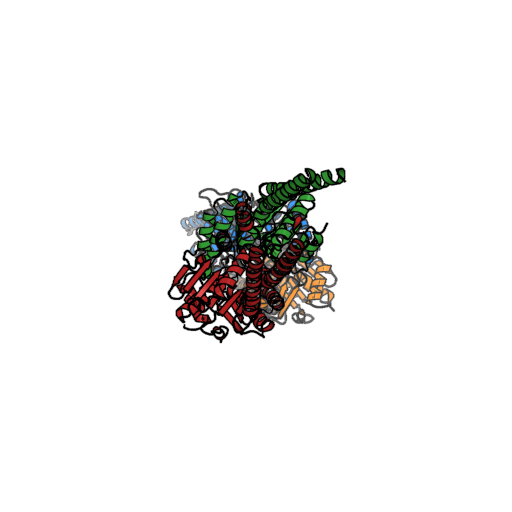 73.179 -30.006 -10.183 1.00 108.87 91 ALA C CA 1
ATOM 5331 C C . ALA C 1 91 ? 73.746 -30.676 -11.433 1.00 106.63 91 ALA C C 1
ATOM 5332 O O . ALA C 1 91 ? 74.304 -31.772 -11.364 1.00 103.95 91 ALA C O 1
ATOM 5334 N N . SER C 1 116 ? 82.812 -19.121 -3.760 1.00 91.99 116 SER C N 1
ATOM 5335 C CA . SER C 1 116 ? 82.595 -17.709 -3.451 1.00 90.71 116 SER C CA 1
ATOM 5336 C C . SER C 1 116 ? 81.710 -17.499 -2.219 1.00 84.99 116 SER C C 1
ATOM 5337 O O . SER C 1 116 ? 80.475 -17.574 -2.295 1.00 78.57 116 SER C O 1
ATOM 5340 N N . MET C 1 117 ? 82.357 -17.240 -1.085 1.00 79.56 117 MET C N 1
ATOM 5341 C CA . MET C 1 117 ? 81.667 -16.805 0.122 1.00 68.04 117 MET C CA 1
ATOM 5342 C C . MET C 1 117 ? 81.413 -15.301 0.035 1.00 54.75 117 MET C C 1
ATOM 5343 O O . MET C 1 117 ? 81.785 -14.529 0.914 1.00 50.18 117 MET C O 1
ATOM 5348 N N . SER C 1 118 ? 80.780 -14.898 -1.056 1.00 48.74 118 SER C N 1
ATOM 5349 C CA . SER C 1 118 ? 80.546 -13.500 -1.332 1.00 50.62 118 SER C CA 1
ATOM 5350 C C . SER C 1 118 ? 79.441 -12.950 -0.443 1.00 50.68 118 SER C C 1
ATOM 5351 O O . SER C 1 118 ? 78.545 -13.691 -0.020 1.00 48.71 118 SER C O 1
ATOM 5354 N N . PRO C 1 119 ? 79.507 -11.644 -0.154 1.00 44.46 119 PRO C N 1
ATOM 5355 C CA . PRO C 1 119 ? 78.412 -10.941 0.522 1.00 35.46 119 PRO C CA 1
ATOM 5356 C C . PRO C 1 119 ? 77.079 -11.256 -0.157 1.00 38.32 119 PRO C C 1
ATOM 5357 O O . PRO C 1 119 ? 76.989 -11.214 -1.391 1.00 40.13 119 PRO C O 1
ATOM 5361 N N . GLY C 1 120 ? 76.067 -11.601 0.635 1.00 34.82 120 GLY C N 1
ATOM 5362 C CA . GLY C 1 120 ? 74.755 -11.939 0.096 1.00 28.99 120 GLY C CA 1
ATOM 5363 C C . GLY C 1 120 ? 74.468 -13.429 0.134 1.00 30.75 120 GLY C C 1
ATOM 5364 O O . GLY C 1 120 ? 73.319 -13.869 -0.029 1.00 32.16 120 GLY C O 1
ATOM 5365 N N . ILE C 1 121 ? 75.510 -14.229 0.325 1.00 37.63 121 ILE C N 1
ATOM 5366 C CA . ILE C 1 121 ? 75.334 -15.674 0.236 1.00 38.60 121 ILE C CA 1
ATOM 5367 C C . ILE C 1 121 ? 74.473 -16.181 1.396 1.00 40.43 121 ILE C C 1
ATOM 5368 O O . ILE C 1 121 ? 73.726 -17.150 1.248 1.00 33.02 121 ILE C O 1
ATOM 5373 N N . ASP C 1 122 ? 74.562 -15.518 2.546 1.00 38.90 122 ASP C N 1
ATOM 5374 C CA . ASP C 1 122 ? 73.828 -15.969 3.730 1.00 36.26 122 ASP C CA 1
ATOM 5375 C C . ASP C 1 122 ? 72.329 -15.780 3.560 1.00 36.69 122 ASP C C 1
ATOM 5376 O O . ASP C 1 122 ? 71.535 -16.536 4.119 1.00 35.29 122 ASP C O 1
ATOM 5381 N N . GLU C 1 123 ? 71.944 -14.762 2.796 1.00 37.16 123 GLU C N 1
ATOM 5382 C CA . GLU C 1 123 ? 70.527 -14.495 2.548 1.00 38.08 123 GLU C CA 1
ATOM 5383 C C . GLU C 1 123 ? 69.953 -15.464 1.509 1.00 38.31 123 GLU C C 1
ATOM 5384 O O . GLU C 1 123 ? 68.819 -15.940 1.639 1.00 37.26 123 GLU C O 1
ATOM 5390 N N . ALA C 1 124 ? 70.741 -15.752 0.478 1.00 36.19 124 ALA C N 1
ATOM 5391 C CA . ALA C 1 124 ? 70.361 -16.750 -0.518 1.00 42.60 124 ALA C CA 1
ATOM 5392 C C . ALA C 1 124 ? 70.219 -18.127 0.140 1.00 37.69 124 ALA C C 1
ATOM 5393 O O . ALA C 1 124 ? 69.243 -18.852 -0.093 1.00 34.48 124 ALA C O 1
ATOM 5395 N N . ALA C 1 125 ? 71.193 -18.469 0.980 1.00 36.62 125 ALA C N 1
ATOM 5396 C CA . ALA C 1 125 ? 71.152 -19.715 1.721 1.00 37.68 125 ALA C CA 1
ATOM 5397 C C . ALA C 1 125 ? 69.877 -19.792 2.561 1.00 35.24 125 ALA C C 1
ATOM 5398 O O . ALA C 1 125 ? 69.228 -20.820 2.589 1.00 35.15 125 ALA C O 1
ATOM 5400 N N . ALA C 1 126 ? 69.511 -18.694 3.223 1.00 36.20 126 ALA C N 1
ATOM 5401 C CA . ALA C 1 126 ? 68.306 -18.658 4.058 1.00 31.47 126 ALA C CA 1
ATOM 5402 C C . ALA C 1 126 ? 67.030 -18.828 3.238 1.00 38.69 126 ALA C C 1
ATOM 5403 O O . ALA C 1 126 ? 66.109 -19.538 3.648 1.00 38.31 126 ALA C O 1
ATOM 5405 N N . PHE C 1 127 ? 66.956 -18.157 2.092 1.00 36.72 127 PHE C N 1
ATOM 5406 C CA . PHE C 1 127 ? 65.769 -18.278 1.254 1.00 29.91 127 PHE C CA 1
ATOM 5407 C C . PHE C 1 127 ? 65.645 -19.731 0.775 1.00 40.45 127 PHE C C 1
ATOM 5408 O O . PHE C 1 127 ? 64.550 -20.300 0.740 1.00 35.64 127 PHE C O 1
ATOM 5416 N N . ASP C 1 128 ? 66.779 -20.339 0.444 1.00 37.86 128 ASP C N 1
ATOM 5417 C CA . ASP C 1 128 ? 66.798 -21.743 0.057 1.00 37.24 128 ASP C CA 1
ATOM 5418 C C . ASP C 1 128 ? 66.219 -22.627 1.174 1.00 44.53 128 ASP C C 1
ATOM 5419 O O . ASP C 1 128 ? 65.506 -23.587 0.900 1.00 46.84 128 ASP C O 1
ATOM 5424 N N . GLN C 1 129 ? 66.498 -22.300 2.433 1.00 37.95 129 GLN C N 1
ATOM 5425 C CA . GLN C 1 129 ? 65.868 -23.027 3.535 1.00 34.11 129 GLN C CA 1
ATOM 5426 C C . GLN C 1 129 ? 64.372 -22.816 3.512 1.00 31.76 129 GLN C C 1
ATOM 5427 O O . GLN C 1 129 ? 63.600 -23.768 3.635 1.00 35.67 129 GLN C O 1
ATOM 5433 N N . PHE C 1 130 ? 63.950 -21.563 3.364 1.00 32.87 130 PHE C N 1
ATOM 5434 C CA . PHE C 1 130 ? 62.519 -21.295 3.268 1.00 41.87 130 PHE C CA 1
ATOM 5435 C C . PHE C 1 130 ? 61.886 -22.218 2.222 1.00 42.84 130 PHE C C 1
ATOM 5436 O O . PHE C 1 130 ? 60.884 -22.882 2.493 1.00 39.67 130 PHE C O 1
ATOM 5444 N N . LEU C 1 131 ? 62.496 -22.271 1.037 1.00 45.38 131 LEU C N 1
ATOM 5445 C CA . LEU C 1 131 ? 61.961 -23.051 -0.078 1.00 43.39 131 LEU C CA 1
ATOM 5446 C C . LEU C 1 131 ? 61.864 -24.538 0.221 1.00 41.83 131 LEU C C 1
ATOM 5447 O O . LEU C 1 131 ? 60.900 -25.188 -0.176 1.00 40.55 131 LEU C O 1
ATOM 5452 N N . ARG C 1 132 ? 62.865 -25.086 0.898 1.00 37.86 132 ARG C N 1
ATOM 5453 C CA . ARG C 1 132 ? 62.818 -26.501 1.255 1.00 43.53 132 ARG C CA 1
ATOM 5454 C C . ARG C 1 132 ? 61.630 -26.835 2.145 1.00 45.41 132 ARG C C 1
ATOM 5455 O O . ARG C 1 132 ? 60.901 -27.774 1.868 1.00 44.94 132 ARG C O 1
ATOM 5463 N N . TYR C 1 133 ? 61.429 -26.076 3.220 1.00 41.03 133 TYR C N 1
ATOM 5464 C CA . TYR C 1 133 ? 60.379 -26.440 4.174 1.00 36.57 133 TYR C CA 1
ATOM 5465 C C . TYR C 1 133 ? 58.991 -26.017 3.722 1.00 36.93 133 TYR C C 1
ATOM 5466 O O . TYR C 1 133 ? 58.006 -26.607 4.136 1.00 39.89 133 TYR C O 1
ATOM 5475 N N . MET C 1 134 ? 58.909 -25.035 2.832 1.00 37.39 134 MET C N 1
ATOM 5476 C CA . MET C 1 134 ? 57.623 -24.700 2.247 1.00 39.65 134 MET C CA 1
ATOM 5477 C C . MET C 1 134 ? 57.177 -25.826 1.319 1.00 46.09 134 MET C C 1
ATOM 5478 O O . MET C 1 134 ? 55.992 -26.125 1.222 1.00 49.44 134 MET C O 1
ATOM 5483 N N . THR C 1 135 ? 58.141 -26.439 0.640 1.00 45.08 135 THR C N 1
ATOM 5484 C CA . THR C 1 135 ? 57.875 -27.558 -0.262 1.00 47.19 135 THR C CA 1
ATOM 5485 C C . THR C 1 135 ? 57.392 -28.815 0.457 1.00 50.14 135 THR C C 1
ATOM 5486 O O . THR C 1 135 ? 56.485 -29.484 -0.026 1.00 54.38 135 THR C O 1
ATOM 5490 N N . THR C 1 136 ? 58.005 -29.139 1.600 1.00 51.32 136 THR C N 1
ATOM 5491 C CA . THR C 1 136 ? 57.734 -30.408 2.289 1.00 47.12 136 THR C CA 1
ATOM 5492 C C . THR C 1 136 ? 56.576 -30.396 3.296 1.00 44.96 136 THR C C 1
ATOM 5493 O O . THR C 1 136 ? 55.980 -31.431 3.568 1.00 48.71 136 THR C O 1
ATOM 5497 N N . ASP C 1 137 ? 56.278 -29.243 3.875 1.00 48.20 137 ASP C N 1
ATOM 5498 C CA . ASP C 1 137 ? 55.278 -29.162 4.947 1.00 43.21 137 ASP C CA 1
ATOM 5499 C C . ASP C 1 137 ? 55.449 -30.233 6.022 1.00 46.00 137 ASP C C 1
ATOM 5500 O O . ASP C 1 137 ? 54.458 -30.797 6.499 1.00 52.43 137 ASP C O 1
ATOM 5505 N N . GLU C 1 138 ? 56.685 -30.522 6.412 1.00 41.16 138 GLU C N 1
ATOM 5506 C CA . GLU C 1 138 ? 56.892 -31.547 7.443 1.00 47.09 138 GLU C CA 1
ATOM 5507 C C . GLU C 1 138 ? 56.828 -30.996 8.870 1.00 41.00 138 GLU C C 1
ATOM 5508 O O . GLU C 1 138 ? 56.553 -31.734 9.805 1.00 45.20 138 GLU C O 1
ATOM 5514 N N . TYR C 1 139 ? 57.082 -29.703 9.041 1.00 38.66 139 TYR C N 1
ATOM 5515 C CA . TYR C 1 139 ? 56.946 -29.083 10.361 1.00 36.08 139 TYR C CA 1
ATOM 5516 C C . TYR C 1 139 ? 55.634 -28.309 10.489 1.00 41.39 139 TYR C C 1
ATOM 5517 O O . TYR C 1 139 ? 55.152 -27.706 9.519 1.00 43.36 139 TYR C O 1
ATOM 5526 N N . ASP C 1 140 ? 55.060 -28.327 11.688 1.00 36.99 140 ASP C N 1
ATOM 5527 C CA . ASP C 1 140 ? 53.883 -27.521 11.970 1.00 38.98 140 ASP C CA 1
ATOM 5528 C C . ASP C 1 140 ? 54.274 -26.052 11.924 1.00 41.25 140 ASP C C 1
ATOM 5529 O O . ASP C 1 140 ? 53.510 -25.197 11.456 1.00 43.28 140 ASP C O 1
ATOM 5534 N N . ILE C 1 141 ? 55.476 -25.760 12.414 1.00 35.42 141 ILE C N 1
ATOM 5535 C CA . ILE C 1 141 ? 55.921 -24.383 12.522 1.00 34.64 141 ILE C CA 1
ATOM 5536 C C . ILE C 1 141 ? 57.425 -24.302 12.365 1.00 36.65 141 ILE C C 1
ATOM 5537 O O . ILE C 1 141 ? 58.168 -25.104 12.941 1.00 35.01 141 ILE C O 1
ATOM 5542 N N . VAL C 1 142 ? 57.856 -23.341 11.556 1.00 32.59 142 VAL C N 1
ATOM 5543 C CA . VAL C 1 142 ? 59.263 -23.076 11.329 1.00 25.35 142 VAL C CA 1
ATOM 5544 C C . VAL C 1 142 ? 59.475 -21.627 11.744 1.00 33.93 142 VAL C C 1
ATOM 5545 O O . VAL C 1 142 ? 58.756 -20.724 11.282 1.00 34.38 142 VAL C O 1
ATOM 5549 N N . ILE C 1 143 ? 60.453 -21.416 12.617 1.00 25.56 143 ILE C N 1
ATOM 5550 C CA . ILE C 1 143 ? 60.737 -20.115 13.203 1.00 29.60 143 ILE C CA 1
ATOM 5551 C C . ILE C 1 143 ? 62.118 -19.669 12.749 1.00 35.72 143 ILE C C 1
ATOM 5552 O O . ILE C 1 143 ? 63.109 -20.367 12.979 1.00 31.85 143 ILE C O 1
ATOM 5557 N N . PHE C 1 144 ? 62.186 -18.523 12.079 1.00 33.85 144 PHE C N 1
ATOM 5558 C CA . PHE C 1 144 ? 63.470 -17.970 11.660 1.00 32.50 144 PHE C CA 1
ATOM 5559 C C . PHE C 1 144 ? 64.004 -16.991 12.707 1.00 34.66 144 PHE C C 1
ATOM 5560 O O . PHE C 1 144 ? 63.380 -15.969 12.999 1.00 32.31 144 PHE C O 1
ATOM 5568 N N . ASP C 1 145 ? 65.155 -17.329 13.276 1.00 26.28 145 ASP C N 1
ATOM 5569 C CA . ASP C 1 145 ? 65.865 -16.435 14.162 1.00 31.71 145 ASP C CA 1
ATOM 5570 C C . ASP C 1 145 ? 66.783 -15.575 13.295 1.00 40.16 145 ASP C C 1
ATOM 5571 O O . ASP C 1 145 ? 67.859 -16.018 12.894 1.00 40.29 145 ASP C O 1
ATOM 5576 N N . THR C 1 146 ? 66.359 -14.351 12.998 1.00 27.91 146 THR C N 1
ATOM 5577 C CA . THR C 1 146 ? 66.960 -13.633 11.880 1.00 28.86 146 THR C CA 1
ATOM 5578 C C . THR C 1 146 ? 68.160 -12.794 12.280 1.00 28.05 146 THR C C 1
ATOM 5579 O O . THR C 1 146 ? 68.370 -12.532 13.462 1.00 29.63 146 THR C O 1
ATOM 5583 N N . ALA C 1 147 ? 68.954 -12.386 11.286 1.00 30.91 147 ALA C N 1
ATOM 5584 C CA . ALA C 1 147 ? 70.024 -11.405 11.489 1.00 34.05 147 ALA C CA 1
ATOM 5585 C C . ALA C 1 147 ? 69.408 -10.053 11.844 1.00 33.43 147 ALA C C 1
ATOM 5586 O O . ALA C 1 147 ? 68.223 -9.834 11.599 1.00 31.49 147 ALA C O 1
ATOM 5588 N N . PRO C 1 148 ? 70.215 -9.125 12.392 1.00 37.66 148 PRO C N 1
ATOM 5589 C CA . PRO C 1 148 ? 69.690 -7.794 12.700 1.00 35.91 148 PRO C CA 1
ATOM 5590 C C . PRO C 1 148 ? 69.078 -7.099 11.486 1.00 40.07 148 PRO C C 1
ATOM 5591 O O . PRO C 1 148 ? 69.419 -7.389 10.343 1.00 34.86 148 PRO C O 1
ATOM 5595 N N . THR C 1 149 ? 68.184 -6.160 11.775 1.00 35.17 149 THR C N 1
ATOM 5596 C CA . THR C 1 149 ? 67.299 -5.520 10.811 1.00 31.00 149 THR C CA 1
ATOM 5597 C C . THR C 1 149 ? 67.746 -5.412 9.365 1.00 32.13 149 THR C C 1
ATOM 5598 O O . THR C 1 149 ? 67.073 -5.916 8.475 1.00 31.11 149 THR C O 1
ATOM 5602 N N . GLY C 1 150 ? 68.835 -4.690 9.121 1.00 30.47 150 GLY C N 1
ATOM 5603 C CA . GLY C 1 150 ? 69.165 -4.299 7.761 1.00 32.06 150 GLY C CA 1
ATOM 5604 C C . GLY C 1 150 ? 69.281 -5.488 6.824 1.00 35.97 150 GLY C C 1
ATOM 5605 O O . GLY C 1 150 ? 68.669 -5.521 5.752 1.00 34.68 150 GLY C O 1
ATOM 5606 N N . HIS C 1 151 ? 70.058 -6.484 7.232 1.00 26.40 151 HIS C N 1
ATOM 5607 C CA . HIS C 1 151 ? 70.262 -7.660 6.380 1.00 28.31 151 HIS C CA 1
ATOM 5608 C C . HIS C 1 151 ? 69.031 -8.570 6.257 1.00 35.13 151 HIS C C 1
ATOM 5609 O O . HIS C 1 151 ? 68.859 -9.253 5.258 1.00 32.47 151 HIS C O 1
ATOM 5616 N N . THR C 1 152 ? 68.146 -8.532 7.244 1.00 31.85 152 THR C N 1
ATOM 5617 C CA . THR C 1 152 ? 66.914 -9.302 7.149 1.00 30.75 152 THR C CA 1
ATOM 5618 C C . THR C 1 152 ? 65.945 -8.708 6.131 1.00 33.13 152 THR C C 1
ATOM 5619 O O . THR C 1 152 ? 65.232 -9.429 5.442 1.00 32.87 152 THR C O 1
ATOM 5623 N N . LEU C 1 153 ? 65.916 -7.388 6.039 1.00 35.94 153 LEU C N 1
ATOM 5624 C CA . LEU C 1 153 ? 65.156 -6.744 4.987 1.00 33.07 153 LEU C CA 1
ATOM 5625 C C . LEU C 1 153 ? 65.700 -7.173 3.611 1.00 32.36 153 LEU C C 1
ATOM 5626 O O . LEU C 1 153 ? 64.937 -7.374 2.672 1.00 37.52 153 LEU C O 1
ATOM 5631 N N . ARG C 1 154 ? 67.017 -7.322 3.493 1.00 34.01 154 ARG C N 1
ATOM 5632 C CA . ARG C 1 154 ? 67.591 -7.840 2.252 1.00 38.96 154 ARG C CA 1
ATOM 5633 C C . ARG C 1 154 ? 67.020 -9.224 1.985 1.00 40.68 154 ARG C C 1
ATOM 5634 O O . ARG C 1 154 ? 66.598 -9.524 0.876 1.00 38.63 154 ARG C O 1
ATOM 5642 N N . LEU C 1 155 ? 67.011 -10.068 3.015 1.00 38.81 155 LEU C N 1
ATOM 5643 C CA . LEU C 1 155 ? 66.497 -11.428 2.865 1.00 37.22 155 LEU C CA 1
ATOM 5644 C C . LEU C 1 155 ? 65.045 -11.443 2.392 1.00 39.36 155 LEU C C 1
ATOM 5645 O O . LEU C 1 155 ? 64.672 -12.215 1.503 1.00 36.19 155 LEU C O 1
ATOM 5650 N N . LEU C 1 156 ? 64.221 -10.572 2.960 1.00 36.34 156 LEU C N 1
ATOM 5651 C CA . LEU C 1 156 ? 62.793 -10.648 2.668 1.00 32.29 156 LEU C CA 1
ATOM 5652 C C . LEU C 1 156 ? 62.422 -10.074 1.306 1.00 42.96 156 LEU C C 1
ATOM 5653 O O . LEU C 1 156 ? 61.292 -10.233 0.848 1.00 45.89 156 LEU C O 1
ATOM 5658 N N . SER C 1 157 ? 63.375 -9.418 0.657 1.00 42.16 157 SER C N 1
ATOM 5659 C CA . SER C 1 157 ? 63.131 -8.823 -0.650 1.00 47.15 157 SER C CA 1
ATOM 5660 C C . SER C 1 157 ? 63.863 -9.608 -1.736 1.00 48.42 157 SER C C 1
ATOM 5661 O O . SER C 1 157 ? 63.834 -9.252 -2.916 1.00 45.57 157 SER C O 1
ATOM 5664 N N . PHE C 1 158 ? 64.515 -10.686 -1.325 1.00 44.85 158 PHE C N 1
ATOM 5665 C CA . PHE C 1 158 ? 65.269 -11.530 -2.243 1.00 44.05 158 PHE C CA 1
ATOM 5666 C C . PHE C 1 158 ? 64.381 -12.336 -3.215 1.00 41.17 158 PHE C C 1
ATOM 5667 O O . PHE C 1 158 ? 64.724 -12.467 -4.393 1.00 44.15 158 PHE C O 1
ATOM 5675 N N . PRO C 1 159 ? 63.241 -12.871 -2.739 1.00 39.63 159 PRO C N 1
ATOM 5676 C CA . PRO C 1 159 ? 62.304 -13.576 -3.630 1.00 41.82 159 PRO C CA 1
ATOM 5677 C C . PRO C 1 159 ? 62.025 -12.824 -4.939 1.00 49.25 159 PRO C C 1
ATOM 5678 O O . PRO C 1 159 ? 62.103 -13.411 -6.022 1.00 51.77 159 PRO C O 1
ATOM 5682 N N . GLU C 1 160 ? 61.701 -11.541 -4.845 1.00 51.61 160 GLU C N 1
ATOM 5683 C CA . GLU C 1 160 ? 61.489 -10.731 -6.043 1.00 48.83 160 GLU C CA 1
ATOM 5684 C C . GLU C 1 160 ? 62.727 -10.753 -6.950 1.00 49.65 160 GLU C C 1
ATOM 5685 O O . GLU C 1 160 ? 62.609 -10.891 -8.166 1.00 53.12 160 GLU C O 1
ATOM 5691 N N . ILE C 1 161 ? 63.912 -10.618 -6.358 1.00 42.33 161 ILE C N 1
ATOM 5692 C CA . ILE C 1 161 ? 65.161 -10.665 -7.112 1.00 38.40 161 ILE C CA 1
ATOM 5693 C C . ILE C 1 161 ? 65.391 -12.020 -7.805 1.00 44.09 161 ILE C C 1
ATOM 5694 O O . ILE C 1 161 ? 65.777 -12.076 -8.969 1.00 44.16 161 ILE C O 1
ATOM 5699 N N . MET C 1 162 ? 65.151 -13.109 -7.089 1.00 44.09 162 MET C N 1
ATOM 5700 C CA . MET C 1 162 ? 65.234 -14.433 -7.680 1.00 43.41 162 MET C CA 1
ATOM 5701 C C . MET C 1 162 ? 64.253 -14.609 -8.834 1.00 46.63 162 MET C C 1
ATOM 5702 O O . MET C 1 162 ? 64.589 -15.188 -9.865 1.00 47.75 162 MET C O 1
ATOM 5707 N N . ASP C 1 163 ? 63.025 -14.144 -8.645 1.00 43.01 163 ASP C N 1
ATOM 5708 C CA . ASP C 1 163 ? 61.991 -14.358 -9.644 1.00 42.08 163 ASP C CA 1
ATOM 5709 C C . ASP C 1 163 ? 62.379 -13.728 -10.972 1.00 53.22 163 ASP C C 1
ATOM 5710 O O . ASP C 1 163 ? 62.187 -14.335 -12.030 1.00 56.78 163 ASP C O 1
ATOM 5715 N N . SER C 1 164 ? 62.926 -12.516 -10.908 1.00 49.28 164 SER C N 1
ATOM 5716 C CA . SER C 1 164 ? 63.339 -11.790 -12.103 1.00 50.95 164 SER C CA 1
ATOM 5717 C C . SER C 1 164 ? 64.516 -12.469 -12.791 1.00 55.11 164 SER C C 1
ATOM 5718 O O . SER C 1 164 ? 64.537 -12.584 -14.014 1.00 51.80 164 SER C O 1
ATOM 5721 N N . TRP C 1 165 ? 65.493 -12.909 -12.000 1.00 54.84 165 TRP C N 1
ATOM 5722 C CA . TRP C 1 165 ? 66.662 -13.607 -12.533 1.00 55.51 165 TRP C CA 1
ATOM 5723 C C . TRP C 1 165 ? 66.284 -14.915 -13.235 1.00 48.65 165 TRP C C 1
ATOM 5724 O O . TRP C 1 165 ? 66.727 -15.176 -14.347 1.00 47.39 165 TRP C O 1
ATOM 5735 N N . VAL C 1 166 ? 65.472 -15.742 -12.584 1.00 48.46 166 VAL C N 1
ATOM 5736 C CA . VAL C 1 166 ? 65.026 -16.997 -13.194 1.00 47.85 166 VAL C CA 1
ATOM 5737 C C . VAL C 1 166 ? 64.203 -16.736 -14.474 1.00 48.35 166 VAL C C 1
ATOM 5738 O O . VAL C 1 166 ? 64.323 -17.460 -15.464 1.00 48.86 166 VAL C O 1
ATOM 5742 N N . GLY C 1 167 ? 63.380 -15.692 -14.444 1.00 43.12 167 GLY C N 1
ATOM 5743 C CA . GLY C 1 167 ? 62.652 -15.240 -15.617 1.00 42.75 167 GLY C CA 1
ATOM 5744 C C . GLY C 1 167 ? 63.564 -14.922 -16.799 1.00 44.40 167 GLY C C 1
ATOM 5745 O O . GLY C 1 167 ? 63.333 -15.382 -17.919 1.00 46.41 167 GLY C O 1
ATOM 5746 N N . LYS C 1 168 ? 64.600 -14.131 -16.560 1.00 39.09 168 LYS C N 1
ATOM 5747 C CA . LYS C 1 168 ? 65.578 -13.857 -17.608 1.00 43.32 168 LYS C CA 1
ATOM 5748 C C . LYS C 1 168 ? 66.202 -15.157 -18.114 1.00 45.68 168 LYS C C 1
ATOM 5749 O O . LYS C 1 168 ? 66.154 -15.438 -19.301 1.00 57.39 168 LYS C O 1
ATOM 5755 N N . MET C 1 169 ? 66.771 -15.953 -17.213 1.00 47.23 169 MET C N 1
ATOM 5756 C CA . MET C 1 169 ? 67.363 -17.235 -17.591 1.00 42.42 169 MET C CA 1
ATOM 5757 C C . MET C 1 169 ? 66.432 -18.042 -18.489 1.00 51.14 169 MET C C 1
ATOM 5758 O O . MET C 1 169 ? 66.880 -18.706 -19.418 1.00 52.63 169 MET C O 1
ATOM 5763 N N . ILE C 1 170 ? 65.137 -17.984 -18.198 1.00 43.93 170 ILE C N 1
ATOM 5764 C CA . ILE C 1 170 ? 64.136 -18.667 -19.004 1.00 47.11 170 ILE C CA 1
ATOM 5765 C C . ILE C 1 170 ? 64.002 -18.024 -20.380 1.00 47.72 170 ILE C C 1
ATOM 5766 O O . ILE C 1 170 ? 64.042 -18.714 -21.389 1.00 50.59 170 ILE C O 1
ATOM 5771 N N . LYS C 1 171 ? 63.850 -16.707 -20.424 1.00 50.96 171 LYS C N 1
ATOM 5772 C CA . LYS C 1 171 ? 63.771 -16.007 -21.703 1.00 53.51 171 LYS C CA 1
ATOM 5773 C C . LYS C 1 171 ? 65.001 -16.279 -22.589 1.00 57.61 171 LYS C C 1
ATOM 5774 O O . LYS C 1 171 ? 64.876 -16.493 -23.796 1.00 58.48 171 LYS C O 1
ATOM 5780 N N . ILE C 1 172 ? 66.183 -16.286 -21.977 1.00 58.13 172 ILE C N 1
ATOM 5781 C CA . ILE C 1 172 ? 67.407 -16.646 -22.676 1.00 58.35 172 ILE C CA 1
ATOM 5782 C C . ILE C 1 172 ? 67.259 -18.026 -23.292 1.00 65.17 172 ILE C C 1
ATOM 5783 O O . ILE C 1 172 ? 67.522 -18.221 -24.476 1.00 69.42 172 ILE C O 1
ATOM 5788 N N . ARG C 1 173 ? 66.833 -18.984 -22.475 1.00 59.64 173 ARG C N 1
ATOM 5789 C CA . ARG C 1 173 ? 66.799 -20.379 -22.886 1.00 61.68 173 ARG C CA 1
ATOM 5790 C C . ARG C 1 173 ? 65.808 -20.590 -24.023 1.00 63.63 173 ARG C C 1
ATOM 5791 O O . ARG C 1 173 ? 66.096 -21.308 -24.979 1.00 68.35 173 ARG C O 1
ATOM 5799 N N . ARG C 1 174 ? 64.640 -19.960 -23.926 1.00 61.76 174 ARG C N 1
ATOM 5800 C CA . ARG C 1 174 ? 63.668 -20.020 -25.012 1.00 64.96 174 ARG C CA 1
ATOM 5801 C C . ARG C 1 174 ? 64.217 -19.356 -26.277 1.00 68.28 174 ARG C C 1
ATOM 5802 O O . ARG C 1 174 ? 63.731 -19.610 -27.379 1.00 68.84 174 ARG C O 1
ATOM 5810 N N . GLN C 1 175 ? 65.232 -18.511 -26.112 1.00 65.39 175 GLN C N 1
ATOM 5811 C CA . GLN C 1 175 ? 65.855 -17.836 -27.246 1.00 74.33 175 GLN C CA 1
ATOM 5812 C C . GLN C 1 175 ? 66.796 -18.779 -28.005 1.00 78.86 175 GLN C C 1
ATOM 5813 O O . GLN C 1 175 ? 66.794 -18.808 -29.240 1.00 77.58 175 GLN C O 1
ATOM 5819 N N . ILE C 1 176 ? 67.596 -19.543 -27.262 1.00 78.95 176 ILE C N 1
ATOM 5820 C CA . ILE C 1 176 ? 68.400 -20.611 -27.849 1.00 83.68 176 ILE C CA 1
ATOM 5821 C C . ILE C 1 176 ? 67.532 -21.534 -28.690 1.00 88.75 176 ILE C C 1
ATOM 5822 O O . ILE C 1 176 ? 67.758 -21.690 -29.887 1.00 95.12 176 ILE C O 1
ATOM 5827 N N . GLY C 1 177 ? 66.537 -22.143 -28.049 1.00 88.90 177 GLY C N 1
ATOM 5828 C CA . GLY C 1 177 ? 65.638 -23.072 -28.710 1.00 90.92 177 GLY C CA 1
ATOM 5829 C C . GLY C 1 177 ? 64.918 -22.471 -29.902 1.00 90.80 177 GLY C C 1
ATOM 5830 O O . GLY C 1 177 ? 64.319 -23.190 -30.700 1.00 87.69 177 GLY C O 1
ATOM 5831 N N . SER C 1 178 ? 64.973 -21.148 -30.014 1.00 96.48 178 SER C N 1
ATOM 5832 C CA . SER C 1 178 ? 64.385 -20.435 -31.140 1.00 103.91 178 SER C CA 1
ATOM 5833 C C . SER C 1 178 ? 65.424 -20.310 -32.254 1.00 106.31 178 SER C C 1
ATOM 5834 O O . SER C 1 178 ? 65.091 -20.024 -33.405 1.00 104.25 178 SER C O 1
ATOM 5837 N N . MET C 1 179 ? 66.685 -20.535 -31.892 1.00 106.26 179 MET C N 1
ATOM 5838 C CA . MET C 1 179 ? 67.798 -20.460 -32.831 1.00 101.29 179 MET C CA 1
ATOM 5839 C C . MET C 1 179 ? 68.741 -21.654 -32.673 1.00 96.92 179 MET C C 1
ATOM 5840 O O . MET C 1 179 ? 68.357 -22.804 -32.902 1.00 92.63 179 MET C O 1
ATOM 5845 N N . ASP C 1 192 ? 69.109 -32.852 -27.426 1.00 133.04 192 ASP C N 1
ATOM 5846 C CA . ASP C 1 192 ? 67.791 -33.375 -27.764 1.00 135.19 192 ASP C CA 1
ATOM 5847 C C . ASP C 1 192 ? 66.731 -32.294 -27.598 1.00 135.68 192 ASP C C 1
ATOM 5848 O O . ASP C 1 192 ? 66.777 -31.518 -26.643 1.00 136.67 192 ASP C O 1
ATOM 5853 N N . GLU C 1 193 ? 65.778 -32.247 -28.524 1.00 133.56 193 GLU C N 1
ATOM 5854 C CA . GLU C 1 193 ? 64.725 -31.237 -28.481 1.00 130.36 193 GLU C CA 1
ATOM 5855 C C . GLU C 1 193 ? 63.695 -31.540 -27.390 1.00 129.92 193 GLU C C 1
ATOM 5856 O O . GLU C 1 193 ? 63.040 -30.635 -26.872 1.00 129.24 193 GLU C O 1
ATOM 5862 N N . GLU C 1 194 ? 63.559 -32.817 -27.046 1.00 127.80 194 GLU C N 1
ATOM 5863 C CA . GLU C 1 194 ? 62.668 -33.227 -25.972 1.00 124.14 194 GLU C CA 1
ATOM 5864 C C . GLU C 1 194 ? 63.235 -32.776 -24.633 1.00 123.75 194 GLU C C 1
ATOM 5865 O O . GLU C 1 194 ? 62.577 -32.053 -23.882 1.00 120.11 194 GLU C O 1
ATOM 5871 N N . GLU C 1 195 ? 64.464 -33.204 -24.347 1.00 127.69 195 GLU C N 1
ATOM 5872 C CA . GLU C 1 195 ? 65.141 -32.865 -23.096 1.00 128.34 195 GLU C CA 1
ATOM 5873 C C . GLU C 1 195 ? 65.293 -31.356 -22.947 1.00 126.44 195 GLU C C 1
ATOM 5874 O O . GLU C 1 195 ? 65.573 -30.852 -21.858 1.00 124.03 195 GLU C O 1
ATOM 5880 N N . GLU C 1 196 ? 65.109 -30.642 -24.053 1.00 125.72 196 GLU C N 1
ATOM 5881 C CA . GLU C 1 196 ? 65.191 -29.186 -24.057 1.00 122.51 196 GLU C CA 1
ATOM 5882 C C . GLU C 1 196 ? 63.896 -28.577 -23.523 1.00 114.37 196 GLU C C 1
ATOM 5883 O O . GLU C 1 196 ? 63.921 -27.773 -22.590 1.00 111.39 196 GLU C O 1
ATOM 5889 N N . ASP C 1 197 ? 62.769 -28.969 -24.112 1.00 107.24 197 ASP C N 1
ATOM 5890 C CA . ASP C 1 197 ? 61.464 -28.525 -23.631 1.00 102.25 197 ASP C CA 1
ATOM 5891 C C . ASP C 1 197 ? 61.283 -28.864 -22.150 1.00 92.84 197 ASP C C 1
ATOM 5892 O O . ASP C 1 197 ? 60.527 -28.201 -21.437 1.00 82.48 197 ASP C O 1
ATOM 5897 N N . ARG C 1 198 ? 61.987 -29.898 -21.698 1.00 89.65 198 ARG C N 1
ATOM 5898 C CA . ARG C 1 198 ? 61.948 -30.299 -20.300 1.00 85.96 198 ARG C CA 1
ATOM 5899 C C . ARG C 1 198 ? 62.798 -29.373 -19.433 1.00 81.24 198 ARG C C 1
ATOM 5900 O O . ARG C 1 198 ? 62.414 -29.040 -18.309 1.00 79.35 198 ARG C O 1
ATOM 5908 N N . ALA C 1 199 ? 63.946 -28.951 -19.956 1.00 76.90 199 ALA C N 1
ATOM 5909 C CA . ALA C 1 199 ? 64.792 -28.002 -19.237 1.00 76.22 199 ALA C CA 1
ATOM 5910 C C . ALA C 1 199 ? 63.994 -26.744 -18.923 1.00 69.36 199 ALA C C 1
ATOM 5911 O O . ALA C 1 199 ? 63.958 -26.299 -17.780 1.00 69.49 199 ALA C O 1
ATOM 5913 N N . LEU C 1 200 ? 63.353 -26.183 -19.946 1.00 66.27 200 LEU C N 1
ATOM 5914 C CA . LEU C 1 200 ? 62.453 -25.047 -19.778 1.00 63.36 200 LEU C CA 1
ATOM 5915 C C . LEU C 1 200 ? 61.372 -25.333 -18.733 1.00 63.79 200 LEU C C 1
ATOM 5916 O O . LEU C 1 200 ? 61.120 -24.529 -17.833 1.00 56.16 200 LEU C O 1
ATOM 5921 N N . GLN C 1 201 ? 60.734 -26.487 -18.871 1.00 59.99 201 GLN C N 1
ATOM 5922 C CA . GLN C 1 201 ? 59.694 -26.907 -17.952 1.00 62.15 201 GLN C CA 1
ATOM 5923 C C . GLN C 1 201 ? 60.238 -26.831 -16.534 1.00 61.28 201 GLN C C 1
ATOM 5924 O O . GLN C 1 201 ? 59.619 -26.233 -15.644 1.00 56.51 201 GLN C O 1
ATOM 5930 N N . ASP C 1 202 ? 61.413 -27.429 -16.345 1.00 54.15 202 ASP C N 1
ATOM 5931 C CA . ASP C 1 202 ? 62.082 -27.454 -15.055 1.00 58.85 202 ASP C CA 1
ATOM 5932 C C . ASP C 1 202 ? 62.310 -26.041 -14.510 1.00 56.00 202 ASP C C 1
ATOM 5933 O O . ASP C 1 202 ? 62.069 -25.771 -13.332 1.00 60.08 202 ASP C O 1
ATOM 5938 N N . MET C 1 203 ? 62.760 -25.131 -15.367 1.00 49.43 203 MET C N 1
ATOM 5939 C CA . MET C 1 203 ? 63.053 -23.777 -14.914 1.00 48.75 203 MET C CA 1
ATOM 5940 C C . MET C 1 203 ? 61.763 -23.036 -14.586 1.00 48.80 203 MET C C 1
ATOM 5941 O O . MET C 1 203 ? 61.740 -22.150 -13.727 1.00 52.04 203 MET C O 1
ATOM 5946 N N . GLU C 1 204 ? 60.689 -23.406 -15.272 1.00 43.30 204 GLU C N 1
ATOM 5947 C CA . GLU C 1 204 ? 59.380 -22.818 -15.021 1.00 41.44 204 GLU C CA 1
ATOM 5948 C C . GLU C 1 204 ? 58.870 -23.226 -13.654 1.00 46.93 204 GLU C C 1
ATOM 5949 O O . GLU C 1 204 ? 58.207 -22.438 -12.972 1.00 46.97 204 GLU C O 1
ATOM 5955 N N . ALA C 1 205 ? 59.156 -24.469 -13.273 1.00 44.76 205 ALA C N 1
ATOM 5956 C CA . ALA C 1 205 ? 58.696 -24.999 -11.993 1.00 48.62 205 ALA C CA 1
ATOM 5957 C C . ALA C 1 205 ? 59.444 -24.311 -10.858 1.00 47.30 205 ALA C C 1
ATOM 5958 O O . ALA C 1 205 ? 58.847 -23.945 -9.846 1.00 57.53 205 ALA C O 1
ATOM 5960 N N . THR C 1 206 ? 60.748 -24.132 -11.041 1.00 44.22 206 THR C N 1
ATOM 5961 C CA . THR C 1 206 ? 61.559 -23.386 -10.085 1.00 48.94 206 THR C CA 1
ATOM 5962 C C . THR C 1 206 ? 60.994 -21.982 -9.895 1.00 45.90 206 THR C C 1
ATOM 5963 O O . THR C 1 206 ? 60.828 -21.528 -8.771 1.00 41.62 206 THR C O 1
ATOM 5967 N N . LYS C 1 207 ? 60.677 -21.315 -11.003 1.00 48.29 207 LYS C N 1
ATOM 5968 C CA . LYS C 1 207 ? 60.052 -19.993 -10.967 1.00 47.37 207 LYS C CA 1
ATOM 5969 C C . LYS C 1 207 ? 58.677 -20.002 -10.287 1.00 49.22 207 LYS C C 1
ATOM 5970 O O . LYS C 1 207 ? 58.342 -19.074 -9.552 1.00 48.42 207 LYS C O 1
ATOM 5976 N N . LYS C 1 208 ? 57.873 -21.033 -10.544 1.00 45.70 208 LYS C N 1
ATOM 5977 C CA . LYS C 1 208 ? 56.598 -21.175 -9.852 1.00 49.06 208 LYS C CA 1
ATOM 5978 C C . LYS C 1 208 ? 56.849 -21.334 -8.347 1.00 51.43 208 LYS C C 1
ATOM 5979 O O . LYS C 1 208 ? 56.116 -20.781 -7.520 1.00 43.22 208 LYS C O 1
ATOM 5985 N N . GLN C 1 209 ? 57.894 -22.087 -8.007 1.00 50.63 209 GLN C N 1
ATOM 5986 C CA . GLN C 1 209 ? 58.271 -22.324 -6.617 1.00 45.78 209 GLN C CA 1
ATOM 5987 C C . GLN C 1 209 ? 58.645 -21.016 -5.920 1.00 48.18 209 GLN C C 1
ATOM 5988 O O . GLN C 1 209 ? 58.098 -20.672 -4.871 1.00 48.62 209 GLN C O 1
ATOM 5994 N N . ILE C 1 210 ? 59.583 -20.284 -6.508 1.00 48.26 210 ILE C N 1
ATOM 5995 C CA . ILE C 1 210 ? 59.962 -18.987 -5.973 1.00 41.42 210 ILE C CA 1
ATOM 5996 C C . ILE C 1 210 ? 58.741 -18.102 -5.750 1.00 43.42 210 ILE C C 1
ATOM 5997 O O . ILE C 1 210 ? 58.571 -17.498 -4.682 1.00 47.45 210 ILE C O 1
ATOM 6002 N N . ASN C 1 211 ? 57.885 -18.022 -6.758 1.00 45.16 211 ASN C N 1
ATOM 6003 C CA . ASN C 1 211 ? 56.723 -17.157 -6.669 1.00 48.85 211 ASN C CA 1
ATOM 6004 C C . ASN C 1 211 ? 55.704 -17.633 -5.641 1.00 51.66 211 ASN C C 1
ATOM 6005 O O . ASN C 1 211 ? 54.987 -16.825 -5.047 1.00 56.55 211 ASN C O 1
ATOM 6010 N N . ALA C 1 212 ? 55.633 -18.942 -5.430 1.00 46.15 212 ALA C N 1
ATOM 6011 C CA . ALA C 1 212 ? 54.781 -19.472 -4.372 1.00 43.78 212 ALA C CA 1
ATOM 6012 C C . ALA C 1 212 ? 55.317 -19.034 -3.002 1.00 45.67 212 ALA C C 1
ATOM 6013 O O . ALA C 1 212 ? 54.548 -18.717 -2.091 1.00 48.44 212 ALA C O 1
ATOM 6015 N N . ALA C 1 213 ? 56.638 -19.014 -2.866 1.00 43.65 213 ALA C N 1
ATOM 6016 C CA . ALA C 1 213 ? 57.270 -18.627 -1.607 1.00 43.16 213 ALA C CA 1
ATOM 6017 C C . ALA C 1 213 ? 56.812 -17.221 -1.248 1.00 47.00 213 ALA C C 1
ATOM 6018 O O . ALA C 1 213 ? 56.435 -16.947 -0.100 1.00 42.49 213 ALA C O 1
ATOM 6020 N N . ARG C 1 214 ? 56.830 -16.338 -2.247 1.00 42.72 214 ARG C N 1
ATOM 6021 C CA . ARG C 1 214 ? 56.424 -14.945 -2.067 1.00 45.30 214 ARG C CA 1
ATOM 6022 C C . ARG C 1 214 ? 54.971 -14.817 -1.634 1.00 40.54 214 ARG C C 1
ATOM 6023 O O . ARG C 1 214 ? 54.644 -14.013 -0.772 1.00 44.98 214 ARG C O 1
ATOM 6031 N N . GLU C 1 215 ? 54.097 -15.604 -2.244 1.00 43.65 215 GLU C N 1
ATOM 6032 C CA . GLU C 1 215 ? 52.690 -15.586 -1.879 1.00 46.37 215 GLU C CA 1
ATOM 6033 C C . GLU C 1 215 ? 52.507 -16.121 -0.454 1.00 48.57 215 GLU C C 1
ATOM 6034 O O . GLU C 1 215 ? 51.741 -15.562 0.324 1.00 45.90 215 GLU C O 1
ATOM 6040 N N . VAL C 1 216 ? 53.209 -17.195 -0.101 1.00 37.46 216 VAL C N 1
ATOM 6041 C CA . VAL C 1 216 ? 53.143 -17.667 1.274 1.00 31.58 216 VAL C CA 1
ATOM 6042 C C . VAL C 1 216 ? 53.698 -16.614 2.249 1.00 36.04 216 VAL C C 1
ATOM 6043 O O . VAL C 1 216 ? 53.156 -16.407 3.340 1.00 37.24 216 VAL C O 1
ATOM 6047 N N . MET C 1 217 ? 54.770 -15.939 1.850 1.00 38.92 217 MET C N 1
ATOM 6048 C CA . MET C 1 217 ? 55.417 -14.971 2.736 1.00 46.61 217 MET C CA 1
ATOM 6049 C C . MET C 1 217 ? 54.551 -13.758 3.065 1.00 52.01 217 MET C C 1
ATOM 6050 O O . MET C 1 217 ? 54.759 -13.119 4.099 1.00 51.47 217 MET C O 1
ATOM 6055 N N . SER C 1 218 ? 53.591 -13.446 2.195 1.00 55.23 218 SER C N 1
ATOM 6056 C CA . SER C 1 218 ? 52.717 -12.285 2.395 1.00 52.49 218 SER C CA 1
ATOM 6057 C C . SER C 1 218 ? 51.255 -12.693 2.606 1.00 52.16 218 SER C C 1
ATOM 6058 O O . SER C 1 218 ? 50.332 -11.928 2.332 1.00 53.86 218 SER C O 1
ATOM 6061 N N . ASP C 1 219 ? 51.064 -13.911 3.094 1.00 45.23 219 ASP C N 1
ATOM 6062 C CA . ASP C 1 219 ? 49.744 -14.419 3.427 1.00 44.82 219 ASP C CA 1
ATOM 6063 C C . ASP C 1 219 ? 49.663 -14.516 4.946 1.00 47.57 219 ASP C C 1
ATOM 6064 O O . ASP C 1 219 ? 50.376 -15.320 5.546 1.00 42.44 219 ASP C O 1
ATOM 6069 N N . PRO C 1 220 ? 48.791 -13.705 5.571 1.00 50.34 220 PRO C N 1
ATOM 6070 C CA . PRO C 1 220 ? 48.803 -13.540 7.026 1.00 45.76 220 PRO C CA 1
ATOM 6071 C C . PRO C 1 220 ? 48.388 -14.815 7.713 1.00 48.06 220 PRO C C 1
ATOM 6072 O O . PRO C 1 220 ? 48.582 -14.937 8.918 1.00 47.73 220 PRO C O 1
ATOM 6076 N N . GLU C 1 221 ? 47.821 -15.752 6.960 1.00 50.72 221 GLU C N 1
ATOM 6077 C CA . GLU C 1 221 ? 47.403 -17.034 7.528 1.00 57.78 221 GLU C CA 1
ATOM 6078 C C . GLU C 1 221 ? 48.547 -18.050 7.581 1.00 49.92 221 GLU C C 1
ATOM 6079 O O . GLU C 1 221 ? 48.468 -19.058 8.282 1.00 50.31 221 GLU C O 1
ATOM 6085 N N . ARG C 1 222 ? 49.612 -17.783 6.838 1.00 39.32 222 ARG C N 1
ATOM 6086 C CA . ARG C 1 222 ? 50.743 -18.704 6.798 1.00 43.47 222 ARG C CA 1
ATOM 6087 C C . ARG C 1 222 ? 52.017 -18.125 7.439 1.00 38.86 222 ARG C C 1
ATOM 6088 O O . ARG C 1 222 ? 52.798 -18.848 8.031 1.00 32.77 222 ARG C O 1
ATOM 6096 N N . THR C 1 223 ? 52.220 -16.822 7.324 1.00 36.45 223 THR C N 1
ATOM 6097 C CA . THR C 1 223 ? 53.488 -16.231 7.726 1.00 37.89 223 THR C CA 1
ATOM 6098 C C . THR C 1 223 ? 53.288 -14.952 8.520 1.00 41.23 223 THR C C 1
ATOM 6099 O O . THR C 1 223 ? 52.508 -14.075 8.128 1.00 38.31 223 THR C O 1
ATOM 6103 N N . SER C 1 224 ? 54.004 -14.836 9.629 1.00 39.82 224 SER C N 1
ATOM 6104 C CA . SER C 1 224 ? 53.986 -13.601 10.388 1.00 39.03 224 SER C CA 1
ATOM 6105 C C . SER C 1 224 ? 55.393 -13.184 10.796 1.00 37.89 224 SER C C 1
ATOM 6106 O O . SER C 1 224 ? 56.326 -13.997 10.809 1.00 34.39 224 SER C O 1
ATOM 6109 N N . PHE C 1 225 ? 55.524 -11.906 11.135 1.00 33.63 225 PHE C N 1
ATOM 6110 C CA . PHE C 1 225 ? 56.777 -11.333 11.597 1.00 31.81 225 PHE C CA 1
ATOM 6111 C C . PHE C 1 225 ? 56.535 -10.754 12.976 1.00 35.60 225 PHE C C 1
ATOM 6112 O O . PHE C 1 225 ? 55.593 -9.989 13.191 1.00 39.79 225 PHE C O 1
ATOM 6120 N N . LYS C 1 226 ? 57.363 -11.164 13.926 1.00 32.31 226 LYS C N 1
ATOM 6121 C CA . LYS C 1 226 ? 57.297 -10.633 15.278 1.00 36.88 226 LYS C CA 1
ATOM 6122 C C . LYS C 1 226 ? 58.524 -9.775 15.462 1.00 35.56 226 LYS C C 1
ATOM 6123 O O . LYS C 1 226 ? 59.655 -10.224 15.272 1.00 33.90 226 LYS C O 1
ATOM 6129 N N . MET C 1 227 ? 58.292 -8.530 15.829 1.00 26.55 227 MET C N 1
ATOM 6130 C CA . MET C 1 227 ? 59.365 -7.571 15.970 1.00 31.71 227 MET C CA 1
ATOM 6131 C C . MET C 1 227 ? 59.752 -7.497 17.433 1.00 35.16 227 MET C C 1
ATOM 6132 O O . MET C 1 227 ? 58.885 -7.310 18.288 1.00 35.35 227 MET C O 1
ATOM 6137 N N . VAL C 1 228 ? 61.043 -7.644 17.733 1.00 30.77 228 VAL C N 1
ATOM 6138 C CA . VAL C 1 228 ? 61.522 -7.476 19.109 1.00 28.04 228 VAL C CA 1
ATOM 6139 C C . VAL C 1 228 ? 62.208 -6.113 19.279 1.00 31.55 228 VAL C C 1
ATOM 6140 O O . VAL C 1 228 ? 63.023 -5.708 18.448 1.00 31.97 228 VAL C O 1
ATOM 6144 N N . VAL C 1 229 ? 61.865 -5.391 20.340 1.00 30.04 229 VAL C N 1
ATOM 6145 C CA . VAL C 1 229 ? 62.530 -4.134 20.631 1.00 29.71 229 VAL C CA 1
ATOM 6146 C C . VAL C 1 229 ? 62.919 -4.078 22.096 1.00 36.43 229 VAL C C 1
ATOM 6147 O O . VAL C 1 229 ? 62.442 -4.881 22.904 1.00 34.92 229 VAL C O 1
ATOM 6151 N N . ILE C 1 230 ? 63.816 -3.155 22.437 1.00 32.07 230 ILE C N 1
ATOM 6152 C CA . ILE C 1 230 ? 64.069 -2.838 23.835 1.00 27.62 230 ILE C CA 1
ATOM 6153 C C . ILE C 1 230 ? 63.635 -1.387 24.010 1.00 30.08 230 ILE C C 1
ATOM 6154 O O . ILE C 1 230 ? 63.507 -0.671 23.019 1.00 29.74 230 ILE C O 1
ATOM 6159 N N . PRO C 1 231 ? 63.410 -0.949 25.253 1.00 32.10 231 PRO C N 1
ATOM 6160 C CA . PRO C 1 231 ? 62.843 0.383 25.505 1.00 30.46 231 PRO C CA 1
ATOM 6161 C C . PRO C 1 231 ? 63.907 1.453 25.403 1.00 37.54 231 PRO C C 1
ATOM 6162 O O . PRO C 1 231 ? 64.207 2.113 26.388 1.00 33.73 231 PRO C O 1
ATOM 6166 N N . GLU C 1 232 ? 64.476 1.612 24.221 1.00 41.53 232 GLU C N 1
ATOM 6167 C CA . GLU C 1 232 ? 65.496 2.619 23.975 1.00 36.01 232 GLU C CA 1
ATOM 6168 C C . GLU C 1 232 ? 65.254 3.153 22.562 1.00 34.11 232 GLU C C 1
ATOM 6169 O O . GLU C 1 232 ? 64.998 2.394 21.624 1.00 39.77 232 GLU C O 1
ATOM 6175 N N . GLU C 1 233 ? 65.285 4.465 22.423 1.00 33.75 233 GLU C N 1
ATOM 6176 C CA . GLU C 1 233 ? 64.914 5.101 21.163 1.00 39.09 233 GLU C CA 1
ATOM 6177 C C . GLU C 1 233 ? 65.616 4.491 19.950 1.00 39.44 233 GLU C C 1
ATOM 6178 O O . GLU C 1 233 ? 64.997 4.311 18.895 1.00 41.86 233 GLU C O 1
ATOM 6184 N N . MET C 1 234 ? 66.900 4.171 20.084 1.00 37.47 234 MET C N 1
ATOM 6185 C CA . MET C 1 234 ? 67.633 3.712 18.910 1.00 35.29 234 MET C CA 1
ATOM 6186 C C . MET C 1 234 ? 67.016 2.440 18.321 1.00 38.85 234 MET C C 1
ATOM 6187 O O . MET C 1 234 ? 66.952 2.278 17.097 1.00 36.32 234 MET C O 1
ATOM 6192 N N . SER C 1 235 ? 66.536 1.571 19.206 1.00 33.95 235 SER C N 1
ATOM 6193 C CA . SER C 1 235 ? 65.820 0.349 18.844 1.00 30.79 235 SER C CA 1
ATOM 6194 C C . SER C 1 235 ? 64.398 0.635 18.342 1.00 31.48 235 SER C C 1
ATOM 6195 O O . SER C 1 235 ? 63.964 0.111 17.314 1.00 34.23 235 SER C O 1
ATOM 6198 N N . ILE C 1 236 ? 63.671 1.464 19.080 1.00 36.55 236 ILE C N 1
ATOM 6199 C CA . ILE C 1 236 ? 62.314 1.836 18.696 1.00 30.53 236 ILE C CA 1
ATOM 6200 C C . ILE C 1 236 ? 62.299 2.459 17.305 1.00 30.86 236 ILE C C 1
ATOM 6201 O O . ILE C 1 236 ? 61.493 2.072 16.479 1.00 30.79 236 ILE C O 1
ATOM 6206 N N . TYR C 1 237 ? 63.202 3.409 17.045 1.00 32.20 237 TYR C N 1
ATOM 6207 C CA . TYR C 1 237 ? 63.243 4.085 15.742 1.00 35.58 237 TYR C CA 1
ATOM 6208 C C . TYR C 1 237 ? 63.609 3.143 14.619 1.00 41.61 237 TYR C C 1
ATOM 6209 O O . TYR C 1 237 ? 63.075 3.247 13.522 1.00 39.84 237 TYR C O 1
ATOM 6218 N N . GLU C 1 238 ? 64.553 2.243 14.871 1.00 33.28 238 GLU C N 1
ATOM 6219 C CA . GLU C 1 238 ? 64.943 1.309 13.825 1.00 28.99 238 GLU C CA 1
ATOM 6220 C C . GLU C 1 238 ? 63.777 0.413 13.492 1.00 31.71 238 GLU C C 1
ATOM 6221 O O . GLU C 1 238 ? 63.489 0.140 12.329 1.00 34.04 238 GLU C O 1
ATOM 6227 N N . SER C 1 239 ? 63.097 -0.044 14.527 1.00 28.63 239 SER C N 1
ATOM 6228 C CA . SER C 1 239 ? 62.038 -1.001 14.326 1.00 29.78 239 SER C CA 1
ATOM 6229 C C . SER C 1 239 ? 60.832 -0.343 13.673 1.00 34.28 239 SER C C 1
ATOM 6230 O O . SER C 1 239 ? 60.085 -0.993 12.940 1.00 36.62 239 SER C O 1
ATOM 6233 N N . GLU C 1 240 ? 60.652 0.943 13.958 1.00 31.97 240 GLU C N 1
ATOM 6234 C CA . GLU C 1 240 ? 59.572 1.736 13.375 1.00 37.00 240 GLU C CA 1
ATOM 6235 C C . GLU C 1 240 ? 59.748 1.801 11.869 1.00 33.19 240 GLU C C 1
ATOM 6236 O O . GLU C 1 240 ? 58.807 1.547 11.110 1.00 37.63 240 GLU C O 1
ATOM 6242 N N . ARG C 1 241 ? 60.974 2.106 11.442 1.00 34.29 241 ARG C N 1
ATOM 6243 C CA . ARG C 1 241 ? 61.339 2.122 10.021 1.00 37.59 241 ARG C CA 1
ATOM 6244 C C . ARG C 1 241 ? 61.262 0.736 9.374 1.00 41.03 241 ARG C C 1
ATOM 6245 O O . ARG C 1 241 ? 60.811 0.572 8.225 1.00 38.79 241 ARG C O 1
ATOM 6253 N N . ALA C 1 242 ? 61.700 -0.273 10.114 1.00 32.75 242 ALA C N 1
ATOM 6254 C CA . ALA C 1 242 ? 61.657 -1.635 9.596 1.00 33.54 242 ALA C CA 1
ATOM 6255 C C . ALA C 1 242 ? 60.208 -2.061 9.337 1.00 36.53 242 ALA C C 1
ATOM 6256 O O . ALA C 1 242 ? 59.890 -2.655 8.311 1.00 39.48 242 ALA C O 1
ATOM 6258 N N . MET C 1 243 ? 59.338 -1.756 10.289 1.00 32.83 243 MET C N 1
ATOM 6259 C CA . MET C 1 243 ? 57.937 -2.130 10.213 1.00 40.42 243 MET C CA 1
ATOM 6260 C C . MET C 1 243 ? 57.226 -1.439 9.042 1.00 44.60 243 MET C C 1
ATOM 6261 O O . MET C 1 243 ? 56.275 -1.983 8.481 1.00 39.36 243 MET C O 1
ATOM 6266 N N . LYS C 1 244 ? 57.662 -0.231 8.695 1.00 46.85 244 LYS C N 1
ATOM 6267 C CA . LYS C 1 244 ? 57.059 0.481 7.578 1.00 49.23 244 LYS C CA 1
ATOM 6268 C C . LYS C 1 244 ? 57.502 -0.191 6.277 1.00 45.00 244 LYS C C 1
ATOM 6269 O O . LYS C 1 244 ? 56.715 -0.367 5.348 1.00 45.31 244 LYS C O 1
ATOM 6275 N N . ALA C 1 245 ? 58.769 -0.575 6.223 1.00 46.01 245 ALA C N 1
ATOM 6276 C CA . ALA C 1 245 ? 59.273 -1.367 5.113 1.00 48.39 245 ALA C CA 1
ATOM 6277 C C . ALA C 1 245 ? 58.513 -2.707 4.996 1.00 51.13 245 ALA C C 1
ATOM 6278 O O . ALA C 1 245 ? 58.013 -3.055 3.931 1.00 53.33 245 ALA C O 1
ATOM 6280 N N . LEU C 1 246 ? 58.390 -3.438 6.099 1.00 47.41 246 LEU C N 1
ATOM 6281 C CA . LEU C 1 246 ? 57.622 -4.682 6.090 1.00 47.47 246 LEU C CA 1
ATOM 6282 C C . LEU C 1 246 ? 56.174 -4.493 5.600 1.00 54.32 246 LEU C C 1
ATOM 6283 O O . LEU C 1 246 ? 55.694 -5.246 4.752 1.00 50.95 246 LEU C O 1
ATOM 6288 N N . GLU C 1 247 ? 55.472 -3.509 6.150 1.00 50.51 247 GLU C N 1
ATOM 6289 C CA . GLU C 1 247 ? 54.041 -3.367 5.876 1.00 59.35 247 GLU C CA 1
ATOM 6290 C C . GLU C 1 247 ? 53.785 -2.928 4.428 1.00 63.16 247 GLU C C 1
ATOM 6291 O O . GLU C 1 247 ? 52.711 -3.185 3.862 1.00 58.17 247 GLU C O 1
ATOM 6297 N N . LYS C 1 248 ? 54.774 -2.262 3.838 1.00 58.29 248 LYS C N 1
ATOM 6298 C CA . LYS C 1 248 ? 54.645 -1.758 2.482 1.00 64.13 248 LYS C CA 1
ATOM 6299 C C . LYS C 1 248 ? 54.593 -2.931 1.517 1.00 63.67 248 LYS C C 1
ATOM 6300 O O . LYS C 1 248 ? 53.921 -2.880 0.477 1.00 62.89 248 LYS C O 1
ATOM 6306 N N . TYR C 1 249 ? 55.297 -3.997 1.883 1.00 53.94 249 TYR C N 1
ATOM 6307 C CA . TYR C 1 249 ? 55.446 -5.145 1.003 1.00 58.95 249 TYR C CA 1
ATOM 6308 C C . TYR C 1 249 ? 54.655 -6.349 1.504 1.00 53.92 249 TYR C C 1
ATOM 6309 O O . TYR C 1 249 ? 54.943 -7.500 1.189 1.00 52.05 249 TYR C O 1
ATOM 6318 N N . SER C 1 250 ? 53.638 -6.039 2.293 1.00 53.03 250 SER C N 1
ATOM 6319 C CA . SER C 1 250 ? 52.637 -7.004 2.692 1.00 64.05 250 SER C CA 1
ATOM 6320 C C . SER C 1 250 ? 53.186 -8.206 3.471 1.00 63.56 250 SER C C 1
ATOM 6321 O O . SER C 1 250 ? 52.576 -9.276 3.466 1.00 59.57 250 SER C O 1
ATOM 6324 N N . ILE C 1 251 ? 54.324 -8.025 4.150 1.00 57.50 251 ILE C N 1
ATOM 6325 C CA . ILE C 1 251 ? 54.721 -8.960 5.208 1.00 52.08 251 ILE C CA 1
ATOM 6326 C C . ILE C 1 251 ? 53.932 -8.632 6.476 1.00 53.36 251 ILE C C 1
ATOM 6327 O O . ILE C 1 251 ? 54.035 -7.520 7.009 1.00 54.57 251 ILE C O 1
ATOM 6332 N N . HIS C 1 252 ? 53.159 -9.602 6.961 1.00 47.40 252 HIS C N 1
ATOM 6333 C CA . HIS C 1 252 ? 52.235 -9.383 8.081 1.00 48.86 252 HIS C CA 1
ATOM 6334 C C . HIS C 1 252 ? 52.954 -9.314 9.430 1.00 49.78 252 HIS C C 1
ATOM 6335 O O . HIS C 1 252 ? 53.204 -10.342 10.063 1.00 50.28 252 HIS C O 1
ATOM 6342 N N . ALA C 1 253 ? 53.287 -8.103 9.869 1.00 45.63 253 ALA C N 1
ATOM 6343 C CA . ALA C 1 253 ? 53.950 -7.915 11.155 1.00 40.51 253 ALA C CA 1
ATOM 6344 C C . ALA C 1 253 ? 52.906 -7.595 12.222 1.00 44.58 253 ALA C C 1
ATOM 6345 O O . ALA C 1 253 ? 52.436 -6.464 12.308 1.00 42.34 253 ALA C O 1
ATOM 6347 N N . ASP C 1 254 ? 52.523 -8.580 13.031 1.00 34.51 254 ASP C N 1
ATOM 6348 C CA . ASP C 1 254 ? 51.353 -8.372 13.884 1.00 38.28 254 ASP C CA 1
ATOM 6349 C C . ASP C 1 254 ? 51.627 -8.230 15.382 1.00 42.56 254 ASP C C 1
ATOM 6350 O O . ASP C 1 254 ? 50.720 -7.898 16.143 1.00 46.25 254 ASP C O 1
ATOM 6355 N N . GLY C 1 255 ? 52.865 -8.462 15.809 1.00 41.19 255 GLY C N 1
ATOM 6356 C CA . GLY C 1 255 ? 53.183 -8.392 17.230 1.00 33.41 255 GLY C CA 1
ATOM 6357 C C . GLY C 1 255 ? 54.545 -7.784 17.509 1.00 39.91 255 GLY C C 1
ATOM 6358 O O . GLY C 1 255 ? 55.488 -7.931 16.728 1.00 36.41 255 GLY C O 1
ATOM 6359 N N . VAL C 1 256 ? 54.646 -7.094 18.633 1.00 33.18 256 VAL C N 1
ATOM 6360 C CA . VAL C 1 256 ? 55.889 -6.458 19.042 1.00 31.87 256 VAL C CA 1
ATOM 6361 C C . VAL C 1 256 ? 56.223 -6.938 20.454 1.00 36.93 256 VAL C C 1
ATOM 6362 O O . VAL C 1 256 ? 55.390 -6.836 21.352 1.00 36.98 256 VAL C O 1
ATOM 6366 N N . ILE C 1 257 ? 57.431 -7.457 20.649 1.00 31.73 257 ILE C N 1
ATOM 6367 C CA . ILE C 1 257 ? 57.906 -7.831 21.985 1.00 30.50 257 ILE C CA 1
ATOM 6368 C C . ILE C 1 257 ? 58.916 -6.812 22.497 1.00 32.26 257 ILE C C 1
ATOM 6369 O O . ILE C 1 257 ? 59.915 -6.498 21.829 1.00 32.79 257 ILE C O 1
ATOM 6374 N N . VAL C 1 258 ? 58.631 -6.268 23.674 1.00 32.10 258 VAL C N 1
ATOM 6375 C CA . VAL C 1 258 ? 59.545 -5.346 24.309 1.00 28.94 258 VAL C CA 1
ATOM 6376 C C . VAL C 1 258 ? 60.313 -6.152 25.339 1.00 35.97 258 VAL C C 1
ATOM 6377 O O . VAL C 1 258 ? 59.731 -6.657 26.307 1.00 39.97 258 VAL C O 1
ATOM 6381 N N . ASN C 1 259 ? 61.620 -6.274 25.114 1.00 36.96 259 ASN C N 1
ATOM 6382 C CA . ASN C 1 259 ? 62.489 -7.159 25.884 1.00 30.80 259 ASN C CA 1
ATOM 6383 C C . ASN C 1 259 ? 63.385 -6.387 26.849 1.00 29.19 259 ASN C C 1
ATOM 6384 O O . ASN C 1 259 ? 63.592 -5.195 26.684 1.00 35.49 259 ASN C O 1
ATOM 6389 N N . GLN C 1 260 ? 63.924 -7.083 27.845 1.00 34.87 260 GLN C N 1
ATOM 6390 C CA . GLN C 1 260 ? 64.889 -6.494 28.769 1.00 32.25 260 GLN C CA 1
ATOM 6391 C C . GLN C 1 260 ? 64.318 -5.288 29.522 1.00 38.94 260 GLN C C 1
ATOM 6392 O O . GLN C 1 260 ? 64.973 -4.242 29.644 1.00 44.76 260 GLN C O 1
ATOM 6398 N N . VAL C 1 261 ? 63.093 -5.444 30.024 1.00 34.90 261 VAL C N 1
ATOM 6399 C CA . VAL C 1 261 ? 62.414 -4.381 30.780 1.00 41.07 261 VAL C CA 1
ATOM 6400 C C . VAL C 1 261 ? 62.705 -4.487 32.283 1.00 44.54 261 VAL C C 1
ATOM 6401 O O . VAL C 1 261 ? 62.302 -5.455 32.927 1.00 45.36 261 VAL C O 1
ATOM 6405 N N . LEU C 1 262 ? 63.424 -3.504 32.830 1.00 42.39 262 LEU C N 1
ATOM 6406 C CA . LEU C 1 262 ? 63.711 -3.456 34.274 1.00 43.87 262 LEU C CA 1
ATOM 6407 C C . LEU C 1 262 ? 62.431 -3.611 35.104 1.00 39.90 262 LEU C C 1
ATOM 6408 O O . LEU C 1 262 ? 61.473 -2.859 34.927 1.00 44.80 262 LEU C O 1
ATOM 6413 N N . PRO C 1 263 ? 62.403 -4.592 36.009 1.00 42.83 263 PRO C N 1
ATOM 6414 C CA . PRO C 1 263 ? 61.175 -4.787 36.787 1.00 53.02 263 PRO C CA 1
ATOM 6415 C C . PRO C 1 263 ? 61.095 -3.780 37.929 1.00 53.15 263 PRO C C 1
ATOM 6416 O O . PRO C 1 263 ? 62.061 -3.034 38.141 1.00 45.41 263 PRO C O 1
ATOM 6420 N N . GLU C 1 264 ? 59.977 -3.763 38.655 1.00 63.12 264 GLU C N 1
ATOM 6421 C CA . GLU C 1 264 ? 59.837 -2.874 39.817 1.00 74.37 264 GLU C CA 1
ATOM 6422 C C . GLU C 1 264 ? 60.379 -3.507 41.099 1.00 81.40 264 GLU C C 1
ATOM 6423 O O . GLU C 1 264 ? 59.647 -3.728 42.064 1.00 88.90 264 GLU C O 1
ATOM 6429 N N . GLU C 1 265 ? 61.670 -3.811 41.089 1.00 84.32 265 GLU C N 1
ATOM 6430 C CA . GLU C 1 265 ? 62.364 -4.335 42.256 1.00 92.72 265 GLU C CA 1
ATOM 6431 C C . GLU C 1 265 ? 63.758 -3.732 42.235 1.00 101.40 265 GLU C C 1
ATOM 6432 O O . GLU C 1 265 ? 64.538 -3.868 43.182 1.00 104.07 265 GLU C O 1
ATOM 6438 N N . SER C 1 266 ? 64.055 -3.066 41.123 1.00 104.51 266 SER C N 1
ATOM 6439 C CA . SER C 1 266 ? 65.216 -2.200 41.016 1.00 105.87 266 SER C CA 1
ATOM 6440 C C . SER C 1 266 ? 64.872 -0.883 41.696 1.00 106.77 266 SER C C 1
ATOM 6441 O O . SER C 1 266 ? 64.121 -0.073 41.151 1.00 107.74 266 SER C O 1
ATOM 6444 N N . ASP C 1 267 ? 65.410 -0.672 42.893 1.00 107.79 267 ASP C N 1
ATOM 6445 C CA . ASP C 1 267 ? 65.002 0.472 43.702 1.00 108.58 267 ASP C CA 1
ATOM 6446 C C . ASP C 1 267 ? 66.110 1.495 43.963 1.00 98.07 267 ASP C C 1
ATOM 6447 O O . ASP C 1 267 ? 65.828 2.598 44.431 1.00 106.50 267 ASP C O 1
ATOM 6452 N N . CYS C 1 268 ? 67.358 1.142 43.662 1.00 81.75 268 CYS C N 1
ATOM 6453 C CA . CYS C 1 268 ? 68.465 2.084 43.842 1.00 76.77 268 CYS C CA 1
ATOM 6454 C C . CYS C 1 268 ? 68.283 3.302 42.936 1.00 77.49 268 CYS C C 1
ATOM 6455 O O . CYS C 1 268 ? 67.535 3.248 41.961 1.00 75.45 268 CYS C O 1
ATOM 6458 N N . GLU C 1 269 ? 68.956 4.400 43.261 1.00 79.91 269 GLU C N 1
ATOM 6459 C CA . GLU C 1 269 ? 68.837 5.623 42.469 1.00 81.18 269 GLU C CA 1
ATOM 6460 C C . GLU C 1 269 ? 69.116 5.372 40.986 1.00 68.31 269 GLU C C 1
ATOM 6461 O O . GLU C 1 269 ? 68.383 5.854 40.124 1.00 62.03 269 GLU C O 1
ATOM 6467 N N . PHE C 1 270 ? 70.185 4.627 40.703 1.00 55.23 270 PHE C N 1
ATOM 6468 C CA . PHE C 1 270 ? 70.630 4.393 39.330 1.00 58.63 270 PHE C CA 1
ATOM 6469 C C . PHE C 1 270 ? 69.539 3.694 38.516 1.00 59.31 270 PHE C C 1
ATOM 6470 O O . PHE C 1 270 ? 69.236 4.096 37.396 1.00 64.82 270 PHE C O 1
ATOM 6478 N N . CYS C 1 271 ? 68.940 2.659 39.097 1.00 55.43 271 CYS C N 1
ATOM 6479 C CA . CYS C 1 271 ? 67.841 1.939 38.456 1.00 53.52 271 CYS C CA 1
ATOM 6480 C C . CYS C 1 271 ? 66.597 2.777 38.261 1.00 53.37 271 CYS C C 1
ATOM 6481 O O . CYS C 1 271 ? 65.995 2.756 37.187 1.00 62.67 271 CYS C O 1
ATOM 6484 N N . ASN C 1 272 ? 66.191 3.480 39.311 1.00 44.65 272 ASN C N 1
ATOM 6485 C CA . ASN C 1 272 ? 65.007 4.308 39.237 1.00 54.86 272 ASN C CA 1
ATOM 6486 C C . ASN C 1 272 ? 65.099 5.179 38.005 1.00 55.44 272 ASN C C 1
ATOM 6487 O O . ASN C 1 272 ? 64.119 5.352 37.282 1.00 61.21 272 ASN C O 1
ATOM 6492 N N . ALA C 1 273 ? 66.286 5.727 37.762 1.00 48.35 273 ALA C N 1
ATOM 6493 C CA . ALA C 1 273 ? 66.464 6.616 36.622 1.00 52.48 273 ALA C CA 1
ATOM 6494 C C . ALA C 1 273 ? 66.369 5.820 35.316 1.00 45.61 273 ALA C C 1
ATOM 6495 O O . ALA C 1 273 ? 65.629 6.199 34.403 1.00 46.02 273 ALA C O 1
ATOM 6497 N N . ARG C 1 274 ? 67.101 4.712 35.238 1.00 47.53 274 ARG C N 1
ATOM 6498 C CA . ARG C 1 274 ? 67.029 3.828 34.065 1.00 43.90 274 ARG C CA 1
ATOM 6499 C C . ARG C 1 274 ? 65.572 3.438 33.806 1.00 49.05 274 ARG C C 1
ATOM 6500 O O . ARG C 1 274 ? 65.070 3.578 32.682 1.00 47.78 274 ARG C O 1
ATOM 6508 N N . ARG C 1 275 ? 64.892 2.981 34.861 1.00 46.63 275 ARG C N 1
ATOM 6509 C CA . ARG C 1 275 ? 63.524 2.474 34.751 1.00 47.74 275 ARG C CA 1
ATOM 6510 C C . ARG C 1 275 ? 62.507 3.547 34.377 1.00 53.63 275 ARG C C 1
ATOM 6511 O O . ARG C 1 275 ? 61.562 3.274 33.634 1.00 51.60 275 ARG C O 1
ATOM 6519 N N . LYS C 1 276 ? 62.696 4.760 34.895 1.00 52.04 276 LYS C N 1
ATOM 6520 C CA . LYS C 1 276 ? 61.853 5.888 34.515 1.00 50.64 276 LYS C CA 1
ATOM 6521 C C . LYS C 1 276 ? 61.951 6.176 33.013 1.00 48.53 276 LYS C C 1
ATOM 6522 O O . LYS C 1 276 ? 60.954 6.456 32.358 1.00 47.38 276 LYS C O 1
ATOM 6528 N N . LEU C 1 277 ? 63.161 6.113 32.473 1.00 48.41 277 LEU C N 1
ATOM 6529 C CA . LEU C 1 277 ? 63.365 6.364 31.053 1.00 50.17 277 LEU C CA 1
ATOM 6530 C C . LEU C 1 277 ? 62.691 5.260 30.231 1.00 41.03 277 LEU C C 1
ATOM 6531 O O . LEU C 1 277 ? 62.010 5.542 29.244 1.00 42.10 277 LEU C O 1
ATOM 6536 N N . GLN C 1 278 ? 62.859 4.013 30.668 1.00 37.63 278 GLN C N 1
ATOM 6537 C CA . GLN C 1 278 ? 62.261 2.849 30.004 1.00 47.94 278 GLN C CA 1
ATOM 6538 C C . GLN C 1 278 ? 60.734 2.945 29.888 1.00 44.02 278 GLN C C 1
ATOM 6539 O O . GLN C 1 278 ? 60.165 2.742 28.810 1.00 41.46 278 GLN C O 1
ATOM 6545 N N . GLN C 1 279 ? 60.090 3.260 31.007 1.00 43.85 279 GLN C N 1
ATOM 6546 C CA . GLN C 1 279 ? 58.642 3.423 31.072 1.00 45.63 279 GLN C CA 1
ATOM 6547 C C . GLN C 1 279 ? 58.116 4.514 30.149 1.00 50.73 279 GLN C C 1
ATOM 6548 O O . GLN C 1 279 ? 56.999 4.415 29.647 1.00 56.04 279 GLN C O 1
ATOM 6554 N N . GLU C 1 280 ? 58.911 5.557 29.932 1.00 48.86 280 GLU C N 1
ATOM 6555 C CA . GLU C 1 280 ? 58.554 6.587 28.954 1.00 51.05 280 GLU C CA 1
ATOM 6556 C C . GLU C 1 280 ? 58.707 6.023 27.536 1.00 49.06 280 GLU C C 1
ATOM 6557 O O . GLU C 1 280 ? 57.888 6.299 26.653 1.00 45.23 280 GLU C O 1
ATOM 6563 N N . ARG C 1 281 ? 59.755 5.228 27.322 1.00 45.86 281 ARG C N 1
ATOM 6564 C CA . ARG C 1 281 ? 59.921 4.524 26.054 1.00 39.81 281 ARG C CA 1
ATOM 6565 C C . ARG C 1 281 ? 58.764 3.543 25.843 1.00 37.04 281 ARG C C 1
ATOM 6566 O O . ARG C 1 281 ? 58.280 3.384 24.720 1.00 36.93 281 ARG C O 1
ATOM 6574 N N . LEU C 1 282 ? 58.331 2.876 26.914 1.00 33.82 282 LEU C N 1
ATOM 6575 C CA . LEU C 1 282 ? 57.191 1.968 26.804 1.00 37.55 282 LEU C CA 1
ATOM 6576 C C . LEU C 1 282 ? 55.942 2.704 26.336 1.00 46.38 282 LEU C C 1
ATOM 6577 O O . LEU C 1 282 ? 55.194 2.200 25.489 1.00 47.32 282 LEU C O 1
ATOM 6582 N N . LYS C 1 283 ? 55.731 3.908 26.862 1.00 43.73 283 LYS C N 1
ATOM 6583 C CA . LYS C 1 283 ? 54.616 4.718 26.405 1.00 46.98 283 LYS C CA 1
ATOM 6584 C C . LYS C 1 283 ? 54.739 5.043 24.910 1.00 47.02 283 LYS C C 1
ATOM 6585 O O . LYS C 1 283 ? 53.769 4.905 24.156 1.00 46.54 283 LYS C O 1
ATOM 6591 N N . GLN C 1 284 ? 55.925 5.459 24.469 1.00 44.00 284 GLN C N 1
ATOM 6592 C CA . GLN C 1 284 ? 56.142 5.695 23.037 1.00 45.05 284 GLN C CA 1
ATOM 6593 C C . GLN C 1 284 ? 55.866 4.438 22.203 1.00 44.43 284 GLN C C 1
ATOM 6594 O O . GLN C 1 284 ? 55.283 4.508 21.116 1.00 48.05 284 GLN C O 1
ATOM 6600 N N . ILE C 1 285 ? 56.305 3.289 22.702 1.00 38.17 285 ILE C N 1
ATOM 6601 C CA . ILE C 1 285 ? 56.125 2.046 21.960 1.00 36.16 285 ILE C CA 1
ATOM 6602 C C . ILE C 1 285 ? 54.643 1.694 21.799 1.00 36.86 285 ILE C C 1
ATOM 6603 O O . ILE C 1 285 ? 54.203 1.363 20.707 1.00 34.84 285 ILE C O 1
ATOM 6608 N N . ARG C 1 286 ? 53.874 1.786 22.879 1.00 37.29 286 ARG C N 1
ATOM 6609 C CA . ARG C 1 286 ? 52.445 1.467 22.822 1.00 41.63 286 ARG C CA 1
ATOM 6610 C C . ARG C 1 286 ? 51.640 2.366 21.883 1.00 44.48 286 ARG C C 1
ATOM 6611 O O . ARG C 1 286 ? 50.612 1.944 21.333 1.00 44.37 286 ARG C O 1
ATOM 6619 N N . GLU C 1 287 ? 52.120 3.588 21.674 1.00 38.56 287 GLU C N 1
ATOM 6620 C CA . GLU C 1 287 ? 51.441 4.496 20.749 1.00 51.29 287 GLU C CA 1
ATOM 6621 C C . GLU C 1 287 ? 51.944 4.397 19.304 1.00 53.45 287 GLU C C 1
ATOM 6622 O O . GLU C 1 287 ? 51.148 4.486 18.374 1.00 55.48 287 GLU C O 1
ATOM 6628 N N . LYS C 1 288 ? 53.245 4.181 19.106 1.00 43.96 288 LYS C N 1
ATOM 6629 C CA . LYS C 1 288 ? 53.748 3.958 17.752 1.00 41.57 288 LYS C CA 1
ATOM 6630 C C . LYS C 1 288 ? 53.258 2.626 17.173 1.00 47.66 288 LYS C C 1
ATOM 6631 O O . LYS C 1 288 ? 53.145 2.479 15.953 1.00 48.85 288 LYS C O 1
ATOM 6637 N N . PHE C 1 289 ? 52.971 1.660 18.048 1.00 40.20 289 PHE C N 1
ATOM 6638 C CA . PHE C 1 289 ? 52.503 0.343 17.620 1.00 37.66 289 PHE C CA 1
ATOM 6639 C C . PHE C 1 289 ? 51.087 0.023 18.116 1.00 45.19 289 PHE C C 1
ATOM 6640 O O . PHE C 1 289 ? 50.756 -1.133 18.369 1.00 47.43 289 PHE C O 1
ATOM 6648 N N . SER C 1 290 ? 50.245 1.054 18.214 1.00 48.60 290 SER C N 1
ATOM 6649 C CA . SER C 1 290 ? 48.904 0.910 18.778 1.00 39.37 290 SER C CA 1
ATOM 6650 C C . SER C 1 290 ? 48.043 -0.010 17.945 1.00 43.26 290 SER C C 1
ATOM 6651 O O . SER C 1 290 ? 46.999 -0.463 18.406 1.00 47.94 290 SER C O 1
ATOM 6654 N N . ASP C 1 291 ? 48.462 -0.275 16.709 1.00 37.85 291 ASP C N 1
ATOM 6655 C CA . ASP C 1 291 ? 47.729 -1.210 15.862 1.00 38.62 291 ASP C CA 1
ATOM 6656 C C . ASP C 1 291 ? 48.184 -2.667 16.044 1.00 47.46 291 ASP C C 1
ATOM 6657 O O . ASP C 1 291 ? 47.628 -3.577 15.436 1.00 46.09 291 ASP C O 1
ATOM 6662 N N . LYS C 1 292 ? 49.185 -2.891 16.887 1.00 46.26 292 LYS C N 1
ATOM 6663 C CA . LYS C 1 292 ? 49.738 -4.229 17.044 1.00 38.71 292 LYS C CA 1
ATOM 6664 C C . LYS C 1 292 ? 49.533 -4.746 18.464 1.00 44.65 292 LYS C C 1
ATOM 6665 O O . LYS C 1 292 ? 49.250 -3.972 19.375 1.00 43.32 292 LYS C O 1
ATOM 6671 N N . VAL C 1 293 ? 49.696 -6.050 18.663 1.00 35.24 293 VAL C N 1
ATOM 6672 C CA . VAL C 1 293 ? 49.775 -6.577 20.022 1.00 47.02 293 VAL C CA 1
ATOM 6673 C C . VAL C 1 293 ? 51.175 -6.336 20.597 1.00 44.26 293 VAL C C 1
ATOM 6674 O O . VAL C 1 293 ? 52.176 -6.745 20.009 1.00 44.17 293 VAL C O 1
ATOM 6678 N N . VAL C 1 294 ? 51.238 -5.681 21.748 1.00 42.73 294 VAL C N 1
ATOM 6679 C CA . VAL C 1 294 ? 52.504 -5.352 22.389 1.00 35.69 294 VAL C CA 1
ATOM 6680 C C . VAL C 1 294 ? 52.626 -6.140 23.683 1.00 40.06 294 VAL C C 1
ATOM 6681 O O . VAL C 1 294 ? 51.753 -6.040 24.536 1.00 44.25 294 VAL C O 1
ATOM 6685 N N . ALA C 1 295 ? 53.691 -6.938 23.814 1.00 34.49 295 ALA C N 1
ATOM 6686 C CA . ALA C 1 295 ? 53.963 -7.692 25.043 1.00 36.04 295 ALA C CA 1
ATOM 6687 C C . ALA C 1 295 ? 55.346 -7.378 25.602 1.00 41.23 295 ALA C C 1
ATOM 6688 O O . ALA C 1 295 ? 56.261 -7.031 24.851 1.00 49.72 295 ALA C O 1
ATOM 6690 N N . GLU C 1 296 ? 55.500 -7.508 26.919 1.00 38.74 296 GLU C N 1
ATOM 6691 C CA . GLU C 1 296 ? 56.787 -7.262 27.574 1.00 36.64 296 GLU C CA 1
ATOM 6692 C C . GLU C 1 296 ? 57.420 -8.551 28.045 1.00 38.77 296 GLU C C 1
ATOM 6693 O O . GLU C 1 296 ? 56.725 -9.514 28.346 1.00 42.05 296 GLU C O 1
ATOM 6699 N N . VAL C 1 297 ? 58.750 -8.552 28.081 1.00 43.08 297 VAL C N 1
ATOM 6700 C CA . VAL C 1 297 ? 59.549 -9.605 28.690 1.00 33.98 297 VAL C CA 1
ATOM 6701 C C . VAL C 1 297 ? 60.516 -8.946 29.675 1.00 39.38 297 VAL C C 1
ATOM 6702 O O . VAL C 1 297 ? 61.353 -8.121 29.285 1.00 38.58 297 VAL C O 1
ATOM 6706 N N . PRO C 1 298 ? 60.384 -9.273 30.966 1.00 42.59 298 PRO C N 1
ATOM 6707 C CA . PRO C 1 298 ? 61.273 -8.640 31.940 1.00 42.20 298 PRO C CA 1
ATOM 6708 C C . PRO C 1 298 ? 62.749 -8.969 31.731 1.00 37.72 298 PRO C C 1
ATOM 6709 O O . PRO C 1 298 ? 63.094 -10.063 31.270 1.00 41.21 298 PRO C O 1
ATOM 6713 N N . LEU C 1 299 ? 63.611 -8.013 32.075 1.00 35.86 299 LEU C N 1
ATOM 6714 C CA . LEU C 1 299 ? 65.038 -8.268 32.202 1.00 42.14 299 LEU C CA 1
ATOM 6715 C C . LEU C 1 299 ? 65.235 -9.208 33.370 1.00 44.93 299 LEU C C 1
ATOM 6716 O O . LEU C 1 299 ? 64.667 -8.989 34.435 1.00 44.84 299 LEU C O 1
ATOM 6721 N N . LEU C 1 300 ? 66.047 -10.242 33.182 1.00 40.99 300 LEU C N 1
ATOM 6722 C CA . LEU C 1 300 ? 66.338 -11.182 34.260 1.00 44.45 300 LEU C CA 1
ATOM 6723 C C . LEU C 1 300 ? 67.508 -10.729 35.140 1.00 50.66 300 LEU C C 1
ATOM 6724 O O . LEU C 1 300 ? 68.238 -9.793 34.792 1.00 44.89 300 LEU C O 1
ATOM 6729 N N . LYS C 1 301 ? 67.699 -11.410 36.268 1.00 45.91 301 LYS C N 1
ATOM 6730 C CA . LYS C 1 301 ? 68.817 -11.106 37.156 1.00 54.27 301 LYS C CA 1
ATOM 6731 C C . LYS C 1 301 ? 70.100 -11.629 36.535 1.00 60.96 301 LYS C C 1
ATOM 6732 O O . LYS C 1 301 ? 71.200 -11.163 36.842 1.00 65.05 301 LYS C O 1
ATOM 6738 N N . LYS C 1 302 ? 69.932 -12.603 35.648 1.00 58.87 302 LYS C N 1
ATOM 6739 C CA . LYS C 1 302 ? 71.035 -13.270 34.978 1.00 56.83 302 LYS C CA 1
ATOM 6740 C C . LYS C 1 302 ? 70.904 -13.156 33.461 1.00 52.66 302 LYS C C 1
ATOM 6741 O O . LYS C 1 302 ? 69.928 -12.611 32.947 1.00 49.66 302 LYS C O 1
ATOM 6747 N N . GLU C 1 303 ? 71.888 -13.692 32.749 1.00 43.90 303 GLU C N 1
ATOM 6748 C CA . GLU C 1 303 ? 71.819 -13.762 31.304 1.00 46.71 303 GLU C CA 1
ATOM 6749 C C . GLU C 1 303 ? 70.765 -14.786 30.850 1.00 42.23 303 GLU C C 1
ATOM 6750 O O . GLU C 1 303 ? 70.685 -15.895 31.370 1.00 48.05 303 GLU C O 1
ATOM 6756 N N . ALA C 1 304 ? 69.953 -14.385 29.883 1.00 37.76 304 ALA C N 1
ATOM 6757 C CA . ALA C 1 304 ? 68.973 -15.267 29.287 1.00 40.74 304 ALA C CA 1
ATOM 6758 C C . ALA C 1 304 ? 69.725 -16.241 28.397 1.00 41.86 304 ALA C C 1
ATOM 6759 O O . ALA C 1 304 ? 70.159 -15.896 27.298 1.00 42.09 304 ALA C O 1
ATOM 6761 N N . LYS C 1 305 ? 69.879 -17.460 28.891 1.00 39.29 305 LYS C N 1
ATOM 6762 C CA . LYS C 1 305 ? 70.742 -18.447 28.264 1.00 44.18 305 LYS C CA 1
ATOM 6763 C C . LYS C 1 305 ? 70.444 -19.808 28.871 1.00 39.85 305 LYS C C 1
ATOM 6764 O O . LYS C 1 305 ? 70.241 -19.926 30.078 1.00 50.95 305 LYS C O 1
ATOM 6770 N N . GLY C 1 306 ? 70.411 -20.840 28.042 1.00 42.45 306 GLY C N 1
ATOM 6771 C CA . GLY C 1 306 ? 70.152 -22.178 28.554 1.00 44.31 306 GLY C CA 1
ATOM 6772 C C . GLY C 1 306 ? 68.671 -22.504 28.578 1.00 43.23 306 GLY C C 1
ATOM 6773 O O . GLY C 1 306 ? 67.818 -21.608 28.715 1.00 38.30 306 GLY C O 1
ATOM 6774 N N . ILE C 1 307 ? 68.362 -23.791 28.463 1.00 41.06 307 ILE C N 1
ATOM 6775 C CA . ILE C 1 307 ? 67.001 -24.224 28.199 1.00 38.58 307 ILE C CA 1
ATOM 6776 C C . ILE C 1 307 ? 66.031 -23.991 29.344 1.00 42.16 307 ILE C C 1
ATOM 6777 O O . ILE C 1 307 ? 64.881 -23.622 29.105 1.00 46.18 307 ILE C O 1
ATOM 6782 N N . GLU C 1 308 ? 66.472 -24.170 30.585 1.00 40.30 308 GLU C N 1
ATOM 6783 C CA . GLU C 1 308 ? 65.543 -23.951 31.693 1.00 48.75 308 GLU C CA 1
ATOM 6784 C C . GLU C 1 308 ? 65.154 -22.480 31.777 1.00 44.36 308 GLU C C 1
ATOM 6785 O O . GLU C 1 308 ? 63.985 -22.162 31.964 1.00 39.35 308 GLU C O 1
ATOM 6791 N N . THR C 1 309 ? 66.134 -21.588 31.613 1.00 44.53 309 THR C N 1
ATOM 6792 C CA . THR C 1 309 ? 65.877 -20.150 31.619 1.00 34.33 309 THR C CA 1
ATOM 6793 C C . THR C 1 309 ? 64.972 -19.728 30.447 1.00 34.28 309 THR C C 1
ATOM 6794 O O . THR C 1 309 ? 64.021 -18.978 30.633 1.00 37.79 309 THR C O 1
ATOM 6798 N N . LEU C 1 310 ? 65.251 -20.235 29.248 1.00 35.94 310 LEU C N 1
ATOM 6799 C CA . LEU C 1 310 ? 64.425 -19.912 28.076 1.00 40.16 310 LEU C CA 1
ATOM 6800 C C . LEU C 1 310 ? 62.959 -20.320 28.263 1.00 39.99 310 LEU C C 1
ATOM 6801 O O . LEU C 1 310 ? 62.055 -19.576 27.893 1.00 40.56 310 LEU C O 1
ATOM 6806 N N . GLU C 1 311 ? 62.732 -21.481 28.871 1.00 42.70 311 GLU C N 1
ATOM 6807 C CA . GLU C 1 311 ? 61.380 -22.002 29.097 1.00 48.51 311 GLU C CA 1
ATOM 6808 C C . GLU C 1 311 ? 60.564 -21.149 30.045 1.00 49.35 311 GLU C C 1
ATOM 6809 O O . GLU C 1 311 ? 59.345 -21.022 29.898 1.00 50.57 311 GLU C O 1
ATOM 6815 N N . LYS C 1 312 ? 61.242 -20.574 31.027 1.00 47.40 312 LYS C N 1
ATOM 6816 C CA . LYS C 1 312 ? 60.587 -19.687 31.971 1.00 50.33 312 LYS C CA 1
ATOM 6817 C C . LYS C 1 312 ? 60.160 -18.396 31.269 1.00 48.01 312 LYS C C 1
ATOM 6818 O O . LYS C 1 312 ? 59.054 -17.907 31.476 1.00 49.47 312 LYS C O 1
ATOM 6824 N N . ILE C 1 313 ? 61.035 -17.847 30.431 1.00 41.83 313 ILE C N 1
ATOM 6825 C CA . ILE C 1 313 ? 60.659 -16.683 29.644 1.00 41.03 313 ILE C CA 1
ATOM 6826 C C . ILE C 1 313 ? 59.414 -17.032 28.837 1.00 40.75 313 ILE C C 1
ATOM 6827 O O . ILE C 1 313 ? 58.470 -16.255 28.783 1.00 45.51 313 ILE C O 1
ATOM 6832 N N . ALA C 1 314 ? 59.400 -18.223 28.246 1.00 45.13 314 ALA C N 1
ATOM 6833 C CA . ALA C 1 314 ? 58.279 -18.647 27.408 1.00 44.83 314 ALA C CA 1
ATOM 6834 C C . ALA C 1 314 ? 56.957 -18.770 28.172 1.00 47.07 314 ALA C C 1
ATOM 6835 O O . ALA C 1 314 ? 55.899 -18.417 27.649 1.00 48.31 314 ALA C O 1
ATOM 6837 N N . GLU C 1 315 ? 57.010 -19.285 29.396 1.00 49.10 315 GLU C N 1
ATOM 6838 C CA . GLU C 1 315 ? 55.791 -19.463 30.182 1.00 56.81 315 GLU C CA 1
ATOM 6839 C C . GLU C 1 315 ? 55.189 -18.130 30.590 1.00 52.15 315 GLU C C 1
ATOM 6840 O O . GLU C 1 315 ? 53.973 -17.975 30.605 1.00 51.13 315 GLU C O 1
ATOM 6846 N N . GLN C 1 316 ? 56.045 -17.172 30.932 1.00 48.05 316 GLN C N 1
ATOM 6847 C CA . GLN C 1 316 ? 55.581 -15.842 31.289 1.00 49.27 316 GLN C CA 1
ATOM 6848 C C . GLN C 1 316 ? 54.992 -15.092 30.081 1.00 54.25 316 GLN C C 1
ATOM 6849 O O . GLN C 1 316 ? 54.067 -14.291 30.221 1.00 52.67 316 GLN C O 1
ATOM 6855 N N . LEU C 1 317 ? 55.536 -15.349 28.895 1.00 54.91 317 LEU C N 1
ATOM 6856 C CA . LEU C 1 317 ? 55.105 -14.661 27.676 1.00 51.55 317 LEU C CA 1
ATOM 6857 C C . LEU C 1 317 ? 53.872 -15.335 27.056 1.00 51.31 317 LEU C C 1
ATOM 6858 O O . LEU C 1 317 ? 52.948 -14.667 26.576 1.00 50.99 317 LEU C O 1
ATOM 6863 N N . TYR C 1 318 ? 53.869 -16.666 27.087 1.00 47.39 318 TYR C N 1
ATOM 6864 C CA . TYR C 1 318 ? 52.892 -17.467 26.342 1.00 51.81 318 TYR C CA 1
ATOM 6865 C C . TYR C 1 318 ? 51.922 -18.229 27.240 1.00 53.82 318 TYR C C 1
ATOM 6866 O O . TYR C 1 318 ? 50.924 -18.770 26.766 1.00 57.55 318 TYR C O 1
ATOM 6875 N N . GLY C 1 319 ? 52.226 -18.277 28.532 1.00 56.22 319 GLY C N 1
ATOM 6876 C CA . GLY C 1 319 ? 51.446 -19.061 29.470 1.00 57.18 319 GLY C CA 1
ATOM 6877 C C . GLY C 1 319 ? 51.786 -20.539 29.408 1.00 61.90 319 GLY C C 1
ATOM 6878 O O . GLY C 1 319 ? 52.659 -20.960 28.644 1.00 57.58 319 GLY C O 1
ATOM 6879 N N . GLU C 1 320 ? 51.087 -21.323 30.222 1.00 75.62 320 GLU C N 1
ATOM 6880 C CA . GLU C 1 320 ? 51.299 -22.763 30.317 1.00 82.13 320 GLU C CA 1
ATOM 6881 C C . GLU C 1 320 ? 51.113 -23.424 28.964 1.00 75.59 320 GLU C C 1
ATOM 6882 O O . GLU C 1 320 ? 50.106 -23.208 28.297 1.00 77.37 320 GLU C O 1
ATOM 6888 N N . PRO C 1 321 ? 52.100 -24.221 28.545 1.00 72.28 321 PRO C N 1
ATOM 6889 C CA . PRO C 1 321 ? 51.954 -25.048 27.343 1.00 73.01 321 PRO C CA 1
ATOM 6890 C C . PRO C 1 321 ? 50.731 -25.966 27.435 1.00 70.67 321 PRO C C 1
ATOM 6891 O O . PRO C 1 321 ? 49.887 -25.932 26.534 1.00 74.62 321 PRO C O 1
ATOM 6895 N N . ALA D 1 2 ? 96.047 4.968 27.838 1.00 96.27 2 ALA D N 1
ATOM 6896 C CA . ALA D 1 2 ? 96.776 3.950 27.093 1.00 98.14 2 ALA D CA 1
ATOM 6897 C C . ALA D 1 2 ? 95.990 3.506 25.863 1.00 94.68 2 ALA D C 1
ATOM 6898 O O . ALA D 1 2 ? 96.571 3.220 24.815 1.00 92.60 2 ALA D O 1
ATOM 6900 N N . PHE D 1 3 ? 94.667 3.451 25.994 1.00 88.54 3 PHE D N 1
ATOM 6901 C CA . PHE D 1 3 ? 93.817 3.019 24.892 1.00 72.43 3 PHE D CA 1
ATOM 6902 C C . PHE D 1 3 ? 93.881 3.993 23.712 1.00 71.41 3 PHE D C 1
ATOM 6903 O O . PHE D 1 3 ? 93.888 3.574 22.556 1.00 68.13 3 PHE D O 1
ATOM 6911 N N . LYS D 1 4 ? 93.951 5.290 23.997 1.00 73.14 4 LYS D N 1
ATOM 6912 C CA . LYS D 1 4 ? 94.006 6.283 22.926 1.00 76.16 4 LYS D CA 1
ATOM 6913 C C . LYS D 1 4 ? 95.249 6.133 22.044 1.00 82.37 4 LYS D C 1
ATOM 6914 O O . LYS D 1 4 ? 95.289 6.654 20.926 1.00 83.47 4 LYS D O 1
ATOM 6920 N N . ASP D 1 5 ? 96.253 5.412 22.543 1.00 80.37 5 ASP D N 1
ATOM 6921 C CA . ASP D 1 5 ? 97.501 5.210 21.806 1.00 81.26 5 ASP D CA 1
ATOM 6922 C C . ASP D 1 5 ? 97.343 4.188 20.670 1.00 80.40 5 ASP D C 1
ATOM 6923 O O . ASP D 1 5 ? 98.189 4.106 19.775 1.00 75.48 5 ASP D O 1
ATOM 6928 N N . LEU D 1 6 ? 96.256 3.418 20.717 1.00 79.62 6 LEU D N 1
ATOM 6929 C CA . LEU D 1 6 ? 95.975 2.381 19.717 1.00 76.88 6 LEU D CA 1
ATOM 6930 C C . LEU D 1 6 ? 95.641 2.994 18.361 1.00 81.28 6 LEU D C 1
ATOM 6931 O O . LEU D 1 6 ? 95.419 2.284 17.374 1.00 81.62 6 LEU D O 1
ATOM 6936 N N . PHE D 1 7 ? 95.587 4.320 18.330 1.00 82.37 7 PHE D N 1
ATOM 6937 C CA . PHE D 1 7 ? 95.340 5.054 17.102 1.00 83.38 7 PHE D CA 1
ATOM 6938 C C . PHE D 1 7 ? 96.635 5.715 16.658 1.00 91.02 7 PHE D C 1
ATOM 6939 O O . PHE D 1 7 ? 97.137 6.631 17.312 1.00 96.16 7 PHE D O 1
ATOM 6947 N N . LYS D 1 8 ? 97.180 5.236 15.550 1.00 94.11 8 LYS D N 1
ATOM 6948 C CA . LYS D 1 8 ? 98.431 5.765 15.042 1.00 99.82 8 LYS D CA 1
ATOM 6949 C C . LYS D 1 8 ? 98.172 6.626 13.810 1.00 100.81 8 LYS D C 1
ATOM 6950 O O . LYS D 1 8 ? 97.427 6.233 12.910 1.00 95.52 8 LYS D O 1
ATOM 6956 N N . PHE D 1 9 ? 98.785 7.807 13.784 1.00 103.95 9 PHE D N 1
ATOM 6957 C CA . PHE D 1 9 ? 98.603 8.739 12.682 1.00 98.66 9 PHE D CA 1
ATOM 6958 C C . PHE D 1 9 ? 99.917 9.033 11.972 1.00 100.61 9 PHE D C 1
ATOM 6959 O O . PHE D 1 9 ? 100.954 9.236 12.605 1.00 95.87 9 PHE D O 1
ATOM 6967 N N . ASN D 1 10 ? 99.858 9.050 10.647 1.00 105.42 10 ASN D N 1
ATOM 6968 C CA . ASN D 1 10 ? 100.984 9.461 9.830 1.00 111.96 10 ASN D CA 1
ATOM 6969 C C . ASN D 1 10 ? 100.491 10.439 8.772 1.00 112.76 10 ASN D C 1
ATOM 6970 O O . ASN D 1 10 ? 99.962 10.030 7.738 1.00 109.53 10 ASN D O 1
ATOM 6975 N N . LYS D 1 11 ? 100.657 11.731 9.043 1.00 114.30 11 LYS D N 1
ATOM 6976 C CA . LYS D 1 11 ? 100.100 12.780 8.191 1.00 111.02 11 LYS D CA 1
ATOM 6977 C C . LYS D 1 11 ? 100.354 12.523 6.705 1.00 100.16 11 LYS D C 1
ATOM 6978 O O . LYS D 1 11 ? 101.423 12.047 6.315 1.00 96.45 11 LYS D O 1
ATOM 6984 N N . GLY D 1 12 ? 99.357 12.840 5.884 1.00 94.91 12 GLY D N 1
ATOM 6985 C CA . GLY D 1 12 ? 99.407 12.544 4.466 1.00 91.25 12 GLY D CA 1
ATOM 6986 C C . GLY D 1 12 ? 98.817 11.176 4.175 1.00 86.53 12 GLY D C 1
ATOM 6987 O O . GLY D 1 12 ? 98.469 10.865 3.033 1.00 81.67 12 GLY D O 1
ATOM 6988 N N . LYS D 1 13 ? 98.698 10.357 5.216 1.00 84.27 13 LYS D N 1
ATOM 6989 C CA . LYS D 1 13 ? 98.183 8.997 5.058 1.00 80.10 13 LYS D CA 1
ATOM 6990 C C . LYS D 1 13 ? 97.036 8.648 6.022 1.00 76.87 13 LYS D C 1
ATOM 6991 O O . LYS D 1 13 ? 97.188 8.675 7.247 1.00 74.81 13 LYS D O 1
ATOM 6997 N N . THR D 1 14 ? 95.884 8.327 5.441 1.00 75.83 14 THR D N 1
ATOM 6998 C CA . THR D 1 14 ? 94.648 8.102 6.188 1.00 70.19 14 THR D CA 1
ATOM 6999 C C . THR D 1 14 ? 94.730 6.901 7.116 1.00 66.10 14 THR D C 1
ATOM 7000 O O . THR D 1 14 ? 95.118 5.816 6.695 1.00 66.01 14 THR D O 1
ATOM 7004 N N . THR D 1 15 ? 94.369 7.100 8.380 1.00 67.50 15 THR D N 1
ATOM 7005 C CA . THR D 1 15 ? 94.234 5.987 9.318 1.00 66.08 15 THR D CA 1
ATOM 7006 C C . THR D 1 15 ? 92.819 5.420 9.266 1.00 61.10 15 THR D C 1
ATOM 7007 O O . THR D 1 15 ? 91.840 6.161 9.330 1.00 64.55 15 THR D O 1
ATOM 7011 N N . PHE D 1 16 ? 92.711 4.103 9.147 1.00 61.48 16 PHE D N 1
ATOM 7012 C CA . PHE D 1 16 ? 91.412 3.461 9.094 1.00 59.17 16 PHE D CA 1
ATOM 7013 C C . PHE D 1 16 ? 91.141 2.694 10.379 1.00 63.10 16 PHE D C 1
ATOM 7014 O O . PHE D 1 16 ? 92.019 1.993 10.882 1.00 69.02 16 PHE D O 1
ATOM 7022 N N . VAL D 1 17 ? 89.927 2.842 10.909 1.00 55.84 17 VAL D N 1
ATOM 7023 C CA . VAL D 1 17 ? 89.497 2.085 12.078 1.00 46.14 17 VAL D CA 1
ATOM 7024 C C . VAL D 1 17 ? 88.142 1.423 11.845 1.00 50.68 17 VAL D C 1
ATOM 7025 O O . VAL D 1 17 ? 87.162 2.082 11.460 1.00 45.44 17 VAL D O 1
ATOM 7029 N N . PHE D 1 18 ? 88.102 0.114 12.079 1.00 50.18 18 PHE D N 1
ATOM 7030 C CA . PHE D 1 18 ? 86.864 -0.648 12.095 1.00 47.16 18 PHE D CA 1
ATOM 7031 C C . PHE D 1 18 ? 86.435 -0.880 13.528 1.00 44.04 18 PHE D C 1
ATOM 7032 O O . PHE D 1 18 ? 87.202 -1.386 14.340 1.00 49.10 18 PHE D O 1
ATOM 7040 N N . ILE D 1 19 ? 85.208 -0.479 13.829 1.00 38.12 19 ILE D N 1
ATOM 7041 C CA . ILE D 1 19 ? 84.614 -0.707 15.131 1.00 39.55 19 ILE D CA 1
ATOM 7042 C C . ILE D 1 19 ? 83.601 -1.805 14.939 1.00 41.86 19 ILE D C 1
ATOM 7043 O O . ILE D 1 19 ? 82.657 -1.659 14.164 1.00 43.18 19 ILE D O 1
ATOM 7048 N N . GLY D 1 20 ? 83.808 -2.922 15.617 1.00 39.94 20 GLY D N 1
ATOM 7049 C CA . GLY D 1 20 ? 82.987 -4.085 15.371 1.00 43.27 20 GLY D CA 1
ATOM 7050 C C . GLY D 1 20 ? 82.532 -4.741 16.647 1.00 42.67 20 GLY D C 1
ATOM 7051 O O . GLY D 1 20 ? 82.916 -4.315 17.749 1.00 41.62 20 GLY D O 1
ATOM 7052 N N . GLY D 1 21 ? 81.720 -5.783 16.492 1.00 32.61 21 GLY D N 1
ATOM 7053 C CA . GLY D 1 21 ? 81.126 -6.475 17.616 1.00 37.06 21 GLY D CA 1
ATOM 7054 C C . GLY D 1 21 ? 79.741 -7.031 17.344 1.00 37.15 21 GLY D C 1
ATOM 7055 O O . GLY D 1 21 ? 79.160 -6.846 16.256 1.00 35.69 21 GLY D O 1
ATOM 7056 N N . LYS D 1 22 ? 79.204 -7.722 18.346 1.00 30.54 22 LYS D N 1
ATOM 7057 C CA . LYS D 1 22 ? 77.895 -8.356 18.233 1.00 32.16 22 LYS D CA 1
ATOM 7058 C C . LYS D 1 22 ? 76.829 -7.257 18.144 1.00 32.14 22 LYS D C 1
ATOM 7059 O O . LYS D 1 22 ? 77.124 -6.096 18.415 1.00 29.62 22 LYS D O 1
ATOM 7065 N N . GLY D 1 23 ? 75.608 -7.621 17.762 1.00 33.91 23 GLY D N 1
ATOM 7066 C CA . GLY D 1 23 ? 74.529 -6.651 17.651 1.00 34.20 23 GLY D CA 1
ATOM 7067 C C . GLY D 1 23 ? 74.250 -5.982 18.978 1.00 32.19 23 GLY D C 1
ATOM 7068 O O . GLY D 1 23 ? 74.302 -6.635 20.028 1.00 33.59 23 GLY D O 1
ATOM 7069 N N . GLY D 1 24 ? 73.996 -4.674 18.929 1.00 34.02 24 GLY D N 1
ATOM 7070 C CA . GLY D 1 24 ? 73.586 -3.907 20.100 1.00 37.06 24 GLY D CA 1
ATOM 7071 C C . GLY D 1 24 ? 74.601 -3.674 21.216 1.00 37.03 24 GLY D C 1
ATOM 7072 O O . GLY D 1 24 ? 74.219 -3.292 22.322 1.00 33.77 24 GLY D O 1
ATOM 7073 N N . VAL D 1 25 ? 75.882 -3.931 20.960 1.00 36.13 25 VAL D N 1
ATOM 7074 C CA . VAL D 1 25 ? 76.889 -3.778 22.008 1.00 28.07 25 VAL D CA 1
ATOM 7075 C C . VAL D 1 25 ? 77.329 -2.310 22.110 1.00 37.01 25 VAL D C 1
ATOM 7076 O O . VAL D 1 25 ? 77.836 -1.879 23.133 1.00 35.47 25 VAL D O 1
ATOM 7080 N N . GLY D 1 26 ? 77.138 -1.549 21.037 1.00 37.90 26 GLY D N 1
ATOM 7081 C CA . GLY D 1 26 ? 77.519 -0.148 21.038 1.00 41.84 26 GLY D CA 1
ATOM 7082 C C . GLY D 1 26 ? 78.556 0.252 20.005 1.00 41.49 26 GLY D C 1
ATOM 7083 O O . GLY D 1 26 ? 79.285 1.222 20.205 1.00 41.57 26 GLY D O 1
ATOM 7084 N N . LYS D 1 27 ? 78.637 -0.492 18.903 1.00 35.34 27 LYS D N 1
ATOM 7085 C CA . LYS D 1 27 ? 79.536 -0.130 17.814 1.00 30.78 27 LYS D CA 1
ATOM 7086 C C . LYS D 1 27 ? 79.264 1.323 17.370 1.00 40.51 27 LYS D C 1
ATOM 7087 O O . LYS D 1 27 ? 80.175 2.151 17.238 1.00 33.51 27 LYS D O 1
ATOM 7093 N N . THR D 1 28 ? 77.992 1.640 17.164 1.00 37.82 28 THR D N 1
ATOM 7094 C CA . THR D 1 28 ? 77.635 2.959 16.671 1.00 33.55 28 THR D CA 1
ATOM 7095 C C . THR D 1 28 ? 77.963 4.029 17.716 1.00 36.95 28 THR D C 1
ATOM 7096 O O . THR D 1 28 ? 78.576 5.048 17.399 1.00 37.34 28 THR D O 1
ATOM 7100 N N . THR D 1 29 ? 77.598 3.762 18.967 1.00 41.66 29 THR D N 1
ATOM 7101 C CA . THR D 1 29 ? 77.981 4.612 20.091 1.00 37.68 29 THR D CA 1
ATOM 7102 C C . THR D 1 29 ? 79.490 4.852 20.232 1.00 46.29 29 THR D C 1
ATOM 7103 O O . THR D 1 29 ? 79.928 5.995 20.416 1.00 42.53 29 THR D O 1
ATOM 7107 N N . ILE D 1 30 ? 80.284 3.782 20.181 1.00 36.79 30 ILE D N 1
ATOM 7108 C CA . ILE D 1 30 ? 81.724 3.930 20.286 1.00 39.34 30 ILE D CA 1
ATOM 7109 C C . ILE D 1 30 ? 82.285 4.636 19.041 1.00 44.95 30 ILE D C 1
ATOM 7110 O O . ILE D 1 30 ? 83.168 5.483 19.149 1.00 48.17 30 ILE D O 1
ATOM 7115 N N . SER D 1 31 ? 81.770 4.296 17.860 1.00 42.76 31 SER D N 1
ATOM 7116 C CA . SER D 1 31 ? 82.222 4.948 16.631 1.00 36.88 31 SER D CA 1
ATOM 7117 C C . SER D 1 31 ? 81.985 6.457 16.694 1.00 38.69 31 SER D C 1
ATOM 7118 O O . SER D 1 31 ? 82.880 7.256 16.401 1.00 45.59 31 SER D O 1
ATOM 7121 N N . ALA D 1 32 ? 80.779 6.845 17.092 1.00 39.17 32 ALA D N 1
ATOM 7122 C CA . ALA D 1 32 ? 80.412 8.264 17.128 1.00 37.21 32 ALA D CA 1
ATOM 7123 C C . ALA D 1 32 ? 81.196 9.034 18.199 1.00 45.67 32 ALA D C 1
ATOM 7124 O O . ALA D 1 32 ? 81.722 10.127 17.940 1.00 42.63 32 ALA D O 1
ATOM 7126 N N . ALA D 1 33 ? 81.296 8.463 19.394 1.00 44.05 33 ALA D N 1
ATOM 7127 C CA . ALA D 1 33 ? 82.077 9.089 20.455 1.00 47.46 33 ALA D CA 1
ATOM 7128 C C . ALA D 1 33 ? 83.539 9.292 20.039 1.00 51.17 33 ALA D C 1
ATOM 7129 O O . ALA D 1 33 ? 84.160 10.315 20.369 1.00 48.81 33 ALA D O 1
ATOM 7131 N N . THR D 1 34 ? 84.081 8.311 19.320 1.00 45.72 34 THR D N 1
ATOM 7132 C CA . THR D 1 34 ? 85.480 8.341 18.898 1.00 48.75 34 THR D CA 1
ATOM 7133 C C . THR D 1 34 ? 85.699 9.361 17.790 1.00 52.52 34 THR D C 1
ATOM 7134 O O . THR D 1 34 ? 86.667 10.126 17.821 1.00 58.60 34 THR D O 1
ATOM 7138 N N . ALA D 1 35 ? 84.793 9.375 16.815 1.00 44.06 35 ALA D N 1
ATOM 7139 C CA . ALA D 1 35 ? 84.842 10.358 15.731 1.00 47.66 35 ALA D CA 1
ATOM 7140 C C . ALA D 1 35 ? 84.841 11.817 16.249 1.00 49.24 35 ALA D C 1
ATOM 7141 O O . ALA D 1 35 ? 85.657 12.640 15.836 1.00 50.10 35 ALA D O 1
ATOM 7143 N N . LEU D 1 36 ? 83.919 12.124 17.150 1.00 48.41 36 LEU D N 1
ATOM 7144 C CA . LEU D 1 36 ? 83.852 13.452 17.760 1.00 51.49 36 LEU D CA 1
ATOM 7145 C C . LEU D 1 36 ? 85.172 13.805 18.443 1.00 60.78 36 LEU D C 1
ATOM 7146 O O . LEU D 1 36 ? 85.746 14.877 18.221 1.00 59.00 36 LEU D O 1
ATOM 7151 N N . TRP D 1 37 ? 85.641 12.880 19.272 1.00 57.98 37 TRP D N 1
ATOM 7152 C CA . TRP D 1 37 ? 86.887 13.039 19.996 1.00 54.34 37 TRP D CA 1
ATOM 7153 C C . TRP D 1 37 ? 88.060 13.326 19.052 1.00 60.25 37 TRP D C 1
ATOM 7154 O O . TRP D 1 37 ? 88.820 14.268 19.273 1.00 56.36 37 TRP D O 1
ATOM 7165 N N . MET D 1 38 ? 88.210 12.515 18.005 1.00 54.91 38 MET D N 1
ATOM 7166 C CA . MET D 1 38 ? 89.231 12.756 16.981 1.00 52.07 38 MET D CA 1
ATOM 7167 C C . MET D 1 38 ? 89.107 14.167 16.362 1.00 57.38 38 MET D C 1
ATOM 7168 O O . MET D 1 38 ? 90.109 14.831 16.083 1.00 57.78 38 MET D O 1
ATOM 7173 N N . ALA D 1 39 ? 87.874 14.623 16.161 1.00 50.59 39 ALA D N 1
ATOM 7174 C CA . ALA D 1 39 ? 87.626 15.922 15.553 1.00 61.31 39 ALA D CA 1
ATOM 7175 C C . ALA D 1 39 ? 88.026 17.091 16.471 1.00 70.09 39 ALA D C 1
ATOM 7176 O O . ALA D 1 39 ? 88.549 18.098 15.996 1.00 69.45 39 ALA D O 1
ATOM 7178 N N . ARG D 1 40 ? 87.773 16.960 17.773 1.00 74.80 40 ARG D N 1
ATOM 7179 C CA . ARG D 1 40 ? 88.203 17.975 18.736 1.00 76.32 40 ARG D CA 1
ATOM 7180 C C . ARG D 1 40 ? 89.728 18.022 18.800 1.00 73.34 40 ARG D C 1
ATOM 7181 O O . ARG D 1 40 ? 90.328 19.095 18.886 1.00 73.79 40 ARG D O 1
ATOM 7189 N N . SER D 1 41 ? 90.346 16.845 18.766 1.00 64.23 41 SER D N 1
ATOM 7190 C CA . SER D 1 41 ? 91.797 16.731 18.746 1.00 67.87 41 SER D CA 1
ATOM 7191 C C . SER D 1 41 ? 92.348 17.276 17.435 1.00 66.26 41 SER D C 1
ATOM 7192 O O . SER D 1 41 ? 93.554 17.244 17.203 1.00 64.40 41 SER D O 1
ATOM 7195 N N . GLY D 1 42 ? 91.458 17.746 16.566 1.00 66.19 42 GLY D N 1
ATOM 7196 C CA . GLY D 1 42 ? 91.864 18.407 15.338 1.00 70.87 42 GLY D CA 1
ATOM 7197 C C . GLY D 1 42 ? 92.282 17.499 14.197 1.00 73.49 42 GLY D C 1
ATOM 7198 O O . GLY D 1 42 ? 92.993 17.919 13.279 1.00 75.53 42 GLY D O 1
ATOM 7199 N N . LYS D 1 43 ? 91.855 16.246 14.248 1.00 70.45 43 LYS D N 1
ATOM 7200 C CA . LYS D 1 43 ? 92.054 15.359 13.116 1.00 71.28 43 LYS D CA 1
ATOM 7201 C C . LYS D 1 43 ? 90.832 15.465 12.222 1.00 68.22 43 LYS D C 1
ATOM 7202 O O . LYS D 1 43 ? 89.700 15.424 12.702 1.00 64.52 43 LYS D O 1
ATOM 7208 N N . LYS D 1 44 ? 91.052 15.653 10.927 1.00 64.85 44 LYS D N 1
ATOM 7209 C CA . LYS D 1 44 ? 89.927 15.719 10.016 1.00 59.35 44 LYS D CA 1
ATOM 7210 C C . LYS D 1 44 ? 89.382 14.301 9.970 1.00 64.62 44 LYS D C 1
ATOM 7211 O O . LYS D 1 44 ? 90.108 13.358 9.639 1.00 62.09 44 LYS D O 1
ATOM 7217 N N . THR D 1 45 ? 88.111 14.151 10.321 1.00 61.42 45 THR D N 1
ATOM 7218 C CA . THR D 1 45 ? 87.538 12.838 10.548 1.00 55.10 45 THR D CA 1
ATOM 7219 C C . THR D 1 45 ? 86.298 12.607 9.704 1.00 53.41 45 THR D C 1
ATOM 7220 O O . THR D 1 45 ? 85.446 13.495 9.572 1.00 49.77 45 THR D O 1
ATOM 7224 N N . LEU D 1 46 ? 86.214 11.405 9.136 1.00 50.55 46 LEU D N 1
ATOM 7225 C CA . LEU D 1 46 ? 85.010 10.916 8.468 1.00 48.15 46 LEU D CA 1
ATOM 7226 C C . LEU D 1 46 ? 84.569 9.647 9.182 1.00 48.68 46 LEU D C 1
ATOM 7227 O O . LEU D 1 46 ? 85.379 8.755 9.408 1.00 53.80 46 LEU D O 1
ATOM 7232 N N . VAL D 1 47 ? 83.295 9.577 9.559 1.00 46.81 47 VAL D N 1
ATOM 7233 C CA . VAL D 1 47 ? 82.747 8.361 10.152 1.00 41.69 47 VAL D CA 1
ATOM 7234 C C . VAL D 1 47 ? 81.702 7.795 9.198 1.00 42.66 47 VAL D C 1
ATOM 7235 O O . VAL D 1 47 ? 80.809 8.511 8.747 1.00 41.90 47 VAL D O 1
ATOM 7239 N N . ILE D 1 48 ? 81.848 6.515 8.864 1.00 45.65 48 ILE D N 1
ATOM 7240 C CA . ILE D 1 48 ? 81.034 5.878 7.837 1.00 46.31 48 ILE D CA 1
ATOM 7241 C C . ILE D 1 48 ? 80.308 4.671 8.392 1.00 44.14 48 ILE D C 1
ATOM 7242 O O . ILE D 1 48 ? 80.945 3.715 8.830 1.00 41.46 48 ILE D O 1
ATOM 7247 N N . SER D 1 49 ? 78.979 4.722 8.374 1.00 41.59 49 SER D N 1
ATOM 7248 C CA . SER D 1 49 ? 78.161 3.595 8.776 1.00 40.45 49 SER D CA 1
ATOM 7249 C C . SER D 1 49 ? 78.022 2.628 7.604 1.00 39.61 49 SER D C 1
ATOM 7250 O O . SER D 1 49 ? 77.585 3.009 6.512 1.00 37.83 49 SER D O 1
ATOM 7253 N N . THR D 1 50 ? 78.387 1.374 7.831 1.00 40.11 50 THR D N 1
ATOM 7254 C CA . THR D 1 50 ? 78.245 0.366 6.793 1.00 35.67 50 THR D CA 1
ATOM 7255 C C . THR D 1 50 ? 77.119 -0.573 7.161 1.00 40.66 50 THR D C 1
ATOM 7256 O O . THR D 1 50 ? 76.887 -1.572 6.491 1.00 41.29 50 THR D O 1
ATOM 7260 N N . ASP D 1 51 ? 76.422 -0.255 8.245 1.00 36.27 51 ASP D N 1
ATOM 7261 C CA . ASP D 1 51 ? 75.266 -1.038 8.642 1.00 36.09 51 ASP D CA 1
ATOM 7262 C C . ASP D 1 51 ? 74.061 -0.647 7.754 1.00 32.33 51 ASP D C 1
ATOM 7263 O O . ASP D 1 51 ? 73.630 0.499 7.759 1.00 40.00 51 ASP D O 1
ATOM 7268 N N . PRO D 1 52 ? 73.525 -1.600 6.976 1.00 39.20 52 PRO D N 1
ATOM 7269 C CA . PRO D 1 52 ? 72.399 -1.293 6.086 1.00 42.17 52 PRO D CA 1
ATOM 7270 C C . PRO D 1 52 ? 71.282 -0.566 6.834 1.00 41.79 52 PRO D C 1
ATOM 7271 O O . PRO D 1 52 ? 70.680 0.374 6.306 1.00 41.69 52 PRO D O 1
ATOM 7275 N N . ALA D 1 53 ? 71.007 -0.988 8.063 1.00 31.01 53 ALA D N 1
ATOM 7276 C CA . ALA D 1 53 ? 70.064 -0.242 8.886 1.00 39.12 53 ALA D CA 1
ATOM 7277 C C . ALA D 1 53 ? 70.835 0.850 9.616 1.00 40.83 53 ALA D C 1
ATOM 7278 O O . ALA D 1 53 ? 71.370 0.594 10.658 1.00 39.91 53 ALA D O 1
ATOM 7280 N N . HIS D 1 54 ? 70.939 2.059 9.085 1.00 36.97 54 HIS D N 1
ATOM 7281 C CA . HIS D 1 54 ? 71.871 3.010 9.701 1.00 36.57 54 HIS D CA 1
ATOM 7282 C C . HIS D 1 54 ? 71.396 3.517 11.068 1.00 41.64 54 HIS D C 1
ATOM 7283 O O . HIS D 1 54 ? 70.206 3.738 11.269 1.00 37.73 54 HIS D O 1
ATOM 7290 N N . SER D 1 55 ? 72.325 3.705 12.005 1.00 41.19 55 SER D N 1
ATOM 7291 C CA . SER D 1 55 ? 71.975 4.302 13.303 1.00 39.79 55 SER D CA 1
ATOM 7292 C C . SER D 1 55 ? 72.779 5.546 13.654 1.00 35.92 55 SER D C 1
ATOM 7293 O O . SER D 1 55 ? 72.576 6.124 14.710 1.00 37.90 55 SER D O 1
ATOM 7296 N N . LEU D 1 56 ? 73.705 5.931 12.784 1.00 36.80 56 LEU D N 1
ATOM 7297 C CA . LEU D 1 56 ? 74.567 7.085 13.030 1.00 46.35 56 LEU D CA 1
ATOM 7298 C C . LEU D 1 56 ? 73.728 8.347 13.229 1.00 43.02 56 LEU D C 1
ATOM 7299 O O . LEU D 1 56 ? 73.961 9.129 14.161 1.00 42.38 56 LEU D O 1
ATOM 7304 N N . SER D 1 57 ? 72.744 8.531 12.354 1.00 39.73 57 SER D N 1
ATOM 7305 C CA . SER D 1 57 ? 71.773 9.631 12.468 1.00 39.48 57 SER D CA 1
ATOM 7306 C C . SER D 1 57 ? 71.041 9.683 13.809 1.00 40.06 57 SER D C 1
ATOM 7307 O O . SER D 1 57 ? 70.833 10.756 14.368 1.00 40.27 57 SER D O 1
ATOM 7310 N N . ASP D 1 58 ? 70.625 8.533 14.319 1.00 41.09 58 ASP D N 1
ATOM 7311 C CA . ASP D 1 58 ? 69.941 8.501 15.613 1.00 42.10 58 ASP D CA 1
ATOM 7312 C C . ASP D 1 58 ? 70.947 8.820 16.709 1.00 36.56 58 ASP D C 1
ATOM 7313 O O . ASP D 1 58 ? 70.678 9.624 17.586 1.00 39.81 58 ASP D O 1
ATOM 7318 N N . SER D 1 59 ? 72.126 8.210 16.628 1.00 38.58 59 SER D N 1
ATOM 7319 C CA . SER D 1 59 ? 73.178 8.419 17.622 1.00 41.42 59 SER D CA 1
ATOM 7320 C C . SER D 1 59 ? 73.605 9.892 17.753 1.00 41.45 59 SER D C 1
ATOM 7321 O O . SER D 1 59 ? 73.678 10.440 18.849 1.00 44.62 59 SER D O 1
ATOM 7324 N N . LEU D 1 60 ? 73.892 10.539 16.633 1.00 40.47 60 LEU D N 1
ATOM 7325 C CA . LEU D 1 60 ? 74.315 11.928 16.692 1.00 45.64 60 LEU D CA 1
ATOM 7326 C C . LEU D 1 60 ? 73.116 12.899 16.710 1.00 47.53 60 LEU D C 1
ATOM 7327 O O . LEU D 1 60 ? 73.276 14.097 16.920 1.00 50.55 60 LEU D O 1
ATOM 7332 N N . GLU D 1 61 ? 71.920 12.363 16.497 1.00 43.49 61 GLU D N 1
ATOM 7333 C CA . GLU D 1 61 ? 70.696 13.158 16.444 1.00 49.29 61 GLU D CA 1
ATOM 7334 C C . GLU D 1 61 ? 70.721 14.240 15.353 1.00 52.61 61 GLU D C 1
ATOM 7335 O O . GLU D 1 61 ? 70.171 15.330 15.527 1.00 49.04 61 GLU D O 1
ATOM 7341 N N . ARG D 1 62 ? 71.361 13.927 14.233 1.00 47.89 62 ARG D N 1
ATOM 7342 C CA . ARG D 1 62 ? 71.391 14.806 13.070 1.00 49.28 62 ARG D CA 1
ATOM 7343 C C . ARG D 1 62 ? 70.897 14.000 11.879 1.00 49.86 62 ARG D C 1
ATOM 7344 O O . ARG D 1 62 ? 70.876 12.776 11.928 1.00 53.80 62 ARG D O 1
ATOM 7352 N N . GLU D 1 63 ? 70.529 14.678 10.798 1.00 46.74 63 GLU D N 1
ATOM 7353 C CA . GLU D 1 63 ? 70.214 13.996 9.543 1.00 45.49 63 GLU D CA 1
ATOM 7354 C C . GLU D 1 63 ? 71.472 13.812 8.704 1.00 43.27 63 GLU D C 1
ATOM 7355 O O . GLU D 1 63 ? 72.209 14.752 8.449 1.00 47.74 63 GLU D O 1
ATOM 7361 N N . ILE D 1 64 ? 71.722 12.582 8.288 1.00 45.14 64 ILE D N 1
ATOM 7362 C CA . ILE D 1 64 ? 72.946 12.268 7.580 1.00 48.10 64 ILE D CA 1
ATOM 7363 C C . ILE D 1 64 ? 72.588 11.559 6.281 1.00 52.53 64 ILE D C 1
ATOM 7364 O O . ILE D 1 64 ? 71.733 10.673 6.262 1.00 53.42 64 ILE D O 1
ATOM 7369 N N . GLY D 1 65 ? 73.228 11.961 5.190 1.00 54.77 65 GLY D N 1
ATOM 7370 C CA . GLY D 1 65 ? 72.974 11.323 3.913 1.00 57.59 65 GLY D CA 1
ATOM 7371 C C . GLY D 1 65 ? 74.135 10.468 3.446 1.00 48.89 65 GLY D C 1
ATOM 7372 O O . GLY D 1 65 ? 75.059 10.165 4.200 1.00 46.13 65 GLY D O 1
ATOM 7373 N N . HIS D 1 66 ? 74.083 10.082 2.183 1.00 44.68 66 HIS D N 1
ATOM 7374 C CA . HIS D 1 66 ? 75.159 9.314 1.575 1.00 48.03 66 HIS D CA 1
ATOM 7375 C C . HIS D 1 66 ? 76.398 10.178 1.314 1.00 50.20 66 HIS D C 1
ATOM 7376 O O . HIS D 1 66 ? 77.534 9.711 1.464 1.00 50.44 66 HIS D O 1
ATOM 7383 N N . THR D 1 67 ? 76.177 11.430 0.911 1.00 49.90 67 THR D N 1
ATOM 7384 C CA . THR D 1 67 ? 77.278 12.369 0.680 1.00 56.19 67 THR D CA 1
ATOM 7385 C C . THR D 1 67 ? 77.805 12.840 2.027 1.00 51.45 67 THR D C 1
ATOM 7386 O O . THR D 1 67 ? 77.016 13.133 2.930 1.00 56.24 67 THR D O 1
ATOM 7390 N N . PRO D 1 68 ? 79.137 12.918 2.174 1.00 47.09 68 PRO D N 1
ATOM 7391 C CA . PRO D 1 68 ? 79.674 13.219 3.502 1.00 41.70 68 PRO D CA 1
ATOM 7392 C C . PRO D 1 68 ? 79.041 14.459 4.112 1.00 48.07 68 PRO D C 1
ATOM 7393 O O . PRO D 1 68 ? 79.071 15.545 3.526 1.00 55.69 68 PRO D O 1
ATOM 7397 N N . THR D 1 69 ? 78.471 14.281 5.297 1.00 49.93 69 THR D N 1
ATOM 7398 C CA . THR D 1 69 ? 77.712 15.331 5.961 1.00 52.09 69 THR D CA 1
ATOM 7399 C C . THR D 1 69 ? 78.448 15.905 7.161 1.00 55.25 69 THR D C 1
ATOM 7400 O O . THR D 1 69 ? 78.801 15.183 8.092 1.00 48.43 69 THR D O 1
ATOM 7404 N N . LYS D 1 70 ? 78.657 17.219 7.135 1.00 56.28 70 LYS D N 1
ATOM 7405 C CA . LYS D 1 70 ? 79.398 17.909 8.183 1.00 57.34 70 LYS D CA 1
ATOM 7406 C C . LYS D 1 70 ? 78.618 17.895 9.488 1.00 52.92 70 LYS D C 1
ATOM 7407 O O . LYS D 1 70 ? 77.442 18.264 9.523 1.00 52.48 70 LYS D O 1
ATOM 7413 N N . ILE D 1 71 ? 79.268 17.463 10.562 1.00 53.29 71 ILE D N 1
ATOM 7414 C CA . ILE D 1 71 ? 78.608 17.433 11.860 1.00 46.75 71 ILE D CA 1
ATOM 7415 C C . ILE D 1 71 ? 79.065 18.606 12.731 1.00 55.05 71 ILE D C 1
ATOM 7416 O O . ILE D 1 71 ? 78.252 19.307 13.326 1.00 60.92 71 ILE D O 1
ATOM 7421 N N . THR D 1 72 ? 80.381 18.778 12.806 1.00 59.05 72 THR D N 1
ATOM 7422 C CA . THR D 1 72 ? 81.033 19.793 13.620 1.00 68.28 72 THR D CA 1
ATOM 7423 C C . THR D 1 72 ? 82.395 20.024 12.970 1.00 72.54 72 THR D C 1
ATOM 7424 O O . THR D 1 72 ? 82.745 19.344 11.995 1.00 64.72 72 THR D O 1
ATOM 7428 N N . GLU D 1 73 ? 83.167 20.973 13.487 1.00 76.22 73 GLU D N 1
ATOM 7429 C CA . GLU D 1 73 ? 84.459 21.272 12.878 1.00 82.26 73 GLU D CA 1
ATOM 7430 C C . GLU D 1 73 ? 85.339 20.020 12.812 1.00 71.24 73 GLU D C 1
ATOM 7431 O O . GLU D 1 73 ? 85.530 19.325 13.813 1.00 67.52 73 GLU D O 1
ATOM 7437 N N . ASN D 1 74 ? 85.855 19.731 11.621 1.00 64.07 74 ASN D N 1
ATOM 7438 C CA . ASN D 1 74 ? 86.699 18.553 11.409 1.00 57.64 74 ASN D CA 1
ATOM 7439 C C . ASN D 1 74 ? 85.946 17.209 11.314 1.00 52.39 74 ASN D C 1
ATOM 7440 O O . ASN D 1 74 ? 86.559 16.182 11.018 1.00 54.36 74 ASN D O 1
ATOM 7445 N N . LEU D 1 75 ? 84.634 17.211 11.552 1.00 50.40 75 LEU D N 1
ATOM 7446 C CA . LEU D 1 75 ? 83.863 15.964 11.529 1.00 55.13 75 LEU D CA 1
ATOM 7447 C C . LEU D 1 75 ? 82.847 15.849 10.387 1.00 57.64 75 LEU D C 1
ATOM 7448 O O . LEU D 1 75 ? 82.018 16.732 10.160 1.00 54.78 75 LEU D O 1
ATOM 7453 N N . TYR D 1 76 ? 82.917 14.724 9.690 1.00 54.48 76 TYR D N 1
ATOM 7454 C CA . TYR D 1 76 ? 82.008 14.430 8.593 1.00 54.31 76 TYR D CA 1
ATOM 7455 C C . TYR D 1 76 ? 81.492 12.999 8.749 1.00 55.90 76 TYR D C 1
ATOM 7456 O O . TYR D 1 76 ? 82.214 12.108 9.206 1.00 54.26 76 TYR D O 1
ATOM 7465 N N . ALA D 1 77 ? 80.237 12.787 8.387 1.00 47.69 77 ALA D N 1
ATOM 7466 C CA . ALA D 1 77 ? 79.626 11.481 8.549 1.00 43.25 77 ALA D CA 1
ATOM 7467 C C . ALA D 1 77 ? 78.962 11.046 7.252 1.00 46.86 77 ALA D C 1
ATOM 7468 O O . ALA D 1 77 ? 78.526 11.873 6.445 1.00 52.62 77 ALA D O 1
ATOM 7470 N N . VAL D 1 78 ? 78.891 9.742 7.051 1.00 40.06 78 VAL D N 1
ATOM 7471 C CA . VAL D 1 78 ? 78.247 9.191 5.883 1.00 35.89 78 VAL D CA 1
ATOM 7472 C C . VAL D 1 78 ? 77.431 7.990 6.332 1.00 41.70 78 VAL D C 1
ATOM 7473 O O . VAL D 1 78 ? 77.903 7.174 7.118 1.00 40.78 78 VAL D O 1
ATOM 7477 N N . GLU D 1 79 ? 76.200 7.905 5.845 1.00 41.63 79 GLU D N 1
ATOM 7478 C CA . GLU D 1 79 ? 75.410 6.692 5.927 1.00 41.26 79 GLU D CA 1
ATOM 7479 C C . GLU D 1 79 ? 75.216 6.200 4.501 1.00 42.32 79 GLU D C 1
ATOM 7480 O O . GLU D 1 79 ? 74.551 6.849 3.690 1.00 42.73 79 GLU D O 1
ATOM 7486 N N . ILE D 1 80 ? 75.817 5.056 4.197 1.00 35.77 80 ILE D N 1
ATOM 7487 C CA . ILE D 1 80 ? 75.826 4.533 2.855 1.00 41.17 80 ILE D CA 1
ATOM 7488 C C . ILE D 1 80 ? 74.439 4.231 2.322 1.00 45.10 80 ILE D C 1
ATOM 7489 O O . ILE D 1 80 ? 73.674 3.505 2.947 1.00 43.93 80 ILE D O 1
ATOM 7494 N N . ASP D 1 81 ? 74.145 4.792 1.151 1.00 47.03 81 ASP D N 1
ATOM 7495 C CA . ASP D 1 81 ? 72.950 4.463 0.388 1.00 49.53 81 ASP D CA 1
ATOM 7496 C C . ASP D 1 81 ? 73.341 3.753 -0.910 1.00 48.84 81 ASP D C 1
ATOM 7497 O O . ASP D 1 81 ? 73.754 4.394 -1.880 1.00 48.99 81 ASP D O 1
ATOM 7502 N N . PRO D 1 82 ? 73.195 2.423 -0.937 1.00 40.58 82 PRO D N 1
ATOM 7503 C CA . PRO D 1 82 ? 73.593 1.588 -2.074 1.00 44.52 82 PRO D CA 1
ATOM 7504 C C . PRO D 1 82 ? 72.964 2.036 -3.403 1.00 54.69 82 PRO D C 1
ATOM 7505 O O . PRO D 1 82 ? 73.492 1.704 -4.461 1.00 57.04 82 PRO D O 1
ATOM 7509 N N . GLU D 1 83 ? 71.847 2.756 -3.353 1.00 48.97 83 GLU D N 1
ATOM 7510 C CA . GLU D 1 83 ? 71.183 3.181 -4.573 1.00 49.61 83 GLU D CA 1
ATOM 7511 C C . GLU D 1 83 ? 72.016 4.273 -5.191 1.00 52.21 83 GLU D C 1
ATOM 7512 O O . GLU D 1 83 ? 72.186 4.327 -6.409 1.00 51.14 83 GLU D O 1
ATOM 7518 N N . VAL D 1 84 ? 72.555 5.128 -4.327 1.00 52.82 84 VAL D N 1
ATOM 7519 C CA . VAL D 1 84 ? 73.410 6.223 -4.752 1.00 56.94 84 VAL D CA 1
ATOM 7520 C C . VAL D 1 84 ? 74.796 5.713 -5.118 1.00 56.95 84 VAL D C 1
ATOM 7521 O O . VAL D 1 84 ? 75.449 6.243 -6.016 1.00 61.77 84 VAL D O 1
ATOM 7525 N N . ALA D 1 85 ? 75.257 4.689 -4.414 1.00 54.58 85 ALA D N 1
ATOM 7526 C CA . ALA D 1 85 ? 76.579 4.158 -4.698 1.00 54.38 85 ALA D CA 1
ATOM 7527 C C . ALA D 1 85 ? 76.573 3.572 -6.106 1.00 62.97 85 ALA D C 1
ATOM 7528 O O . ALA D 1 85 ? 77.548 3.693 -6.843 1.00 68.28 85 ALA D O 1
ATOM 7530 N N . MET D 1 86 ? 75.455 2.953 -6.474 1.00 60.67 86 MET D N 1
ATOM 7531 C CA . MET D 1 86 ? 75.293 2.354 -7.792 1.00 58.60 86 MET D CA 1
ATOM 7532 C C . MET D 1 86 ? 75.373 3.440 -8.866 1.00 64.77 86 MET D C 1
ATOM 7533 O O . MET D 1 86 ? 76.068 3.281 -9.871 1.00 69.62 86 MET D O 1
ATOM 7538 N N . GLU D 1 87 ? 74.666 4.544 -8.642 1.00 58.24 87 GLU D N 1
ATOM 7539 C CA . GLU D 1 87 ? 74.716 5.685 -9.553 1.00 70.15 87 GLU D CA 1
ATOM 7540 C C . GLU D 1 87 ? 76.140 6.217 -9.722 1.00 72.69 87 GLU D C 1
ATOM 7541 O O . GLU D 1 87 ? 76.558 6.541 -10.833 1.00 72.21 87 GLU D O 1
ATOM 7547 N N . GLU D 1 88 ? 76.872 6.312 -8.614 1.00 74.30 88 GLU D N 1
ATOM 7548 C CA . GLU D 1 88 ? 78.269 6.746 -8.641 1.00 81.27 88 GLU D CA 1
ATOM 7549 C C . GLU D 1 88 ? 79.156 5.781 -9.439 1.00 88.51 88 GLU D C 1
ATOM 7550 O O . GLU D 1 88 ? 79.988 6.208 -10.243 1.00 92.06 88 GLU D O 1
ATOM 7556 N N . TYR D 1 89 ? 78.966 4.482 -9.217 1.00 86.55 89 TYR D N 1
ATOM 7557 C CA . TYR D 1 89 ? 79.688 3.446 -9.952 1.00 79.57 89 TYR D CA 1
ATOM 7558 C C . TYR D 1 89 ? 79.369 3.529 -11.438 1.00 80.18 89 TYR D C 1
ATOM 7559 O O . TYR D 1 89 ? 80.240 3.332 -12.277 1.00 83.35 89 TYR D O 1
ATOM 7568 N N . GLN D 1 90 ? 78.118 3.837 -11.760 1.00 84.82 90 GLN D N 1
ATOM 7569 C CA . GLN D 1 90 ? 77.690 3.957 -13.152 1.00 94.06 90 GLN D CA 1
ATOM 7570 C C . GLN D 1 90 ? 78.305 5.160 -13.876 1.00 95.46 90 GLN D C 1
ATOM 7571 O O . GLN D 1 90 ? 78.700 5.057 -15.042 1.00 94.48 90 GLN D O 1
ATOM 7577 N N . ALA D 1 91 ? 78.379 6.296 -13.187 1.00 93.23 91 ALA D N 1
ATOM 7578 C CA . ALA D 1 91 ? 78.892 7.528 -13.785 1.00 93.62 91 ALA D CA 1
ATOM 7579 C C . ALA D 1 91 ? 80.319 7.371 -14.298 1.00 94.57 91 ALA D C 1
ATOM 7580 O O . ALA D 1 91 ? 80.636 7.785 -15.416 1.00 94.90 91 ALA D O 1
ATOM 7582 N N . LYS D 1 92 ? 81.174 6.770 -13.479 1.00 94.59 92 LYS D N 1
ATOM 7583 C CA . LYS D 1 92 ? 82.578 6.600 -13.833 1.00 101.48 92 LYS D CA 1
ATOM 7584 C C . LYS D 1 92 ? 82.763 5.929 -15.195 1.00 108.85 92 LYS D C 1
ATOM 7585 O O . LYS D 1 92 ? 83.501 6.432 -16.046 1.00 114.43 92 LYS D O 1
ATOM 7591 N N . LEU D 1 93 ? 82.090 4.800 -15.398 1.00 107.68 93 LEU D N 1
ATOM 7592 C CA . LEU D 1 93 ? 82.216 4.041 -16.640 1.00 109.48 93 LEU D CA 1
ATOM 7593 C C . LEU D 1 93 ? 82.080 4.936 -17.873 1.00 116.42 93 LEU D C 1
ATOM 7594 O O . LEU D 1 93 ? 80.978 5.357 -18.232 1.00 118.27 93 LEU D O 1
ATOM 7599 N N . MET D 1 107 ? 68.461 -1.774 -21.289 1.00 115.24 107 MET D N 1
ATOM 7600 C CA . MET D 1 107 ? 67.981 -2.373 -20.047 1.00 112.10 107 MET D CA 1
ATOM 7601 C C . MET D 1 107 ? 69.103 -2.497 -19.024 1.00 111.68 107 MET D C 1
ATOM 7602 O O . MET D 1 107 ? 69.037 -3.326 -18.114 1.00 111.63 107 MET D O 1
ATOM 7607 N N . LEU D 1 108 ? 70.131 -1.667 -19.180 1.00 109.19 108 LEU D N 1
ATOM 7608 C CA . LEU D 1 108 ? 71.259 -1.670 -18.258 1.00 103.60 108 LEU D CA 1
ATOM 7609 C C . LEU D 1 108 ? 70.897 -0.943 -16.959 1.00 105.78 108 LEU D C 1
ATOM 7610 O O . LEU D 1 108 ? 71.587 -1.080 -15.950 1.00 106.03 108 LEU D O 1
ATOM 7615 N N . GLN D 1 109 ? 69.803 -0.182 -16.991 1.00 106.41 109 GLN D N 1
ATOM 7616 C CA . GLN D 1 109 ? 69.276 0.473 -15.794 1.00 109.47 109 GLN D CA 1
ATOM 7617 C C . GLN D 1 109 ? 68.474 -0.506 -14.940 1.00 111.45 109 GLN D C 1
ATOM 7618 O O . GLN D 1 109 ? 68.577 -0.502 -13.711 1.00 115.95 109 GLN D O 1
ATOM 7624 N N . ASP D 1 110 ? 67.664 -1.334 -15.595 1.00 104.95 110 ASP D N 1
ATOM 7625 C CA . ASP D 1 110 ? 66.931 -2.388 -14.904 1.00 98.68 110 ASP D CA 1
ATOM 7626 C C . ASP D 1 110 ? 67.873 -3.230 -14.052 1.00 88.83 110 ASP D C 1
ATOM 7627 O O . ASP D 1 110 ? 67.527 -3.623 -12.933 1.00 84.78 110 ASP D O 1
ATOM 7632 N N . GLN D 1 111 ? 69.061 -3.502 -14.592 1.00 79.21 111 GLN D N 1
ATOM 7633 C CA . GLN D 1 111 ? 70.092 -4.239 -13.866 1.00 75.27 111 GLN D CA 1
ATOM 7634 C C . GLN D 1 111 ? 70.657 -3.433 -12.689 1.00 76.09 111 GLN D C 1
ATOM 7635 O O . GLN D 1 111 ? 70.938 -3.994 -11.629 1.00 64.33 111 GLN D O 1
ATOM 7641 N N . MET D 1 112 ? 70.823 -2.124 -12.881 1.00 82.54 112 MET D N 1
ATOM 7642 C CA . MET D 1 112 ? 71.274 -1.237 -11.809 1.00 87.37 112 MET D CA 1
ATOM 7643 C C . MET D 1 112 ? 70.283 -1.264 -10.658 1.00 88.71 112 MET D C 1
ATOM 7644 O O . MET D 1 112 ? 70.648 -1.489 -9.502 1.00 86.74 112 MET D O 1
ATOM 7649 N N . ASP D 1 113 ? 69.022 -1.023 -10.996 1.00 92.41 113 ASP D N 1
ATOM 7650 C CA . ASP D 1 113 ? 67.933 -1.062 -10.036 1.00 93.96 113 ASP D CA 1
ATOM 7651 C C . ASP D 1 113 ? 67.912 -2.385 -9.257 1.00 82.30 113 ASP D C 1
ATOM 7652 O O . ASP D 1 113 ? 67.767 -2.396 -8.028 1.00 78.92 113 ASP D O 1
ATOM 7657 N N . MET D 1 114 ? 68.059 -3.495 -9.976 1.00 67.43 114 MET D N 1
ATOM 7658 C CA . MET D 1 114 ? 68.032 -4.817 -9.354 1.00 68.75 114 MET D CA 1
ATOM 7659 C C . MET D 1 114 ? 69.234 -5.020 -8.432 1.00 62.76 114 MET D C 1
ATOM 7660 O O . MET D 1 114 ? 69.100 -5.502 -7.306 1.00 59.42 114 MET D O 1
ATOM 7665 N N . ALA D 1 115 ? 70.409 -4.653 -8.928 1.00 54.24 115 ALA D N 1
ATOM 7666 C CA . ALA D 1 115 ? 71.640 -4.775 -8.167 1.00 56.54 115 ALA D CA 1
ATOM 7667 C C . ALA D 1 115 ? 71.555 -3.946 -6.896 1.00 57.03 115 ALA D C 1
ATOM 7668 O O . ALA D 1 115 ? 72.064 -4.346 -5.852 1.00 53.09 115 ALA D O 1
ATOM 7670 N N . SER D 1 116 ? 70.889 -2.800 -6.994 1.00 61.62 116 SER D N 1
ATOM 7671 C CA . SER D 1 116 ? 70.783 -1.862 -5.879 1.00 62.59 116 SER D CA 1
ATOM 7672 C C . SER D 1 116 ? 70.082 -2.435 -4.654 1.00 58.78 116 SER D C 1
ATOM 7673 O O . SER D 1 116 ? 70.283 -1.948 -3.545 1.00 53.32 116 SER D O 1
ATOM 7676 N N . MET D 1 117 ? 69.245 -3.450 -4.839 1.00 60.28 117 MET D N 1
ATOM 7677 C CA . MET D 1 117 ? 68.540 -4.005 -3.685 1.00 63.78 117 MET D CA 1
ATOM 7678 C C . MET D 1 117 ? 68.915 -5.462 -3.397 1.00 57.29 117 MET D C 1
ATOM 7679 O O . MET D 1 117 ? 68.286 -6.136 -2.578 1.00 50.99 117 MET D O 1
ATOM 7684 N N . SER D 1 118 ? 69.962 -5.933 -4.062 1.00 52.94 118 SER D N 1
ATOM 7685 C CA . SER D 1 118 ? 70.410 -7.305 -3.882 1.00 51.86 118 SER D CA 1
ATOM 7686 C C . SER D 1 118 ? 71.252 -7.505 -2.631 1.00 50.52 118 SER D C 1
ATOM 7687 O O . SER D 1 118 ? 72.057 -6.646 -2.267 1.00 48.46 118 SER D O 1
ATOM 7690 N N . PRO D 1 119 ? 71.072 -8.658 -1.973 1.00 51.15 119 PRO D N 1
ATOM 7691 C CA . PRO D 1 119 ? 71.906 -9.025 -0.836 1.00 50.11 119 PRO D CA 1
ATOM 7692 C C . PRO D 1 119 ? 73.375 -8.906 -1.230 1.00 49.36 119 PRO D C 1
ATOM 7693 O O . PRO D 1 119 ? 73.762 -9.339 -2.325 1.00 43.60 119 PRO D O 1
ATOM 7697 N N . GLY D 1 120 ? 74.175 -8.315 -0.346 1.00 38.49 120 GLY D N 1
ATOM 7698 C CA . GLY D 1 120 ? 75.587 -8.117 -0.597 1.00 45.23 120 GLY D CA 1
ATOM 7699 C C . GLY D 1 120 ? 75.892 -6.719 -1.118 1.00 43.59 120 GLY D C 1
ATOM 7700 O O . GLY D 1 120 ? 77.041 -6.281 -1.101 1.00 46.56 120 GLY D O 1
ATOM 7701 N N . ILE D 1 121 ? 74.871 -6.006 -1.582 1.00 39.36 121 ILE D N 1
ATOM 7702 C CA . ILE D 1 121 ? 75.131 -4.685 -2.158 1.00 39.10 121 ILE D CA 1
ATOM 7703 C C . ILE D 1 121 ? 75.678 -3.713 -1.115 1.00 40.33 121 ILE D C 1
ATOM 7704 O O . ILE D 1 121 ? 76.434 -2.809 -1.453 1.00 39.47 121 ILE D O 1
ATOM 7709 N N . ASP D 1 122 ? 75.324 -3.920 0.149 1.00 27.18 122 ASP D N 1
ATOM 7710 C CA . ASP D 1 122 ? 75.758 -3.031 1.211 1.00 36.25 122 ASP D CA 1
ATOM 7711 C C . ASP D 1 122 ? 77.240 -3.172 1.480 1.00 41.58 122 ASP D C 1
ATOM 7712 O O . ASP D 1 122 ? 77.929 -2.195 1.794 1.00 39.74 122 ASP D O 1
ATOM 7717 N N . GLU D 1 123 ? 77.735 -4.396 1.359 1.00 34.12 123 GLU D N 1
ATOM 7718 C CA . GLU D 1 123 ? 79.134 -4.656 1.648 1.00 34.43 123 GLU D CA 1
ATOM 7719 C C . GLU D 1 123 ? 79.994 -4.166 0.488 1.00 44.89 123 GLU D C 1
ATOM 7720 O O . GLU D 1 123 ? 81.084 -3.611 0.692 1.00 45.44 123 GLU D O 1
ATOM 7726 N N . ALA D 1 124 ? 79.499 -4.374 -0.729 1.00 43.79 124 ALA D N 1
ATOM 7727 C CA . ALA D 1 124 ? 80.181 -3.878 -1.912 1.00 44.04 124 ALA D CA 1
ATOM 7728 C C . ALA D 1 124 ? 80.296 -2.361 -1.803 1.00 40.36 124 ALA D C 1
ATOM 7729 O O . ALA D 1 124 ? 81.358 -1.782 -2.022 1.00 44.23 124 ALA D O 1
ATOM 7731 N N . ALA D 1 125 ? 79.184 -1.731 -1.449 1.00 38.28 125 ALA D N 1
ATOM 7732 C CA . ALA D 1 125 ? 79.104 -0.284 -1.320 1.00 40.89 125 ALA D CA 1
ATOM 7733 C C . ALA D 1 125 ? 80.069 0.241 -0.276 1.00 44.02 125 ALA D C 1
ATOM 7734 O O . ALA D 1 125 ? 80.633 1.317 -0.450 1.00 52.35 125 ALA D O 1
ATOM 7736 N N . ALA D 1 126 ? 80.255 -0.512 0.807 1.00 43.43 126 ALA D N 1
ATOM 7737 C CA . ALA D 1 126 ? 81.184 -0.118 1.866 1.00 46.09 126 ALA D CA 1
ATOM 7738 C C . ALA D 1 126 ? 82.633 -0.228 1.378 1.00 48.93 126 ALA D C 1
ATOM 7739 O O . ALA D 1 126 ? 83.473 0.633 1.671 1.00 43.68 126 ALA D O 1
ATOM 7741 N N . PHE D 1 127 ? 82.923 -1.286 0.626 1.00 46.55 127 PHE D N 1
ATOM 7742 C CA . PHE D 1 127 ? 84.264 -1.458 0.088 1.00 50.65 127 PHE D CA 1
ATOM 7743 C C . PHE D 1 127 ? 84.624 -0.319 -0.870 1.00 49.68 127 PHE D C 1
ATOM 7744 O O . PHE D 1 127 ? 85.763 0.133 -0.892 1.00 49.78 127 PHE D O 1
ATOM 7752 N N . ASP D 1 128 ? 83.648 0.133 -1.652 1.00 50.74 128 ASP D N 1
ATOM 7753 C CA . ASP D 1 128 ? 83.809 1.314 -2.495 1.00 57.32 128 ASP D CA 1
ATOM 7754 C C . ASP D 1 128 ? 84.283 2.524 -1.683 1.00 56.80 128 ASP D C 1
ATOM 7755 O O . ASP D 1 128 ? 85.183 3.247 -2.104 1.00 57.31 128 ASP D O 1
ATOM 7760 N N . GLN D 1 129 ? 83.660 2.755 -0.531 1.00 53.25 129 GLN D N 1
ATOM 7761 C CA . GLN D 1 129 ? 84.047 3.870 0.316 1.00 52.46 129 GLN D CA 1
ATOM 7762 C C . GLN D 1 129 ? 85.514 3.734 0.684 1.00 53.90 129 GLN D C 1
ATOM 7763 O O . GLN D 1 129 ? 86.272 4.707 0.645 1.00 55.01 129 GLN D O 1
ATOM 7769 N N . PHE D 1 130 ? 85.917 2.517 1.022 1.00 50.61 130 PHE D N 1
ATOM 7770 C CA . PHE D 1 130 ? 87.304 2.277 1.384 1.00 59.35 130 PHE D CA 1
ATOM 7771 C C . PHE D 1 130 ? 88.224 2.656 0.229 1.00 60.24 130 PHE D C 1
ATOM 7772 O O . PHE D 1 130 ? 89.247 3.296 0.437 1.00 54.03 130 PHE D O 1
ATOM 7780 N N . LEU D 1 131 ? 87.860 2.249 -0.985 1.00 60.63 131 LEU D N 1
ATOM 7781 C CA . LEU D 1 131 ? 88.691 2.537 -2.144 1.00 59.34 131 LEU D CA 1
ATOM 7782 C C . LEU D 1 131 ? 88.820 4.044 -2.333 1.00 59.80 131 LEU D C 1
ATOM 7783 O O . LEU D 1 131 ? 89.893 4.544 -2.670 1.00 60.44 131 LEU D O 1
ATOM 7788 N N . ARG D 1 132 ? 87.725 4.762 -2.100 1.00 58.94 132 ARG D N 1
ATOM 7789 C CA . ARG D 1 132 ? 87.704 6.214 -2.276 1.00 64.34 132 ARG D CA 1
ATOM 7790 C C . ARG D 1 132 ? 88.638 6.991 -1.335 1.00 66.23 132 ARG D C 1
ATOM 7791 O O . ARG D 1 132 ? 89.175 8.033 -1.710 1.00 66.53 132 ARG D O 1
ATOM 7799 N N . TYR D 1 133 ? 88.836 6.493 -0.119 1.00 62.33 133 TYR D N 1
ATOM 7800 C CA . TYR D 1 133 ? 89.576 7.261 0.881 1.00 62.69 133 TYR D CA 1
ATOM 7801 C C . TYR D 1 133 ? 90.959 6.698 1.189 1.00 72.93 133 TYR D C 1
ATOM 7802 O O . TYR D 1 133 ? 91.673 7.193 2.066 1.00 77.28 133 TYR D O 1
ATOM 7811 N N . MET D 1 134 ? 91.333 5.668 0.446 1.00 73.59 134 MET D N 1
ATOM 7812 C CA . MET D 1 134 ? 92.642 5.053 0.578 1.00 81.86 134 MET D CA 1
ATOM 7813 C C . MET D 1 134 ? 93.683 5.845 -0.221 1.00 86.12 134 MET D C 1
ATOM 7814 O O . MET D 1 134 ? 94.808 6.063 0.244 1.00 78.58 134 MET D O 1
ATOM 7819 N N . THR D 1 135 ? 93.286 6.287 -1.413 1.00 95.06 135 THR D N 1
ATOM 7820 C CA . THR D 1 135 ? 94.169 7.015 -2.325 1.00 106.17 135 THR D CA 1
ATOM 7821 C C . THR D 1 135 ? 94.193 8.521 -2.072 1.00 108.53 135 THR D C 1
ATOM 7822 O O . THR D 1 135 ? 95.263 9.114 -1.929 1.00 111.35 135 THR D O 1
ATOM 7826 N N . THR D 1 136 ? 93.012 9.135 -2.030 1.00 102.64 136 THR D N 1
ATOM 7827 C CA . THR D 1 136 ? 92.900 10.583 -1.874 1.00 101.14 136 THR D CA 1
ATOM 7828 C C . THR D 1 136 ? 93.504 11.071 -0.560 1.00 99.23 136 THR D C 1
ATOM 7829 O O . THR D 1 136 ? 94.114 12.141 -0.504 1.00 99.17 136 THR D O 1
ATOM 7833 N N . ASP D 1 137 ? 93.336 10.277 0.492 1.00 97.54 137 ASP D N 1
ATOM 7834 C CA . ASP D 1 137 ? 93.764 10.684 1.822 1.00 97.20 137 ASP D CA 1
ATOM 7835 C C . ASP D 1 137 ? 93.283 12.114 2.079 1.00 93.99 137 ASP D C 1
ATOM 7836 O O . ASP D 1 137 ? 94.060 13.011 2.414 1.00 92.45 137 ASP D O 1
ATOM 7841 N N . GLU D 1 138 ? 91.978 12.294 1.892 1.00 90.65 138 GLU D N 1
ATOM 7842 C CA . GLU D 1 138 ? 91.287 13.562 2.082 1.00 81.47 138 GLU D CA 1
ATOM 7843 C C . GLU D 1 138 ? 91.054 13.797 3.568 1.00 70.60 138 GLU D C 1
ATOM 7844 O O . GLU D 1 138 ? 90.909 14.934 4.020 1.00 67.90 138 GLU D O 1
ATOM 7850 N N . TYR D 1 139 ? 91.029 12.700 4.321 1.00 68.31 139 TYR D N 1
ATOM 7851 C CA . TYR D 1 139 ? 90.778 12.733 5.758 1.00 65.61 139 TYR D CA 1
ATOM 7852 C C . TYR D 1 139 ? 91.981 12.202 6.527 1.00 60.76 139 TYR D C 1
ATOM 7853 O O . TYR D 1 139 ? 92.755 11.405 6.007 1.00 59.04 139 TYR D O 1
ATOM 7862 N N . ASP D 1 140 ? 92.138 12.651 7.768 1.00 65.53 140 ASP D N 1
ATOM 7863 C CA . ASP D 1 140 ? 93.230 12.176 8.608 1.00 61.92 140 ASP D CA 1
ATOM 7864 C C . ASP D 1 140 ? 92.920 10.808 9.181 1.00 62.93 140 ASP D C 1
ATOM 7865 O O . ASP D 1 140 ? 93.820 10.012 9.421 1.00 59.86 140 ASP D O 1
ATOM 7870 N N . ILE D 1 141 ? 91.638 10.551 9.412 1.00 64.52 141 ILE D N 1
ATOM 7871 C CA . ILE D 1 141 ? 91.196 9.256 9.895 1.00 62.21 141 ILE D CA 1
ATOM 7872 C C . ILE D 1 141 ? 89.788 8.969 9.399 1.00 59.90 141 ILE D C 1
ATOM 7873 O O . ILE D 1 141 ? 88.943 9.858 9.337 1.00 59.09 141 ILE D O 1
ATOM 7878 N N . VAL D 1 142 ? 89.559 7.723 9.003 1.00 57.41 142 VAL D N 1
ATOM 7879 C CA . VAL D 1 142 ? 88.246 7.292 8.578 1.00 54.70 142 VAL D CA 1
ATOM 7880 C C . VAL D 1 142 ? 87.822 6.120 9.451 1.00 55.59 142 VAL D C 1
ATOM 7881 O O . VAL D 1 142 ? 88.528 5.113 9.550 1.00 50.27 142 VAL D O 1
ATOM 7885 N N . ILE D 1 143 ? 86.678 6.283 10.108 1.00 47.16 143 ILE D N 1
ATOM 7886 C CA . ILE D 1 143 ? 86.155 5.288 11.029 1.00 42.63 143 ILE D CA 1
ATOM 7887 C C . ILE D 1 143 ? 84.924 4.611 10.437 1.00 45.92 143 ILE D C 1
ATOM 7888 O O . ILE D 1 143 ? 83.924 5.278 10.127 1.00 47.38 143 ILE D O 1
ATOM 7893 N N . PHE D 1 144 ? 84.993 3.291 10.276 1.00 40.03 144 PHE D N 1
ATOM 7894 C CA . PHE D 1 144 ? 83.838 2.532 9.811 1.00 41.13 144 PHE D CA 1
ATOM 7895 C C . PHE D 1 144 ? 82.999 2.034 10.994 1.00 41.63 144 PHE D C 1
ATOM 7896 O O . PHE D 1 144 ? 83.469 1.260 11.834 1.00 38.66 144 PHE D O 1
ATOM 7904 N N . ASP D 1 145 ? 81.767 2.517 11.077 1.00 42.46 145 ASP D N 1
ATOM 7905 C CA . ASP D 1 145 ? 80.815 2.020 12.061 1.00 36.14 145 ASP D CA 1
ATOM 7906 C C . ASP D 1 145 ? 80.109 0.783 11.479 1.00 33.16 145 ASP D C 1
ATOM 7907 O O . ASP D 1 145 ? 79.129 0.899 10.738 1.00 39.49 145 ASP D O 1
ATOM 7912 N N . THR D 1 146 ? 80.621 -0.398 11.798 1.00 36.56 146 THR D N 1
ATOM 7913 C CA . THR D 1 146 ? 80.232 -1.611 11.080 1.00 40.81 146 THR D CA 1
ATOM 7914 C C . THR D 1 146 ? 78.949 -2.272 11.551 1.00 40.47 146 THR D C 1
ATOM 7915 O O . THR D 1 146 ? 78.461 -2.034 12.652 1.00 36.92 146 THR D O 1
ATOM 7919 N N . ALA D 1 147 ? 78.435 -3.130 10.675 1.00 42.24 147 ALA D N 1
ATOM 7920 C CA . ALA D 1 147 ? 77.309 -4.003 10.955 1.00 34.19 147 ALA D CA 1
ATOM 7921 C C . ALA D 1 147 ? 77.709 -5.098 11.928 1.00 35.34 147 ALA D C 1
ATOM 7922 O O . ALA D 1 147 ? 78.893 -5.374 12.114 1.00 34.36 147 ALA D O 1
ATOM 7924 N N . PRO D 1 148 ? 76.714 -5.742 12.544 1.00 37.15 148 PRO D N 1
ATOM 7925 C CA . PRO D 1 148 ? 77.028 -6.784 13.518 1.00 37.41 148 PRO D CA 1
ATOM 7926 C C . PRO D 1 148 ? 77.950 -7.857 12.907 1.00 34.34 148 PRO D C 1
ATOM 7927 O O . PRO D 1 148 ? 77.897 -8.097 11.701 1.00 29.25 148 PRO D O 1
ATOM 7931 N N . THR D 1 149 ? 78.767 -8.471 13.759 1.00 29.55 149 THR D N 1
ATOM 7932 C CA . THR D 1 149 ? 79.778 -9.472 13.410 1.00 38.07 149 THR D CA 1
ATOM 7933 C C . THR D 1 149 ? 79.606 -10.211 12.105 1.00 39.46 149 THR D C 1
ATOM 7934 O O . THR D 1 149 ? 80.485 -10.162 11.239 1.00 39.46 149 THR D O 1
ATOM 7938 N N . GLY D 1 150 ? 78.494 -10.929 11.988 1.00 34.74 150 GLY D N 1
ATOM 7939 C CA . GLY D 1 150 ? 78.312 -11.852 10.881 1.00 38.37 150 GLY D CA 1
ATOM 7940 C C . GLY D 1 150 ? 78.599 -11.204 9.543 1.00 42.95 150 GLY D C 1
ATOM 7941 O O . GLY D 1 150 ? 79.416 -11.697 8.753 1.00 37.23 150 GLY D O 1
ATOM 7942 N N . HIS D 1 151 ? 77.946 -10.075 9.290 1.00 36.77 151 HIS D N 1
ATOM 7943 C CA . HIS D 1 151 ? 78.033 -9.469 7.972 1.00 35.16 151 HIS D C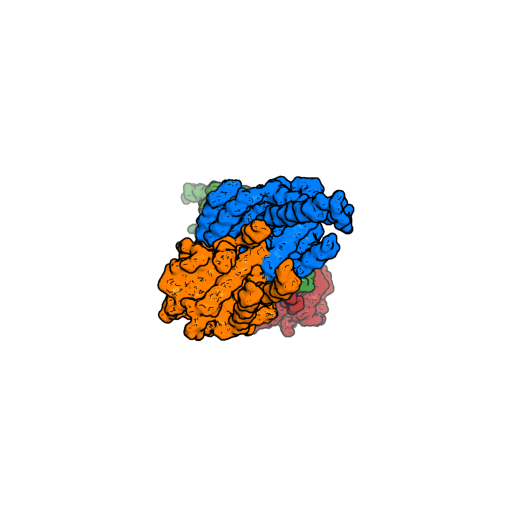A 1
ATOM 7944 C C . HIS D 1 151 ? 79.310 -8.654 7.751 1.00 41.10 151 HIS D C 1
ATOM 7945 O O . HIS D 1 151 ? 79.779 -8.501 6.623 1.00 43.90 151 HIS D O 1
ATOM 7952 N N . THR D 1 152 ? 79.893 -8.166 8.831 1.00 38.38 152 THR D N 1
ATOM 7953 C CA . THR D 1 152 ? 81.131 -7.416 8.714 1.00 38.84 152 THR D CA 1
ATOM 7954 C C . THR D 1 152 ? 82.305 -8.343 8.386 1.00 43.36 152 THR D C 1
ATOM 7955 O O . THR D 1 152 ? 83.252 -7.940 7.697 1.00 40.68 152 THR D O 1
ATOM 7959 N N . LEU D 1 153 ? 82.238 -9.584 8.855 1.00 39.22 153 LEU D N 1
ATOM 7960 C CA . LEU D 1 153 ? 83.212 -10.586 8.414 1.00 47.45 153 LEU D CA 1
ATOM 7961 C C . LEU D 1 153 ? 83.105 -10.745 6.889 1.00 49.25 153 LEU D C 1
ATOM 7962 O O . LEU D 1 153 ? 84.121 -10.836 6.197 1.00 46.43 153 LEU D O 1
ATOM 7967 N N . ARG D 1 154 ? 81.882 -10.743 6.361 1.00 41.95 154 ARG D N 1
ATOM 7968 C CA . ARG D 1 154 ? 81.709 -10.788 4.908 1.00 45.05 154 ARG D CA 1
ATOM 7969 C C . ARG D 1 154 ? 82.362 -9.583 4.262 1.00 46.56 154 ARG D C 1
ATOM 7970 O O . ARG D 1 154 ? 83.053 -9.705 3.258 1.00 50.65 154 ARG D O 1
ATOM 7978 N N . LEU D 1 155 ? 82.128 -8.411 4.832 1.00 37.44 155 LEU D N 1
ATOM 7979 C CA . LEU D 1 155 ? 82.721 -7.198 4.294 1.00 42.52 155 LEU D CA 1
ATOM 7980 C C . LEU D 1 155 ? 84.249 -7.322 4.184 1.00 48.97 155 LEU D C 1
ATOM 7981 O O . LEU D 1 155 ? 84.829 -7.058 3.128 1.00 52.28 155 LEU D O 1
ATOM 7986 N N . LEU D 1 156 ? 84.894 -7.728 5.272 1.00 39.63 156 LEU D N 1
ATOM 7987 C CA . LEU D 1 156 ? 86.347 -7.735 5.326 1.00 45.49 156 LEU D CA 1
ATOM 7988 C C . LEU D 1 156 ? 86.961 -8.843 4.473 1.00 52.64 156 LEU D C 1
ATOM 7989 O O . LEU D 1 156 ? 88.147 -8.795 4.152 1.00 51.62 156 LEU D O 1
ATOM 7994 N N . SER D 1 157 ? 86.165 -9.841 4.109 1.00 54.20 157 SER D N 1
ATOM 7995 C CA . SER D 1 157 ? 86.690 -10.954 3.326 1.00 55.72 157 SER D CA 1
ATOM 7996 C C . SER D 1 157 ? 86.441 -10.690 1.851 1.00 58.68 157 SER D C 1
ATOM 7997 O O . SER D 1 157 ? 86.916 -11.423 0.981 1.00 54.76 157 SER D O 1
ATOM 8000 N N . PHE D 1 158 ? 85.688 -9.630 1.583 1.00 51.06 158 PHE D N 1
ATOM 8001 C CA . PHE D 1 158 ? 85.309 -9.268 0.223 1.00 49.71 158 PHE D CA 1
ATOM 8002 C C . PHE D 1 158 ? 86.488 -8.815 -0.657 1.00 57.65 158 PHE D C 1
ATOM 8003 O O . PHE D 1 158 ? 86.537 -9.127 -1.847 1.00 51.61 158 PHE D O 1
ATOM 8011 N N . PRO D 1 159 ? 87.439 -8.063 -0.082 1.00 57.06 159 PRO D N 1
ATOM 8012 C CA . PRO D 1 159 ? 88.538 -7.591 -0.930 1.00 60.26 159 PRO D CA 1
ATOM 8013 C C . PRO D 1 159 ? 89.298 -8.760 -1.554 1.00 58.66 159 PRO D C 1
ATOM 8014 O O . PRO D 1 159 ? 89.451 -8.807 -2.767 1.00 60.52 159 PRO D O 1
ATOM 8018 N N . GLU D 1 160 ? 89.756 -9.694 -0.732 1.00 57.38 160 GLU D N 1
ATOM 8019 C CA . GLU D 1 160 ? 90.403 -10.900 -1.239 1.00 61.19 160 GLU D CA 1
ATOM 8020 C C . GLU D 1 160 ? 89.592 -11.535 -2.371 1.00 61.88 160 GLU D C 1
ATOM 8021 O O . GLU D 1 160 ? 90.115 -11.797 -3.447 1.00 65.65 160 GLU D O 1
ATOM 8027 N N . ILE D 1 161 ? 88.309 -11.766 -2.124 1.00 62.35 161 ILE D N 1
ATOM 8028 C CA . ILE D 1 161 ? 87.411 -12.295 -3.142 1.00 62.69 161 ILE D CA 1
ATOM 8029 C C . ILE D 1 161 ? 87.287 -11.382 -4.366 1.00 65.12 161 ILE D C 1
ATOM 8030 O O . ILE D 1 161 ? 87.195 -11.863 -5.493 1.00 64.96 161 ILE D O 1
ATOM 8035 N N . MET D 1 162 ? 87.278 -10.070 -4.151 1.00 61.38 162 MET D N 1
ATOM 8036 C CA . MET D 1 162 ? 87.171 -9.130 -5.266 1.00 64.35 162 MET D CA 1
ATOM 8037 C C . MET D 1 162 ? 88.440 -9.173 -6.130 1.00 67.73 162 MET D C 1
ATOM 8038 O O . MET D 1 162 ? 88.378 -9.044 -7.353 1.00 64.75 162 MET D O 1
ATOM 8043 N N . ASP D 1 163 ? 89.585 -9.360 -5.477 1.00 66.67 163 ASP D N 1
ATOM 8044 C CA . ASP D 1 163 ? 90.876 -9.437 -6.152 1.00 72.50 163 ASP D CA 1
ATOM 8045 C C . ASP D 1 163 ? 90.937 -10.666 -7.066 1.00 70.92 163 ASP D C 1
ATOM 8046 O O . ASP D 1 163 ? 91.512 -10.616 -8.158 1.00 68.83 163 ASP D O 1
ATOM 8051 N N . SER D 1 164 ? 90.330 -11.762 -6.619 1.00 63.36 164 SER D N 1
ATOM 8052 C CA . SER D 1 164 ? 90.315 -12.994 -7.390 1.00 68.81 164 SER D CA 1
ATOM 8053 C C . SER D 1 164 ? 89.430 -12.893 -8.627 1.00 67.53 164 SER D C 1
ATOM 8054 O O . SER D 1 164 ? 89.775 -13.409 -9.686 1.00 74.60 164 SER D O 1
ATOM 8057 N N . TRP D 1 165 ? 88.284 -12.238 -8.488 1.00 60.46 165 TRP D N 1
ATOM 8058 C CA . TRP D 1 165 ? 87.349 -12.080 -9.599 1.00 61.46 165 TRP D CA 1
ATOM 8059 C C . TRP D 1 165 ? 87.883 -11.118 -10.669 1.00 61.22 165 TRP D C 1
ATOM 8060 O O . TRP D 1 165 ? 87.732 -11.364 -11.865 1.00 67.72 165 TRP D O 1
ATOM 8071 N N . VAL D 1 166 ? 88.501 -10.024 -10.242 1.00 55.34 166 VAL D N 1
ATOM 8072 C CA . VAL D 1 166 ? 89.062 -9.076 -11.189 1.00 56.59 166 VAL D CA 1
ATOM 8073 C C . VAL D 1 166 ? 90.174 -9.776 -11.951 1.00 63.56 166 VAL D C 1
ATOM 8074 O O . VAL D 1 166 ? 90.276 -9.654 -13.170 1.00 64.07 166 VAL D O 1
ATOM 8078 N N . GLY D 1 167 ? 90.985 -10.534 -11.221 1.00 67.24 167 GLY D N 1
ATOM 8079 C CA . GLY D 1 167 ? 92.031 -11.341 -11.822 1.00 70.59 167 GLY D CA 1
ATOM 8080 C C . GLY D 1 167 ? 91.552 -12.216 -12.967 1.00 71.66 167 GLY D C 1
ATOM 8081 O O . GLY D 1 167 ? 92.217 -12.306 -13.998 1.00 75.56 167 GLY D O 1
ATOM 8082 N N . LYS D 1 168 ? 90.395 -12.848 -12.791 1.00 67.87 168 LYS D N 1
ATOM 8083 C CA . LYS D 1 168 ? 89.870 -13.808 -13.761 1.00 67.77 168 LYS D CA 1
ATOM 8084 C C . LYS D 1 168 ? 89.081 -13.172 -14.900 1.00 69.40 168 LYS D C 1
ATOM 8085 O O . LYS D 1 168 ? 88.866 -13.803 -15.933 1.00 74.94 168 LYS D O 1
ATOM 8091 N N . MET D 1 169 ? 88.629 -11.939 -14.708 1.00 72.25 169 MET D N 1
ATOM 8092 C CA . MET D 1 169 ? 87.991 -11.192 -15.790 1.00 76.30 169 MET D CA 1
ATOM 8093 C C . MET D 1 169 ? 89.046 -10.724 -16.796 1.00 76.80 169 MET D C 1
ATOM 8094 O O . MET D 1 169 ? 88.776 -10.577 -17.992 1.00 72.69 169 MET D O 1
ATOM 8099 N N . ILE D 1 170 ? 90.252 -10.485 -16.298 1.00 78.64 170 ILE D N 1
ATOM 8100 C CA . ILE D 1 170 ? 91.347 -10.064 -17.155 1.00 81.18 170 ILE D CA 1
ATOM 8101 C C . ILE D 1 170 ? 91.799 -11.252 -17.994 1.00 81.73 170 ILE D C 1
ATOM 8102 O O . ILE D 1 170 ? 91.844 -11.174 -19.219 1.00 84.02 170 ILE D O 1
ATOM 8107 N N . LYS D 1 171 ? 92.099 -12.356 -17.319 1.00 80.76 171 LYS D N 1
ATOM 8108 C CA . LYS D 1 171 ? 92.494 -13.593 -17.978 1.00 84.37 171 LYS D CA 1
ATOM 8109 C C . LYS D 1 171 ? 91.667 -13.834 -19.245 1.00 88.78 171 LYS D C 1
ATOM 8110 O O . LYS D 1 171 ? 92.214 -14.118 -20.312 1.00 94.64 171 LYS D O 1
ATOM 8116 N N . ILE D 1 172 ? 90.351 -13.701 -19.130 1.00 82.36 172 ILE D N 1
ATOM 8117 C CA . ILE D 1 172 ? 89.468 -13.968 -20.256 1.00 79.12 172 ILE D CA 1
ATOM 8118 C C . ILE D 1 172 ? 89.389 -12.791 -21.213 1.00 76.65 172 ILE D C 1
ATOM 8119 O O . ILE D 1 172 ? 89.219 -12.976 -22.412 1.00 77.76 172 ILE D O 1
ATOM 8124 N N . ARG D 1 173 ? 89.492 -11.577 -20.688 1.00 72.73 173 ARG D N 1
ATOM 8125 C CA . ARG D 1 173 ? 89.503 -10.413 -21.556 1.00 76.65 173 ARG D CA 1
ATOM 8126 C C . ARG D 1 173 ? 90.739 -10.493 -22.455 1.00 77.89 173 ARG D C 1
ATOM 8127 O O . ARG D 1 173 ? 90.688 -10.144 -23.635 1.00 74.46 173 ARG D O 1
ATOM 8135 N N . ARG D 1 174 ? 91.841 -10.974 -21.884 1.00 76.69 174 ARG D N 1
ATOM 8136 C CA . ARG D 1 174 ? 93.101 -11.122 -22.600 1.00 79.87 174 ARG D CA 1
ATOM 8137 C C . ARG D 1 174 ? 93.012 -12.211 -23.648 1.00 79.80 174 ARG D C 1
ATOM 8138 O O . ARG D 1 174 ? 93.468 -12.039 -24.775 1.00 80.47 174 ARG D O 1
ATOM 8146 N N . GLN D 1 175 ? 92.433 -13.341 -23.268 1.00 77.02 175 GLN D N 1
ATOM 8147 C CA . GLN D 1 175 ? 92.393 -14.488 -24.154 1.00 74.78 175 GLN D CA 1
ATOM 8148 C C . GLN D 1 175 ? 91.315 -14.406 -25.243 1.00 77.64 175 GLN D C 1
ATOM 8149 O O . GLN D 1 175 ? 91.502 -14.937 -26.334 1.00 80.40 175 GLN D O 1
ATOM 8155 N N . ILE D 1 176 ? 90.199 -13.741 -24.970 1.00 74.48 176 ILE D N 1
ATOM 8156 C CA . ILE D 1 176 ? 89.212 -13.528 -26.022 1.00 75.17 176 ILE D CA 1
ATOM 8157 C C . ILE D 1 176 ? 89.726 -12.474 -26.998 1.00 74.98 176 ILE D C 1
ATOM 8158 O O . ILE D 1 176 ? 89.327 -12.435 -28.162 1.00 79.59 176 ILE D O 1
ATOM 8163 N N . GLY D 1 177 ? 90.612 -11.615 -26.512 1.00 66.25 177 GLY D N 1
ATOM 8164 C CA . GLY D 1 177 ? 91.232 -10.615 -27.358 1.00 68.60 177 GLY D CA 1
ATOM 8165 C C . GLY D 1 177 ? 92.265 -11.226 -28.288 1.00 67.21 177 GLY D C 1
ATOM 8166 O O . GLY D 1 177 ? 92.512 -10.717 -29.378 1.00 63.83 177 GLY D O 1
ATOM 8167 N N . SER D 1 178 ? 92.875 -12.323 -27.855 1.00 68.70 178 SER D N 1
ATOM 8168 C CA . SER D 1 178 ? 93.824 -13.037 -28.699 1.00 73.38 178 SER D CA 1
ATOM 8169 C C . SER D 1 178 ? 93.090 -14.002 -29.629 1.00 76.04 178 SER D C 1
ATOM 8170 O O . SER D 1 178 ? 93.588 -14.358 -30.691 1.00 82.68 178 SER D O 1
ATOM 8173 N N . MET D 1 179 ? 91.894 -14.411 -29.228 1.00 76.48 179 MET D N 1
ATOM 8174 C CA . MET D 1 179 ? 91.035 -15.213 -30.086 1.00 79.36 179 MET D CA 1
ATOM 8175 C C . MET D 1 179 ? 90.619 -14.365 -31.277 1.00 81.42 179 MET D C 1
ATOM 8176 O O . MET D 1 179 ? 90.533 -14.846 -32.404 1.00 80.33 179 MET D O 1
ATOM 8181 N N . ALA D 1 180 ? 90.365 -13.090 -31.005 1.00 88.57 180 ALA D N 1
ATOM 8182 C CA . ALA D 1 180 ? 89.919 -12.150 -32.023 1.00 96.71 180 ALA D CA 1
ATOM 8183 C C . ALA D 1 180 ? 91.023 -11.833 -33.024 1.00 105.55 180 ALA D C 1
ATOM 8184 O O . ALA D 1 180 ? 90.745 -11.525 -34.180 1.00 110.54 180 ALA D O 1
ATOM 8186 N N . LYS D 1 181 ? 92.275 -11.906 -32.581 1.00 108.18 181 LYS D N 1
ATOM 8187 C CA . LYS D 1 181 ? 93.405 -11.620 -33.459 1.00 109.67 181 LYS D CA 1
ATOM 8188 C C . LYS D 1 181 ? 93.607 -12.741 -34.470 1.00 102.97 181 LYS D C 1
ATOM 8189 O O . LYS D 1 181 ? 93.962 -12.493 -35.619 1.00 108.35 181 LYS D O 1
ATOM 8195 N N . ALA D 1 182 ? 93.391 -13.976 -34.033 1.00 94.37 182 ALA D N 1
ATOM 8196 C CA . ALA D 1 182 ? 93.617 -15.135 -34.889 1.00 96.15 182 ALA D CA 1
ATOM 8197 C C . ALA D 1 182 ? 92.481 -15.330 -35.889 1.00 96.64 182 ALA D C 1
ATOM 8198 O O . ALA D 1 182 ? 92.717 -15.527 -37.079 1.00 97.94 182 ALA D O 1
ATOM 8200 N N . PHE D 1 183 ? 91.250 -15.274 -35.395 1.00 95.67 183 PHE D N 1
ATOM 8201 C CA . PHE D 1 183 ? 90.074 -15.466 -36.231 1.00 96.67 183 PHE D CA 1
ATOM 8202 C C . PHE D 1 183 ? 89.367 -14.142 -36.526 1.00 100.17 183 PHE D C 1
ATOM 8203 O O . PHE D 1 183 ? 88.144 -14.061 -36.434 1.00 103.78 183 PHE D O 1
ATOM 8211 N N . LYS D 1 184 ? 90.120 -13.108 -36.885 1.00 100.47 184 LYS D N 1
ATOM 8212 C CA . LYS D 1 184 ? 89.532 -11.776 -37.028 1.00 101.19 184 LYS D CA 1
ATOM 8213 C C . LYS D 1 184 ? 88.552 -11.671 -38.192 1.00 94.00 184 LYS D C 1
ATOM 8214 O O . LYS D 1 184 ? 87.588 -10.908 -38.130 1.00 92.47 184 LYS D O 1
ATOM 8220 N N . ASN D 1 185 ? 88.807 -12.431 -39.253 1.00 86.23 185 ASN D N 1
ATOM 8221 C CA . ASN D 1 185 ? 87.967 -12.386 -40.440 1.00 76.57 185 ASN D CA 1
ATOM 8222 C C . ASN D 1 185 ? 86.503 -12.713 -40.147 1.00 70.90 185 ASN D C 1
ATOM 8223 O O . ASN D 1 185 ? 85.602 -12.146 -40.763 1.00 66.85 185 ASN D O 1
ATOM 8228 N N . ILE D 1 186 ? 86.263 -13.616 -39.198 1.00 67.26 186 ILE D N 1
ATOM 8229 C CA . ILE D 1 186 ? 84.895 -14.061 -38.926 1.00 66.28 186 ILE D CA 1
ATOM 8230 C C . ILE D 1 186 ? 84.229 -13.600 -37.624 1.00 60.34 186 ILE D C 1
ATOM 8231 O O . ILE D 1 186 ? 83.028 -13.795 -37.474 1.00 64.05 186 ILE D O 1
ATOM 8236 N N . LEU D 1 187 ? 84.962 -13.007 -36.683 1.00 51.14 187 LEU D N 1
ATOM 8237 C CA . LEU D 1 187 ? 84.308 -12.614 -35.422 1.00 48.42 187 LEU D CA 1
ATOM 8238 C C . LEU D 1 187 ? 83.680 -11.229 -35.497 1.00 49.95 187 LEU D C 1
ATOM 8239 O O . LEU D 1 187 ? 84.377 -10.218 -35.608 1.00 56.78 187 LEU D O 1
ATOM 8244 N N . PRO D 1 188 ? 82.345 -11.172 -35.428 1.00 38.63 188 PRO D N 1
ATOM 8245 C CA . PRO D 1 188 ? 81.687 -9.866 -35.498 1.00 41.46 188 PRO D CA 1
ATOM 8246 C C . PRO D 1 188 ? 81.795 -9.160 -34.159 1.00 54.63 188 PRO D C 1
ATOM 8247 O O . PRO D 1 188 ? 82.172 -9.785 -33.173 1.00 55.85 188 PRO D O 1
ATOM 8251 N N . PHE D 1 189 ? 81.457 -7.877 -34.128 1.00 60.02 189 PHE D N 1
ATOM 8252 C CA . PHE D 1 189 ? 81.265 -7.169 -32.868 1.00 64.72 189 PHE D CA 1
ATOM 8253 C C . PHE D 1 189 ? 82.477 -7.292 -31.968 1.00 80.44 189 PHE D C 1
ATOM 8254 O O . PHE D 1 189 ? 82.348 -7.484 -30.755 1.00 80.38 189 PHE D O 1
ATOM 8262 N N . MET D 1 190 ? 83.655 -7.199 -32.566 1.00 87.05 190 MET D N 1
ATOM 8263 C CA . MET D 1 190 ? 84.879 -7.259 -31.793 1.00 92.77 190 MET D CA 1
ATOM 8264 C C . MET D 1 190 ? 85.413 -5.862 -31.531 1.00 98.80 190 MET D C 1
ATOM 8265 O O . MET D 1 190 ? 85.579 -5.062 -32.456 1.00 102.65 190 MET D O 1
ATOM 8270 N N . GLY D 1 191 ? 85.649 -5.562 -30.259 1.00 98.11 191 GLY D N 1
ATOM 8271 C CA . GLY D 1 191 ? 86.280 -4.312 -29.892 1.00 98.38 191 GLY D CA 1
ATOM 8272 C C . GLY D 1 191 ? 87.583 -4.222 -30.652 1.00 97.14 191 GLY D C 1
ATOM 8273 O O . GLY D 1 191 ? 88.369 -5.172 -30.666 1.00 89.13 191 GLY D O 1
ATOM 8274 N N . ASP D 1 192 ? 87.812 -3.095 -31.311 1.00 104.25 192 ASP D N 1
ATOM 8275 C CA . ASP D 1 192 ? 89.036 -2.946 -32.075 1.00 113.15 192 ASP D CA 1
ATOM 8276 C C . ASP D 1 192 ? 90.215 -2.712 -31.144 1.00 116.82 192 ASP D C 1
ATOM 8277 O O . ASP D 1 192 ? 90.072 -2.094 -30.088 1.00 114.70 192 ASP D O 1
ATOM 8282 N N . GLU D 1 193 ? 91.376 -3.216 -31.554 1.00 122.23 193 GLU D N 1
ATOM 8283 C CA . GLU D 1 193 ? 92.602 -3.159 -30.760 1.00 126.64 193 GLU D CA 1
ATOM 8284 C C . GLU D 1 193 ? 92.702 -1.931 -29.861 1.00 128.74 193 GLU D C 1
ATOM 8285 O O . GLU D 1 193 ? 93.147 -2.026 -28.718 1.00 126.53 193 GLU D O 1
ATOM 8291 N N . GLU D 1 194 ? 92.291 -0.781 -30.381 1.00 133.75 194 GLU D N 1
ATOM 8292 C CA . GLU D 1 194 ? 92.412 0.470 -29.645 1.00 138.43 194 GLU D CA 1
ATOM 8293 C C . GLU D 1 194 ? 91.651 0.430 -28.321 1.00 136.93 194 GLU D C 1
ATOM 8294 O O . GLU D 1 194 ? 92.179 0.827 -27.283 1.00 135.55 194 GLU D O 1
ATOM 8300 N N . GLU D 1 195 ? 90.418 -0.065 -28.363 1.00 136.59 195 GLU D N 1
ATOM 8301 C CA . GLU D 1 195 ? 89.554 -0.090 -27.186 1.00 134.69 195 GLU D CA 1
ATOM 8302 C C . GLU D 1 195 ? 89.915 -1.201 -26.207 1.00 125.76 195 GLU D C 1
ATOM 8303 O O . GLU D 1 195 ? 89.869 -1.010 -24.990 1.00 125.74 195 GLU D O 1
ATOM 8309 N N . GLU D 1 196 ? 90.264 -2.366 -26.742 1.00 115.51 196 GLU D N 1
ATOM 8310 C CA . GLU D 1 196 ? 90.579 -3.512 -25.903 1.00 110.39 196 GLU D CA 1
ATOM 8311 C C . GLU D 1 196 ? 91.817 -3.285 -25.042 1.00 113.74 196 GLU D C 1
ATOM 8312 O O . GLU D 1 196 ? 91.854 -3.693 -23.880 1.00 112.99 196 GLU D O 1
ATOM 8318 N N . ASP D 1 197 ? 92.825 -2.631 -25.611 1.00 118.54 197 ASP D N 1
ATOM 8319 C CA . ASP D 1 197 ? 94.030 -2.284 -24.862 1.00 121.42 197 ASP D CA 1
ATOM 8320 C C . ASP D 1 197 ? 93.700 -1.308 -23.735 1.00 117.34 197 ASP D C 1
ATOM 8321 O O . ASP D 1 197 ? 94.366 -1.292 -22.698 1.00 115.79 197 ASP D O 1
ATOM 8326 N N . ARG D 1 198 ? 92.671 -0.494 -23.948 1.00 114.60 198 ARG D N 1
ATOM 8327 C CA . ARG D 1 198 ? 92.206 0.436 -22.926 1.00 113.34 198 ARG D CA 1
ATOM 8328 C C . ARG D 1 198 ? 91.479 -0.311 -21.822 1.00 104.84 198 ARG D C 1
ATOM 8329 O O . ARG D 1 198 ? 91.911 -0.309 -20.669 1.00 99.25 198 ARG D O 1
ATOM 8337 N N . ALA D 1 199 ? 90.373 -0.949 -22.191 1.00 102.86 199 ALA D N 1
ATOM 8338 C CA . ALA D 1 199 ? 89.567 -1.710 -21.248 1.00 100.38 199 ALA D CA 1
ATOM 8339 C C . ALA D 1 199 ? 90.447 -2.521 -20.307 1.00 98.63 199 ALA D C 1
ATOM 8340 O O . ALA D 1 199 ? 90.121 -2.687 -19.131 1.00 98.33 199 ALA D O 1
ATOM 8342 N N . LEU D 1 200 ? 91.568 -3.010 -20.832 1.00 94.03 200 LEU D N 1
ATOM 8343 C CA . LEU D 1 200 ? 92.506 -3.820 -20.059 1.00 88.76 200 LEU D CA 1
ATOM 8344 C C . LEU D 1 200 ? 93.409 -2.994 -19.132 1.00 91.50 200 LEU D C 1
ATOM 8345 O O . LEU D 1 200 ? 93.808 -3.464 -18.064 1.00 91.60 200 LEU D O 1
ATOM 8350 N N . GLN D 1 201 ? 93.733 -1.769 -19.534 1.00 94.31 201 GLN D N 1
ATOM 8351 C CA . GLN D 1 201 ? 94.472 -0.868 -18.653 1.00 97.80 201 GLN D CA 1
ATOM 8352 C C . GLN D 1 201 ? 93.600 -0.470 -17.469 1.00 96.45 201 GLN D C 1
ATOM 8353 O O . GLN D 1 201 ? 94.066 -0.405 -16.330 1.00 96.39 201 GLN D O 1
ATOM 8359 N N . ASP D 1 202 ? 92.329 -0.200 -17.749 1.00 91.63 202 ASP D N 1
ATOM 8360 C CA . ASP D 1 202 ? 91.384 0.166 -16.705 1.00 91.92 202 ASP D CA 1
ATOM 8361 C C . ASP D 1 202 ? 91.255 -0.956 -15.685 1.00 86.20 202 ASP D C 1
ATOM 8362 O O . ASP D 1 202 ? 91.201 -0.705 -14.481 1.00 88.46 202 ASP D O 1
ATOM 8367 N N . MET D 1 203 ? 91.217 -2.193 -16.175 1.00 79.39 203 MET D N 1
ATOM 8368 C CA . MET D 1 203 ? 91.057 -3.360 -15.314 1.00 77.32 203 MET D CA 1
ATOM 8369 C C . MET D 1 203 ? 92.322 -3.680 -14.541 1.00 80.03 203 MET D C 1
ATOM 8370 O O . MET D 1 203 ? 92.260 -4.172 -13.411 1.00 77.63 203 MET D O 1
ATOM 8375 N N . GLU D 1 204 ? 93.470 -3.419 -15.157 1.00 82.67 204 GLU D N 1
ATOM 8376 C CA . GLU D 1 204 ? 94.732 -3.612 -14.470 1.00 82.26 204 GLU D CA 1
ATOM 8377 C C . GLU D 1 204 ? 94.835 -2.580 -13.354 1.00 82.71 204 GLU D C 1
ATOM 8378 O O . GLU D 1 204 ? 95.306 -2.879 -12.256 1.00 85.15 204 GLU D O 1
ATOM 8384 N N . ALA D 1 205 ? 94.373 -1.367 -13.643 1.00 80.03 205 ALA D N 1
ATOM 8385 C CA . ALA D 1 205 ? 94.362 -0.295 -12.657 1.00 84.38 205 ALA D CA 1
ATOM 8386 C C . ALA D 1 205 ? 93.443 -0.655 -11.489 1.00 80.73 205 ALA D C 1
ATOM 8387 O O . ALA D 1 205 ? 93.794 -0.479 -10.321 1.00 81.40 205 ALA D O 1
ATOM 8389 N N . THR D 1 206 ? 92.267 -1.172 -11.820 1.00 73.85 206 THR D N 1
ATOM 8390 C CA . THR D 1 206 ? 91.294 -1.589 -10.820 1.00 70.26 206 THR D CA 1
ATOM 8391 C C . THR D 1 206 ? 91.813 -2.725 -9.940 1.00 72.82 206 THR D C 1
ATOM 8392 O O . THR D 1 206 ? 91.530 -2.759 -8.743 1.00 78.81 206 THR D O 1
ATOM 8396 N N . LYS D 1 207 ? 92.567 -3.656 -10.522 1.00 69.91 207 LYS D N 1
ATOM 8397 C CA . LYS D 1 207 ? 93.121 -4.757 -9.735 1.00 69.64 207 LYS D CA 1
ATOM 8398 C C . LYS D 1 207 ? 94.312 -4.319 -8.878 1.00 72.74 207 LYS D C 1
ATOM 8399 O O . LYS D 1 207 ? 94.564 -4.886 -7.814 1.00 68.98 207 LYS D O 1
ATOM 8405 N N . LYS D 1 208 ? 95.046 -3.311 -9.337 1.00 79.76 208 LYS D N 1
ATOM 8406 C CA . LYS D 1 208 ? 96.149 -2.784 -8.544 1.00 87.22 208 LYS D CA 1
ATOM 8407 C C . LYS D 1 208 ? 95.595 -2.025 -7.344 1.00 83.38 208 LYS D C 1
ATOM 8408 O O . LYS D 1 208 ? 96.136 -2.092 -6.238 1.00 81.10 208 LYS D O 1
ATOM 8414 N N . GLN D 1 209 ? 94.493 -1.320 -7.567 1.00 80.19 209 GLN D N 1
ATOM 8415 C CA . GLN D 1 209 ? 93.832 -0.588 -6.499 1.00 76.70 209 GLN D CA 1
ATOM 8416 C C . GLN D 1 209 ? 93.237 -1.542 -5.459 1.00 64.64 209 GLN D C 1
ATOM 8417 O O . GLN D 1 209 ? 93.299 -1.279 -4.259 1.00 61.51 209 GLN D O 1
ATOM 8423 N N . ILE D 1 210 ? 92.666 -2.650 -5.920 1.00 61.84 210 ILE D N 1
ATOM 8424 C CA . ILE D 1 210 ? 92.074 -3.622 -5.008 1.00 63.24 210 ILE D CA 1
ATOM 8425 C C . ILE D 1 210 ? 93.142 -4.270 -4.148 1.00 68.90 210 ILE D C 1
ATOM 8426 O O . ILE D 1 210 ? 92.973 -4.429 -2.939 1.00 72.15 210 ILE D O 1
ATOM 8431 N N . ASN D 1 211 ? 94.245 -4.643 -4.781 1.00 67.01 211 ASN D N 1
ATOM 8432 C CA . ASN D 1 211 ? 95.354 -5.228 -4.061 1.00 70.42 211 ASN D CA 1
ATOM 8433 C C . ASN D 1 211 ? 96.006 -4.200 -3.138 1.00 68.36 211 ASN D C 1
ATOM 8434 O O . ASN D 1 211 ? 96.465 -4.536 -2.047 1.00 70.53 211 ASN D O 1
ATOM 8439 N N . ALA D 1 212 ? 96.037 -2.944 -3.574 1.00 66.35 212 ALA D N 1
ATOM 8440 C CA . ALA D 1 212 ? 96.566 -1.871 -2.740 1.00 70.56 212 ALA D CA 1
ATOM 8441 C C . ALA D 1 212 ? 95.801 -1.777 -1.422 1.00 66.98 212 ALA D C 1
ATOM 8442 O O . ALA D 1 212 ? 96.382 -1.504 -0.375 1.00 68.74 212 ALA D O 1
ATOM 8444 N N . ALA D 1 213 ? 94.493 -2.015 -1.483 1.00 66.13 213 ALA D N 1
ATOM 8445 C CA . ALA D 1 213 ? 93.623 -1.918 -0.311 1.00 58.53 213 ALA D CA 1
ATOM 8446 C C . ALA D 1 213 ? 93.782 -3.089 0.665 1.00 58.29 213 ALA D C 1
ATOM 8447 O O . ALA D 1 213 ? 93.794 -2.895 1.884 1.00 57.70 213 ALA D O 1
ATOM 8449 N N . ARG D 1 214 ? 93.881 -4.304 0.130 1.00 54.83 214 ARG D N 1
ATOM 8450 C CA . ARG D 1 214 ? 94.124 -5.467 0.962 1.00 56.13 214 ARG D CA 1
ATOM 8451 C C . ARG D 1 214 ? 95.410 -5.220 1.721 1.00 63.47 214 ARG D C 1
ATOM 8452 O O . ARG D 1 214 ? 95.551 -5.616 2.872 1.00 72.02 214 ARG D O 1
ATOM 8460 N N . GLU D 1 215 ? 96.347 -4.548 1.063 1.00 69.67 215 GLU D N 1
ATOM 8461 C CA . GLU D 1 215 ? 97.637 -4.239 1.663 1.00 79.46 215 GLU D CA 1
ATOM 8462 C C . GLU D 1 215 ? 97.525 -3.215 2.789 1.00 71.95 215 GLU D C 1
ATOM 8463 O O . GLU D 1 215 ? 98.156 -3.360 3.836 1.00 74.05 215 GLU D O 1
ATOM 8469 N N . VAL D 1 216 ? 96.734 -2.173 2.560 1.00 64.52 216 VAL D N 1
ATOM 8470 C CA . VAL D 1 216 ? 96.522 -1.137 3.568 1.00 60.36 216 VAL D CA 1
ATOM 8471 C C . VAL D 1 216 ? 95.719 -1.698 4.731 1.00 60.63 216 VAL D C 1
ATOM 8472 O O . VAL D 1 216 ? 96.003 -1.413 5.888 1.00 64.66 216 VAL D O 1
ATOM 8476 N N . MET D 1 217 ? 94.731 -2.524 4.417 1.00 65.94 217 MET D N 1
ATOM 8477 C CA . MET D 1 217 ? 93.888 -3.121 5.446 1.00 69.79 217 MET D CA 1
ATOM 8478 C C . MET D 1 217 ? 94.666 -3.989 6.444 1.00 75.07 217 MET D C 1
ATOM 8479 O O . MET D 1 217 ? 94.451 -3.888 7.651 1.00 75.71 217 MET D O 1
ATOM 8484 N N . SER D 1 218 ? 95.564 -4.835 5.941 1.00 77.88 218 SER D N 1
ATOM 8485 C CA . SER D 1 218 ? 96.360 -5.720 6.798 1.00 82.52 218 SER D CA 1
ATOM 8486 C C . SER D 1 218 ? 97.534 -5.004 7.472 1.00 81.39 218 SER D C 1
ATOM 8487 O O . SER D 1 218 ? 98.186 -5.560 8.362 1.00 79.69 218 SER D O 1
ATOM 8490 N N . ASP D 1 219 ? 97.789 -3.769 7.047 1.00 72.77 219 ASP D N 1
ATOM 8491 C CA . ASP D 1 219 ? 98.901 -2.974 7.557 1.00 65.12 219 ASP D CA 1
ATOM 8492 C C . ASP D 1 219 ? 98.562 -2.299 8.891 1.00 66.94 219 ASP D C 1
ATOM 8493 O O . ASP D 1 219 ? 97.865 -1.292 8.918 1.00 68.12 219 ASP D O 1
ATOM 8498 N N . PRO D 1 220 ? 99.090 -2.839 10.001 1.00 71.49 220 PRO D N 1
ATOM 8499 C CA . PRO D 1 220 ? 98.759 -2.432 11.375 1.00 72.42 220 PRO D CA 1
ATOM 8500 C C . PRO D 1 220 ? 99.083 -0.970 11.671 1.00 80.85 220 PRO D C 1
ATOM 8501 O O . PRO D 1 220 ? 98.546 -0.373 12.614 1.00 74.67 220 PRO D O 1
ATOM 8505 N N . GLU D 1 221 ? 99.976 -0.398 10.876 1.00 89.99 221 GLU D N 1
ATOM 8506 C CA . GLU D 1 221 ? 100.361 0.986 11.081 1.00 95.62 221 GLU D CA 1
ATOM 8507 C C . GLU D 1 221 ? 99.391 1.901 10.341 1.00 90.86 221 GLU D C 1
ATOM 8508 O O . GLU D 1 221 ? 99.428 3.118 10.502 1.00 96.18 221 GLU D O 1
ATOM 8514 N N . ARG D 1 222 ? 98.513 1.310 9.538 1.00 84.79 222 ARG D N 1
ATOM 8515 C CA . ARG D 1 222 ? 97.528 2.100 8.806 1.00 76.19 222 ARG D CA 1
ATOM 8516 C C . ARG D 1 222 ? 96.067 1.731 9.073 1.00 68.29 222 ARG D C 1
ATOM 8517 O O . ARG D 1 222 ? 95.203 2.604 9.023 1.00 68.80 222 ARG D O 1
ATOM 8525 N N . THR D 1 223 ? 95.778 0.459 9.343 1.00 60.98 223 THR D N 1
ATOM 8526 C CA . THR D 1 223 ? 94.396 0.066 9.641 1.00 65.33 223 THR D CA 1
ATOM 8527 C C . THR D 1 223 ? 94.295 -0.817 10.874 1.00 68.24 223 THR D C 1
ATOM 8528 O O . THR D 1 223 ? 95.072 -1.751 11.040 1.00 71.16 223 THR D O 1
ATOM 8532 N N . SER D 1 224 ? 93.330 -0.516 11.735 1.00 65.79 224 SER D N 1
ATOM 8533 C CA . SER D 1 224 ? 93.121 -1.296 12.949 1.00 55.33 224 SER D CA 1
ATOM 8534 C C . SER D 1 224 ? 91.664 -1.725 13.125 1.00 62.79 224 SER D C 1
ATOM 8535 O O . SER D 1 224 ? 90.760 -1.236 12.438 1.00 64.85 224 SER D O 1
ATOM 8538 N N . PHE D 1 225 ? 91.445 -2.639 14.060 1.00 52.41 225 PHE D N 1
ATOM 8539 C CA . PHE D 1 225 ? 90.106 -3.121 14.348 1.00 48.75 225 PHE D CA 1
ATOM 8540 C C . PHE D 1 225 ? 89.876 -3.105 15.845 1.00 47.22 225 PHE D C 1
ATOM 8541 O O . PHE D 1 225 ? 90.604 -3.753 16.598 1.00 48.22 225 PHE D O 1
ATOM 8549 N N . LYS D 1 226 ? 88.882 -2.339 16.281 1.00 49.62 226 LYS D N 1
ATOM 8550 C CA . LYS D 1 226 ? 88.490 -2.329 17.686 1.00 44.87 226 LYS D CA 1
ATOM 8551 C C . LYS D 1 226 ? 87.238 -3.172 17.882 1.00 44.94 226 LYS D C 1
ATOM 8552 O O . LYS D 1 226 ? 86.237 -2.979 17.196 1.00 49.57 226 LYS D O 1
ATOM 8558 N N . MET D 1 227 ? 87.314 -4.126 18.800 1.00 43.91 227 MET D N 1
ATOM 8559 C CA . MET D 1 227 ? 86.197 -5.004 19.096 1.00 40.03 227 MET D CA 1
ATOM 8560 C C . MET D 1 227 ? 85.420 -4.490 20.310 1.00 45.84 227 MET D C 1
ATOM 8561 O O . MET D 1 227 ? 85.979 -4.338 21.386 1.00 47.72 227 MET D O 1
ATOM 8566 N N . VAL D 1 228 ? 84.132 -4.224 20.131 1.00 41.21 228 VAL D N 1
ATOM 8567 C CA . VAL D 1 228 ? 83.281 -3.796 21.236 1.00 38.41 228 VAL D CA 1
ATOM 8568 C C . VAL D 1 228 ? 82.514 -5.001 21.762 1.00 35.36 228 VAL D C 1
ATOM 8569 O O . VAL D 1 228 ? 81.925 -5.752 20.990 1.00 36.09 228 VAL D O 1
ATOM 8573 N N . VAL D 1 229 ? 82.545 -5.207 23.072 1.00 36.30 229 VAL D N 1
ATOM 8574 C CA . VAL D 1 229 ? 81.732 -6.254 23.685 1.00 39.84 229 VAL D CA 1
ATOM 8575 C C . VAL D 1 229 ? 80.951 -5.721 24.894 1.00 44.23 229 VAL D C 1
ATOM 8576 O O . VAL D 1 229 ? 81.178 -4.602 25.369 1.00 41.93 229 VAL D O 1
ATOM 8580 N N . ILE D 1 230 ? 80.003 -6.517 25.366 1.00 34.70 230 ILE D N 1
ATOM 8581 C CA . ILE D 1 230 ? 79.382 -6.273 26.652 1.00 39.91 230 ILE D CA 1
ATOM 8582 C C . ILE D 1 230 ? 79.715 -7.482 27.514 1.00 43.06 230 ILE D C 1
ATOM 8583 O O . ILE D 1 230 ? 80.008 -8.563 26.983 1.00 44.92 230 ILE D O 1
ATOM 8588 N N . PRO D 1 231 ? 79.674 -7.311 28.844 1.00 43.15 231 PRO D N 1
ATOM 8589 C CA . PRO D 1 231 ? 80.107 -8.385 29.750 1.00 45.72 231 PRO D CA 1
ATOM 8590 C C . PRO D 1 231 ? 79.021 -9.449 29.964 1.00 43.85 231 PRO D C 1
ATOM 8591 O O . PRO D 1 231 ? 78.557 -9.639 31.091 1.00 43.92 231 PRO D O 1
ATOM 8595 N N . GLU D 1 232 ? 78.629 -10.108 28.869 1.00 40.93 232 GLU D N 1
ATOM 8596 C CA . GLU D 1 232 ? 77.712 -11.255 28.873 1.00 44.05 232 GLU D CA 1
ATOM 8597 C C . GLU D 1 232 ? 78.257 -12.295 27.881 1.00 46.68 232 GLU D C 1
ATOM 8598 O O . GLU D 1 232 ? 78.822 -11.938 26.844 1.00 50.58 232 GLU D O 1
ATOM 8604 N N . GLU D 1 233 ? 78.078 -13.572 28.194 1.00 36.26 233 GLU D N 1
ATOM 8605 C CA . GLU D 1 233 ? 78.724 -14.651 27.439 1.00 45.10 233 GLU D CA 1
ATOM 8606 C C . GLU D 1 233 ? 78.435 -14.670 25.937 1.00 48.09 233 GLU D C 1
ATOM 8607 O O . GLU D 1 233 ? 79.341 -14.865 25.130 1.00 49.98 233 GLU D O 1
ATOM 8613 N N . MET D 1 234 ? 77.180 -14.481 25.556 1.00 44.17 234 MET D N 1
ATOM 8614 C CA . MET D 1 234 ? 76.845 -14.540 24.140 1.00 45.04 234 MET D CA 1
ATOM 8615 C C . MET D 1 234 ? 77.633 -13.537 23.296 1.00 41.88 234 MET D C 1
ATOM 8616 O O . MET D 1 234 ? 78.005 -13.837 22.169 1.00 35.45 234 MET D O 1
ATOM 8621 N N . SER D 1 235 ? 77.931 -12.370 23.861 1.00 36.23 235 SER D N 1
ATOM 8622 C CA . SER D 1 235 ? 78.782 -11.387 23.194 1.00 34.83 235 SER D CA 1
ATOM 8623 C C . SER D 1 235 ? 80.272 -11.765 23.282 1.00 40.56 235 SER D C 1
ATOM 8624 O O . SER D 1 235 ? 81.022 -11.675 22.301 1.00 35.62 235 SER D O 1
ATOM 8627 N N . ILE D 1 236 ? 80.700 -12.196 24.459 1.00 38.57 236 ILE D N 1
ATOM 8628 C CA . ILE D 1 236 ? 82.080 -12.648 24.632 1.00 47.87 236 ILE D CA 1
ATOM 8629 C C . ILE D 1 236 ? 82.458 -13.762 23.655 1.00 47.13 236 ILE D C 1
ATOM 8630 O O . ILE D 1 236 ? 83.511 -13.705 23.031 1.00 54.49 236 ILE D O 1
ATOM 8635 N N . TYR D 1 237 ? 81.597 -14.765 23.522 1.00 44.53 237 TYR D N 1
ATOM 8636 C CA . TYR D 1 237 ? 81.867 -15.921 22.661 1.00 47.11 237 TYR D CA 1
ATOM 8637 C C . TYR D 1 237 ? 81.845 -15.589 21.177 1.00 46.11 237 TYR D C 1
ATOM 8638 O O . TYR D 1 237 ? 82.638 -16.124 20.411 1.00 43.75 237 TYR D O 1
ATOM 8647 N N . GLU D 1 238 ? 80.899 -14.753 20.757 1.00 41.44 238 GLU D N 1
ATOM 8648 C CA . GLU D 1 238 ? 80.825 -14.367 19.356 1.00 37.83 238 GLU D CA 1
ATOM 8649 C C . GLU D 1 238 ? 82.048 -13.547 18.988 1.00 38.50 238 GLU D C 1
ATOM 8650 O O . GLU D 1 238 ? 82.569 -13.642 17.872 1.00 47.09 238 GLU D O 1
ATOM 8656 N N . SER D 1 239 ? 82.496 -12.728 19.927 1.00 34.09 239 SER D N 1
ATOM 8657 C CA . SER D 1 239 ? 83.620 -11.846 19.669 1.00 43.43 239 SER D CA 1
ATOM 8658 C C . SER D 1 239 ? 84.920 -12.632 19.646 1.00 48.36 239 SER D C 1
ATOM 8659 O O . SER D 1 239 ? 85.857 -12.263 18.952 1.00 49.64 239 SER D O 1
ATOM 8662 N N . GLU D 1 240 ? 84.968 -13.716 20.407 1.00 51.60 240 GLU D N 1
ATOM 8663 C CA . GLU D 1 240 ? 86.160 -14.539 20.459 1.00 58.65 240 GLU D CA 1
ATOM 8664 C C . GLU D 1 240 ? 86.307 -15.234 19.117 1.00 57.63 240 GLU D C 1
ATOM 8665 O O . GLU D 1 240 ? 87.360 -15.154 18.475 1.00 58.19 240 GLU D O 1
ATOM 8671 N N . ARG D 1 241 ? 85.236 -15.897 18.689 1.00 48.05 241 ARG D N 1
ATOM 8672 C CA . ARG D 1 241 ? 85.191 -16.482 17.364 1.00 42.58 241 ARG D CA 1
ATOM 8673 C C . ARG D 1 241 ? 85.493 -15.422 16.312 1.00 49.13 241 ARG D C 1
ATOM 8674 O O . ARG D 1 241 ? 86.269 -15.664 15.395 1.00 47.54 241 ARG D O 1
ATOM 8682 N N . ALA D 1 242 ? 84.906 -14.235 16.456 1.00 42.53 242 ALA D N 1
ATOM 8683 C CA . ALA D 1 242 ? 85.139 -13.178 15.480 1.00 44.59 242 ALA D CA 1
ATOM 8684 C C . ALA D 1 242 ? 86.625 -12.818 15.372 1.00 44.47 242 ALA D C 1
ATOM 8685 O O . ALA D 1 242 ? 87.128 -12.607 14.274 1.00 44.25 242 ALA D O 1
ATOM 8687 N N . MET D 1 243 ? 87.324 -12.748 16.503 1.00 46.15 243 MET D N 1
ATOM 8688 C CA . MET D 1 243 ? 88.763 -12.463 16.509 1.00 53.68 243 MET D CA 1
ATOM 8689 C C . MET D 1 243 ? 89.584 -13.553 15.791 1.00 58.20 243 MET D C 1
ATOM 8690 O O . MET D 1 243 ? 90.503 -13.258 15.025 1.00 56.46 243 MET D O 1
ATOM 8695 N N . LYS D 1 244 ? 89.266 -14.813 16.060 1.00 63.75 244 LYS D N 1
ATOM 8696 C CA . LYS D 1 244 ? 89.913 -15.913 15.357 1.00 64.56 244 LYS D CA 1
ATOM 8697 C C . LYS D 1 244 ? 89.776 -15.734 13.849 1.00 62.81 244 LYS D C 1
ATOM 8698 O O . LYS D 1 244 ? 90.760 -15.790 13.117 1.00 68.04 244 LYS D O 1
ATOM 8704 N N . ALA D 1 245 ? 88.554 -15.495 13.389 1.00 53.92 245 ALA D N 1
ATOM 8705 C CA . ALA D 1 245 ? 88.293 -15.386 11.957 1.00 59.38 245 ALA D CA 1
ATOM 8706 C C . ALA D 1 245 ? 88.986 -14.186 11.301 1.00 61.45 245 ALA D C 1
ATOM 8707 O O . ALA D 1 245 ? 89.401 -14.262 10.146 1.00 70.01 245 ALA D O 1
ATOM 8709 N N . LEU D 1 246 ? 89.118 -13.087 12.034 1.00 53.81 246 LEU D N 1
ATOM 8710 C CA . LEU D 1 246 ? 89.783 -11.893 11.505 1.00 68.72 246 LEU D CA 1
ATOM 8711 C C . LEU D 1 246 ? 91.278 -12.106 11.256 1.00 74.50 246 LEU D C 1
ATOM 8712 O O . LEU D 1 246 ? 91.955 -11.233 10.720 1.00 75.69 246 LEU D O 1
ATOM 8717 N N . GLU D 1 247 ? 91.792 -13.260 11.662 1.00 77.01 247 GLU D N 1
ATOM 8718 C CA . GLU D 1 247 ? 93.194 -13.577 11.426 1.00 77.41 247 GLU D CA 1
ATOM 8719 C C . GLU D 1 247 ? 93.374 -14.202 10.055 1.00 72.46 247 GLU D C 1
ATOM 8720 O O . GLU D 1 247 ? 94.407 -14.032 9.423 1.00 78.66 247 GLU D O 1
ATOM 8726 N N . LYS D 1 248 ? 92.351 -14.911 9.594 1.00 72.92 248 LYS D N 1
ATOM 8727 C CA . LYS D 1 248 ? 92.332 -15.457 8.242 1.00 78.01 248 LYS D CA 1
ATOM 8728 C C . LYS D 1 248 ? 92.527 -14.361 7.189 1.00 84.49 248 LYS D C 1
ATOM 8729 O O . LYS D 1 248 ? 92.942 -14.645 6.065 1.00 88.62 248 LYS D O 1
ATOM 8735 N N . TYR D 1 249 ? 92.235 -13.111 7.549 1.00 84.41 249 TYR D N 1
ATOM 8736 C CA . TYR D 1 249 ? 92.415 -11.997 6.617 1.00 79.37 249 TYR D CA 1
ATOM 8737 C C . TYR D 1 249 ? 93.488 -11.019 7.101 1.00 78.26 249 TYR D C 1
ATOM 8738 O O . TYR D 1 249 ? 93.604 -9.905 6.591 1.00 74.83 249 TYR D O 1
ATOM 8747 N N . SER D 1 250 ? 94.268 -11.446 8.088 1.00 82.95 250 SER D N 1
ATOM 8748 C CA . SER D 1 250 ? 95.379 -10.647 8.608 1.00 90.18 250 SER D CA 1
ATOM 8749 C C . SER D 1 250 ? 94.938 -9.324 9.223 1.00 92.93 250 SER D C 1
ATOM 8750 O O . SER D 1 250 ? 95.708 -8.362 9.246 1.00 97.02 250 SER D O 1
ATOM 8753 N N . ILE D 1 251 ? 93.706 -9.274 9.725 1.00 87.95 251 ILE D N 1
ATOM 8754 C CA . ILE D 1 251 ? 93.197 -8.049 10.339 1.00 78.94 251 ILE D CA 1
ATOM 8755 C C . ILE D 1 251 ? 93.746 -7.845 11.745 1.00 78.28 251 ILE D C 1
ATOM 8756 O O . ILE D 1 251 ? 93.738 -8.751 12.576 1.00 79.56 251 ILE D O 1
ATOM 8761 N N . HIS D 1 252 ? 94.221 -6.632 11.990 1.00 83.59 252 HIS D N 1
ATOM 8762 C CA . HIS D 1 252 ? 94.889 -6.273 13.228 1.00 85.09 252 HIS D CA 1
ATOM 8763 C C . HIS D 1 252 ? 93.873 -5.862 14.300 1.00 74.56 252 HIS D C 1
ATOM 8764 O O . HIS D 1 252 ? 93.438 -4.705 14.343 1.00 76.80 252 HIS D O 1
ATOM 8771 N N . ALA D 1 253 ? 93.485 -6.810 15.154 1.00 59.20 253 ALA D N 1
ATOM 8772 C CA . ALA D 1 253 ? 92.576 -6.506 16.259 1.00 63.81 253 ALA D CA 1
ATOM 8773 C C . ALA D 1 253 ? 93.354 -6.252 17.544 1.00 70.32 253 ALA D C 1
ATOM 8774 O O . ALA D 1 253 ? 93.755 -7.196 18.222 1.00 74.08 253 ALA D O 1
ATOM 8776 N N . ASP D 1 254 ? 93.550 -4.979 17.885 1.00 68.54 254 ASP D N 1
ATOM 8777 C CA . ASP D 1 254 ? 94.430 -4.619 19.002 1.00 65.83 254 ASP D CA 1
ATOM 8778 C C . ASP D 1 254 ? 93.734 -4.188 20.290 1.00 62.80 254 ASP D C 1
ATOM 8779 O O . ASP D 1 254 ? 94.359 -4.149 21.344 1.00 64.55 254 ASP D O 1
ATOM 8784 N N . GLY D 1 255 ? 92.451 -3.860 20.210 1.00 60.46 255 GLY D N 1
ATOM 8785 C CA . GLY D 1 255 ? 91.757 -3.298 21.357 1.00 59.28 255 GLY D CA 1
ATOM 8786 C C . GLY D 1 255 ? 90.362 -3.850 21.551 1.00 54.73 255 GLY D C 1
ATOM 8787 O O . GLY D 1 255 ? 89.652 -4.120 20.585 1.00 55.17 255 GLY D O 1
ATOM 8788 N N . VAL D 1 256 ? 89.969 -4.027 22.806 1.00 50.04 256 VAL D N 1
ATOM 8789 C CA . VAL D 1 256 ? 88.620 -4.471 23.118 1.00 45.16 256 VAL D CA 1
ATOM 8790 C C . VAL D 1 256 ? 87.969 -3.521 24.107 1.00 52.30 256 VAL D C 1
ATOM 8791 O O . VAL D 1 256 ? 88.525 -3.230 25.172 1.00 52.44 256 VAL D O 1
ATOM 8795 N N . ILE D 1 257 ? 86.788 -3.034 23.743 1.00 50.09 257 ILE D N 1
ATOM 8796 C CA . ILE D 1 257 ? 86.017 -2.152 24.605 1.00 47.73 257 ILE D CA 1
ATOM 8797 C C . ILE D 1 257 ? 84.877 -2.955 25.226 1.00 47.26 257 ILE D C 1
ATOM 8798 O O . ILE D 1 257 ? 84.076 -3.567 24.512 1.00 44.28 257 ILE D O 1
ATOM 8803 N N . VAL D 1 258 ? 84.831 -2.993 26.554 1.00 44.97 258 VAL D N 1
ATOM 8804 C CA . VAL D 1 258 ? 83.721 -3.628 27.245 1.00 42.76 258 VAL D CA 1
ATOM 8805 C C . VAL D 1 258 ? 82.767 -2.517 27.604 1.00 45.81 258 VAL D C 1
ATOM 8806 O O . VAL D 1 258 ? 83.037 -1.714 28.499 1.00 50.49 258 VAL D O 1
ATOM 8810 N N . ASN D 1 259 ? 81.667 -2.436 26.867 1.00 37.92 259 ASN D N 1
ATOM 8811 C CA . ASN D 1 259 ? 80.726 -1.329 27.027 1.00 42.88 259 ASN D CA 1
ATOM 8812 C C . ASN D 1 259 ? 79.612 -1.733 27.985 1.00 40.87 259 ASN D C 1
ATOM 8813 O O . ASN D 1 259 ? 79.520 -2.895 28.363 1.00 39.34 259 ASN D O 1
ATOM 8818 N N . GLN D 1 260 ? 78.797 -0.772 28.406 1.00 43.05 260 GLN D N 1
ATOM 8819 C CA . GLN D 1 260 ? 77.636 -1.041 29.260 1.00 41.32 260 GLN D CA 1
ATOM 8820 C C . GLN D 1 260 ? 77.931 -1.768 30.574 1.00 43.65 260 GLN D C 1
ATOM 8821 O O . GLN D 1 260 ? 77.155 -2.609 31.023 1.00 40.23 260 GLN D O 1
ATOM 8827 N N . VAL D 1 261 ? 79.039 -1.413 31.206 1.00 46.90 261 VAL D N 1
ATOM 8828 C CA . VAL D 1 261 ? 79.406 -2.013 32.488 1.00 48.55 261 VAL D CA 1
ATOM 8829 C C . VAL D 1 261 ? 78.642 -1.306 33.600 1.00 48.66 261 VAL D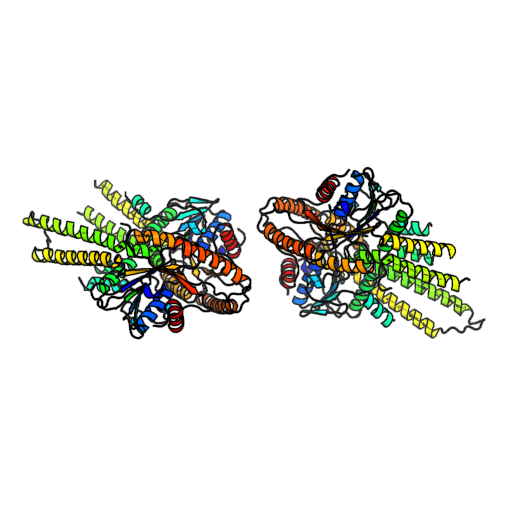 C 1
ATOM 8830 O O . VAL D 1 261 ? 78.713 -0.076 33.718 1.00 49.38 261 VAL D O 1
ATOM 8834 N N . LEU D 1 262 ? 77.862 -2.048 34.383 1.00 44.85 262 LEU D N 1
ATOM 8835 C CA . LEU D 1 262 ? 77.154 -1.418 35.509 1.00 47.82 262 LEU D CA 1
ATOM 8836 C C . LEU D 1 262 ? 78.164 -0.783 36.466 1.00 42.05 262 LEU D C 1
ATOM 8837 O O . LEU D 1 262 ? 79.066 -1.468 36.939 1.00 42.01 262 LEU D O 1
ATOM 8842 N N . PRO D 1 263 ? 78.031 0.532 36.740 1.00 48.34 263 PRO D N 1
ATOM 8843 C CA . PRO D 1 263 ? 78.928 1.194 37.708 1.00 53.69 263 PRO D CA 1
ATOM 8844 C C . PRO D 1 263 ? 78.636 0.756 39.145 1.00 59.51 263 PRO D C 1
ATOM 8845 O O . PRO D 1 263 ? 77.545 0.242 39.420 1.00 62.35 263 PRO D O 1
ATOM 8849 N N . GLU D 1 264 ? 79.596 0.962 40.044 1.00 57.61 264 GLU D N 1
ATOM 8850 C CA . GLU D 1 264 ? 79.480 0.521 41.437 1.00 60.59 264 GLU D CA 1
ATOM 8851 C C . GLU D 1 264 ? 78.282 1.134 42.178 1.00 57.04 264 GLU D C 1
ATOM 8852 O O . GLU D 1 264 ? 77.652 0.471 43.002 1.00 63.57 264 GLU D O 1
ATOM 8858 N N . GLU D 1 265 ? 77.958 2.387 41.869 1.00 51.01 265 GLU D N 1
ATOM 8859 C CA . GLU D 1 265 ? 76.771 3.040 42.424 1.00 59.24 265 GLU D CA 1
ATOM 8860 C C . GLU D 1 265 ? 75.468 2.235 42.213 1.00 66.63 265 GLU D C 1
ATOM 8861 O O . GLU D 1 265 ? 74.418 2.597 42.753 1.00 60.82 265 GLU D O 1
ATOM 8867 N N . SER D 1 266 ? 75.529 1.176 41.404 1.00 76.33 266 SER D N 1
ATOM 8868 C CA . SER D 1 266 ? 74.393 0.261 41.225 1.00 82.74 266 SER D CA 1
ATOM 8869 C C . SER D 1 266 ? 74.273 -0.633 42.460 1.00 92.00 266 SER D C 1
ATOM 8870 O O . SER D 1 266 ? 74.924 -1.676 42.554 1.00 95.06 266 SER D O 1
ATOM 8873 N N . ASP D 1 267 ? 73.419 -0.218 43.391 1.00 98.68 267 ASP D N 1
ATOM 8874 C CA . ASP D 1 267 ? 73.497 -0.669 44.779 1.00 102.01 267 ASP D CA 1
ATOM 8875 C C . ASP D 1 267 ? 72.365 -1.597 45.229 1.00 94.46 267 ASP D C 1
ATOM 8876 O O . ASP D 1 267 ? 72.499 -2.284 46.241 1.00 102.54 267 ASP D O 1
ATOM 8881 N N . CYS D 1 268 ? 71.259 -1.629 44.492 1.00 78.22 268 CYS D N 1
ATOM 8882 C CA . CYS D 1 268 ? 70.098 -2.405 44.935 1.00 67.56 268 CYS D CA 1
ATOM 8883 C C . CYS D 1 268 ? 70.289 -3.925 44.827 1.00 67.99 268 CYS D C 1
ATOM 8884 O O . CYS D 1 268 ? 71.299 -4.406 44.305 1.00 59.41 268 CYS D O 1
ATOM 8887 N N . GLU D 1 269 ? 69.312 -4.674 45.331 1.00 75.27 269 GLU D N 1
ATOM 8888 C CA . GLU D 1 269 ? 69.358 -6.134 45.289 1.00 82.36 269 GLU D CA 1
ATOM 8889 C C . GLU D 1 269 ? 69.526 -6.646 43.858 1.00 72.88 269 GLU D C 1
ATOM 8890 O O . GLU D 1 269 ? 70.401 -7.474 43.574 1.00 61.39 269 GLU D O 1
ATOM 8896 N N . PHE D 1 270 ? 68.681 -6.138 42.967 1.00 70.68 270 PHE D N 1
ATOM 8897 C CA . PHE D 1 270 ? 68.690 -6.519 41.557 1.00 64.87 270 PHE D CA 1
ATOM 8898 C C . PHE D 1 270 ? 70.036 -6.211 40.886 1.00 64.06 270 PHE D C 1
ATOM 8899 O O . PHE D 1 270 ? 70.663 -7.088 40.283 1.00 65.31 270 PHE D O 1
ATOM 8907 N N . CYS D 1 271 ? 70.466 -4.960 40.998 1.00 63.57 271 CYS D N 1
ATOM 8908 C CA . CYS D 1 271 ? 71.765 -4.524 40.487 1.00 62.71 271 CYS D CA 1
ATOM 8909 C C . CYS D 1 271 ? 72.936 -5.376 40.909 1.00 54.62 271 CYS D C 1
ATOM 8910 O O . CYS D 1 271 ? 73.798 -5.684 40.091 1.00 53.67 271 CYS D O 1
ATOM 8913 N N . ASN D 1 272 ? 73.011 -5.693 42.198 1.00 60.65 272 ASN D N 1
ATOM 8914 C CA . ASN D 1 272 ? 74.136 -6.469 42.713 1.00 65.48 272 ASN D CA 1
ATOM 8915 C C . ASN D 1 272 ? 74.297 -7.806 41.999 1.00 64.56 272 ASN D C 1
ATOM 8916 O O . ASN D 1 272 ? 75.380 -8.114 41.503 1.00 67.42 272 ASN D O 1
ATOM 8921 N N . ALA D 1 273 ? 73.225 -8.594 41.935 1.00 63.34 273 ALA D N 1
ATOM 8922 C CA . ALA D 1 273 ? 73.267 -9.845 41.184 1.00 57.98 273 ALA D CA 1
ATOM 8923 C C . ALA D 1 273 ? 73.884 -9.601 39.801 1.00 55.27 273 ALA D C 1
ATOM 8924 O O . ALA D 1 273 ? 74.914 -10.182 39.459 1.00 64.80 273 ALA D O 1
ATOM 8926 N N . ARG D 1 274 ? 73.277 -8.714 39.021 1.00 50.74 274 ARG D N 1
ATOM 8927 C CA . ARG D 1 274 ? 73.771 -8.456 37.667 1.00 53.66 274 ARG D CA 1
ATOM 8928 C C . ARG D 1 274 ? 75.226 -7.978 37.642 1.00 54.50 274 ARG D C 1
ATOM 8929 O O . ARG D 1 274 ? 76.029 -8.451 36.833 1.00 55.93 274 ARG D O 1
ATOM 8937 N N . ARG D 1 275 ? 75.572 -7.061 38.543 1.00 52.28 275 ARG D N 1
ATOM 8938 C CA . ARG D 1 275 ? 76.942 -6.555 38.614 1.00 58.88 275 ARG D CA 1
ATOM 8939 C C . ARG D 1 275 ? 77.938 -7.641 39.024 1.00 55.73 275 ARG D C 1
ATOM 8940 O O . ARG D 1 275 ? 79.072 -7.664 38.554 1.00 59.67 275 ARG D O 1
ATOM 8948 N N . LYS D 1 276 ? 77.518 -8.540 39.901 1.00 55.84 276 LYS D N 1
ATOM 8949 C CA . LYS D 1 276 ? 78.399 -9.628 40.310 1.00 67.01 276 LYS D CA 1
ATOM 8950 C C . LYS D 1 276 ? 78.743 -10.475 39.088 1.00 63.41 276 LYS D C 1
ATOM 8951 O O . LYS D 1 276 ? 79.904 -10.773 38.819 1.00 64.28 276 LYS D O 1
ATOM 8957 N N . LEU D 1 277 ? 77.716 -10.842 38.337 1.00 61.53 277 LEU D N 1
ATOM 8958 C CA . LEU D 1 277 ? 77.892 -11.603 37.110 1.00 54.90 277 LEU D CA 1
ATOM 8959 C C . LEU D 1 277 ? 78.760 -10.828 36.110 1.00 50.46 277 LEU D C 1
ATOM 8960 O O . LEU D 1 277 ? 79.727 -11.356 35.570 1.00 44.44 277 LEU D O 1
ATOM 8965 N N . GLN D 1 278 ? 78.426 -9.566 35.863 1.00 48.96 278 GLN D N 1
ATOM 8966 C CA . GLN D 1 278 ? 79.199 -8.794 34.901 1.00 44.25 278 GLN D CA 1
ATOM 8967 C C . GLN D 1 278 ? 80.661 -8.754 35.295 1.00 52.10 278 GLN D C 1
ATOM 8968 O O . GLN D 1 278 ? 81.555 -8.817 34.451 1.00 51.49 278 GLN D O 1
ATOM 8974 N N . GLN D 1 279 ? 80.901 -8.605 36.587 1.00 56.56 279 GLN D N 1
ATOM 8975 C CA . GLN D 1 279 ? 82.266 -8.506 37.078 1.00 64.00 279 GLN D CA 1
ATOM 8976 C C . GLN D 1 279 ? 83.003 -9.827 36.856 1.00 59.13 279 GLN D C 1
ATOM 8977 O O . GLN D 1 279 ? 84.200 -9.832 36.580 1.00 61.62 279 GLN D O 1
ATOM 8983 N N . GLU D 1 280 ? 82.290 -10.946 36.952 1.00 55.95 280 GLU D N 1
ATOM 8984 C CA . GLU D 1 280 ? 82.900 -12.242 36.634 1.00 63.10 280 GLU D CA 1
ATOM 8985 C C . GLU D 1 280 ? 83.228 -12.341 35.147 1.00 63.32 280 GLU D C 1
ATOM 8986 O O . GLU D 1 280 ? 84.302 -12.814 34.762 1.00 57.52 280 GLU D O 1
ATOM 8992 N N . ARG D 1 281 ? 82.282 -11.903 34.316 1.00 60.04 281 ARG D N 1
ATOM 8993 C CA . ARG D 1 281 ? 82.449 -11.936 32.870 1.00 58.74 281 ARG D CA 1
ATOM 8994 C C . ARG D 1 281 ? 83.622 -11.053 32.504 1.00 54.50 281 ARG D C 1
ATOM 8995 O O . ARG D 1 281 ? 84.346 -11.320 31.542 1.00 53.03 281 ARG D O 1
ATOM 9003 N N . LEU D 1 282 ? 83.797 -9.990 33.282 1.00 49.75 282 LEU D N 1
ATOM 9004 C CA . LEU D 1 282 ? 84.863 -9.035 33.034 1.00 58.15 282 LEU D CA 1
ATOM 9005 C C . LEU D 1 282 ? 86.221 -9.679 33.219 1.00 60.78 282 LEU D C 1
ATOM 9006 O O . LEU D 1 282 ? 87.141 -9.432 32.438 1.00 63.10 282 LEU D O 1
ATOM 9011 N N . LYS D 1 283 ? 86.354 -10.504 34.250 1.00 66.76 283 LYS D N 1
ATOM 9012 C CA . LYS D 1 283 ? 87.636 -11.154 34.480 1.00 75.11 283 LYS D CA 1
ATOM 9013 C C . LYS D 1 283 ? 87.894 -12.203 33.402 1.00 66.07 283 LYS D C 1
ATOM 9014 O O . LYS D 1 283 ? 89.040 -12.427 33.020 1.00 62.87 283 LYS D O 1
ATOM 9020 N N . GLN D 1 284 ? 86.825 -12.811 32.887 1.00 66.36 284 GLN D N 1
ATOM 9021 C CA . GLN D 1 284 ? 86.943 -13.779 31.790 1.00 63.05 284 GLN D CA 1
ATOM 9022 C C . GLN D 1 284 ? 87.426 -13.097 30.509 1.00 60.49 284 GLN D C 1
ATOM 9023 O O . GLN D 1 284 ? 88.155 -13.691 29.712 1.00 59.51 284 GLN D O 1
ATOM 9029 N N . ILE D 1 285 ? 87.020 -11.841 30.335 1.00 57.28 285 ILE D N 1
ATOM 9030 C CA . ILE D 1 285 ? 87.362 -11.036 29.164 1.00 55.10 285 ILE D CA 1
ATOM 9031 C C . ILE D 1 285 ? 88.843 -10.640 29.144 1.00 60.10 285 ILE D C 1
ATOM 9032 O O . ILE D 1 285 ? 89.514 -10.784 28.120 1.00 63.69 285 ILE D O 1
ATOM 9037 N N . ARG D 1 286 ? 89.349 -10.129 30.265 1.00 60.08 286 ARG D N 1
ATOM 9038 C CA . ARG D 1 286 ? 90.766 -9.772 30.357 1.00 65.28 286 ARG D CA 1
ATOM 9039 C C . ARG D 1 286 ? 91.617 -11.034 30.269 1.00 65.20 286 ARG D C 1
ATOM 9040 O O . ARG D 1 286 ? 92.808 -10.980 29.973 1.00 68.71 286 ARG D O 1
ATOM 9048 N N . GLU D 1 287 ? 90.986 -12.172 30.526 1.00 66.98 287 GLU D N 1
ATOM 9049 C CA . GLU D 1 287 ? 91.636 -13.463 30.383 1.00 76.47 287 GLU D CA 1
ATOM 9050 C C . GLU D 1 287 ? 91.781 -13.815 28.903 1.00 74.81 287 GLU D C 1
ATOM 9051 O O . GLU D 1 287 ? 92.893 -13.902 28.381 1.00 73.29 287 GLU D O 1
ATOM 9057 N N . LYS D 1 288 ? 90.649 -13.987 28.226 1.00 69.21 288 LYS D N 1
ATOM 9058 C CA . LYS D 1 288 ? 90.640 -14.430 26.835 1.00 66.00 288 LYS D CA 1
ATOM 9059 C C . LYS D 1 288 ? 91.300 -13.434 25.881 1.00 66.50 288 LYS D C 1
ATOM 9060 O O . LYS D 1 288 ? 91.898 -13.826 24.877 1.00 72.40 288 LYS D O 1
ATOM 9066 N N . PHE D 1 289 ? 91.193 -12.149 26.194 1.00 56.74 289 PHE D N 1
ATOM 9067 C CA . PHE D 1 289 ? 91.758 -11.112 25.340 1.00 62.45 289 PHE D CA 1
ATOM 9068 C C . PHE D 1 289 ? 92.980 -10.489 25.991 1.00 71.92 289 PHE D C 1
ATOM 9069 O O . PHE D 1 289 ? 93.294 -9.319 25.766 1.00 74.85 289 PHE D O 1
ATOM 9077 N N . SER D 1 290 ? 93.674 -11.289 26.797 1.00 82.90 290 SER D N 1
ATOM 9078 C CA . SER D 1 290 ? 94.852 -10.823 27.520 1.00 89.76 290 SER D CA 1
ATOM 9079 C C . SER D 1 290 ? 95.900 -10.259 26.563 1.00 89.93 290 SER D C 1
ATOM 9080 O O . SER D 1 290 ? 96.714 -9.415 26.943 1.00 88.82 290 SER D O 1
ATOM 9083 N N . ASP D 1 291 ? 95.862 -10.722 25.316 1.00 84.30 291 ASP D N 1
ATOM 9084 C CA . ASP D 1 291 ? 96.815 -10.288 24.302 1.00 84.43 291 ASP D CA 1
ATOM 9085 C C . ASP D 1 291 ? 96.406 -8.970 23.640 1.00 83.70 291 ASP D C 1
ATOM 9086 O O . ASP D 1 291 ? 96.900 -8.633 22.566 1.00 84.85 291 ASP D O 1
ATOM 9091 N N . LYS D 1 292 ? 95.508 -8.230 24.287 1.00 79.23 292 LYS D N 1
ATOM 9092 C CA . LYS D 1 292 ? 95.012 -6.961 23.754 1.00 68.21 292 LYS D CA 1
ATOM 9093 C C . LYS D 1 292 ? 94.769 -5.976 24.885 1.00 67.20 292 LYS D C 1
ATOM 9094 O O . LYS D 1 292 ? 94.610 -6.372 26.039 1.00 71.11 292 LYS D O 1
ATOM 9100 N N . VAL D 1 293 ? 94.742 -4.692 24.547 1.00 65.24 293 VAL D N 1
ATOM 9101 C CA . VAL D 1 293 ? 94.372 -3.654 25.495 1.00 66.35 293 VAL D CA 1
ATOM 9102 C C . VAL D 1 293 ? 92.879 -3.729 25.767 1.00 67.67 293 VAL D C 1
ATOM 9103 O O . VAL D 1 293 ? 92.076 -3.551 24.856 1.00 71.01 293 VAL D O 1
ATOM 9107 N N . VAL D 1 294 ? 92.503 -3.999 27.012 1.00 66.91 294 VAL D N 1
ATOM 9108 C CA . VAL D 1 294 ? 91.093 -3.982 27.391 1.00 62.82 294 VAL D CA 1
ATOM 9109 C C . VAL D 1 294 ? 90.726 -2.689 28.122 1.00 60.37 294 VAL D C 1
ATOM 9110 O O . VAL D 1 294 ? 91.426 -2.262 29.042 1.00 66.34 294 VAL D O 1
ATOM 9114 N N . ALA D 1 295 ? 89.628 -2.069 27.712 1.00 52.74 295 ALA D N 1
ATOM 9115 C CA . ALA D 1 295 ? 89.161 -0.845 28.357 1.00 58.40 295 ALA D CA 1
ATOM 9116 C C . ALA D 1 295 ? 87.657 -0.934 28.597 1.00 58.81 295 ALA D C 1
ATOM 9117 O O . ALA D 1 295 ? 86.973 -1.711 27.942 1.00 58.27 295 ALA D O 1
ATOM 9119 N N . GLU D 1 296 ? 87.141 -0.152 29.541 1.00 54.70 296 GLU D N 1
ATOM 9120 C CA . GLU D 1 296 ? 85.719 -0.218 29.878 1.00 52.42 296 GLU D CA 1
ATOM 9121 C C . GLU D 1 296 ? 84.986 1.106 29.678 1.00 50.61 296 GLU D C 1
ATOM 9122 O O . GLU D 1 296 ? 85.559 2.178 29.859 1.00 53.32 296 GLU D O 1
ATOM 9128 N N . VAL D 1 297 ? 83.710 1.012 29.316 1.00 46.52 297 VAL D N 1
ATOM 9129 C CA . VAL D 1 297 ? 82.826 2.163 29.275 1.00 48.28 297 VAL D CA 1
ATOM 9130 C C . VAL D 1 297 ? 81.614 1.883 30.156 1.00 48.91 297 VAL D C 1
ATOM 9131 O O . VAL D 1 297 ? 80.880 0.929 29.934 1.00 43.39 297 VAL D O 1
ATOM 9135 N N . PRO D 1 298 ? 81.412 2.706 31.189 1.00 47.00 298 PRO D N 1
ATOM 9136 C CA . PRO D 1 298 ? 80.294 2.349 32.068 1.00 45.14 298 PRO D CA 1
ATOM 9137 C C . PRO D 1 298 ? 78.919 2.540 31.410 1.00 49.78 298 PRO D C 1
ATOM 9138 O O . PRO D 1 298 ? 78.763 3.317 30.468 1.00 43.77 298 PRO D O 1
ATOM 9142 N N . LEU D 1 299 ? 77.931 1.795 31.885 1.00 47.17 299 LEU D N 1
ATOM 9143 C CA . LEU D 1 299 ? 76.554 2.096 31.550 1.00 42.53 299 LEU D CA 1
ATOM 9144 C C . LEU D 1 299 ? 76.186 3.427 32.205 1.00 47.83 299 LEU D C 1
ATOM 9145 O O . LEU D 1 299 ? 76.474 3.631 33.377 1.00 45.80 299 LEU D O 1
ATOM 9150 N N . LEU D 1 300 ? 75.553 4.316 31.438 1.00 49.22 300 LEU D N 1
ATOM 9151 C CA . LEU D 1 300 ? 74.975 5.558 31.943 1.00 52.48 300 LEU D CA 1
ATOM 9152 C C . LEU D 1 300 ? 73.560 5.314 32.469 1.00 52.12 300 LEU D C 1
ATOM 9153 O O . LEU D 1 300 ? 72.958 4.287 32.170 1.00 50.13 300 LEU D O 1
ATOM 9158 N N . LYS D 1 301 ? 73.017 6.264 33.228 1.00 50.36 301 LYS D N 1
ATOM 9159 C CA . LYS D 1 301 ? 71.633 6.164 33.701 1.00 56.90 301 LYS D CA 1
ATOM 9160 C C . LYS D 1 301 ? 70.658 6.758 32.682 1.00 55.90 301 LYS D C 1
ATOM 9161 O O . LYS D 1 301 ? 69.480 7.000 32.975 1.00 58.43 301 LYS D O 1
ATOM 9167 N N . LYS D 1 302 ? 71.172 7.005 31.485 1.00 45.42 302 LYS D N 1
ATOM 9168 C CA . LYS D 1 302 ? 70.350 7.411 30.355 1.00 51.16 302 LYS D CA 1
ATOM 9169 C C . LYS D 1 302 ? 70.901 6.708 29.126 1.00 52.30 302 LYS D C 1
ATOM 9170 O O . LYS D 1 302 ? 71.892 5.987 29.213 1.00 50.65 302 LYS D O 1
ATOM 9176 N N . GLU D 1 303 ? 70.266 6.925 27.983 1.00 50.22 303 GLU D N 1
ATOM 9177 C CA . GLU D 1 303 ? 70.745 6.363 26.728 1.00 45.66 303 GLU D CA 1
ATOM 9178 C C . GLU D 1 303 ? 71.942 7.134 26.194 1.00 48.78 303 GLU D C 1
ATOM 9179 O O . GLU D 1 303 ? 72.025 8.352 26.320 1.00 51.16 303 GLU D O 1
ATOM 9185 N N . ALA D 1 304 ? 72.873 6.408 25.604 1.00 45.77 304 ALA D N 1
ATOM 9186 C CA . ALA D 1 304 ? 73.977 7.026 24.895 1.00 51.43 304 ALA D CA 1
ATOM 9187 C C . ALA D 1 304 ? 73.488 7.527 23.539 1.00 55.20 304 ALA D C 1
ATOM 9188 O O . ALA D 1 304 ? 73.282 6.740 22.609 1.00 59.00 304 ALA D O 1
ATOM 9190 N N . LYS D 1 305 ? 73.280 8.834 23.439 1.00 53.91 305 LYS D N 1
ATOM 9191 C CA . LYS D 1 305 ? 72.911 9.471 22.179 1.00 55.45 305 LYS D CA 1
ATOM 9192 C C . LYS D 1 305 ? 73.099 10.969 22.319 1.00 52.85 305 LYS D C 1
ATOM 9193 O O . LYS D 1 305 ? 73.107 11.497 23.431 1.00 43.69 305 LYS D O 1
ATOM 9199 N N . GLY D 1 306 ? 73.250 11.650 21.191 1.00 54.91 306 GLY D N 1
ATOM 9200 C CA . GLY D 1 306 ? 73.415 13.091 21.207 1.00 55.59 306 GLY D CA 1
ATOM 9201 C C . GLY D 1 306 ? 74.863 13.461 21.452 1.00 55.06 306 GLY D C 1
ATOM 9202 O O . GLY D 1 306 ? 75.559 12.810 22.238 1.00 46.05 306 GLY D O 1
ATOM 9203 N N . ILE D 1 307 ? 75.310 14.523 20.785 1.00 54.17 307 ILE D N 1
ATOM 9204 C CA . ILE D 1 307 ? 76.716 14.908 20.808 1.00 51.16 307 ILE D CA 1
ATOM 9205 C C . ILE D 1 307 ? 77.277 15.108 22.219 1.00 55.80 307 ILE D C 1
ATOM 9206 O O . ILE D 1 307 ? 78.353 14.600 22.524 1.00 50.41 307 ILE D O 1
ATOM 9211 N N . GLU D 1 308 ? 76.546 15.820 23.081 1.00 60.79 308 GLU D N 1
ATOM 9212 C CA . GLU D 1 308 ? 76.997 16.042 24.465 1.00 64.27 308 GLU D CA 1
ATOM 9213 C C . GLU D 1 308 ? 77.379 14.761 25.231 1.00 53.49 308 GLU D C 1
ATOM 9214 O O . GLU D 1 308 ? 78.479 14.653 25.758 1.00 53.72 308 GLU D O 1
ATOM 9220 N N . THR D 1 309 ? 76.463 13.801 25.299 1.00 48.39 309 THR D N 1
ATOM 9221 C CA . THR D 1 309 ? 76.713 12.537 25.997 1.00 48.50 309 THR D CA 1
ATOM 9222 C C . THR D 1 309 ? 77.831 11.711 25.347 1.00 50.91 309 THR D C 1
ATOM 9223 O O . THR D 1 309 ? 78.622 11.059 26.031 1.00 59.74 309 THR D O 1
ATOM 9227 N N . LEU D 1 310 ? 77.888 11.734 24.023 1.00 47.83 310 LEU D N 1
ATOM 9228 C CA . LEU D 1 310 ? 78.941 11.026 23.296 1.00 46.20 310 LEU D CA 1
ATOM 9229 C C . LEU D 1 310 ? 80.328 11.578 23.625 1.00 53.27 310 LEU D C 1
ATOM 9230 O O . LEU D 1 310 ? 81.268 10.817 23.858 1.00 55.70 310 LEU D O 1
ATOM 9235 N N . GLU D 1 311 ? 80.453 12.903 23.652 1.00 59.52 311 GLU D N 1
ATOM 9236 C CA . GLU D 1 311 ? 81.731 13.533 23.978 1.00 60.83 311 GLU D CA 1
ATOM 9237 C C . GLU D 1 311 ? 82.176 13.184 25.398 1.00 53.91 311 GLU D C 1
ATOM 9238 O O . GLU D 1 311 ? 83.368 12.995 25.658 1.00 56.40 311 GLU D O 1
ATOM 9244 N N . LYS D 1 312 ? 81.220 13.097 26.318 1.00 50.77 312 LYS D N 1
ATOM 9245 C CA . LYS D 1 312 ? 81.544 12.678 27.681 1.00 56.86 312 LYS D CA 1
ATOM 9246 C C . LYS D 1 312 ? 82.040 11.230 27.740 1.00 55.73 312 LYS D C 1
ATOM 9247 O O . LYS D 1 312 ? 83.066 10.941 28.363 1.00 57.00 312 LYS D O 1
ATOM 9253 N N . ILE D 1 313 ? 81.324 10.320 27.082 1.00 53.53 313 ILE D N 1
ATOM 9254 C CA . ILE D 1 313 ? 81.788 8.932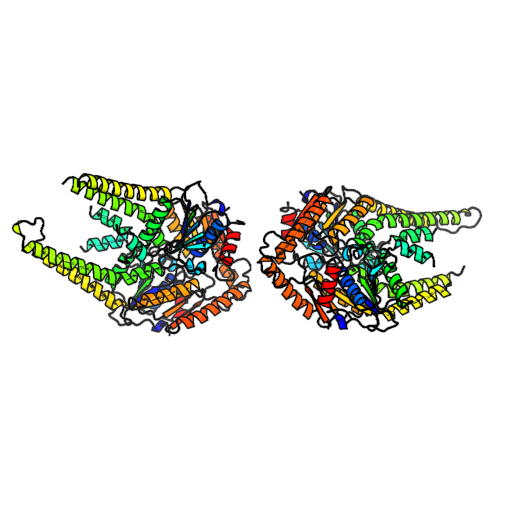 26.987 1.00 50.10 313 ILE D CA 1
ATOM 9255 C C . ILE D 1 313 ? 83.200 8.855 26.429 1.00 59.25 313 ILE D C 1
ATOM 9256 O O . ILE D 1 313 ? 84.056 8.159 26.974 1.00 71.47 313 ILE D O 1
ATOM 9261 N N . ALA D 1 314 ? 83.433 9.552 25.321 1.00 57.08 314 ALA D N 1
ATOM 9262 C CA . ALA D 1 314 ? 84.736 9.521 24.666 1.00 65.23 314 ALA D CA 1
ATOM 9263 C C . ALA D 1 314 ? 85.790 10.095 25.598 1.00 71.94 314 ALA D C 1
ATOM 9264 O O . ALA D 1 314 ? 86.924 9.617 25.643 1.00 69.92 314 ALA D O 1
ATOM 9266 N N . GLU D 1 315 ? 85.402 11.124 26.343 1.00 73.22 315 GLU D N 1
ATOM 9267 C CA . GLU D 1 315 ? 86.320 11.780 27.260 1.00 83.32 315 GLU D CA 1
ATOM 9268 C C . GLU D 1 315 ? 86.784 10.816 28.348 1.00 77.21 315 GLU D C 1
ATOM 9269 O O . GLU D 1 315 ? 87.959 10.801 28.707 1.00 78.43 315 GLU D O 1
ATOM 9275 N N . GLN D 1 316 ? 85.859 10.008 28.858 1.00 74.60 316 GLN D N 1
ATOM 9276 C CA . GLN D 1 316 ? 86.166 9.048 29.920 1.00 77.35 316 GLN D CA 1
ATOM 9277 C C . GLN D 1 316 ? 87.072 7.907 29.458 1.00 74.09 316 GLN D C 1
ATOM 9278 O O . GLN D 1 316 ? 87.741 7.268 30.267 1.00 75.12 316 GLN D O 1
ATOM 9284 N N . LEU D 1 317 ? 87.095 7.665 28.154 1.00 67.41 317 LEU D N 1
ATOM 9285 C CA . LEU D 1 317 ? 87.803 6.524 27.600 1.00 65.86 317 LEU D CA 1
ATOM 9286 C C . LEU D 1 317 ? 89.187 6.915 27.077 1.00 64.97 317 LEU D C 1
ATOM 9287 O O . LEU D 1 317 ? 90.147 6.137 27.160 1.00 67.41 317 LEU D O 1
ATOM 9292 N N . TYR D 1 318 ? 89.271 8.125 26.532 1.00 63.59 318 TYR D N 1
ATOM 9293 C CA . TYR D 1 318 ? 90.447 8.577 25.794 1.00 71.29 318 TYR D CA 1
ATOM 9294 C C . TYR D 1 318 ? 91.185 9.708 26.513 1.00 79.03 318 TYR D C 1
ATOM 9295 O O . TYR D 1 318 ? 92.385 9.902 26.317 1.00 81.52 318 TYR D O 1
ATOM 9304 N N . GLY D 1 319 ? 90.462 10.448 27.346 1.00 83.27 319 GLY D N 1
ATOM 9305 C CA . GLY D 1 319 ? 91.013 11.620 28.001 1.00 90.78 319 GLY D CA 1
ATOM 9306 C C . GLY D 1 319 ? 90.449 12.866 27.350 1.00 95.82 319 GLY D C 1
ATOM 9307 O O . GLY D 1 319 ? 89.373 12.827 26.755 1.00 96.54 319 GLY D O 1
ATOM 9308 N N . GLU D 1 320 ? 91.171 13.974 27.454 1.00 98.17 320 GLU D N 1
ATOM 9309 C CA . GLU D 1 320 ? 90.728 15.207 26.824 1.00 97.60 320 GLU D CA 1
ATOM 9310 C C . GLU D 1 320 ? 91.426 15.391 25.482 1.00 88.88 320 GLU D C 1
ATOM 9311 O O . GLU D 1 320 ? 92.624 15.149 25.353 1.00 89.51 320 GLU D O 1
ATOM 9317 N N . PRO D 1 321 ? 90.669 15.798 24.464 1.00 85.82 321 PRO D N 1
ATOM 9318 C CA . PRO D 1 321 ? 91.262 16.043 23.144 1.00 91.28 321 PRO D CA 1
ATOM 9319 C C . PRO D 1 321 ? 92.054 17.351 23.116 1.00 98.55 321 PRO D C 1
ATOM 9320 O O . PRO D 1 321 ? 93.272 17.329 22.923 1.00 103.56 321 PRO D O 1
#

B-factor: mean 49.71, std 25.22, range [8.09, 189.35]

InterPro domains:
  IPR016300 Arsenical pump ATPase, ArsA/GET3 [PTHR10803] (11-320)
  IPR016300 Arsenical pump ATPase, ArsA/GET3 [TIGR00345] (18-317)
  IPR025723 ArsA/GET3, Anion-transporting ATPase-like domain [PF02374] (15-318)
  IPR027417 P-loop containing nucleoside triphosphate hydrolase [G3DSA:3.40.50.300] (1-324)
  IPR027417 P-loop containing nucleoside triphosphate hydrolase [SSF52540] (11-313)

Radius of gyration: 43.22 Å; Cα contacts (8 Å, |Δi|>4): 2172; chains: 4; bounding box: 97×74×152 Å

Foldseek 3Di:
DVLVLFFFDVLAAFEEEEAFAPPLQLLLLQLLQLLLCQLLVWQEEEEELALVDCNCQFAVHDAEQPWDDSDRSYTYHYHQLVVLVVVVVVVVVSPDPPSSLVSVVVVLLVCSVPSPTRYYYYSYHHQPVVLVSLCVLVVVLVVLVVVLVVLVVVVCVLCVCVVPDPRDDDVPVSVVVSVVSVVVSVSSVVSLVQQLPSNRYEYEYEAELDVVRLVSVLVSVVSCVVSNGHYAYYEHEAQEDPPDPDPVSVVVNVSSVVSVVVNCVSVVRHHYYYFHRDPDDNGHDVSSNVSSCVGNNHRD/DQVVLFFFDPPAEFEEEEAFAPPLQLLLQLLLQQLQCQLQVFLEEEEELALVDCNCVFAVHDAEQPFDDSDHSYTYHYHQLLVLLVVVVVCVVVVVVSVDCSVDPPSSLVSVVVVLLVCSPVVPTRYYYYSYHHQPVVLVSLCVLVVLLVVLVVVLVVCVVPVCCSVPSVVVSVSSVVSLCQQLPSNRYAYEYEAELDVVRLVSVLVSVVSVVVSNGHYAEYEHEAQEDPVPDDPVSVVVNVSSVVSVVVSCVSVVNHYYYYFHRDPDDNHHPVSSNVRSCVGPNHHD/DVLVLFFFDPLAEFEEEEAFAPPQQLLLLLLLVLVQCQVVVFQEEEEELALVDCNCFFAVHDEEQPWDDSDHSYTYHYHDLVVVVVVPPCPPDPPSSLVSVVVVLLVCRVRSPGRYYYYSYHHQPVVLVSLCVLVVVLVVLVVVLVVLVVVVVVVPVVSVVVSVVSVVVSVSSVVSLVQQLDSNRYEYEYEAELDVVGLVSVLVSVVSCVVSRRHHAEYEHEAQADVVPDDPVVVVVNVSSVVSVVVNCVSVVRHHYYYQHRDPDDNGHDVSSNVSSCVGNNDD/DVLVLFFFDPVFAFEEEEAFAPPLQLLLLQLLVQLQCVLVPFQEEEEELALPDCNCFFAVHDAEQPWDDDDHSYTYHYHQLLVLLVVVVVVPVVVCVSVVLSPDPPSSLVSVVVVLLVCRPVVPTRYYYYSYDHLPVVLVSLCVLVVVLVVLVVVLVVLVVVLVVCVVPVVPDPPDDPPVVSVVVNVVSVVVSVSSVVSLVQQLDSNRYAYEYEAELDVVRLVSVLVSVVSCVVSNHHYAEYEHEAQADPVQDDPVSVVVNVSSVVSVVVNCVSVVNHHYYYFHRDPDDNHHPVSSNVSSCVTNNHD

Organism: Methanothermobacter thermautotrophicus (strain ATCC 29096 / DSM 1053 / JCM 10044 / NBRC 100330 / Delta H) (NCBI:txid187420)